Protein AF-0000000075761091 (afdb_homodimer)

Radius of gyration: 29.64 Å; Cα contacts (8 Å, |Δi|>4): 2130; chains: 2; bounding box: 64×91×68 Å

Solvent-accessible surface area (backbone atoms only — not comparable to full-atom values): 47571 Å² total; per-residue (Å²): 131,81,77,79,66,76,71,52,57,68,60,50,48,52,47,51,54,52,41,48,52,48,24,54,51,47,44,68,74,65,45,72,60,50,73,65,56,24,43,50,52,44,50,51,51,44,48,53,48,65,76,36,48,67,61,51,33,50,22,44,17,61,34,20,75,32,42,19,52,70,56,37,44,47,55,40,41,42,47,23,42,53,44,32,50,52,36,58,73,44,40,74,66,70,58,50,64,45,80,41,72,34,57,94,57,36,36,83,59,57,21,44,28,33,38,39,63,37,48,60,45,40,36,35,39,39,29,41,62,73,48,50,52,20,60,46,41,40,58,45,36,21,29,30,61,25,43,29,22,37,40,35,39,31,28,56,70,23,54,52,41,40,52,50,50,37,50,56,42,57,72,75,36,54,58,53,48,36,39,60,46,70,35,50,70,68,36,50,52,55,58,32,49,46,82,41,54,28,36,37,40,40,45,49,47,72,55,47,27,53,40,41,34,34,15,15,79,51,48,35,48,68,32,31,38,21,32,39,60,6,42,29,39,37,40,83,85,32,65,44,59,58,49,31,48,36,49,45,50,40,23,47,44,59,28,8,42,41,57,54,20,65,34,32,34,40,25,26,58,91,45,41,67,60,37,52,53,33,36,66,58,42,49,40,69,40,41,54,46,59,84,84,31,68,72,49,25,26,40,56,39,73,66,57,39,51,51,52,51,49,35,53,49,49,35,51,75,70,67,39,52,67,50,70,56,49,72,64,69,69,84,41,86,88,48,57,46,72,64,41,26,40,31,46,57,58,58,77,83,36,54,66,72,68,42,71,64,63,32,39,55,35,42,41,31,68,33,94,42,74,66,54,49,41,50,57,53,68,74,43,74,31,9,23,22,37,26,38,31,59,83,53,61,68,56,52,50,51,51,59,65,62,50,68,37,9,27,32,24,42,69,41,52,63,60,51,78,72,23,54,70,38,51,46,32,19,31,50,52,0,19,33,50,50,25,45,39,69,44,16,26,50,64,40,24,42,74,24,23,37,26,30,62,31,87,64,68,78,62,57,64,79,32,62,60,80,49,72,65,39,52,52,51,50,52,51,63,67,70,98,130,81,76,79,68,75,73,53,58,68,60,50,50,53,48,50,54,52,40,49,53,49,25,53,52,47,44,66,74,66,45,72,61,51,73,66,54,26,43,50,54,45,49,51,51,44,48,54,48,65,76,36,48,67,58,51,32,51,22,46,17,61,35,21,76,33,42,18,52,69,57,37,45,49,55,39,40,42,46,21,42,53,44,32,51,51,37,59,73,44,39,74,66,69,58,49,64,42,79,42,70,34,57,94,56,36,36,84,60,57,21,44,30,34,37,39,65,37,46,59,45,39,37,34,39,38,30,42,62,72,47,51,52,20,60,47,42,40,58,46,35,20,31,30,61,26,42,29,24,37,39,34,40,29,27,57,70,24,54,52,41,40,54,49,50,38,50,54,43,57,73,74,35,55,59,54,48,38,39,60,46,69,37,52,72,68,35,49,52,55,58,32,49,48,84,42,55,28,37,38,39,40,45,49,47,72,56,47,26,51,42,40,35,35,16,14,78,52,47,34,47,68,32,33,38,19,34,38,59,6,43,28,40,37,40,82,84,31,65,42,61,59,48,29,46,36,50,46,50,38,24,46,44,60,29,9,42,41,57,54,20,66,34,33,34,41,26,25,57,90,46,42,69,60,37,51,52,32,37,66,59,42,49,39,69,41,40,54,48,59,84,84,30,68,71,48,25,27,40,57,40,73,66,57,38,51,51,52,51,49,35,52,49,51,37,50,75,70,67,37,52,69,50,70,56,48,72,66,68,70,84,40,88,89,48,59,45,70,64,41,26,39,30,47,56,56,59,77,84,35,54,68,71,68,41,68,64,62,33,39,54,34,42,40,30,68,33,93,42,74,66,54,47,40,51,58,54,67,74,43,73,32,9,24,22,36,26,38,31,57,82,52,63,70,57,53,50,51,49,58,63,61,50,68,38,9,26,32,23,42,69,41,52,61,60,53,77,71,24,53,68,36,50,48,33,19,33,50,52,0,19,33,49,51,25,43,41,69,43,15,26,51,64,40,23,43,74,24,24,38,26,30,63,31,88,64,69,76,63,57,64,78,33,61,59,80,49,71,66,38,52,51,52,50,52,49,65,68,71,103

Structure (mmCIF, N/CA/C/O backbone):
data_AF-0000000075761091-model_v1
#
loop_
_entity.id
_entity.type
_entity.pdbx_description
1 polymer 'Aldehyde dehydrogenase'
#
loop_
_atom_site.group_PDB
_atom_site.id
_atom_site.type_symbol
_atom_site.label_atom_id
_atom_site.label_alt_id
_atom_site.label_comp_id
_atom_site.label_asym_id
_atom_site.label_entity_id
_atom_site.label_seq_id
_atom_site.pdbx_PDB_ins_code
_atom_site.Cartn_x
_atom_site.Cartn_y
_atom_site.Cartn_z
_atom_site.occupancy
_atom_site.B_iso_or_equiv
_atom_site.auth_seq_id
_atom_site.auth_comp_id
_atom_site.auth_asym_id
_atom_site.auth_atom_id
_atom_site.pdbx_PDB_model_num
ATOM 1 N N . MET A 1 1 ? 36.094 -31.969 -6.926 1 25.47 1 MET A N 1
ATOM 2 C CA . MET A 1 1 ? 34.844 -31.25 -7.148 1 25.47 1 MET A CA 1
ATOM 3 C C . MET A 1 1 ? 34.438 -30.484 -5.898 1 25.47 1 MET A C 1
ATOM 5 O O . MET A 1 1 ? 34 -31.078 -4.91 1 25.47 1 MET A O 1
ATOM 9 N N . SER A 1 2 ? 35.156 -29.469 -5.469 1 31.12 2 SER A N 1
ATOM 10 C CA . SER A 1 2 ? 35.125 -28.781 -4.18 1 31.12 2 SER A CA 1
ATOM 11 C C . SER A 1 2 ? 33.688 -28.375 -3.805 1 31.12 2 SER A C 1
ATOM 13 O O . SER A 1 2 ? 32.969 -27.781 -4.613 1 31.12 2 SER A O 1
ATOM 15 N N . SER A 1 3 ? 32.938 -29.156 -3.08 1 36.22 3 SER A N 1
ATOM 16 C CA . SER A 1 3 ? 31.578 -29 -2.525 1 36.22 3 SER A CA 1
ATOM 17 C C . SER A 1 3 ? 31.297 -27.547 -2.182 1 36.22 3 SER A C 1
ATOM 19 O O . SER A 1 3 ? 31.906 -26.984 -1.268 1 36.22 3 SER A O 1
ATOM 21 N N . SER A 1 4 ? 31.297 -26.625 -3.072 1 43.44 4 SER A N 1
ATOM 22 C CA . SER A 1 4 ? 31.047 -25.219 -2.854 1 43.44 4 SER A CA 1
ATOM 23 C C . SER A 1 4 ? 30.016 -25 -1.747 1 43.44 4 SER A C 1
ATOM 25 O O . SER A 1 4 ? 28.844 -25.359 -1.901 1 43.44 4 SER A O 1
ATOM 27 N N . GLN A 1 5 ? 30.375 -25.234 -0.5 1 52.41 5 GLN A N 1
ATOM 28 C CA . GLN A 1 5 ? 29.656 -25.156 0.768 1 52.41 5 GLN A CA 1
ATOM 29 C C . GLN A 1 5 ? 28.781 -23.906 0.819 1 52.41 5 GLN A C 1
ATOM 31 O O . GLN A 1 5 ? 29.234 -22.812 0.517 1 52.41 5 GLN A O 1
ATOM 36 N N . GLN A 1 6 ? 27.438 -24.172 0.697 1 68.69 6 GLN A N 1
ATOM 37 C CA . GLN A 1 6 ? 26.516 -23.078 0.982 1 68.69 6 GLN A CA 1
ATOM 38 C C . GLN A 1 6 ? 27.016 -22.203 2.131 1 68.69 6 GLN A C 1
ATOM 40 O O . GLN A 1 6 ? 27.5 -22.734 3.146 1 68.69 6 GLN A O 1
ATOM 45 N N . PRO A 1 7 ? 27.281 -20.938 1.809 1 75 7 PRO A N 1
ATOM 46 C CA . PRO A 1 7 ? 27.688 -20.062 2.914 1 75 7 PRO A CA 1
ATOM 47 C C . PRO A 1 7 ? 26.812 -20.234 4.156 1 75 7 PRO A C 1
ATOM 49 O O . PRO A 1 7 ? 25.641 -20.609 4.043 1 75 7 PRO A O 1
ATOM 52 N N . ASP A 1 8 ? 27.453 -20.203 5.246 1 89.06 8 ASP A N 1
ATOM 53 C CA . ASP A 1 8 ? 26.688 -20.297 6.484 1 89.06 8 ASP A CA 1
ATOM 54 C C . ASP A 1 8 ? 25.719 -19.125 6.625 1 89.06 8 ASP A C 1
ATOM 56 O O . ASP A 1 8 ? 25.969 -18.047 6.07 1 89.06 8 ASP A O 1
ATOM 60 N N . ALA A 1 9 ? 24.734 -19.328 7.285 1 93.75 9 ALA A N 1
ATOM 61 C CA . ALA A 1 9 ? 23.641 -18.375 7.434 1 93.75 9 ALA A CA 1
ATOM 62 C C . ALA A 1 9 ? 24.156 -17.047 7.996 1 93.75 9 ALA A C 1
ATOM 64 O O . ALA A 1 9 ? 23.766 -15.977 7.52 1 93.75 9 ALA A O 1
ATOM 65 N N . GLU A 1 10 ? 25.016 -17.094 8.945 1 94.75 10 GLU A N 1
ATOM 66 C CA . GLU A 1 10 ? 25.531 -15.891 9.594 1 94.75 10 GLU A CA 1
ATOM 67 C C . GLU A 1 10 ? 26.297 -15.023 8.602 1 94.75 10 GLU A C 1
ATOM 69 O O . GLU A 1 10 ? 26.141 -13.805 8.578 1 94.75 10 GLU A O 1
ATOM 74 N N . SER A 1 11 ? 27.109 -15.633 7.832 1 96.19 11 SER A N 1
ATOM 75 C CA . SER A 1 11 ? 27.891 -14.914 6.832 1 96.19 11 SER A CA 1
ATOM 76 C C . SER A 1 11 ? 27 -14.32 5.75 1 96.19 11 SER A C 1
ATOM 78 O O . SER A 1 11 ? 27.219 -13.195 5.293 1 96.19 11 SER A O 1
ATOM 80 N N . THR A 1 12 ? 26.031 -15.109 5.32 1 97.25 12 THR A N 1
ATOM 81 C CA . THR A 1 12 ? 25.078 -14.633 4.32 1 97.25 12 THR A CA 1
ATOM 82 C C . THR A 1 12 ? 24.328 -13.414 4.836 1 97.25 12 THR A C 1
ATOM 84 O O . THR A 1 12 ? 24.156 -12.43 4.117 1 97.25 12 THR A O 1
ATOM 87 N N . ILE A 1 13 ? 23.922 -13.438 6.113 1 98 13 ILE A N 1
ATOM 88 C CA . ILE A 1 13 ? 23.156 -12.367 6.738 1 98 13 ILE A CA 1
ATOM 89 C C . ILE A 1 13 ? 24.016 -11.102 6.816 1 98 13 ILE A C 1
ATOM 91 O O . ILE A 1 13 ? 23.547 -10.008 6.508 1 98 13 ILE A O 1
ATOM 95 N N . ALA A 1 14 ? 25.25 -11.266 7.195 1 98.06 14 ALA A N 1
ATOM 96 C CA . ALA A 1 14 ? 26.172 -10.133 7.254 1 98.06 14 ALA A CA 1
ATOM 97 C C . ALA A 1 14 ? 26.359 -9.508 5.875 1 98.06 14 ALA A C 1
ATOM 99 O O . ALA A 1 14 ? 26.359 -8.281 5.738 1 98.06 14 ALA A O 1
ATOM 100 N N . ARG A 1 15 ? 26.5 -10.344 4.922 1 98.06 15 ARG A N 1
ATOM 101 C CA . ARG A 1 15 ? 26.672 -9.859 3.555 1 98.06 15 ARG A CA 1
ATOM 102 C C . ARG A 1 15 ? 25.438 -9.125 3.064 1 98.06 15 ARG A C 1
ATOM 104 O O . ARG A 1 15 ? 25.547 -8.102 2.383 1 98.06 15 ARG A O 1
ATOM 111 N N . MET A 1 16 ? 24.281 -9.672 3.328 1 98.69 16 MET A N 1
ATOM 112 C CA . MET A 1 16 ? 23.031 -9.016 2.951 1 98.69 16 MET A CA 1
ATOM 113 C C . MET A 1 16 ? 22.969 -7.609 3.529 1 98.69 16 MET A C 1
ATOM 115 O O . MET A 1 16 ? 22.594 -6.664 2.832 1 98.69 16 MET A O 1
ATOM 119 N N . ARG A 1 17 ? 23.344 -7.418 4.785 1 98.56 17 ARG A N 1
ATOM 120 C CA . ARG A 1 17 ? 23.328 -6.117 5.445 1 98.56 17 ARG A CA 1
ATOM 121 C C . ARG A 1 17 ? 24.297 -5.148 4.758 1 98.56 17 ARG A C 1
ATOM 123 O O . ARG A 1 17 ? 23.953 -3.988 4.523 1 98.56 17 ARG A O 1
ATOM 130 N N . ASP A 1 18 ? 25.453 -5.684 4.391 1 98.69 18 ASP A N 1
ATOM 131 C CA . ASP A 1 18 ? 26.469 -4.859 3.744 1 98.69 18 ASP A CA 1
ATOM 132 C C . ASP A 1 18 ? 26.016 -4.41 2.359 1 98.69 18 ASP A C 1
ATOM 134 O O . ASP A 1 18 ? 26.188 -3.244 1.992 1 98.69 18 ASP A O 1
ATOM 138 N N . VAL A 1 19 ? 25.469 -5.328 1.655 1 98.81 19 VAL A N 1
ATOM 139 C CA . VAL A 1 19 ? 25.016 -5.031 0.302 1 98.81 19 VAL A CA 1
ATOM 140 C C . VAL A 1 19 ? 23.891 -3.998 0.353 1 98.81 19 VAL A C 1
ATOM 142 O O . VAL A 1 19 ? 23.875 -3.047 -0.432 1 98.81 19 VAL A O 1
ATOM 145 N N . LEU A 1 20 ? 22.953 -4.18 1.278 1 98.81 20 LEU A N 1
ATOM 146 C CA . LEU A 1 20 ? 21.844 -3.229 1.383 1 98.81 20 LEU A CA 1
ATOM 147 C C . LEU A 1 20 ? 22.359 -1.825 1.676 1 98.81 20 LEU A C 1
ATOM 149 O O . LEU A 1 20 ? 21.906 -0.852 1.072 1 98.81 20 LEU A O 1
ATOM 153 N N . LYS A 1 21 ? 23.297 -1.713 2.604 1 98.38 21 LYS A N 1
ATOM 154 C CA . LYS A 1 21 ? 23.891 -0.416 2.924 1 98.38 21 LYS A CA 1
ATOM 155 C C . LYS A 1 21 ? 24.5 0.233 1.684 1 98.38 21 LYS A C 1
ATOM 157 O O . LYS A 1 21 ? 24.328 1.435 1.46 1 98.38 21 LYS A O 1
ATOM 162 N N . ARG A 1 22 ? 25.188 -0.531 0.883 1 98.5 22 ARG A N 1
ATOM 163 C CA . ARG A 1 22 ? 25.797 -0.009 -0.332 1 98.5 22 ARG A CA 1
ATOM 164 C C . ARG A 1 22 ? 24.75 0.387 -1.357 1 98.5 22 ARG A C 1
ATOM 166 O O . ARG A 1 22 ? 24.891 1.391 -2.057 1 98.5 22 ARG A O 1
ATOM 173 N N . GLN A 1 23 ? 23.688 -0.448 -1.501 1 98.69 23 GLN A N 1
ATOM 174 C CA . GLN A 1 23 ? 22.594 -0.109 -2.412 1 98.69 23 GLN A CA 1
ATOM 175 C C . GLN A 1 23 ? 21.938 1.201 -2.004 1 98.69 23 GLN A C 1
ATOM 177 O O . GLN A 1 23 ? 21.656 2.055 -2.852 1 98.69 23 GLN A O 1
ATOM 182 N N . GLN A 1 24 ? 21.656 1.362 -0.73 1 97.38 24 GLN A N 1
ATOM 183 C CA . GLN A 1 24 ? 21 2.564 -0.22 1 97.38 24 GLN A CA 1
ATOM 184 C C . GLN A 1 24 ? 21.875 3.799 -0.447 1 97.38 24 GLN A C 1
ATOM 186 O O . GLN A 1 24 ? 21.375 4.848 -0.855 1 97.38 24 GLN A O 1
ATOM 191 N N . ALA A 1 25 ? 23.141 3.674 -0.198 1 96.75 25 ALA A N 1
ATOM 192 C CA . ALA A 1 25 ? 24.078 4.773 -0.439 1 96.75 25 ALA A CA 1
ATOM 193 C C . ALA A 1 25 ? 24.125 5.141 -1.92 1 96.75 25 ALA A C 1
ATOM 195 O O . ALA A 1 25 ? 24.109 6.32 -2.275 1 96.75 25 ALA A O 1
ATOM 196 N N . ALA A 1 26 ? 24.172 4.145 -2.762 1 97.56 26 ALA A N 1
ATOM 197 C CA . ALA A 1 26 ? 24.219 4.371 -4.203 1 97.56 26 ALA A CA 1
ATOM 198 C C . ALA A 1 26 ? 22.938 5.016 -4.703 1 97.56 26 ALA A C 1
ATOM 200 O O . ALA A 1 26 ? 22.969 5.859 -5.598 1 97.56 26 ALA A O 1
ATOM 201 N N . PHE A 1 27 ? 21.844 4.598 -4.188 1 96.5 27 PHE A N 1
ATOM 202 C CA . PHE A 1 27 ? 20.531 5.137 -4.559 1 96.5 27 PHE A CA 1
ATOM 203 C C . PHE A 1 27 ? 20.484 6.641 -4.312 1 96.5 27 PHE A C 1
ATOM 205 O O . PHE A 1 27 ? 20.016 7.398 -5.164 1 96.5 27 PHE A O 1
ATOM 212 N N . ILE A 1 28 ? 20.906 7.059 -3.166 1 93.19 28 ILE A N 1
ATOM 213 C CA . ILE A 1 28 ? 20.922 8.469 -2.797 1 93.19 28 ILE A CA 1
ATOM 214 C C . ILE A 1 28 ? 21.922 9.227 -3.674 1 93.19 28 ILE A C 1
ATOM 216 O O . ILE A 1 28 ? 21.594 10.281 -4.215 1 93.19 28 ILE A O 1
ATOM 220 N N . ALA A 1 29 ? 23.078 8.641 -3.875 1 93.56 29 ALA A N 1
ATOM 221 C CA . ALA A 1 29 ? 24.172 9.312 -4.582 1 93.56 29 ALA A CA 1
ATOM 222 C C . ALA A 1 29 ? 23.844 9.477 -6.062 1 93.56 29 ALA A C 1
ATOM 224 O O . ALA A 1 29 ? 24.156 10.516 -6.66 1 93.56 29 ALA A O 1
ATOM 225 N N . GLU A 1 30 ? 23.188 8.477 -6.621 1 95.19 30 GLU A N 1
ATOM 226 C CA . GLU A 1 30 ? 23 8.453 -8.07 1 95.19 30 GLU A CA 1
ATOM 227 C C . GLU A 1 30 ? 21.688 9.102 -8.469 1 95.19 30 GLU A C 1
ATOM 229 O O . GLU A 1 30 ? 21.516 9.531 -9.609 1 95.19 30 GLU A O 1
ATOM 234 N N . GLY A 1 31 ? 20.703 9.219 -7.555 1 92.69 31 GLY A N 1
ATOM 235 C CA . GLY A 1 31 ? 19.391 9.711 -7.902 1 92.69 31 GLY A CA 1
ATOM 236 C C . GLY A 1 31 ? 18.594 8.75 -8.766 1 92.69 31 GLY A C 1
ATOM 237 O O . GLY A 1 31 ? 19.062 7.637 -9.047 1 92.69 31 GLY A O 1
ATOM 238 N N . PRO A 1 32 ? 17.406 9.141 -9.18 1 94.38 32 PRO A N 1
ATOM 239 C CA . PRO A 1 32 ? 16.594 8.242 -10 1 94.38 32 PRO A CA 1
ATOM 240 C C . PRO A 1 32 ? 17.203 7.965 -11.367 1 94.38 32 PRO A C 1
ATOM 242 O O . PRO A 1 32 ? 17.625 8.898 -12.062 1 94.38 32 PRO A O 1
ATOM 245 N N . PRO A 1 33 ? 17.234 6.73 -11.75 1 97.38 33 PRO A N 1
ATOM 246 C CA . PRO A 1 33 ? 17.812 6.414 -13.062 1 97.38 33 PRO A CA 1
ATOM 247 C C . PRO A 1 33 ? 16.953 6.906 -14.219 1 97.38 33 PRO A C 1
ATOM 249 O O . PRO A 1 33 ? 15.727 6.984 -14.094 1 97.38 33 PRO A O 1
ATOM 252 N N . SER A 1 34 ? 17.578 7.211 -15.297 1 97.44 34 SER A N 1
ATOM 253 C CA . SER A 1 34 ? 16.875 7.586 -16.531 1 97.44 34 SER A CA 1
ATOM 254 C C . SER A 1 34 ? 16.156 6.391 -17.141 1 97.44 34 SER A C 1
ATOM 256 O O . SER A 1 34 ? 16.406 5.246 -16.75 1 97.44 34 SER A O 1
ATOM 258 N N . VAL A 1 35 ? 15.25 6.734 -18.078 1 98.06 35 VAL A N 1
ATOM 259 C CA . VAL A 1 35 ? 14.539 5.676 -18.797 1 98.06 35 VAL A CA 1
ATOM 260 C C . VAL A 1 35 ? 15.539 4.812 -19.562 1 98.06 35 VAL A C 1
ATOM 262 O O . VAL A 1 35 ? 15.375 3.592 -19.641 1 98.06 35 VAL A O 1
ATOM 265 N N . GLU A 1 36 ? 16.656 5.367 -20.062 1 98.38 36 GLU A N 1
ATOM 266 C CA . GLU A 1 36 ? 17.672 4.641 -20.812 1 98.38 36 GLU A CA 1
ATOM 267 C C . GLU A 1 36 ? 18.422 3.648 -19.922 1 98.38 36 GLU A C 1
ATOM 269 O O . GLU A 1 36 ? 18.656 2.508 -20.328 1 98.38 36 GLU A O 1
ATOM 274 N N . LEU A 1 37 ? 18.734 4.098 -18.766 1 98.19 37 LEU A N 1
ATOM 275 C CA . LEU A 1 37 ? 19.438 3.209 -17.844 1 98.19 37 LEU A CA 1
ATOM 276 C C . LEU A 1 37 ? 18.531 2.066 -17.391 1 98.19 37 LEU A C 1
ATOM 278 O O . LEU A 1 37 ? 18.984 0.925 -17.266 1 98.19 37 LEU A O 1
ATOM 282 N N . ARG A 1 38 ? 17.312 2.396 -17.125 1 98.69 38 ARG A N 1
ATOM 283 C CA . ARG A 1 38 ? 16.359 1.362 -16.75 1 98.69 38 ARG A CA 1
ATOM 284 C C . ARG A 1 38 ? 16.234 0.31 -17.844 1 98.69 38 ARG A C 1
ATOM 286 O O . ARG A 1 38 ? 16.281 -0.891 -17.562 1 98.69 38 ARG A O 1
ATOM 293 N N . ILE A 1 39 ? 16.078 0.756 -19.094 1 98.62 39 ILE A N 1
ATOM 294 C CA . ILE A 1 39 ? 15.953 -0.137 -20.234 1 98.62 39 ILE A CA 1
ATOM 295 C C . ILE A 1 39 ? 17.234 -0.942 -20.406 1 98.62 39 ILE A C 1
ATOM 297 O O . ILE A 1 39 ? 17.203 -2.141 -20.703 1 98.62 39 ILE A O 1
ATOM 301 N N . ALA A 1 40 ? 18.391 -0.342 -20.172 1 98.56 40 ALA A N 1
ATOM 302 C CA . ALA A 1 40 ? 19.672 -1.034 -20.281 1 98.56 40 ALA A CA 1
ATOM 303 C C . ALA A 1 40 ? 19.766 -2.176 -19.281 1 98.56 40 ALA A C 1
ATOM 305 O O . ALA A 1 40 ? 20.266 -3.256 -19.594 1 98.56 40 ALA A O 1
ATOM 306 N N . ARG A 1 41 ? 19.328 -1.955 -18.109 1 98.5 41 ARG A N 1
ATOM 307 C CA . ARG A 1 41 ? 19.328 -2.99 -17.078 1 98.5 41 ARG A CA 1
ATOM 308 C C . ARG A 1 41 ? 18.406 -4.141 -17.453 1 98.5 41 ARG A C 1
ATOM 310 O O . ARG A 1 41 ? 18.75 -5.309 -17.281 1 98.5 41 ARG A O 1
ATOM 317 N N . ILE A 1 42 ? 17.25 -3.793 -17.953 1 98.56 42 ILE A N 1
ATOM 318 C CA . ILE A 1 42 ? 16.297 -4.793 -18.406 1 98.56 42 ILE A CA 1
ATOM 319 C C . ILE A 1 42 ? 16.891 -5.621 -19.531 1 98.56 42 ILE A C 1
ATOM 321 O O . ILE A 1 42 ? 16.812 -6.852 -19.531 1 98.56 42 ILE A O 1
ATOM 325 N N . ASP A 1 43 ? 17.531 -4.961 -20.453 1 98.44 43 ASP A N 1
ATOM 326 C CA . ASP A 1 43 ? 18.156 -5.637 -21.594 1 98.44 43 ASP A CA 1
ATOM 327 C C . ASP A 1 43 ? 19.266 -6.574 -21.125 1 98.44 43 ASP A C 1
ATOM 329 O O . ASP A 1 43 ? 19.453 -7.656 -21.688 1 98.44 43 ASP A O 1
ATOM 333 N N . LYS A 1 44 ? 20 -6.188 -20.141 1 98.31 44 LYS A N 1
ATOM 334 C CA . LYS A 1 44 ? 21.047 -7.035 -19.578 1 98.31 44 LYS A CA 1
ATOM 335 C C . LYS A 1 44 ? 20.469 -8.32 -19 1 98.31 44 LYS A C 1
ATOM 337 O O . LYS A 1 44 ? 21.062 -9.398 -19.141 1 98.31 44 LYS A O 1
ATOM 342 N N . VAL A 1 45 ? 19.344 -8.195 -18.359 1 98.44 45 VAL A N 1
ATOM 343 C CA . VAL A 1 45 ? 18.719 -9.375 -17.781 1 98.44 45 VAL A CA 1
ATOM 344 C C . VAL A 1 45 ? 18.203 -10.281 -18.906 1 98.44 45 VAL A C 1
ATOM 346 O O . VAL A 1 45 ? 18.344 -11.508 -18.828 1 98.44 45 VAL A O 1
ATOM 349 N N . ILE A 1 46 ? 17.578 -9.656 -19.938 1 98.12 46 ILE A N 1
ATOM 350 C CA . ILE A 1 46 ? 17.094 -10.43 -21.078 1 98.12 46 ILE A CA 1
ATOM 351 C C . ILE A 1 46 ? 18.25 -11.211 -21.703 1 98.12 46 ILE A C 1
ATOM 353 O O . ILE A 1 46 ? 18.141 -12.422 -21.922 1 98.12 46 ILE A O 1
ATOM 357 N N . ALA A 1 47 ? 19.375 -10.594 -21.859 1 98.06 47 ALA A N 1
ATOM 358 C CA . ALA A 1 47 ? 20.562 -11.234 -22.438 1 98.06 47 ALA A CA 1
ATOM 359 C C . ALA A 1 47 ? 21.078 -12.352 -21.531 1 98.06 47 ALA A C 1
ATOM 361 O O . ALA A 1 47 ? 21.453 -13.422 -22.016 1 98.06 47 ALA A O 1
ATOM 362 N N . LEU A 1 48 ? 21.062 -12.078 -20.297 1 98.06 48 LEU A N 1
ATOM 363 C CA . LEU A 1 48 ? 21.5 -13.062 -19.328 1 98.06 48 LEU A CA 1
ATOM 364 C C . LEU A 1 48 ? 20.703 -14.352 -19.438 1 98.06 48 LEU A C 1
ATOM 366 O O . LEU A 1 48 ? 21.266 -15.445 -19.484 1 98.06 48 LEU A O 1
ATOM 370 N N . LEU A 1 49 ? 19.438 -14.242 -19.531 1 98 49 LEU A N 1
ATOM 371 C CA . LEU A 1 49 ? 18.547 -15.398 -19.625 1 98 49 LEU A CA 1
ATOM 372 C C . LEU A 1 49 ? 18.672 -16.078 -20.984 1 98 49 LEU A C 1
ATOM 374 O O . LEU A 1 49 ? 18.734 -17.312 -21.078 1 98 49 LEU A O 1
ATOM 378 N N . GLN A 1 50 ? 18.719 -15.297 -22.031 1 97.12 50 GLN A N 1
ATOM 379 C CA . GLN A 1 50 ? 18.797 -15.828 -23.391 1 97.12 50 GLN A CA 1
ATOM 380 C C . GLN A 1 50 ? 20.109 -16.562 -23.609 1 97.12 50 GLN A C 1
ATOM 382 O O . GLN A 1 50 ? 20.141 -17.641 -24.203 1 97.12 50 GLN A O 1
ATOM 387 N N . ASP A 1 51 ? 21.156 -16.031 -23.094 1 97.38 51 ASP A N 1
ATOM 388 C CA . ASP A 1 51 ? 22.484 -16.562 -23.359 1 97.38 51 ASP A CA 1
ATOM 389 C C . ASP A 1 51 ? 22.766 -17.812 -22.531 1 97.38 51 ASP A C 1
ATOM 391 O O . ASP A 1 51 ? 23.688 -18.562 -22.828 1 97.38 51 ASP A O 1
ATOM 395 N N . ASN A 1 52 ? 21.969 -18.047 -21.547 1 97.88 52 ASN A N 1
ATOM 396 C CA . ASN A 1 52 ? 22.297 -19.141 -20.625 1 97.88 52 ASN A CA 1
ATOM 397 C C . ASN A 1 52 ? 21.141 -20.109 -20.5 1 97.88 52 ASN A C 1
ATOM 399 O O . ASN A 1 52 ? 21 -20.797 -19.469 1 97.88 52 ASN A O 1
ATOM 403 N N . GLN A 1 53 ? 20.25 -20.172 -21.422 1 96.25 53 GLN A N 1
ATOM 404 C CA . GLN A 1 53 ? 19.031 -20.969 -21.359 1 96.25 53 GLN A CA 1
ATOM 405 C C . GLN A 1 53 ? 19.359 -22.438 -21.062 1 96.25 53 GLN A C 1
ATOM 407 O O . GLN A 1 53 ? 18.734 -23.047 -20.203 1 96.25 53 GLN A O 1
ATOM 412 N N . GLN A 1 54 ? 20.375 -23.031 -21.719 1 96.62 54 GLN A N 1
ATOM 413 C CA . GLN A 1 54 ? 20.703 -24.438 -21.547 1 96.62 54 GLN A CA 1
ATOM 414 C C . GLN A 1 54 ? 21.25 -24.703 -20.156 1 96.62 54 GLN A C 1
ATOM 416 O O . GLN A 1 54 ? 20.859 -25.672 -19.5 1 96.62 54 GLN A O 1
ATOM 421 N N . LEU A 1 55 ? 22.141 -23.828 -19.719 1 98 55 LEU A N 1
ATOM 422 C CA . LEU A 1 55 ? 22.703 -23.969 -18.375 1 98 55 LEU A CA 1
ATOM 423 C C . LEU A 1 55 ? 21.625 -23.875 -17.312 1 98 55 LEU A C 1
ATOM 425 O O . LEU A 1 55 ? 21.656 -24.609 -16.328 1 98 55 LEU A O 1
ATOM 429 N N . LEU A 1 56 ? 20.719 -22.969 -17.531 1 98.12 56 LEU A N 1
ATOM 430 C CA . LEU A 1 56 ? 19.625 -22.797 -16.578 1 98.12 56 LEU A CA 1
ATOM 431 C C . LEU A 1 56 ? 18.75 -24.047 -16.516 1 98.12 56 LEU A C 1
ATOM 433 O O . LEU A 1 56 ? 18.422 -24.531 -15.438 1 98.12 56 LEU A O 1
ATOM 437 N N . CYS A 1 57 ? 18.406 -24.594 -17.656 1 96.81 57 CYS A N 1
ATOM 438 C CA . CYS A 1 57 ? 17.562 -25.797 -17.703 1 96.81 57 CYS A CA 1
ATOM 439 C C . CYS A 1 57 ? 18.281 -26.984 -17.062 1 96.81 57 CYS A C 1
ATOM 441 O O . CYS A 1 57 ? 17.656 -27.781 -16.375 1 96.81 57 CYS A O 1
ATOM 443 N N . GLU A 1 58 ? 19.578 -27.078 -17.281 1 96.88 58 GLU A N 1
ATOM 444 C CA . GLU A 1 58 ? 20.359 -28.172 -16.703 1 96.88 58 GLU A CA 1
ATOM 445 C C . GLU A 1 58 ? 20.438 -28.031 -15.18 1 96.88 58 GLU A C 1
ATOM 447 O O . GLU A 1 58 ? 20.328 -29.031 -14.461 1 96.88 58 GLU A O 1
ATOM 452 N N . ALA A 1 59 ? 20.625 -26.812 -14.727 1 97.38 59 ALA A N 1
ATOM 453 C CA . ALA A 1 59 ? 20.656 -26.578 -13.281 1 97.38 59 ALA A CA 1
ATOM 454 C C . ALA A 1 59 ? 19.312 -26.938 -12.641 1 97.38 59 ALA A C 1
ATOM 456 O O . ALA A 1 59 ? 19.281 -27.578 -11.586 1 97.38 59 ALA A O 1
ATOM 457 N N . LEU A 1 60 ? 18.266 -26.562 -13.281 1 96.62 60 LEU A N 1
ATOM 458 C CA . LEU A 1 60 ? 16.922 -26.891 -12.789 1 96.62 60 LEU A CA 1
ATOM 459 C C . LEU A 1 60 ? 16.719 -28.406 -12.742 1 96.62 60 LEU A C 1
ATOM 461 O O . LEU A 1 60 ? 16.188 -28.922 -11.766 1 96.62 60 LEU A O 1
ATOM 465 N N . ALA A 1 61 ? 17.109 -29.078 -13.812 1 94.75 61 ALA A N 1
ATOM 466 C CA . ALA A 1 61 ? 16.969 -30.531 -13.859 1 94.75 61 ALA A CA 1
ATOM 467 C C . ALA A 1 61 ? 17.75 -31.203 -12.734 1 94.75 61 ALA A C 1
ATOM 469 O O . ALA A 1 61 ? 17.266 -32.156 -12.133 1 94.75 61 ALA A O 1
ATOM 470 N N . SER A 1 62 ? 18.891 -30.641 -12.484 1 93.94 62 SER A N 1
ATOM 471 C CA . SER A 1 62 ? 19.719 -31.203 -11.422 1 93.94 62 SER A CA 1
ATOM 472 C C . SER A 1 62 ? 19.062 -31.016 -10.062 1 93.94 62 SER A C 1
ATOM 474 O O . SER A 1 62 ? 19.125 -31.906 -9.211 1 93.94 62 SER A O 1
ATOM 476 N N . ASP A 1 63 ? 18.422 -29.906 -9.789 1 94.88 63 ASP A N 1
ATOM 477 C CA . ASP A 1 63 ? 17.797 -29.609 -8.508 1 94.88 63 ASP A CA 1
ATOM 478 C C . ASP A 1 63 ? 16.562 -30.484 -8.273 1 94.88 63 ASP A C 1
ATOM 480 O O . ASP A 1 63 ? 16.297 -30.906 -7.145 1 94.88 63 ASP A O 1
ATOM 484 N N . PHE A 1 64 ? 15.773 -30.859 -9.297 1 93.06 64 PHE A N 1
ATOM 485 C CA . PHE A 1 64 ? 14.547 -31.641 -9.203 1 93.06 64 PHE A CA 1
ATOM 486 C C . PHE A 1 64 ? 14.836 -33.125 -9.352 1 93.06 64 PHE A C 1
ATOM 488 O O . PHE A 1 64 ? 13.93 -33.938 -9.25 1 93.06 64 PHE A O 1
ATOM 495 N N . SER A 1 65 ? 15.961 -33.594 -9.484 1 86.31 65 SER A N 1
ATOM 496 C CA . SER A 1 65 ? 16.359 -34.906 -9.984 1 86.31 65 SER A CA 1
ATOM 497 C C . SER A 1 65 ? 15.977 -35.062 -11.453 1 86.31 65 SER A C 1
ATOM 499 O O . SER A 1 65 ? 16.734 -35.656 -12.227 1 86.31 65 SER A O 1
ATOM 501 N N . TRP A 1 66 ? 14.789 -34.594 -11.781 1 92.12 66 TRP A N 1
ATOM 502 C CA . TRP A 1 66 ? 14.484 -34.406 -13.203 1 92.12 66 TRP A CA 1
ATOM 503 C C . TRP A 1 66 ? 13.375 -33.375 -13.391 1 92.12 66 TRP A C 1
ATOM 505 O O . TRP A 1 66 ? 12.352 -33.438 -12.703 1 92.12 66 TRP A O 1
ATOM 515 N N . ARG A 1 67 ? 13.641 -32.531 -14.328 1 94.69 67 ARG A N 1
ATOM 516 C CA . ARG A 1 67 ? 12.641 -31.594 -14.805 1 94.69 67 ARG A CA 1
ATOM 517 C C . ARG A 1 67 ? 12.68 -31.453 -16.328 1 94.69 67 ARG A C 1
ATOM 519 O O . ARG A 1 67 ? 13.758 -31.422 -16.922 1 94.69 67 ARG A O 1
ATOM 526 N N . SER A 1 68 ? 11.516 -31.422 -16.906 1 94.31 68 SER A N 1
ATOM 527 C CA . SER A 1 68 ? 11.414 -31.281 -18.359 1 94.31 68 SER A CA 1
ATOM 528 C C . SER A 1 68 ? 12.18 -30.062 -18.844 1 94.31 68 SER A C 1
ATOM 530 O O . SER A 1 68 ? 11.945 -28.953 -18.375 1 94.31 68 SER A O 1
ATOM 532 N N . HIS A 1 69 ? 13.07 -30.312 -19.766 1 94.25 69 HIS A N 1
ATOM 533 C CA . HIS A 1 69 ? 13.82 -29.219 -20.359 1 94.25 69 HIS A CA 1
ATOM 534 C C . HIS A 1 69 ? 12.891 -28.219 -21.047 1 94.25 69 HIS A C 1
ATOM 536 O O . HIS A 1 69 ? 13.016 -27 -20.828 1 94.25 69 HIS A O 1
ATOM 542 N N . ASP A 1 70 ? 11.961 -28.703 -21.812 1 93.81 70 ASP A N 1
ATOM 543 C CA . ASP A 1 70 ? 11.055 -27.844 -22.578 1 93.81 70 ASP A CA 1
ATOM 544 C C . ASP A 1 70 ? 10.148 -27.047 -21.656 1 93.81 70 ASP A C 1
ATOM 546 O O . ASP A 1 70 ? 9.875 -25.859 -21.906 1 93.81 70 ASP A O 1
ATOM 550 N N . GLN A 1 71 ? 9.688 -27.625 -20.609 1 93.88 71 GLN A N 1
ATOM 551 C CA . GLN A 1 71 ? 8.859 -26.891 -19.656 1 93.88 71 GLN A CA 1
ATOM 552 C C . GLN A 1 71 ? 9.672 -25.812 -18.953 1 93.88 71 GLN A C 1
ATOM 554 O O . GLN A 1 71 ? 9.18 -24.703 -18.734 1 93.88 71 GLN A O 1
ATOM 559 N N . SER A 1 72 ? 10.898 -26.172 -18.594 1 95.75 72 SER A N 1
ATOM 560 C CA . SER A 1 72 ? 11.781 -25.188 -17.969 1 95.75 72 SER A CA 1
ATOM 561 C C . SER A 1 72 ? 12.023 -24 -18.875 1 95.75 72 SER A C 1
ATOM 563 O O . SER A 1 72 ? 12 -22.844 -18.438 1 95.75 72 SER A O 1
ATOM 565 N N . LEU A 1 73 ? 12.242 -24.297 -20.141 1 95.25 73 LEU A N 1
ATOM 566 C CA . LEU A 1 73 ? 12.453 -23.234 -21.109 1 95.25 73 LEU A CA 1
ATOM 567 C C . LEU A 1 73 ? 11.242 -22.312 -21.172 1 95.25 73 LEU A C 1
ATOM 569 O O . LEU A 1 73 ? 11.383 -21.094 -21.234 1 95.25 73 LEU A O 1
ATOM 573 N N . MET A 1 74 ? 10.102 -22.844 -21.156 1 93.81 74 MET A N 1
ATOM 574 C CA . MET A 1 74 ? 8.859 -22.078 -21.25 1 93.81 74 MET A CA 1
ATOM 575 C C . MET A 1 74 ? 8.594 -21.297 -19.984 1 93.81 74 MET A C 1
ATOM 577 O O . MET A 1 74 ? 8.352 -20.094 -20.016 1 93.81 74 MET A O 1
ATOM 581 N N . THR A 1 75 ? 8.68 -21.938 -18.844 1 95.06 75 THR A N 1
ATOM 582 C CA . THR A 1 75 ? 8.195 -21.375 -17.594 1 95.06 75 THR A CA 1
ATOM 583 C C . THR A 1 75 ? 9.289 -20.531 -16.922 1 95.06 75 THR A C 1
ATOM 585 O O . THR A 1 75 ? 9 -19.484 -16.344 1 95.06 75 THR A O 1
ATOM 588 N N . ASP A 1 76 ? 10.57 -20.906 -17.047 1 97 76 ASP A N 1
ATOM 589 C CA . ASP A 1 76 ? 11.617 -20.266 -16.266 1 97 76 ASP A CA 1
ATOM 590 C C . ASP A 1 76 ? 12.516 -19.406 -17.156 1 97 76 ASP A C 1
ATOM 592 O O . ASP A 1 76 ? 13.344 -18.641 -16.672 1 97 76 ASP A O 1
ATOM 596 N N . VAL A 1 77 ? 12.344 -19.516 -18.422 1 96.75 77 VAL A N 1
ATOM 597 C CA . VAL A 1 77 ? 13.164 -18.672 -19.281 1 96.75 77 VAL A CA 1
ATOM 598 C C . VAL A 1 77 ? 12.281 -17.734 -20.094 1 96.75 77 VAL A C 1
ATOM 600 O O . VAL A 1 77 ? 12.344 -16.516 -19.922 1 96.75 77 VAL A O 1
ATOM 603 N N . LEU A 1 78 ? 11.336 -18.297 -20.828 1 95.12 78 LEU A N 1
ATOM 604 C CA . LEU A 1 78 ? 10.508 -17.5 -21.719 1 95.12 78 LEU A CA 1
ATOM 605 C C . LEU A 1 78 ? 9.578 -16.578 -20.922 1 95.12 78 LEU A C 1
ATOM 607 O O . LEU A 1 78 ? 9.414 -15.406 -21.266 1 95.12 78 LEU A O 1
ATOM 611 N N . LEU A 1 79 ? 8.945 -17.125 -19.891 1 94.19 79 LEU A N 1
ATOM 612 C CA . LEU A 1 79 ? 7.965 -16.375 -19.125 1 94.19 79 LEU A CA 1
ATOM 613 C C . LEU A 1 79 ? 8.586 -15.102 -18.547 1 94.19 79 LEU A C 1
ATOM 615 O O . LEU A 1 79 ? 8.07 -14 -18.75 1 94.19 79 LEU A O 1
ATOM 619 N N . PRO A 1 80 ? 9.734 -15.133 -17.859 1 96.44 80 PRO A N 1
ATOM 620 C CA . PRO A 1 80 ? 10.32 -13.891 -17.344 1 96.44 80 PRO A CA 1
ATOM 621 C C . PRO A 1 80 ? 10.82 -12.977 -18.469 1 96.44 80 PRO A C 1
ATOM 623 O O . PRO A 1 80 ? 10.75 -11.75 -18.344 1 96.44 80 PRO A O 1
ATOM 626 N N . ILE A 1 81 ? 11.336 -13.539 -19.594 1 97.12 81 ILE A N 1
ATOM 627 C CA . ILE A 1 81 ? 11.773 -12.711 -20.719 1 97.12 81 ILE A CA 1
ATOM 628 C C . ILE A 1 81 ? 10.586 -11.938 -21.281 1 97.12 81 ILE A C 1
ATOM 630 O O . ILE A 1 81 ? 10.719 -10.758 -21.609 1 97.12 81 ILE A O 1
ATOM 634 N N . ALA A 1 82 ? 9.422 -12.609 -21.391 1 95.31 82 ALA A N 1
ATOM 635 C CA . ALA A 1 82 ? 8.219 -11.945 -21.875 1 95.31 82 ALA A CA 1
ATOM 636 C C . ALA A 1 82 ? 7.84 -10.758 -20.984 1 95.31 82 ALA A C 1
ATOM 638 O O . ALA A 1 82 ? 7.465 -9.695 -21.484 1 95.31 82 ALA A O 1
ATOM 639 N N . GLY A 1 83 ? 7.906 -10.953 -19.688 1 95.81 83 GLY A N 1
ATOM 640 C CA . GLY A 1 83 ? 7.645 -9.859 -18.766 1 95.81 83 GLY A CA 1
ATOM 641 C C . GLY A 1 83 ? 8.633 -8.719 -18.906 1 95.81 83 GLY A C 1
ATOM 642 O O . GLY A 1 83 ? 8.25 -7.547 -18.859 1 95.81 83 GLY A O 1
ATOM 643 N N . LEU A 1 84 ? 9.914 -9.047 -19.062 1 97.88 84 LEU A N 1
ATOM 644 C CA . LEU A 1 84 ? 10.961 -8.055 -19.234 1 97.88 84 LEU A CA 1
ATOM 645 C C . LEU A 1 84 ? 10.75 -7.254 -20.516 1 97.88 84 LEU A C 1
ATOM 647 O O . LEU A 1 84 ? 10.852 -6.027 -20.516 1 97.88 84 LEU A O 1
ATOM 651 N N . LYS A 1 85 ? 10.453 -7.926 -21.547 1 97.5 85 LYS A N 1
ATOM 652 C CA . LYS A 1 85 ? 10.219 -7.262 -22.828 1 97.5 85 LYS A CA 1
ATOM 653 C C . LYS A 1 85 ? 8.984 -6.363 -22.766 1 97.5 85 LYS A C 1
ATOM 655 O O . LYS A 1 85 ? 8.969 -5.277 -23.344 1 97.5 85 LYS A O 1
ATOM 660 N N . TYR A 1 86 ? 7.961 -6.855 -22.109 1 96.94 86 TYR A N 1
ATOM 661 C CA . TYR A 1 86 ? 6.762 -6.051 -21.906 1 96.94 86 TYR A CA 1
ATOM 662 C C . TYR A 1 86 ? 7.09 -4.754 -21.172 1 96.94 86 TYR A C 1
ATOM 664 O O . TYR A 1 86 ? 6.641 -3.68 -21.578 1 96.94 86 TYR A O 1
ATOM 672 N N . ALA A 1 87 ? 7.84 -4.82 -20.125 1 97.69 87 ALA A N 1
ATOM 673 C CA . ALA A 1 87 ? 8.266 -3.641 -19.375 1 97.69 87 ALA A CA 1
ATOM 674 C C . ALA A 1 87 ? 9.07 -2.689 -20.25 1 97.69 87 ALA A C 1
ATOM 676 O O . ALA A 1 87 ? 8.844 -1.479 -20.25 1 97.69 87 ALA A O 1
ATOM 677 N N . ARG A 1 88 ? 10.016 -3.26 -20.938 1 97.75 88 ARG A N 1
ATOM 678 C CA . ARG A 1 88 ? 10.852 -2.465 -21.844 1 97.75 88 ARG A CA 1
ATOM 679 C C . ARG A 1 88 ? 10.008 -1.646 -22.797 1 97.75 88 ARG A C 1
ATOM 681 O O . ARG A 1 88 ? 10.266 -0.461 -23.016 1 97.75 88 ARG A O 1
ATOM 688 N N . LYS A 1 89 ? 9.008 -2.264 -23.312 1 97.31 89 LYS A N 1
ATOM 689 C CA . LYS A 1 89 ? 8.156 -1.659 -24.344 1 97.31 89 LYS A CA 1
ATOM 690 C C . LYS A 1 89 ? 7.316 -0.528 -23.75 1 97.31 89 LYS A C 1
ATOM 692 O O . LYS A 1 89 ? 7.07 0.48 -24.422 1 97.31 89 LYS A O 1
ATOM 697 N N . HIS A 1 90 ? 6.887 -0.637 -22.516 1 97.88 90 HIS A N 1
ATOM 698 C CA . HIS A 1 90 ? 5.859 0.256 -21.984 1 97.88 90 HIS A CA 1
ATOM 699 C C . HIS A 1 90 ? 6.449 1.242 -20.984 1 97.88 90 HIS A C 1
ATOM 701 O O . HIS A 1 90 ? 5.762 2.162 -20.547 1 97.88 90 HIS A O 1
ATOM 707 N N . LEU A 1 91 ? 7.676 1.144 -20.641 1 98.38 91 LEU A N 1
ATOM 708 C CA . LEU A 1 91 ? 8.297 1.841 -19.531 1 98.38 91 LEU A CA 1
ATOM 709 C C . LEU A 1 91 ? 8.188 3.352 -19.703 1 98.38 91 LEU A C 1
ATOM 711 O O . LEU A 1 91 ? 7.867 4.066 -18.75 1 98.38 91 LEU A O 1
ATOM 715 N N . ARG A 1 92 ? 8.43 3.887 -20.875 1 98.12 92 ARG A N 1
ATOM 716 C CA . ARG A 1 92 ? 8.383 5.324 -21.109 1 98.12 92 ARG A CA 1
ATOM 717 C C . ARG A 1 92 ? 7.008 5.891 -20.766 1 98.12 92 ARG A C 1
ATOM 719 O O . ARG A 1 92 ? 6.902 6.965 -20.172 1 98.12 92 ARG A O 1
ATOM 726 N N . GLN A 1 93 ? 6.055 5.145 -21.141 1 97.94 93 GLN A N 1
ATOM 727 C CA . GLN A 1 93 ? 4.691 5.566 -20.828 1 97.94 93 GLN A CA 1
ATOM 728 C C . GLN A 1 93 ? 4.41 5.492 -19.328 1 97.94 93 GLN A C 1
ATOM 730 O O . GLN A 1 93 ? 3.787 6.395 -18.766 1 97.94 93 GLN A O 1
ATOM 735 N N . TRP A 1 94 ? 4.84 4.422 -18.672 1 97.81 94 TRP A N 1
ATOM 736 C CA . TRP A 1 94 ? 4.59 4.219 -17.25 1 97.81 94 TRP A CA 1
ATOM 737 C C . TRP A 1 94 ? 5.238 5.32 -16.422 1 97.81 94 TRP A C 1
ATOM 739 O O . TRP A 1 94 ? 4.738 5.672 -15.352 1 97.81 94 TRP A O 1
ATOM 749 N N . MET A 1 95 ? 6.289 5.91 -16.891 1 97.75 95 MET A N 1
ATOM 750 C CA . MET A 1 95 ? 7.086 6.863 -16.125 1 97.75 95 MET A CA 1
ATOM 751 C C . MET A 1 95 ? 6.473 8.258 -16.188 1 97.75 95 MET A C 1
ATOM 753 O O . MET A 1 95 ? 6.844 9.141 -15.406 1 97.75 95 MET A O 1
ATOM 757 N N . LYS A 1 96 ? 5.562 8.477 -17.141 1 97.5 96 LYS A N 1
ATOM 758 C CA . LYS A 1 96 ? 4.961 9.797 -17.281 1 97.5 96 LYS A CA 1
ATOM 759 C C . LYS A 1 96 ? 4.055 10.117 -16.094 1 97.5 96 LYS A C 1
ATOM 761 O O . LYS A 1 96 ? 3.279 9.266 -15.656 1 97.5 96 LYS A O 1
ATOM 766 N N . PRO A 1 97 ? 4.168 11.367 -15.531 1 97.06 97 PRO A N 1
ATOM 767 C CA . PRO A 1 97 ? 3.199 11.766 -14.508 1 97.06 97 PRO A CA 1
ATOM 768 C C . PRO A 1 97 ? 1.755 11.664 -14.992 1 97.06 97 PRO A C 1
ATOM 770 O O . PRO A 1 97 ? 1.471 11.961 -16.156 1 97.06 97 PRO A O 1
ATOM 773 N N . GLU A 1 98 ? 0.915 11.203 -14.148 1 97.38 98 GLU A N 1
ATOM 774 C CA . GLU A 1 98 ? -0.511 11.164 -14.461 1 97.38 98 GLU A CA 1
ATOM 775 C C . GLU A 1 98 ? -1.197 12.469 -14.07 1 97.38 98 GLU A C 1
ATOM 777 O O . GLU A 1 98 ? -1.195 12.844 -12.898 1 97.38 98 GLU A O 1
ATOM 782 N N . ARG A 1 99 ? -1.792 13.148 -15.023 1 96.5 99 ARG A N 1
ATOM 783 C CA . ARG A 1 99 ? -2.533 14.375 -14.727 1 96.5 99 ARG A CA 1
ATOM 784 C C . ARG A 1 99 ? -3.92 14.055 -14.18 1 96.5 99 ARG A C 1
ATOM 786 O O . ARG A 1 99 ? -4.582 13.125 -14.648 1 96.5 99 ARG A O 1
ATOM 793 N N . ARG A 1 100 ? -4.262 14.781 -13.148 1 96.19 100 ARG A N 1
ATOM 794 C CA . ARG A 1 100 ? -5.586 14.672 -12.547 1 96.19 100 ARG A CA 1
ATOM 795 C C . ARG A 1 100 ? -6.297 16.016 -12.547 1 96.19 100 ARG A C 1
ATOM 797 O O . ARG A 1 100 ? -5.66 17.062 -12.68 1 96.19 100 ARG A O 1
ATOM 804 N N . ARG A 1 101 ? -7.617 15.961 -12.461 1 92.19 101 ARG A N 1
ATOM 805 C CA . ARG A 1 101 ? -8.398 17.188 -12.406 1 92.19 101 ARG A CA 1
ATOM 806 C C . ARG A 1 101 ? -8.305 17.844 -11.031 1 92.19 101 ARG A C 1
ATOM 808 O O . ARG A 1 101 ? -8.547 17.188 -10.008 1 92.19 101 ARG A O 1
ATOM 815 N N . ALA A 1 102 ? -7.949 19.125 -11.016 1 91 102 ALA A N 1
ATOM 816 C CA . ALA A 1 102 ? -7.969 19.875 -9.766 1 91 102 ALA A CA 1
ATOM 817 C C . ALA A 1 102 ? -9.398 20.219 -9.352 1 91 102 ALA A C 1
ATOM 819 O O . ALA A 1 102 ? -10.258 20.438 -10.211 1 91 102 ALA A O 1
ATOM 820 N N . GLU A 1 103 ? -9.68 20.375 -8.125 1 86.06 103 GLU A N 1
ATOM 821 C CA . GLU A 1 103 ? -11.016 20.609 -7.59 1 86.06 103 GLU A CA 1
ATOM 822 C C . GLU A 1 103 ? -11.531 22 -7.984 1 86.06 103 GLU A C 1
ATOM 824 O O . GLU A 1 103 ? -10.75 22.906 -8.25 1 86.06 103 GLU A O 1
ATOM 829 N N . LEU A 1 104 ? -12.859 22.078 -8.039 1 77.56 104 LEU A N 1
ATOM 830 C CA . LEU A 1 104 ? -13.625 23.312 -8.195 1 77.56 104 LEU A CA 1
ATOM 831 C C . LEU A 1 104 ? -13.164 24.094 -9.43 1 77.56 104 LEU A C 1
ATOM 833 O O . LEU A 1 104 ? -13.125 25.312 -9.422 1 77.56 104 LEU A O 1
ATOM 837 N N . GLY A 1 105 ? -12.703 23.375 -10.398 1 74.75 105 GLY A N 1
ATOM 838 C CA . GLY A 1 105 ? -12.352 24 -11.656 1 74.75 105 GLY A CA 1
ATOM 839 C C . GLY A 1 105 ? -11.039 24.766 -11.586 1 74.75 105 GLY A C 1
ATOM 840 O O . GLY A 1 105 ? -10.664 25.453 -12.547 1 74.75 105 GLY A O 1
ATOM 841 N N . ALA A 1 106 ? -10.328 24.578 -10.508 1 82.88 106 ALA A N 1
ATOM 842 C CA . ALA A 1 106 ? -9.086 25.312 -10.32 1 82.88 106 ALA A CA 1
ATOM 843 C C . ALA A 1 106 ? -8.094 25 -11.43 1 82.88 106 ALA A C 1
ATOM 845 O O . ALA A 1 106 ? -7.176 25.797 -11.688 1 82.88 106 ALA A O 1
ATOM 846 N N . GLY A 1 107 ? -8.289 23.891 -12.008 1 83.44 107 GLY A N 1
ATOM 847 C CA . GLY A 1 107 ? -7.438 23.562 -13.133 1 83.44 107 GLY A CA 1
ATOM 848 C C . GLY A 1 107 ? -7.547 24.531 -14.281 1 83.44 107 GLY A C 1
ATOM 849 O O . GLY A 1 107 ? -6.559 24.828 -14.961 1 83.44 107 GLY A O 1
ATOM 850 N N . LEU A 1 108 ? -8.742 25.078 -14.461 1 80.56 108 LEU A N 1
ATOM 851 C CA . LEU A 1 108 ? -8.977 26.062 -15.516 1 80.56 108 LEU A CA 1
ATOM 852 C C . LEU A 1 108 ? -8.25 27.375 -15.211 1 80.56 108 LEU A C 1
ATOM 854 O O . LEU A 1 108 ? -7.98 28.156 -16.109 1 80.56 108 LEU A O 1
ATOM 858 N N . LEU A 1 109 ? -7.867 27.484 -13.992 1 86.5 109 LEU A N 1
ATOM 859 C CA . LEU A 1 109 ? -7.18 28.703 -13.562 1 86.5 109 LEU A CA 1
ATOM 860 C C . LEU A 1 109 ? -5.676 28.453 -13.453 1 86.5 109 LEU A C 1
ATOM 862 O O . LEU A 1 109 ? -4.938 29.328 -12.992 1 86.5 109 LEU A O 1
ATOM 866 N N . GLY A 1 110 ? -5.27 27.188 -13.75 1 90.19 110 GLY A N 1
ATOM 867 C CA . GLY A 1 110 ? -3.836 26.938 -13.82 1 90.19 110 GLY A CA 1
ATOM 868 C C . GLY A 1 110 ? -3.332 26.031 -12.719 1 90.19 110 GLY A C 1
ATOM 869 O O . GLY A 1 110 ? -2.137 25.75 -12.648 1 90.19 110 GLY A O 1
ATOM 870 N N . ALA A 1 111 ? -4.18 25.578 -11.797 1 93.44 111 ALA A N 1
ATOM 871 C CA . ALA A 1 111 ? -3.762 24.609 -10.789 1 93.44 111 ALA A CA 1
ATOM 872 C C . ALA A 1 111 ? -3.396 23.266 -11.438 1 93.44 111 ALA A C 1
ATOM 874 O O . ALA A 1 111 ? -3.992 22.875 -12.438 1 93.44 111 ALA A O 1
ATOM 875 N N . LYS A 1 112 ? -2.395 22.641 -10.914 1 95.38 112 LYS A N 1
ATOM 876 C CA . LYS A 1 112 ? -1.946 21.344 -11.43 1 95.38 112 LYS A CA 1
ATOM 877 C C . LYS A 1 112 ? -2.006 20.266 -10.352 1 95.38 112 LYS A C 1
ATOM 879 O O . LYS A 1 112 ? -1.512 20.469 -9.242 1 95.38 112 LYS A O 1
ATOM 884 N N . ALA A 1 113 ? -2.709 19.219 -10.633 1 97.06 113 ALA A N 1
ATOM 885 C CA . ALA A 1 113 ? -2.748 18 -9.836 1 97.06 113 ALA A CA 1
ATOM 886 C C . ALA A 1 113 ? -2.176 16.812 -10.609 1 97.06 113 ALA A C 1
ATOM 888 O O . ALA A 1 113 ? -2.66 16.484 -11.688 1 97.06 113 ALA A O 1
ATOM 889 N N . GLU A 1 114 ? -1.117 16.219 -10.047 1 98 114 GLU A N 1
ATOM 890 C CA . GLU A 1 114 ? -0.426 15.156 -10.75 1 98 114 GLU A CA 1
ATOM 891 C C . GLU A 1 114 ? -0.027 14.031 -9.805 1 98 114 GLU A C 1
ATOM 893 O O . GLU A 1 114 ? 0.145 14.258 -8.602 1 98 114 GLU A O 1
ATOM 898 N N . ILE A 1 115 ? 0.083 12.883 -10.344 1 98.31 115 ILE A N 1
ATOM 899 C CA . ILE A 1 115 ? 0.68 11.742 -9.656 1 98.31 115 ILE A CA 1
ATOM 900 C C . ILE A 1 115 ? 2.047 11.43 -10.266 1 98.31 115 ILE A C 1
ATOM 902 O O . ILE A 1 115 ? 2.16 11.188 -11.469 1 98.31 115 ILE A O 1
ATOM 906 N N . HIS A 1 116 ? 3.062 11.508 -9.492 1 98.12 116 HIS A N 1
ATOM 907 C CA . HIS A 1 116 ? 4.41 11.125 -9.883 1 98.12 116 HIS A CA 1
ATOM 908 C C . HIS A 1 116 ? 4.746 9.711 -9.406 1 98.12 116 HIS A C 1
ATOM 910 O O . HIS A 1 116 ? 4.367 9.328 -8.297 1 98.12 116 HIS A O 1
ATOM 916 N N . TYR A 1 117 ? 5.441 8.992 -10.234 1 98 117 TYR A N 1
ATOM 917 C CA . TYR A 1 117 ? 5.957 7.684 -9.859 1 98 117 TYR A CA 1
ATOM 918 C C . TYR A 1 117 ? 7.469 7.723 -9.68 1 98 117 TYR A C 1
ATOM 920 O O . TYR A 1 117 ? 8.203 8.008 -10.625 1 98 117 TYR A O 1
ATOM 928 N N . GLN A 1 118 ? 7.914 7.406 -8.484 1 97.81 118 GLN A N 1
ATOM 929 C CA . GLN A 1 118 ? 9.336 7.453 -8.164 1 97.81 118 GLN A CA 1
ATOM 930 C C . GLN A 1 118 ? 9.828 6.105 -7.641 1 97.81 118 GLN A C 1
ATOM 932 O O . GLN A 1 118 ? 9.094 5.398 -6.945 1 97.81 118 GLN A O 1
ATOM 937 N N . PRO A 1 119 ? 11.133 5.785 -8.016 1 98.19 119 PRO A N 1
ATOM 938 C CA . PRO A 1 119 ? 11.664 4.559 -7.418 1 98.19 119 PRO A CA 1
ATOM 939 C C . PRO A 1 119 ? 11.641 4.586 -5.891 1 98.19 119 PRO A C 1
ATOM 941 O O . PRO A 1 119 ? 11.82 5.645 -5.285 1 98.19 119 PRO A O 1
ATOM 944 N N . LEU A 1 120 ? 11.484 3.461 -5.309 1 98.12 120 LEU A N 1
ATOM 945 C CA . LEU A 1 120 ? 11.43 3.357 -3.854 1 98.12 120 LEU A CA 1
ATOM 946 C C . LEU A 1 120 ? 12.828 3.26 -3.258 1 98.12 120 LEU A C 1
ATOM 948 O O . LEU A 1 120 ? 13.086 3.775 -2.168 1 98.12 120 LEU A O 1
ATOM 952 N N . GLY A 1 121 ? 13.727 2.531 -3.846 1 98 121 GLY A N 1
ATOM 953 C CA . GLY A 1 121 ? 15.062 2.287 -3.334 1 98 121 GLY A CA 1
ATOM 954 C C . GLY A 1 121 ? 15.562 0.886 -3.623 1 98 121 GLY A C 1
ATOM 955 O O . GLY A 1 121 ? 15.977 0.587 -4.746 1 98 121 GLY A O 1
ATOM 956 N N . SER A 1 122 ? 15.477 -0.037 -2.613 1 98.69 122 SER A N 1
ATOM 957 C CA . SER A 1 122 ? 15.906 -1.424 -2.744 1 98.69 122 SER A CA 1
ATOM 958 C C . SER A 1 122 ? 14.75 -2.389 -2.527 1 98.69 122 SER A C 1
ATOM 960 O O . SER A 1 122 ? 14.156 -2.43 -1.445 1 98.69 122 SER A O 1
ATOM 962 N N . ILE A 1 123 ? 14.484 -3.193 -3.547 1 98.88 123 ILE A N 1
ATOM 963 C CA . ILE A 1 123 ? 13.383 -4.152 -3.504 1 98.88 123 ILE A CA 1
ATOM 964 C C . ILE A 1 123 ? 13.914 -5.527 -3.1 1 98.88 123 ILE A C 1
ATOM 966 O O . ILE A 1 123 ? 14.922 -5.992 -3.637 1 98.88 123 ILE A O 1
ATOM 970 N N . GLY A 1 124 ? 13.281 -6.117 -2.133 1 98.88 124 GLY A N 1
ATOM 971 C CA . GLY A 1 124 ? 13.602 -7.484 -1.757 1 98.88 124 GLY A CA 1
ATOM 972 C C . GLY A 1 124 ? 12.711 -8.516 -2.426 1 98.88 124 GLY A C 1
ATOM 973 O O . GLY A 1 124 ? 11.484 -8.406 -2.375 1 98.88 124 GLY A O 1
ATOM 974 N N . VAL A 1 125 ? 13.32 -9.516 -3.029 1 98.88 125 VAL A N 1
ATOM 975 C CA . VAL A 1 125 ? 12.602 -10.602 -3.68 1 98.88 125 VAL A CA 1
ATOM 976 C C . VAL A 1 125 ? 12.922 -11.922 -2.986 1 98.88 125 VAL A C 1
ATOM 978 O O . VAL A 1 125 ? 14.086 -12.32 -2.895 1 98.88 125 VAL A O 1
ATOM 981 N N . MET A 1 126 ? 11.922 -12.547 -2.447 1 98.75 126 MET A N 1
ATOM 982 C CA . MET A 1 126 ? 12.062 -13.867 -1.833 1 98.75 126 MET A CA 1
ATOM 983 C C . MET A 1 126 ? 11.352 -14.93 -2.654 1 98.75 126 MET A C 1
ATOM 985 O O . MET A 1 126 ? 10.133 -14.867 -2.84 1 98.75 126 MET A O 1
ATOM 989 N N . THR A 1 127 ? 12.109 -15.898 -3.086 1 97.81 127 THR A N 1
ATOM 990 C CA . THR A 1 127 ? 11.594 -16.797 -4.109 1 97.81 127 THR A CA 1
ATOM 991 C C . THR A 1 127 ? 11.469 -18.219 -3.572 1 97.81 127 THR A C 1
ATOM 993 O O . THR A 1 127 ? 12.305 -18.656 -2.781 1 97.81 127 THR A O 1
ATOM 996 N N . PRO A 1 128 ? 10.477 -18.984 -3.994 1 97.06 128 PRO A N 1
ATOM 997 C CA . PRO A 1 128 ? 10.344 -20.422 -3.68 1 97.06 128 PRO A CA 1
ATOM 998 C C . PRO A 1 128 ? 11.141 -21.297 -4.637 1 97.06 128 PRO A C 1
ATOM 1000 O O . PRO A 1 128 ? 11.852 -20.797 -5.508 1 97.06 128 PRO A O 1
ATOM 1003 N N . TRP A 1 129 ? 11 -22.578 -4.508 1 96.44 129 TRP A N 1
ATOM 1004 C CA . TRP A 1 129 ? 11.859 -23.531 -5.207 1 96.44 129 TRP A CA 1
ATOM 1005 C C . TRP A 1 129 ? 11.227 -23.969 -6.523 1 96.44 129 TRP A C 1
ATOM 1007 O O . TRP A 1 129 ? 11.914 -24.516 -7.395 1 96.44 129 TRP A O 1
ATOM 1017 N N . ASN A 1 130 ? 9.953 -23.75 -6.707 1 96.56 130 ASN A N 1
ATOM 1018 C CA . ASN A 1 130 ? 9.273 -24.469 -7.777 1 96.56 130 ASN A CA 1
ATOM 1019 C C . ASN A 1 130 ? 9.555 -23.844 -9.141 1 96.56 130 ASN A C 1
ATOM 1021 O O . ASN A 1 130 ? 9.656 -24.562 -10.141 1 96.56 130 ASN A O 1
ATOM 1025 N N . PHE A 1 131 ? 9.633 -22.547 -9.266 1 97.38 131 PHE A N 1
ATOM 1026 C CA . PHE A 1 131 ? 10.062 -21.828 -10.461 1 97.38 131 PHE A CA 1
ATOM 1027 C C . PHE A 1 131 ? 11.078 -20.75 -10.109 1 97.38 131 PHE A C 1
ATOM 1029 O O . PHE A 1 131 ? 10.82 -19.562 -10.305 1 97.38 131 PHE A O 1
ATOM 1036 N N . PRO A 1 132 ? 12.227 -21.188 -9.719 1 96.88 132 PRO A N 1
ATOM 1037 C CA . PRO A 1 132 ? 13.156 -20.281 -9.039 1 96.88 132 PRO A CA 1
ATOM 1038 C C . PRO A 1 132 ? 13.656 -19.172 -9.953 1 96.88 132 PRO A C 1
ATOM 1040 O O . PRO A 1 132 ? 14 -18.078 -9.477 1 96.88 132 PRO A O 1
ATOM 1043 N N . VAL A 1 133 ? 13.719 -19.375 -11.281 1 98.25 133 VAL A N 1
ATOM 1044 C CA . VAL A 1 133 ? 14.188 -18.344 -12.188 1 98.25 133 VAL A CA 1
ATOM 1045 C C . VAL A 1 133 ? 13.055 -17.359 -12.477 1 98.25 133 VAL A C 1
ATOM 1047 O O . VAL A 1 133 ? 13.219 -16.141 -12.305 1 98.25 133 VAL A O 1
ATOM 1050 N N . ALA A 1 134 ? 11.898 -17.891 -12.82 1 97.81 134 ALA A N 1
ATOM 1051 C CA . ALA A 1 134 ? 10.758 -17.062 -13.211 1 97.81 134 ALA A CA 1
ATOM 1052 C C . ALA A 1 134 ? 10.312 -16.172 -12.055 1 97.81 134 ALA A C 1
ATOM 1054 O O . ALA A 1 134 ? 10.016 -14.992 -12.25 1 97.81 134 ALA A O 1
ATOM 1055 N N . ILE A 1 135 ? 10.289 -16.734 -10.859 1 98.06 135 ILE A N 1
ATOM 1056 C CA . ILE A 1 135 ? 9.742 -16.016 -9.711 1 98.06 135 ILE A CA 1
ATOM 1057 C C . ILE A 1 135 ? 10.766 -15.016 -9.188 1 98.06 135 ILE A C 1
ATOM 1059 O O . ILE A 1 135 ? 10.406 -14.031 -8.531 1 98.06 135 ILE A O 1
ATOM 1063 N N . ALA A 1 136 ? 11.984 -15.188 -9.516 1 98.19 136 ALA A N 1
ATOM 1064 C CA . ALA A 1 136 ? 13.016 -14.203 -9.172 1 98.19 136 ALA A CA 1
ATOM 1065 C C . ALA A 1 136 ? 13.039 -13.055 -10.172 1 98.19 136 ALA A C 1
ATOM 1067 O O . ALA A 1 136 ? 13.109 -11.891 -9.789 1 98.19 136 ALA A O 1
ATOM 1068 N N . PHE A 1 137 ? 12.898 -13.359 -11.43 1 97.88 137 PHE A N 1
ATOM 1069 C CA . PHE A 1 137 ? 13.219 -12.375 -12.453 1 97.88 137 PHE A CA 1
ATOM 1070 C C . PHE A 1 137 ? 11.969 -11.641 -12.914 1 97.88 137 PHE A C 1
ATOM 1072 O O . PHE A 1 137 ? 12.055 -10.586 -13.539 1 97.88 137 PHE A O 1
ATOM 1079 N N . GLY A 1 138 ? 10.75 -12.242 -12.602 1 95.94 138 GLY A N 1
ATOM 1080 C CA . GLY A 1 138 ? 9.539 -11.469 -12.812 1 95.94 138 GLY A CA 1
ATOM 1081 C C . GLY A 1 138 ? 9.523 -10.156 -12.047 1 95.94 138 GLY A C 1
ATOM 1082 O O . GLY A 1 138 ? 9.516 -9.078 -12.648 1 95.94 138 GLY A O 1
ATOM 1083 N N . PRO A 1 139 ? 9.633 -10.273 -10.727 1 97.44 139 PRO A N 1
ATOM 1084 C CA . PRO A 1 139 ? 9.695 -9.062 -9.906 1 97.44 139 PRO A CA 1
ATOM 1085 C C . PRO A 1 139 ? 10.922 -8.211 -10.203 1 97.44 139 PRO A C 1
ATOM 1087 O O . PRO A 1 139 ? 10.867 -6.98 -10.102 1 97.44 139 PRO A O 1
ATOM 1090 N N . LEU A 1 140 ? 12.016 -8.844 -10.617 1 97.88 140 LEU A N 1
ATOM 1091 C CA . LEU A 1 140 ? 13.203 -8.062 -10.953 1 97.88 140 LEU A CA 1
ATOM 1092 C C . LEU A 1 140 ? 12.93 -7.141 -12.141 1 97.88 140 LEU A C 1
ATOM 1094 O O . LEU A 1 140 ? 13.383 -5.992 -12.156 1 97.88 140 LEU A O 1
ATOM 1098 N N . ALA A 1 141 ? 12.164 -7.641 -13.148 1 95.69 141 ALA A N 1
ATOM 1099 C CA . ALA A 1 141 ? 11.758 -6.824 -14.289 1 95.69 141 ALA A CA 1
ATOM 1100 C C . ALA A 1 141 ? 11.039 -5.559 -13.828 1 95.69 141 ALA A C 1
ATOM 1102 O O . ALA A 1 141 ? 11.352 -4.461 -14.289 1 95.69 141 ALA A O 1
ATOM 1103 N N . GLU A 1 142 ? 10.156 -5.758 -12.914 1 97.38 142 GLU A N 1
ATOM 1104 C CA . GLU A 1 142 ? 9.344 -4.645 -12.43 1 97.38 142 GLU A CA 1
ATOM 1105 C C . GLU A 1 142 ? 10.164 -3.703 -11.555 1 97.38 142 GLU A C 1
ATOM 1107 O O . GLU A 1 142 ? 9.969 -2.486 -11.586 1 97.38 142 GLU A O 1
ATOM 1112 N N . ALA A 1 143 ? 11.086 -4.246 -10.742 1 98.5 143 ALA A N 1
ATOM 1113 C CA . ALA A 1 143 ? 11.961 -3.434 -9.906 1 98.5 143 ALA A CA 1
ATOM 1114 C C . ALA A 1 143 ? 12.836 -2.52 -10.758 1 98.5 143 ALA A C 1
ATOM 1116 O O . ALA A 1 143 ? 12.914 -1.314 -10.508 1 98.5 143 ALA A O 1
ATOM 1117 N N . PHE A 1 144 ? 13.445 -3.088 -11.812 1 98.56 144 PHE A N 1
ATOM 1118 C CA . PHE A 1 144 ? 14.297 -2.307 -12.703 1 98.56 144 PHE A CA 1
ATOM 1119 C C . PHE A 1 144 ? 13.477 -1.289 -13.484 1 98.56 144 PHE A C 1
ATOM 1121 O O . PHE A 1 144 ? 13.906 -0.151 -13.68 1 98.56 144 PHE A O 1
ATOM 1128 N N . ALA A 1 145 ? 12.297 -1.724 -13.922 1 98.69 145 ALA A N 1
ATOM 1129 C CA . ALA A 1 145 ? 11.422 -0.799 -14.641 1 98.69 145 ALA A CA 1
ATOM 1130 C C . ALA A 1 145 ? 11.086 0.417 -13.789 1 98.69 145 ALA A C 1
ATOM 1132 O O . ALA A 1 145 ? 11.133 1.553 -14.266 1 98.69 145 ALA A O 1
ATOM 1133 N N . ALA A 1 146 ? 10.789 0.223 -12.523 1 98.69 146 ALA A N 1
ATOM 1134 C CA . ALA A 1 146 ? 10.422 1.303 -11.609 1 98.69 146 ALA A CA 1
ATOM 1135 C C . ALA A 1 146 ? 11.641 2.129 -11.219 1 98.69 146 ALA A C 1
ATOM 1137 O O . ALA A 1 146 ? 11.5 3.211 -10.641 1 98.69 146 ALA A O 1
ATOM 1138 N N . GLY A 1 147 ? 12.844 1.616 -11.484 1 98.56 147 GLY A N 1
ATOM 1139 C CA . GLY A 1 147 ? 14.07 2.363 -11.234 1 98.56 147 GLY A CA 1
ATOM 1140 C C . GLY A 1 147 ? 14.734 1.996 -9.922 1 98.56 147 GLY A C 1
ATOM 1141 O O . GLY A 1 147 ? 15.508 2.781 -9.375 1 98.56 147 GLY A O 1
ATOM 1142 N N . ASN A 1 148 ? 14.453 0.814 -9.414 1 98.81 148 ASN A N 1
ATOM 1143 C CA . ASN A 1 148 ? 14.961 0.398 -8.109 1 98.81 148 ASN A CA 1
ATOM 1144 C C . ASN A 1 148 ? 16.203 -0.483 -8.25 1 98.81 148 ASN A C 1
ATOM 1146 O O . ASN A 1 148 ? 16.531 -0.923 -9.352 1 98.81 148 ASN A O 1
ATOM 1150 N N . ARG A 1 149 ? 16.859 -0.679 -7.195 1 98.69 149 ARG A N 1
ATOM 1151 C CA . ARG A 1 149 ? 17.812 -1.755 -6.953 1 98.69 149 ARG A CA 1
ATOM 1152 C C . ARG A 1 149 ? 17.125 -2.967 -6.332 1 98.69 149 ARG A C 1
ATOM 1154 O O . ARG A 1 149 ? 15.969 -2.887 -5.914 1 98.69 149 ARG A O 1
ATOM 1161 N N . ALA A 1 150 ? 17.891 -4.133 -6.305 1 98.88 150 ALA A N 1
ATOM 1162 C CA . ALA A 1 150 ? 17.188 -5.312 -5.82 1 98.88 150 ALA A CA 1
ATOM 1163 C C . ALA A 1 150 ? 18.125 -6.262 -5.086 1 98.88 150 ALA A C 1
ATOM 1165 O O . ALA A 1 150 ? 19.328 -6.316 -5.391 1 98.88 150 ALA A O 1
ATOM 1166 N N . MET A 1 151 ? 17.609 -6.914 -4.145 1 98.88 151 MET A N 1
ATOM 1167 C CA . MET A 1 151 ? 18.219 -8.078 -3.498 1 98.88 151 MET A CA 1
ATOM 1168 C C . MET A 1 151 ? 17.281 -9.289 -3.584 1 98.88 151 MET A C 1
ATOM 1170 O O . MET A 1 151 ? 16.078 -9.164 -3.352 1 98.88 151 MET A O 1
ATOM 1174 N N . ILE A 1 152 ? 17.859 -10.414 -3.914 1 98.88 152 ILE A N 1
ATOM 1175 C CA . ILE A 1 152 ? 17.062 -11.625 -4.133 1 98.88 152 ILE A CA 1
ATOM 1176 C C . ILE A 1 152 ? 17.547 -12.727 -3.197 1 98.88 152 ILE A C 1
ATOM 1178 O O . ILE A 1 152 ? 18.75 -13 -3.113 1 98.88 152 ILE A O 1
ATOM 1182 N N . VAL A 1 153 ? 16.656 -13.305 -2.484 1 98.75 153 VAL A N 1
ATOM 1183 C CA . VAL A 1 153 ? 16.969 -14.516 -1.729 1 98.75 153 VAL A CA 1
ATOM 1184 C C . VAL A 1 153 ? 16.359 -15.727 -2.424 1 98.75 153 VAL A C 1
ATOM 1186 O O . VAL A 1 153 ? 15.133 -15.844 -2.516 1 98.75 153 VAL A O 1
ATOM 1189 N N . LEU A 1 154 ? 17.219 -16.625 -2.875 1 98.38 154 LEU A N 1
ATOM 1190 C CA . LEU A 1 154 ? 16.844 -17.844 -3.57 1 98.38 154 LEU A CA 1
ATOM 1191 C C . LEU A 1 154 ? 16.703 -19 -2.59 1 98.38 154 LEU A C 1
ATOM 1193 O O . LEU A 1 154 ? 17.344 -19.016 -1.54 1 98.38 154 LEU A O 1
ATOM 1197 N N . SER A 1 155 ? 15.883 -19.969 -2.947 1 96.94 155 SER A N 1
ATOM 1198 C CA . SER A 1 155 ? 15.578 -21.094 -2.074 1 96.94 155 SER A CA 1
ATOM 1199 C C . SER A 1 155 ? 16.781 -22.016 -1.926 1 96.94 155 SER A C 1
ATOM 1201 O O . SER A 1 155 ? 17.469 -22.312 -2.906 1 96.94 155 SER A O 1
ATOM 1203 N N . GLU A 1 156 ? 16.922 -22.531 -0.723 1 95.38 156 GLU A N 1
ATOM 1204 C CA . GLU A 1 156 ? 18 -23.484 -0.45 1 95.38 156 GLU A CA 1
ATOM 1205 C C . GLU A 1 156 ? 17.719 -24.828 -1.103 1 95.38 156 GLU A C 1
ATOM 1207 O O . GLU A 1 156 ? 18.625 -25.672 -1.222 1 95.38 156 GLU A O 1
ATOM 1212 N N . PHE A 1 157 ? 16.562 -25.031 -1.612 1 94.75 157 PHE A N 1
ATOM 1213 C CA . PHE A 1 157 ? 16.172 -26.312 -2.191 1 94.75 157 PHE A CA 1
ATOM 1214 C C . PHE A 1 157 ? 16.578 -26.391 -3.656 1 94.75 157 PHE A C 1
ATOM 1216 O O . PHE A 1 157 ? 16.438 -27.438 -4.293 1 94.75 157 PHE A O 1
ATOM 1223 N N . ASN A 1 158 ? 17.062 -25.266 -4.223 1 95.06 158 ASN A N 1
ATOM 1224 C CA . ASN A 1 158 ? 17.609 -25.25 -5.574 1 95.06 158 ASN A CA 1
ATOM 1225 C C . ASN A 1 158 ? 19.078 -24.797 -5.582 1 95.06 158 ASN A C 1
ATOM 1227 O O . ASN A 1 158 ? 19.422 -23.781 -6.188 1 95.06 158 ASN A O 1
ATOM 1231 N N . PRO A 1 159 ? 19.906 -25.609 -5.008 1 96.25 159 PRO A N 1
ATOM 1232 C CA . PRO A 1 159 ? 21.281 -25.141 -4.852 1 96.25 159 PRO A CA 1
ATOM 1233 C C . PRO A 1 159 ? 22 -24.938 -6.188 1 96.25 159 PRO A C 1
ATOM 1235 O O . PRO A 1 159 ? 22.766 -23.984 -6.344 1 96.25 159 PRO A O 1
ATOM 1238 N N . ALA A 1 160 ? 21.781 -25.781 -7.16 1 97.38 160 ALA A N 1
ATOM 1239 C CA . ALA A 1 160 ? 22.453 -25.641 -8.445 1 97.38 160 ALA A CA 1
ATOM 1240 C C . ALA A 1 160 ? 21.969 -24.391 -9.188 1 97.38 160 ALA A C 1
ATOM 1242 O O . ALA A 1 160 ? 22.781 -23.625 -9.711 1 97.38 160 ALA A O 1
ATOM 1243 N N . THR A 1 161 ? 20.688 -24.172 -9.242 1 97.81 161 THR A N 1
ATOM 1244 C CA . THR A 1 161 ? 20.109 -23.016 -9.898 1 97.81 161 THR A CA 1
ATOM 1245 C C . THR A 1 161 ? 20.531 -21.719 -9.195 1 97.81 161 THR A C 1
ATOM 1247 O O . THR A 1 161 ? 20.891 -20.734 -9.852 1 97.81 161 THR A O 1
ATOM 1250 N N . ALA A 1 162 ? 20.484 -21.766 -7.887 1 98.12 162 ALA A N 1
ATOM 1251 C CA . ALA A 1 162 ? 20.859 -20.594 -7.102 1 98.12 162 ALA A CA 1
ATOM 1252 C C . ALA A 1 162 ? 22.312 -20.188 -7.352 1 98.12 162 ALA A C 1
ATOM 1254 O O . ALA A 1 162 ? 22.609 -19.016 -7.594 1 98.12 162 ALA A O 1
ATOM 1255 N N . ALA A 1 163 ? 23.172 -21.172 -7.281 1 98 163 ALA A N 1
ATOM 1256 C CA . ALA A 1 163 ? 24.578 -20.906 -7.512 1 98 163 ALA A CA 1
ATOM 1257 C C . ALA A 1 163 ? 24.812 -20.297 -8.891 1 98 163 ALA A C 1
ATOM 1259 O O . ALA A 1 163 ? 25.562 -19.328 -9.031 1 98 163 ALA A O 1
ATOM 1260 N N . LEU A 1 164 ? 24.172 -20.844 -9.859 1 98.5 164 LEU A N 1
ATOM 1261 C CA . LEU A 1 164 ? 24.312 -20.359 -11.227 1 98.5 164 LEU A CA 1
ATOM 1262 C C . LEU A 1 164 ? 23.797 -18.922 -11.344 1 98.5 164 LEU A C 1
ATOM 1264 O O . LEU A 1 164 ? 24.453 -18.062 -11.93 1 98.5 164 LEU A O 1
ATOM 1268 N N . LEU A 1 165 ? 22.625 -18.594 -10.773 1 98.56 165 LEU A N 1
ATOM 1269 C CA . LEU A 1 165 ? 22.031 -17.266 -10.867 1 98.56 165 LEU A CA 1
ATOM 1270 C C . LEU A 1 165 ? 22.891 -16.234 -10.148 1 98.56 165 LEU A C 1
ATOM 1272 O O . LEU A 1 165 ? 23.047 -15.117 -10.625 1 98.56 165 LEU A O 1
ATOM 1276 N N . ILE A 1 166 ? 23.375 -16.609 -8.984 1 98.44 166 ILE A N 1
ATOM 1277 C CA . ILE A 1 166 ? 24.25 -15.719 -8.227 1 98.44 166 ILE A CA 1
ATOM 1278 C C . ILE A 1 166 ? 25.484 -15.367 -9.055 1 98.44 166 ILE A C 1
ATOM 1280 O O . ILE A 1 166 ? 25.859 -14.195 -9.148 1 98.44 166 ILE A O 1
ATOM 1284 N N . GLU A 1 167 ? 26.016 -16.375 -9.672 1 98.5 167 GLU A N 1
ATOM 1285 C CA . GLU A 1 167 ? 27.203 -16.172 -10.508 1 98.5 167 GLU A CA 1
ATOM 1286 C C . GLU A 1 167 ? 26.891 -15.297 -11.711 1 98.5 167 GLU A C 1
ATOM 1288 O O . GLU A 1 167 ? 27.609 -14.328 -11.984 1 98.5 167 GLU A O 1
ATOM 1293 N N . LEU A 1 168 ? 25.859 -15.625 -12.461 1 98.44 168 LEU A N 1
ATOM 1294 C CA . LEU A 1 168 ? 25.484 -14.914 -13.68 1 98.44 168 LEU A CA 1
ATOM 1295 C C . LEU A 1 168 ? 25.172 -13.453 -13.375 1 98.44 168 LEU A C 1
ATOM 1297 O O . LEU A 1 168 ? 25.562 -12.555 -14.125 1 98.44 168 LEU A O 1
ATOM 1301 N N . LEU A 1 169 ? 24.438 -13.188 -12.266 1 98.5 169 LEU A N 1
ATOM 1302 C CA . LEU A 1 169 ? 24.109 -11.82 -11.883 1 98.5 169 LEU A CA 1
ATOM 1303 C C . LEU A 1 169 ? 25.359 -11.039 -11.516 1 98.5 169 LEU A C 1
ATOM 1305 O O . LEU A 1 169 ? 25.516 -9.883 -11.914 1 98.5 169 LEU A O 1
ATOM 1309 N N . ALA A 1 170 ? 26.234 -11.695 -10.805 1 98.06 170 ALA A N 1
ATOM 1310 C CA . ALA A 1 170 ? 27.469 -11.039 -10.367 1 98.06 170 ALA A CA 1
ATOM 1311 C C . ALA A 1 170 ? 28.359 -10.695 -11.562 1 98.06 170 ALA A C 1
ATOM 1313 O O . ALA A 1 170 ? 29.125 -9.734 -11.516 1 98.06 170 ALA A O 1
ATOM 1314 N N . GLU A 1 171 ? 28.234 -11.414 -12.594 1 97.88 171 GLU A N 1
ATOM 1315 C CA . GLU A 1 171 ? 29.016 -11.172 -13.805 1 97.88 171 GLU A CA 1
ATOM 1316 C C . GLU A 1 171 ? 28.5 -9.945 -14.562 1 97.88 171 GLU A C 1
ATOM 1318 O O . GLU A 1 171 ? 29.266 -9.234 -15.203 1 97.88 171 GLU A O 1
ATOM 1323 N N . LYS A 1 172 ? 27.234 -9.727 -14.438 1 97.44 172 LYS A N 1
ATOM 1324 C CA . LYS A 1 172 ? 26.609 -8.727 -15.297 1 97.44 172 LYS A CA 1
ATOM 1325 C C . LYS A 1 172 ? 26.297 -7.453 -14.531 1 97.44 172 LYS A C 1
ATOM 1327 O O . LYS A 1 172 ? 26.141 -6.383 -15.125 1 97.44 172 LYS A O 1
ATOM 1332 N N . PHE A 1 173 ? 26.156 -7.551 -13.242 1 98.44 173 PHE A N 1
ATOM 1333 C CA . PHE A 1 173 ? 25.688 -6.422 -12.445 1 98.44 173 PHE A CA 1
ATOM 1334 C C . PHE A 1 173 ? 26.594 -6.207 -11.234 1 98.44 173 PHE A C 1
ATOM 1336 O O . PHE A 1 173 ? 27.109 -7.172 -10.664 1 98.44 173 PHE A O 1
ATOM 1343 N N . ALA A 1 174 ? 26.75 -4.941 -10.852 1 98.31 174 ALA A N 1
ATOM 1344 C CA . ALA A 1 174 ? 27.281 -4.648 -9.523 1 98.31 174 ALA A CA 1
ATOM 1345 C C . ALA A 1 174 ? 26.281 -5.031 -8.438 1 98.31 174 ALA A C 1
ATOM 1347 O O . ALA A 1 174 ? 25.062 -5.008 -8.672 1 98.31 174 ALA A O 1
ATOM 1348 N N . ASP A 1 175 ? 26.812 -5.41 -7.281 1 98.19 175 ASP A N 1
ATOM 1349 C CA . ASP A 1 175 ? 25.922 -5.785 -6.195 1 98.19 175 ASP A CA 1
ATOM 1350 C C . ASP A 1 175 ? 25.125 -4.578 -5.703 1 98.19 175 ASP A C 1
ATOM 1352 O O . ASP A 1 175 ? 24.125 -4.734 -4.996 1 98.19 175 ASP A O 1
ATOM 1356 N N . THR A 1 176 ? 25.453 -3.32 -6.133 1 98.44 176 THR A N 1
ATOM 1357 C CA . THR A 1 176 ? 24.672 -2.129 -5.809 1 98.44 176 THR A CA 1
ATOM 1358 C C . THR A 1 176 ? 23.453 -2.012 -6.719 1 98.44 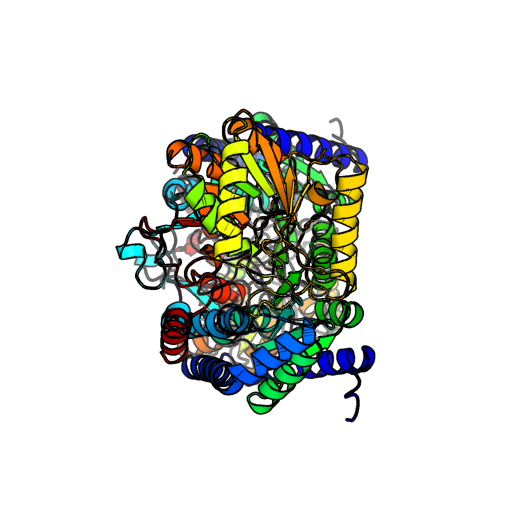176 THR A C 1
ATOM 1360 O O . THR A 1 176 ? 22.547 -1.223 -6.449 1 98.44 176 THR A O 1
ATOM 1363 N N . GLU A 1 177 ? 23.453 -2.711 -7.828 1 98.38 177 GLU A N 1
ATOM 1364 C CA . GLU A 1 177 ? 22.297 -2.77 -8.711 1 98.38 177 GLU A CA 1
ATOM 1365 C C . GLU A 1 177 ? 21.375 -3.936 -8.344 1 98.38 177 GLU A C 1
ATOM 1367 O O . GLU A 1 177 ? 20.172 -3.752 -8.156 1 98.38 177 GLU A O 1
ATOM 1372 N N . VAL A 1 178 ? 21.922 -5.109 -8.297 1 98.81 178 VAL A N 1
ATOM 1373 C CA . VAL A 1 178 ? 21.203 -6.312 -7.906 1 98.81 178 VAL A CA 1
ATOM 1374 C C . VAL A 1 178 ? 22.156 -7.34 -7.324 1 98.81 178 VAL A C 1
ATOM 1376 O O . VAL A 1 178 ? 23.281 -7.496 -7.812 1 98.81 178 VAL A O 1
ATOM 1379 N N . ALA A 1 179 ? 21.75 -7.984 -6.258 1 98.75 179 ALA A N 1
ATOM 1380 C CA . ALA A 1 179 ? 22.516 -9.07 -5.637 1 98.75 179 ALA A CA 1
ATOM 1381 C C . ALA A 1 179 ? 21.594 -10.211 -5.223 1 98.75 179 ALA A C 1
ATOM 1383 O O . ALA A 1 179 ? 20.453 -9.977 -4.777 1 98.75 179 ALA A O 1
ATOM 1384 N N . ALA A 1 180 ? 22.094 -11.383 -5.348 1 98.69 180 ALA A N 1
ATOM 1385 C CA . ALA A 1 180 ? 21.312 -12.562 -4.969 1 98.69 180 ALA A CA 1
ATOM 1386 C C . ALA A 1 180 ? 22.031 -13.367 -3.895 1 98.69 180 ALA A C 1
ATOM 1388 O O . ALA A 1 180 ? 23.266 -13.375 -3.828 1 98.69 180 ALA A O 1
ATOM 1389 N N . PHE A 1 181 ? 21.281 -14 -3.107 1 98.5 181 PHE A N 1
ATOM 1390 C CA . PHE A 1 181 ? 21.719 -14.852 -2.004 1 98.5 181 PHE A CA 1
ATOM 1391 C C . PHE A 1 181 ? 20.922 -16.141 -1.973 1 98.5 181 PHE A C 1
ATOM 1393 O O . PHE A 1 181 ? 19.859 -16.25 -2.588 1 98.5 181 PHE A O 1
ATOM 1400 N N . ILE A 1 182 ? 21.484 -17.141 -1.326 1 97.5 182 ILE A N 1
ATOM 1401 C CA . ILE A 1 182 ? 20.781 -18.406 -1.118 1 97.5 182 ILE A CA 1
ATOM 1402 C C . ILE A 1 182 ? 20.656 -18.688 0.378 1 97.5 182 ILE A C 1
ATOM 1404 O O . ILE A 1 182 ? 21.578 -18.406 1.151 1 97.5 182 ILE A O 1
ATOM 1408 N N . GLY A 1 183 ? 19.469 -19.109 0.788 1 93 183 GLY A N 1
ATOM 1409 C CA . GLY A 1 183 ? 19.344 -19.469 2.191 1 93 183 GLY A CA 1
ATOM 1410 C C . GLY A 1 183 ? 17.984 -20.031 2.549 1 93 183 GLY A C 1
ATOM 1411 O O . GLY A 1 183 ? 17.062 -19.969 1.745 1 93 183 GLY A O 1
ATOM 1412 N N . GLY A 1 184 ? 17.938 -20.625 3.746 1 94.25 184 GLY A N 1
ATOM 1413 C CA . GLY A 1 184 ? 16.703 -21.188 4.277 1 94.25 184 GLY A CA 1
ATOM 1414 C C . GLY A 1 184 ? 15.984 -20.234 5.219 1 94.25 184 GLY A C 1
ATOM 1415 O O . GLY A 1 184 ? 15.961 -19.031 4.992 1 94.25 184 GLY A O 1
ATOM 1416 N N . ALA A 1 185 ? 15.344 -20.812 6.211 1 94.88 185 ALA A N 1
ATOM 1417 C CA . ALA A 1 185 ? 14.445 -20.109 7.117 1 94.88 185 ALA A CA 1
ATOM 1418 C C . ALA A 1 185 ? 15.18 -18.984 7.848 1 94.88 185 ALA A C 1
ATOM 1420 O O . ALA A 1 185 ? 14.656 -17.875 7.984 1 94.88 185 ALA A O 1
ATOM 1421 N N . GLU A 1 186 ? 16.359 -19.219 8.266 1 97 186 GLU A N 1
ATOM 1422 C CA . GLU A 1 186 ? 17.109 -18.234 9.031 1 97 186 GLU A CA 1
ATOM 1423 C C . GLU A 1 186 ? 17.469 -17.016 8.18 1 97 186 GLU A C 1
ATOM 1425 O O . GLU A 1 186 ? 17.297 -15.883 8.602 1 97 186 GLU A O 1
ATOM 1430 N N . VAL A 1 187 ? 17.984 -17.25 6.996 1 97.88 187 VAL A N 1
ATOM 1431 C CA . VAL A 1 187 ? 18.344 -16.172 6.062 1 97.88 187 VAL A CA 1
ATOM 1432 C C . VAL A 1 187 ? 17.094 -15.406 5.66 1 97.88 187 VAL A C 1
ATOM 1434 O O . VAL A 1 187 ? 17.094 -14.18 5.621 1 97.88 187 VAL A O 1
ATOM 1437 N N . GLY A 1 188 ? 16.016 -16.188 5.391 1 98 188 GLY A N 1
ATOM 1438 C CA . GLY A 1 188 ? 14.75 -15.555 5.039 1 98 188 GLY A CA 1
ATOM 1439 C C . GLY A 1 188 ? 14.227 -14.633 6.125 1 98 188 GLY A C 1
ATOM 1440 O O . GLY A 1 188 ? 13.75 -13.539 5.84 1 98 188 GLY A O 1
ATOM 1441 N N . ALA A 1 189 ? 14.305 -15.078 7.363 1 97.94 189 ALA A N 1
ATOM 1442 C CA . ALA A 1 189 ? 13.836 -14.289 8.5 1 97.94 189 ALA A CA 1
ATOM 1443 C C . ALA A 1 189 ? 14.648 -13 8.633 1 97.94 189 ALA A C 1
ATOM 1445 O O . ALA A 1 189 ? 14.086 -11.922 8.82 1 97.94 189 ALA A O 1
ATOM 1446 N N . ALA A 1 190 ? 15.953 -13.133 8.539 1 98.38 190 ALA A N 1
ATOM 1447 C CA . ALA A 1 190 ? 16.828 -11.961 8.617 1 98.38 190 ALA A CA 1
ATOM 1448 C C . ALA A 1 190 ? 16.547 -10.992 7.469 1 98.38 190 ALA A C 1
ATOM 1450 O O . ALA A 1 190 ? 16.5 -9.781 7.672 1 98.38 190 ALA A O 1
ATOM 1451 N N . PHE A 1 191 ? 16.406 -11.531 6.297 1 98.69 191 PHE A N 1
ATOM 1452 C CA . PHE A 1 191 ? 16.141 -10.742 5.102 1 98.69 191 PHE A CA 1
ATOM 1453 C C . PHE A 1 191 ? 14.867 -9.922 5.266 1 98.69 191 PHE A C 1
ATOM 1455 O O . PHE A 1 191 ? 14.836 -8.734 4.926 1 98.69 191 PHE A O 1
ATOM 1462 N N . SER A 1 192 ? 13.828 -10.547 5.801 1 98.44 192 SER A N 1
ATOM 1463 C CA . SER A 1 192 ? 12.516 -9.922 5.949 1 98.44 192 SER A CA 1
ATOM 1464 C C . SER A 1 192 ? 12.562 -8.797 6.977 1 98.44 192 SER A C 1
ATOM 1466 O O . SER A 1 192 ? 11.672 -7.941 7 1 98.44 192 SER A O 1
ATOM 1468 N N . SER A 1 193 ? 13.523 -8.758 7.789 1 98.19 193 SER A N 1
ATOM 1469 C CA . SER A 1 193 ? 13.641 -7.75 8.844 1 98.19 193 SER A CA 1
ATOM 1470 C C . SER A 1 193 ? 14.531 -6.594 8.406 1 98.19 193 SER A C 1
ATOM 1472 O O . SER A 1 193 ? 14.695 -5.617 9.141 1 98.19 193 SER A O 1
ATOM 1474 N N . LEU A 1 194 ? 15.203 -6.707 7.227 1 98.62 194 LEU A N 1
ATOM 1475 C CA . LEU A 1 194 ? 16.016 -5.617 6.715 1 98.62 194 LEU A CA 1
ATOM 1476 C C . LEU A 1 194 ? 15.164 -4.422 6.324 1 98.62 194 LEU A C 1
ATOM 1478 O O . LEU A 1 194 ? 14.008 -4.586 5.934 1 98.62 194 LEU A O 1
ATOM 1482 N N . PRO A 1 195 ? 15.711 -3.238 6.469 1 98.12 195 PRO A N 1
ATOM 1483 C CA . PRO A 1 195 ? 14.961 -2.047 6.062 1 98.12 195 PRO A CA 1
ATOM 1484 C C . PRO A 1 195 ? 14.922 -1.861 4.547 1 98.12 195 PRO A C 1
ATOM 1486 O O . PRO A 1 195 ? 15.375 -0.837 4.035 1 98.12 195 PRO A O 1
ATOM 1489 N N . LEU A 1 196 ? 14.359 -2.824 3.834 1 98.69 196 LEU A N 1
ATOM 1490 C CA . LEU A 1 196 ? 14.078 -2.742 2.404 1 98.69 196 LEU A CA 1
ATOM 1491 C C . LEU A 1 196 ? 12.891 -1.824 2.137 1 98.69 196 LEU A C 1
ATOM 1493 O O . LEU A 1 196 ? 12.109 -1.531 3.043 1 98.69 196 LEU A O 1
ATOM 1497 N N . ASP A 1 197 ? 12.82 -1.387 0.949 1 98.56 197 ASP A N 1
ATOM 1498 C CA . ASP A 1 197 ? 11.773 -0.418 0.628 1 98.56 197 ASP A CA 1
ATOM 1499 C C . ASP A 1 197 ? 10.5 -1.119 0.17 1 98.56 197 ASP A C 1
ATOM 1501 O O . ASP A 1 197 ? 9.43 -0.504 0.12 1 98.56 197 ASP A O 1
ATOM 1505 N N . HIS A 1 198 ? 10.555 -2.32 -0.174 1 98.81 198 HIS A N 1
ATOM 1506 C CA . HIS A 1 198 ? 9.453 -3.221 -0.493 1 98.81 198 HIS A CA 1
ATOM 1507 C C . HIS A 1 198 ? 9.922 -4.672 -0.519 1 98.81 198 HIS A C 1
ATOM 1509 O O . HIS A 1 198 ? 11.039 -4.961 -0.943 1 98.81 198 HIS A O 1
ATOM 1515 N N . ILE A 1 199 ? 9.109 -5.605 -0.064 1 98.88 199 ILE A N 1
ATOM 1516 C CA . ILE A 1 199 ? 9.422 -7.027 -0.153 1 98.88 199 ILE A CA 1
ATOM 1517 C C . ILE A 1 199 ? 8.32 -7.758 -0.911 1 98.88 199 ILE A C 1
ATOM 1519 O O . ILE A 1 199 ? 7.133 -7.566 -0.627 1 98.88 199 ILE A O 1
ATOM 1523 N N . ILE A 1 200 ? 8.68 -8.445 -1.9 1 98.81 200 ILE A N 1
ATOM 1524 C CA . ILE A 1 200 ? 7.77 -9.406 -2.51 1 98.81 200 ILE A CA 1
ATOM 1525 C C . ILE A 1 200 ? 8.172 -10.828 -2.111 1 98.81 200 ILE A C 1
ATOM 1527 O O . ILE A 1 200 ? 9.336 -11.211 -2.264 1 98.81 200 ILE A O 1
ATOM 1531 N N . PHE A 1 201 ? 7.227 -11.539 -1.571 1 98.81 201 PHE A N 1
ATOM 1532 C CA . PHE A 1 201 ? 7.445 -12.906 -1.104 1 98.81 201 PHE A CA 1
ATOM 1533 C C . PHE A 1 201 ? 6.488 -13.867 -1.791 1 98.81 201 PHE A C 1
ATOM 1535 O O . PHE A 1 201 ? 5.273 -13.648 -1.802 1 98.81 201 PHE A O 1
ATOM 1542 N N . THR A 1 202 ? 7.016 -14.867 -2.359 1 98.5 202 THR A N 1
ATOM 1543 C CA . THR A 1 202 ? 6.234 -15.969 -2.896 1 98.5 202 THR A CA 1
ATOM 1544 C C . THR A 1 202 ? 6.492 -17.25 -2.102 1 98.5 202 THR A C 1
ATOM 1546 O O . THR A 1 202 ? 7.629 -17.703 -2.008 1 98.5 202 THR A O 1
ATOM 1549 N N . GLY A 1 203 ? 5.48 -17.766 -1.485 1 97.5 203 GLY A N 1
ATOM 1550 C CA . GLY A 1 203 ? 5.633 -18.969 -0.669 1 97.5 203 GLY A CA 1
ATOM 1551 C C . GLY A 1 203 ? 4.355 -19.359 0.047 1 97.5 203 GLY A C 1
ATOM 1552 O O . GLY A 1 203 ? 3.258 -19.188 -0.48 1 97.5 203 GLY A O 1
ATOM 1553 N N . SER A 1 204 ? 4.484 -20.016 1.193 1 97 204 SER A N 1
ATOM 1554 C CA . SER A 1 204 ? 3.324 -20.516 1.927 1 97 204 SER A CA 1
ATOM 1555 C C . SER A 1 204 ? 2.707 -19.422 2.795 1 97 204 SER A C 1
ATOM 1557 O O . SER A 1 204 ? 3.393 -18.484 3.197 1 97 204 SER A O 1
ATOM 1559 N N . PRO A 1 205 ? 1.403 -19.562 3.109 1 97.56 205 PRO A N 1
ATOM 1560 C CA . PRO A 1 205 ? 0.767 -18.609 4.027 1 97.56 205 PRO A CA 1
ATOM 1561 C C . PRO A 1 205 ? 1.45 -18.562 5.395 1 97.56 205 PRO A C 1
ATOM 1563 O O . PRO A 1 205 ? 1.579 -17.484 5.988 1 97.56 205 PRO A O 1
ATOM 1566 N N . ARG A 1 206 ? 1.875 -19.672 5.848 1 97.12 206 ARG A N 1
ATOM 1567 C CA . ARG A 1 206 ? 2.543 -19.719 7.145 1 97.12 206 ARG A CA 1
ATOM 1568 C C . ARG A 1 206 ? 3.773 -18.812 7.164 1 97.12 206 ARG A C 1
ATOM 1570 O O . ARG A 1 206 ? 3.941 -18 8.07 1 97.12 206 ARG A O 1
ATOM 1577 N N . VAL A 1 207 ? 4.602 -18.984 6.148 1 98 207 VAL A N 1
ATOM 1578 C CA . VAL A 1 207 ? 5.82 -18.172 6.09 1 98 207 VAL A CA 1
ATOM 1579 C C . VAL A 1 207 ? 5.469 -16.719 5.777 1 98 207 VAL A C 1
ATOM 1581 O O . VAL A 1 207 ? 6.121 -15.797 6.273 1 98 207 VAL A O 1
ATOM 1584 N N . GLY A 1 208 ? 4.395 -16.531 4.961 1 98.5 208 GLY A N 1
ATOM 1585 C CA . GLY A 1 208 ? 3.922 -15.18 4.695 1 98.5 208 GLY A CA 1
ATOM 1586 C C . GLY A 1 208 ? 3.629 -14.391 5.961 1 98.5 208 GLY A C 1
ATOM 1587 O O . GLY A 1 208 ? 3.959 -13.211 6.047 1 98.5 208 GLY A O 1
ATOM 1588 N N . ARG A 1 209 ? 3.01 -15.047 6.957 1 98.62 209 ARG A N 1
ATOM 1589 C CA . ARG A 1 209 ? 2.719 -14.398 8.234 1 98.62 209 ARG A CA 1
ATOM 1590 C C . ARG A 1 209 ? 4.004 -14 8.945 1 98.62 209 ARG A C 1
ATOM 1592 O O . ARG A 1 209 ? 4.082 -12.914 9.531 1 98.62 209 ARG A O 1
ATOM 1599 N N . LEU A 1 210 ? 5.008 -14.828 8.844 1 98.69 210 LEU A N 1
ATOM 1600 C CA . LEU A 1 210 ? 6.289 -14.539 9.477 1 98.69 210 LEU A CA 1
ATOM 1601 C C . LEU A 1 210 ? 6.977 -13.359 8.797 1 98.69 210 LEU A C 1
ATOM 1603 O O . LEU A 1 210 ? 7.535 -12.484 9.469 1 98.69 210 LEU A O 1
ATOM 1607 N N . VAL A 1 211 ? 6.941 -13.383 7.453 1 98.81 211 VAL A N 1
ATOM 1608 C CA . VAL A 1 211 ? 7.547 -12.305 6.68 1 98.81 211 VAL A CA 1
ATOM 1609 C C . VAL A 1 211 ? 6.867 -10.977 7.02 1 98.81 211 VAL A C 1
ATOM 1611 O O . VAL A 1 211 ? 7.539 -9.969 7.246 1 98.81 211 VAL A O 1
ATOM 1614 N N . MET A 1 212 ? 5.562 -10.992 7.07 1 98.75 212 MET A N 1
ATOM 1615 C CA . MET A 1 212 ? 4.801 -9.789 7.371 1 98.75 212 MET A CA 1
ATOM 1616 C C . MET A 1 212 ? 5.113 -9.281 8.773 1 98.75 212 MET A C 1
ATOM 1618 O O . MET A 1 212 ? 5.297 -8.078 8.977 1 98.75 212 MET A O 1
ATOM 1622 N N . ARG A 1 213 ? 5.184 -10.141 9.727 1 98.62 213 ARG A N 1
ATOM 1623 C CA . ARG A 1 213 ? 5.52 -9.766 11.102 1 98.62 213 ARG A CA 1
ATOM 1624 C C . ARG A 1 213 ? 6.902 -9.125 11.172 1 98.62 213 ARG A C 1
ATOM 1626 O O . ARG A 1 213 ? 7.086 -8.109 11.836 1 98.62 213 ARG A O 1
ATOM 1633 N N . ALA A 1 214 ? 7.871 -9.734 10.477 1 98.62 214 ALA A N 1
ATOM 1634 C CA . ALA A 1 214 ? 9.242 -9.227 10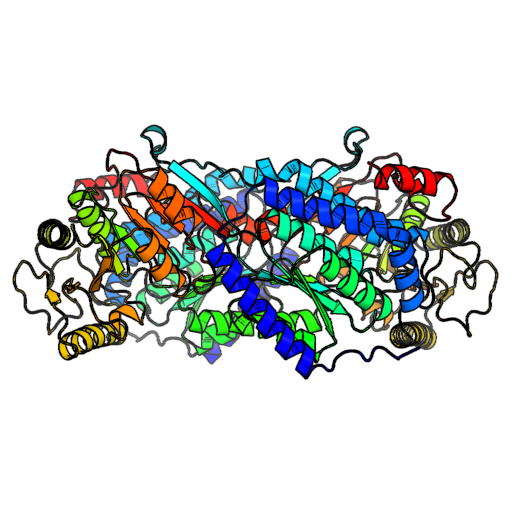.484 1 98.62 214 ALA A CA 1
ATOM 1635 C C . ALA A 1 214 ? 9.328 -7.867 9.797 1 98.62 214 ALA A C 1
ATOM 1637 O O . ALA A 1 214 ? 10.055 -6.977 10.25 1 98.62 214 ALA A O 1
ATOM 1638 N N . ALA A 1 215 ? 8.594 -7.711 8.719 1 98.69 215 ALA A N 1
ATOM 1639 C CA . ALA A 1 215 ? 8.617 -6.488 7.926 1 98.69 215 ALA A CA 1
ATOM 1640 C C . ALA A 1 215 ? 8.07 -5.305 8.719 1 98.69 215 ALA A C 1
ATOM 1642 O O . ALA A 1 215 ? 8.367 -4.148 8.406 1 98.69 215 ALA A O 1
ATOM 1643 N N . ALA A 1 216 ? 7.242 -5.574 9.758 1 98.5 216 ALA A N 1
ATOM 1644 C CA . ALA A 1 216 ? 6.613 -4.535 10.57 1 98.5 216 ALA A CA 1
ATOM 1645 C C . ALA A 1 216 ? 7.664 -3.68 11.273 1 98.5 216 ALA A C 1
ATOM 1647 O O . ALA A 1 216 ? 7.438 -2.494 11.531 1 98.5 216 ALA A O 1
ATOM 1648 N N . GLU A 1 217 ? 8.828 -4.289 11.5 1 97 217 GLU A N 1
ATOM 1649 C CA . GLU A 1 217 ? 9.891 -3.576 12.195 1 97 217 GLU A CA 1
ATOM 1650 C C . GLU A 1 217 ? 10.266 -2.289 11.469 1 97 217 GLU A C 1
ATOM 1652 O O . GLU A 1 217 ? 10.578 -1.279 12.109 1 97 217 GLU A O 1
ATOM 1657 N N . ASN A 1 218 ? 10.227 -2.316 10.219 1 97.94 218 ASN A N 1
ATOM 1658 C CA . ASN A 1 218 ? 10.672 -1.189 9.406 1 97.94 218 ASN A CA 1
ATOM 1659 C C . ASN A 1 218 ? 9.523 -0.596 8.594 1 97.94 218 ASN A C 1
ATOM 1661 O O . ASN A 1 218 ? 9.742 0.219 7.695 1 97.94 218 ASN A O 1
ATOM 1665 N N . LEU A 1 219 ? 8.297 -1.011 8.883 1 98.38 219 LEU A N 1
ATOM 1666 C CA . LEU A 1 219 ? 7.129 -0.575 8.125 1 98.38 219 LEU A CA 1
ATOM 1667 C C . LEU A 1 219 ? 7.332 -0.825 6.629 1 98.38 219 LEU A C 1
ATOM 1669 O O . LEU A 1 219 ? 6.965 0.013 5.801 1 98.38 219 LEU A O 1
ATOM 1673 N N . THR A 1 220 ? 7.961 -1.974 6.273 1 98.62 220 THR A N 1
ATOM 1674 C CA . THR A 1 220 ? 8.211 -2.326 4.879 1 98.62 220 THR A CA 1
ATOM 1675 C C . THR A 1 220 ? 6.938 -2.834 4.211 1 98.62 220 THR A C 1
ATOM 1677 O O . THR A 1 220 ? 6.332 -3.801 4.676 1 98.62 220 THR A O 1
ATOM 1680 N N . PRO A 1 221 ? 6.52 -2.107 3.119 1 98.56 221 PRO A N 1
ATOM 1681 C CA . PRO A 1 221 ? 5.375 -2.646 2.385 1 98.56 221 PRO A CA 1
ATOM 1682 C C . PRO A 1 221 ? 5.664 -4.004 1.751 1 98.56 221 PRO A C 1
ATOM 1684 O O . PRO A 1 221 ? 6.824 -4.34 1.503 1 98.56 221 PRO A O 1
ATOM 1687 N N . LEU A 1 222 ? 4.52 -4.793 1.503 1 98.62 222 LEU A N 1
ATOM 1688 C CA . LEU A 1 222 ? 4.699 -6.168 1.054 1 98.62 222 LEU A CA 1
ATOM 1689 C C . LEU A 1 222 ? 3.795 -6.473 -0.136 1 98.62 222 LEU A C 1
ATOM 1691 O O . LEU A 1 222 ? 2.699 -5.918 -0.246 1 98.62 222 LEU A O 1
ATOM 1695 N N . THR A 1 223 ? 4.289 -7.25 -1.049 1 98.69 223 THR A N 1
ATOM 1696 C CA . THR A 1 223 ? 3.502 -8.094 -1.945 1 98.69 223 THR A CA 1
ATOM 1697 C C . THR A 1 223 ? 3.656 -9.562 -1.579 1 98.69 223 THR A C 1
ATOM 1699 O O . THR A 1 223 ? 4.754 -10.117 -1.665 1 98.69 223 THR A O 1
ATOM 1702 N N . LEU A 1 224 ? 2.555 -10.156 -1.099 1 98.69 224 LEU A N 1
ATOM 1703 C CA . LEU A 1 224 ? 2.564 -11.555 -0.679 1 98.69 224 LEU A CA 1
ATOM 1704 C C . LEU A 1 224 ? 1.813 -12.422 -1.678 1 98.69 224 LEU A C 1
ATOM 1706 O O . LEU A 1 224 ? 0.598 -12.289 -1.836 1 98.69 224 LEU A O 1
ATOM 1710 N N . GLU A 1 225 ? 2.559 -13.148 -2.42 1 98.19 225 GLU A N 1
ATOM 1711 C CA . GLU A 1 225 ? 2.012 -14.172 -3.305 1 98.19 225 GLU A CA 1
ATOM 1712 C C . GLU A 1 225 ? 2.092 -15.555 -2.662 1 98.19 225 GLU A C 1
ATOM 1714 O O . GLU A 1 225 ? 3.164 -16.156 -2.615 1 98.19 225 GLU A O 1
ATOM 1719 N N . LEU A 1 226 ? 0.907 -15.961 -2.225 1 97.94 226 LEU A N 1
ATOM 1720 C CA . LEU A 1 226 ? 0.92 -17.172 -1.407 1 97.94 226 LEU A CA 1
ATOM 1721 C C . LEU A 1 226 ? 0.071 -18.266 -2.041 1 97.94 226 LEU A C 1
ATOM 1723 O O . LEU A 1 226 ? -0.721 -18 -2.947 1 97.94 226 LEU A O 1
ATOM 1727 N N . GLY A 1 227 ? 0.312 -19.438 -1.685 1 91.81 227 GLY A N 1
ATOM 1728 C CA . GLY A 1 227 ? -0.399 -20.562 -2.248 1 91.81 227 GLY A CA 1
ATOM 1729 C C . GLY A 1 227 ? -1.814 -20.703 -1.722 1 91.81 227 GLY A C 1
ATOM 1730 O O . GLY A 1 227 ? -2.316 -19.812 -1.031 1 91.81 227 GLY A O 1
ATOM 1731 N N . GLY A 1 228 ? -2.467 -21.672 -2.102 1 92.31 228 GLY A N 1
ATOM 1732 C CA . GLY A 1 228 ? -3.816 -22.062 -1.729 1 92.31 228 GLY A CA 1
ATOM 1733 C C . GLY A 1 228 ? -4.359 -23.203 -2.572 1 92.31 228 GLY A C 1
ATOM 1734 O O . GLY A 1 228 ? -3.672 -23.703 -3.461 1 92.31 228 GLY A O 1
ATOM 1735 N N . LYS A 1 229 ? -5.512 -23.688 -2.168 1 97.56 229 LYS A N 1
ATOM 1736 C CA . LYS A 1 229 ? -6.152 -24.781 -2.893 1 97.56 229 LYS A CA 1
ATOM 1737 C C . LYS A 1 229 ? -7.047 -24.25 -4.012 1 97.56 229 LYS A C 1
ATOM 1739 O O . LYS A 1 229 ? -8.219 -23.953 -3.785 1 97.56 229 LYS A O 1
ATOM 1744 N N . SER A 1 230 ? -6.477 -24.109 -5.199 1 98.56 230 SER A N 1
ATOM 1745 C CA . SER A 1 230 ? -7.152 -23.531 -6.348 1 98.56 230 SER A CA 1
ATOM 1746 C C . SER A 1 230 ? -8.25 -24.453 -6.875 1 98.56 230 SER A C 1
ATOM 1748 O O . SER A 1 230 ? -7.961 -25.531 -7.395 1 98.56 230 SER A O 1
ATOM 1750 N N . PRO A 1 231 ? -9.492 -24.078 -6.863 1 98.81 231 PRO A N 1
ATOM 1751 C CA . PRO A 1 231 ? -10.586 -24.938 -7.328 1 98.81 231 PRO A CA 1
ATOM 1752 C C . PRO A 1 231 ? -10.82 -24.828 -8.836 1 98.81 231 PRO A C 1
ATOM 1754 O O . PRO A 1 231 ? -10.562 -23.766 -9.422 1 98.81 231 PRO A O 1
ATOM 1757 N N . THR A 1 232 ? -11.305 -25.875 -9.391 1 98.94 232 THR A N 1
ATOM 1758 C CA . THR A 1 232 ? -11.836 -25.906 -10.75 1 98.94 232 THR A CA 1
ATOM 1759 C C . THR A 1 232 ? -13.289 -26.391 -10.75 1 98.94 232 THR A C 1
ATOM 1761 O O . THR A 1 232 ? -13.578 -27.516 -10.336 1 98.94 232 THR A O 1
ATOM 1764 N N . ILE A 1 233 ? -14.141 -25.562 -11.195 1 98.94 233 ILE A N 1
ATOM 1765 C CA . ILE A 1 233 ? -15.555 -25.922 -11.281 1 98.94 233 ILE A CA 1
ATOM 1766 C C . ILE A 1 233 ? -15.883 -26.375 -12.695 1 98.94 233 ILE A C 1
ATOM 1768 O O . ILE A 1 233 ? -15.609 -25.672 -13.672 1 98.94 233 ILE A O 1
ATOM 1772 N N . ILE A 1 234 ? -16.453 -27.547 -12.781 1 98.88 234 ILE A N 1
ATOM 1773 C CA . ILE A 1 234 ? -16.969 -28.062 -14.039 1 98.88 234 ILE A CA 1
ATOM 1774 C C . ILE A 1 234 ? -18.5 -27.984 -14.023 1 98.88 234 ILE A C 1
ATOM 1776 O O . ILE A 1 234 ? -19.156 -28.797 -13.367 1 98.88 234 ILE A O 1
ATOM 1780 N N . ALA A 1 235 ? -19 -27.109 -14.789 1 98.56 235 ALA A N 1
ATOM 1781 C CA . ALA A 1 235 ? -20.438 -26.906 -14.812 1 98.56 235 ALA A CA 1
ATOM 1782 C C . ALA A 1 235 ? -21.156 -28.078 -15.469 1 98.56 235 ALA A C 1
ATOM 1784 O O . ALA A 1 235 ? -20.562 -28.812 -16.266 1 98.56 235 ALA A O 1
ATOM 1785 N N . ARG A 1 236 ? -22.469 -28.219 -15.141 1 97.75 236 ARG A N 1
ATOM 1786 C CA . ARG A 1 236 ? -23.281 -29.266 -15.758 1 97.75 236 ARG A CA 1
ATOM 1787 C C . ARG A 1 236 ? -23.297 -29.125 -17.281 1 97.75 236 ARG A C 1
ATOM 1789 O O . ARG A 1 236 ? -23.609 -28.047 -17.797 1 97.75 236 ARG A O 1
ATOM 1796 N N . GLY A 1 237 ? -22.875 -30.109 -17.891 1 97.06 237 GLY A N 1
ATOM 1797 C CA . GLY A 1 237 ? -22.953 -30.125 -19.344 1 97.06 237 GLY A CA 1
ATOM 1798 C C . GLY A 1 237 ? -21.766 -29.453 -20.016 1 97.06 237 GLY A C 1
ATOM 1799 O O . GLY A 1 237 ? -21.766 -29.25 -21.219 1 97.06 237 GLY A O 1
ATOM 1800 N N . ALA A 1 238 ? -20.766 -29.141 -19.281 1 97.69 238 ALA A N 1
ATOM 1801 C CA . ALA A 1 238 ? -19.562 -28.516 -19.844 1 97.69 238 ALA A CA 1
ATOM 1802 C C . ALA A 1 238 ? -18.875 -29.453 -20.828 1 97.69 238 ALA A C 1
ATOM 1804 O O . ALA A 1 238 ? -19.188 -30.656 -20.875 1 97.69 238 ALA A O 1
ATOM 1805 N N . ASP A 1 239 ? -18.047 -28.875 -21.672 1 97 239 ASP A N 1
ATOM 1806 C CA . ASP A 1 239 ? -17.188 -29.672 -22.547 1 97 239 ASP A CA 1
ATOM 1807 C C . ASP A 1 239 ? -16.125 -30.406 -21.734 1 97 239 ASP A C 1
ATOM 1809 O O . ASP A 1 239 ? -15.062 -29.859 -21.453 1 97 239 ASP A O 1
ATOM 1813 N N . LEU A 1 240 ? -16.375 -31.609 -21.453 1 98.12 240 LEU A N 1
ATOM 1814 C CA . LEU A 1 240 ? -15.562 -32.375 -20.531 1 98.12 240 LEU A CA 1
ATOM 1815 C C . LEU A 1 240 ? -14.211 -32.719 -21.141 1 98.12 240 LEU A C 1
ATOM 1817 O O . LEU A 1 240 ? -13.203 -32.812 -20.438 1 98.12 240 LEU A O 1
ATOM 1821 N N . ASP A 1 241 ? -14.172 -32.938 -22.422 1 96.44 241 ASP A N 1
ATOM 1822 C CA . ASP A 1 241 ? -12.906 -33.219 -23.094 1 96.44 241 ASP A CA 1
ATOM 1823 C C . ASP A 1 241 ? -11.977 -32 -23.031 1 96.44 241 ASP A C 1
ATOM 1825 O O . ASP A 1 241 ? -10.781 -32.156 -22.766 1 96.44 241 ASP A O 1
ATOM 1829 N N . ASN A 1 242 ? -12.555 -30.891 -23.281 1 95.25 242 ASN A N 1
ATOM 1830 C CA . ASN A 1 242 ? -11.789 -29.656 -23.156 1 95.25 242 ASN A CA 1
ATOM 1831 C C . ASN A 1 242 ? -11.289 -29.453 -21.734 1 95.25 242 ASN A C 1
ATOM 1833 O O . ASN A 1 242 ? -10.125 -29.109 -21.516 1 95.25 242 ASN A O 1
ATOM 1837 N N . ALA A 1 243 ? -12.164 -29.625 -20.797 1 97.38 243 ALA A N 1
ATOM 1838 C CA . ALA A 1 243 ? -11.797 -29.484 -19.391 1 97.38 243 ALA A CA 1
ATOM 1839 C C . ALA A 1 243 ? -10.633 -30.406 -19.031 1 97.38 243 ALA A C 1
ATOM 1841 O O . ALA A 1 243 ? -9.648 -29.969 -18.422 1 97.38 243 ALA A O 1
ATOM 1842 N N . ALA A 1 244 ? -10.75 -31.641 -19.438 1 97.69 244 ALA A N 1
ATOM 1843 C CA . ALA A 1 244 ? -9.711 -32.625 -19.156 1 97.69 244 ALA A CA 1
ATOM 1844 C C . ALA A 1 244 ? -8.375 -32.188 -19.75 1 97.69 244 ALA A C 1
ATOM 1846 O O . ALA A 1 244 ? -7.344 -32.219 -19.062 1 97.69 244 ALA A O 1
ATOM 1847 N N . ARG A 1 245 ? -8.438 -31.828 -20.984 1 95.38 245 ARG A N 1
ATOM 1848 C CA . ARG A 1 245 ? -7.23 -31.406 -21.688 1 95.38 245 ARG A CA 1
ATOM 1849 C C . ARG A 1 245 ? -6.574 -30.219 -21 1 95.38 245 ARG A C 1
ATOM 1851 O O . ARG A 1 245 ? -5.359 -30.219 -20.766 1 95.38 245 ARG A O 1
ATOM 1858 N N . ARG A 1 246 ? -7.359 -29.234 -20.641 1 95.81 246 ARG A N 1
ATOM 1859 C CA . ARG A 1 246 ? -6.84 -28.016 -20.031 1 95.81 246 ARG A CA 1
ATOM 1860 C C . ARG A 1 246 ? -6.352 -28.281 -18.609 1 95.81 246 ARG A C 1
ATOM 1862 O O . ARG A 1 246 ? -5.305 -27.766 -18.203 1 95.81 246 ARG A O 1
ATOM 1869 N N . ILE A 1 247 ? -7.074 -29.016 -17.844 1 97.75 247 ILE A N 1
ATOM 1870 C CA . ILE A 1 247 ? -6.699 -29.328 -16.469 1 97.75 247 ILE A CA 1
ATOM 1871 C C . ILE A 1 247 ? -5.363 -30.062 -16.453 1 97.75 247 ILE A C 1
ATOM 1873 O O . ILE A 1 247 ? -4.445 -29.688 -15.727 1 97.75 247 ILE A O 1
ATOM 1877 N N . TRP A 1 248 ? -5.227 -31.094 -17.344 1 96.69 248 TRP A N 1
ATOM 1878 C CA . TRP A 1 248 ? -3.965 -31.828 -17.391 1 96.69 248 TRP A CA 1
ATOM 1879 C C . TRP A 1 248 ? -2.846 -30.938 -17.938 1 96.69 248 TRP A C 1
ATOM 1881 O O . TRP A 1 248 ? -1.695 -31.062 -17.516 1 96.69 248 TRP A O 1
ATOM 1891 N N . GLY A 1 249 ? -3.213 -30.141 -18.922 1 93.88 249 GLY A N 1
ATOM 1892 C CA . GLY A 1 249 ? -2.225 -29.203 -19.438 1 93.88 249 GLY A CA 1
ATOM 1893 C C . GLY A 1 249 ? -1.611 -28.344 -18.359 1 93.88 249 GLY A C 1
ATOM 1894 O O . GLY A 1 249 ? -0.4 -28.109 -18.344 1 93.88 249 GLY A O 1
ATOM 1895 N N . GLY A 1 250 ? -2.438 -27.828 -17.453 1 94.69 250 GLY A N 1
ATOM 1896 C CA . GLY A 1 250 ? -1.975 -27.031 -16.328 1 94.69 250 GLY A CA 1
ATOM 1897 C C . GLY A 1 250 ? -1.311 -27.844 -15.234 1 94.69 250 GLY A C 1
ATOM 1898 O O . GLY A 1 250 ? -0.177 -27.562 -14.844 1 94.69 250 GLY A O 1
ATOM 1899 N N . LYS A 1 251 ? -1.977 -28.875 -14.781 1 95.94 251 LYS A N 1
ATOM 1900 C CA . LYS A 1 251 ? -1.474 -29.703 -13.703 1 95.94 251 LYS A CA 1
ATOM 1901 C C . LYS A 1 251 ? -0.234 -30.484 -14.133 1 95.94 251 LYS A C 1
ATOM 1903 O O . LYS A 1 251 ? 0.556 -30.922 -13.297 1 95.94 251 LYS A O 1
ATOM 1908 N N . GLY A 1 252 ? -0.07 -30.656 -15.445 1 94.5 252 GLY A N 1
ATOM 1909 C CA . GLY A 1 252 ? 1.092 -31.344 -15.984 1 94.5 252 GLY A CA 1
ATOM 1910 C C . GLY A 1 252 ? 2.35 -30.5 -15.969 1 94.5 252 GLY A C 1
ATOM 1911 O O . GLY A 1 252 ? 3.457 -31.016 -16.109 1 94.5 252 GLY A O 1
ATOM 1912 N N . ILE A 1 253 ? 2.162 -29.219 -15.797 1 94.62 253 ILE A N 1
ATOM 1913 C CA . ILE A 1 253 ? 3.328 -28.359 -15.672 1 94.62 253 ILE A CA 1
ATOM 1914 C C . ILE A 1 253 ? 4.051 -28.656 -14.359 1 94.62 253 ILE A C 1
ATOM 1916 O O . ILE A 1 253 ? 3.463 -28.531 -13.273 1 94.62 253 ILE A O 1
ATOM 1920 N N . SER A 1 254 ? 5.258 -29.047 -14.477 1 96.12 254 SER A N 1
ATOM 1921 C CA . SER A 1 254 ? 6.094 -29.406 -13.336 1 96.12 254 SER A CA 1
ATOM 1922 C C . SER A 1 254 ? 5.395 -30.422 -12.43 1 96.12 254 SER A C 1
ATOM 1924 O O . SER A 1 254 ? 5.488 -30.344 -11.203 1 96.12 254 SER A O 1
ATOM 1926 N N . SER A 1 255 ? 4.59 -31.297 -13.062 1 96.81 255 SER A N 1
ATOM 1927 C CA . SER A 1 255 ? 3.844 -32.344 -12.352 1 96.81 255 SER A CA 1
ATOM 1928 C C . SER A 1 255 ? 2.986 -31.75 -11.242 1 96.81 255 SER A C 1
ATOM 1930 O O . SER A 1 255 ? 2.945 -32.281 -10.133 1 96.81 255 SER A O 1
ATOM 1932 N N . GLY A 1 256 ? 2.447 -30.609 -11.477 1 96.94 256 GLY A N 1
ATOM 1933 C CA . GLY A 1 256 ? 1.497 -29.984 -10.562 1 96.94 256 GLY A CA 1
ATOM 1934 C C . GLY A 1 256 ? 2.162 -29.172 -9.469 1 96.94 256 GLY A C 1
ATOM 1935 O O . GLY A 1 256 ? 1.481 -28.594 -8.617 1 96.94 256 GLY A O 1
ATOM 1936 N N . GLN A 1 257 ? 3.479 -29.047 -9.461 1 97.25 257 GLN A N 1
ATOM 1937 C CA . GLN A 1 257 ? 4.199 -28.281 -8.453 1 97.25 257 GLN A CA 1
ATOM 1938 C C . GLN A 1 257 ? 4.188 -26.797 -8.781 1 97.25 257 GLN A C 1
ATOM 1940 O O . GLN A 1 257 ? 5.242 -26.156 -8.859 1 97.25 257 GLN A O 1
ATOM 1945 N N . ALA A 1 258 ? 3.014 -26.266 -8.922 1 96.94 258 ALA A N 1
ATOM 1946 C CA . ALA A 1 258 ? 2.732 -24.875 -9.242 1 96.94 258 ALA A CA 1
ATOM 1947 C C . ALA A 1 258 ? 1.591 -24.328 -8.391 1 96.94 258 ALA A C 1
ATOM 1949 O O . ALA A 1 258 ? 0.576 -25 -8.203 1 96.94 258 ALA A O 1
ATOM 1950 N N . CYS A 1 259 ? 1.683 -23.141 -7.934 1 96.12 259 CYS A N 1
ATOM 1951 C CA . CYS A 1 259 ? 0.766 -22.578 -6.945 1 96.12 259 CYS A CA 1
ATOM 1952 C C . CYS A 1 259 ? -0.617 -22.359 -7.543 1 96.12 259 CYS A C 1
ATOM 1954 O O . CYS A 1 259 ? -1.616 -22.344 -6.824 1 96.12 259 CYS A O 1
ATOM 1956 N N . ILE A 1 260 ? -0.658 -22.188 -8.867 1 97.69 260 ILE A N 1
ATOM 1957 C CA . ILE A 1 260 ? -1.963 -21.922 -9.461 1 97.69 260 ILE A CA 1
ATOM 1958 C C . ILE A 1 260 ? -2.443 -23.141 -10.234 1 97.69 260 ILE A C 1
ATOM 1960 O O . ILE A 1 260 ? -3.391 -23.062 -11.016 1 97.69 260 ILE A O 1
ATOM 1964 N N . ALA A 1 261 ? -1.796 -24.281 -10.086 1 97.94 261 ALA A N 1
ATOM 1965 C CA . ALA A 1 261 ? -2.299 -25.516 -10.672 1 97.94 261 ALA A CA 1
ATOM 1966 C C . ALA A 1 261 ? -3.639 -25.906 -10.055 1 97.94 261 ALA A C 1
ATOM 1968 O O . ALA A 1 261 ? -3.869 -25.688 -8.867 1 97.94 261 ALA A O 1
ATOM 1969 N N . PRO A 1 262 ? -4.523 -26.484 -10.883 1 98.44 262 PRO A N 1
ATOM 1970 C CA . PRO A 1 262 ? -5.742 -27.016 -10.266 1 98.44 262 PRO A CA 1
ATOM 1971 C C . PRO A 1 262 ? -5.461 -27.922 -9.07 1 98.44 262 PRO A C 1
ATOM 1973 O O . PRO A 1 262 ? -4.73 -28.906 -9.203 1 98.44 262 PRO A O 1
ATOM 1976 N N . ASP A 1 263 ? -6.051 -27.562 -7.969 1 98.62 263 ASP A N 1
ATOM 1977 C CA . ASP A 1 263 ? -5.785 -28.328 -6.754 1 98.62 263 ASP A CA 1
ATOM 1978 C C . ASP A 1 263 ? -6.895 -29.344 -6.488 1 98.62 263 ASP A C 1
ATOM 1980 O O . ASP A 1 263 ? -6.637 -30.438 -5.969 1 98.62 263 ASP A O 1
ATOM 1984 N N . TYR A 1 264 ? -8.117 -29.016 -6.789 1 98.81 264 TYR A N 1
ATOM 1985 C CA . TYR A 1 264 ? -9.25 -29.938 -6.77 1 98.81 264 TYR A CA 1
ATOM 1986 C C . TYR A 1 264 ? -10.312 -29.516 -7.777 1 98.81 264 TYR A C 1
ATOM 1988 O O . TYR A 1 264 ? -10.336 -28.359 -8.219 1 98.81 264 TYR A O 1
ATOM 1996 N N . VAL A 1 265 ? -11.133 -30.453 -8.125 1 98.88 265 VAL A N 1
ATOM 1997 C CA . VAL A 1 265 ? -12.188 -30.234 -9.109 1 98.88 265 VAL A CA 1
ATOM 1998 C C . VAL A 1 265 ? -13.555 -30.438 -8.453 1 98.88 265 VAL A C 1
ATOM 2000 O O . VAL A 1 265 ? -13.742 -31.375 -7.676 1 98.88 265 VAL A O 1
ATOM 2003 N N . LEU A 1 266 ? -14.398 -29.531 -8.688 1 98.88 266 LEU A N 1
ATOM 2004 C CA . LEU A 1 266 ? -15.82 -29.672 -8.391 1 98.88 266 LEU A CA 1
ATOM 2005 C C . LEU A 1 266 ? -16.625 -29.922 -9.664 1 98.88 266 LEU A C 1
ATOM 2007 O O . LEU A 1 266 ? -16.719 -29.047 -10.523 1 98.88 266 LEU A O 1
ATOM 2011 N N . VAL A 1 267 ? -17.156 -31.094 -9.797 1 98.81 267 VAL A N 1
ATOM 2012 C CA . VAL A 1 267 ? -17.891 -31.453 -11.008 1 98.81 267 VAL A CA 1
ATOM 2013 C C . VAL A 1 267 ? -19.328 -31.812 -10.664 1 98.81 267 VAL A C 1
ATOM 2015 O O . VAL A 1 267 ? -19.594 -32.406 -9.625 1 98.81 267 VAL A O 1
ATOM 2018 N N . HIS A 1 268 ? -20.234 -31.391 -11.508 1 98.19 268 HIS A N 1
ATOM 2019 C CA . HIS A 1 268 ? -21.609 -31.812 -11.281 1 98.19 268 HIS A CA 1
ATOM 2020 C C . HIS A 1 268 ? -21.719 -33.344 -11.211 1 98.19 268 HIS A C 1
ATOM 2022 O O . HIS A 1 268 ? -21.094 -34.031 -12.008 1 98.19 268 HIS A O 1
ATOM 2028 N N . GLU A 1 269 ? -22.516 -33.781 -10.406 1 97.94 269 GLU A N 1
ATOM 2029 C CA . GLU A 1 269 ? -22.594 -35.219 -10.125 1 97.94 269 GLU A CA 1
ATOM 2030 C C . GLU A 1 269 ? -22.969 -36 -11.383 1 97.94 269 GLU A C 1
ATOM 2032 O O . GLU A 1 269 ? -22.5 -37.125 -11.578 1 97.94 269 GLU A O 1
ATOM 2037 N N . ASP A 1 270 ? -23.703 -35.375 -12.234 1 97.38 270 ASP A N 1
ATOM 2038 C CA . ASP A 1 270 ? -24.172 -36.062 -13.445 1 97.38 270 ASP A CA 1
ATOM 2039 C C . ASP A 1 270 ? -23.016 -36.281 -14.414 1 97.38 270 ASP A C 1
ATOM 2041 O O . ASP A 1 270 ? -23.125 -37.125 -15.32 1 97.38 270 ASP A O 1
ATOM 2045 N N . ASP A 1 271 ? -21.969 -35.562 -14.234 1 98.12 271 ASP A N 1
ATOM 2046 C CA . ASP A 1 271 ? -20.922 -35.562 -15.25 1 98.12 271 ASP A CA 1
ATOM 2047 C C . ASP A 1 271 ? -19.641 -36.188 -14.727 1 98.12 271 ASP A C 1
ATOM 2049 O O . ASP A 1 271 ? -18.672 -36.375 -15.469 1 98.12 271 ASP A O 1
ATOM 2053 N N . ARG A 1 272 ? -19.578 -36.594 -13.508 1 98.25 272 ARG A N 1
ATOM 2054 C CA . ARG A 1 272 ? -18.344 -37.031 -12.859 1 98.25 272 ARG A CA 1
ATOM 2055 C C . ARG A 1 272 ? -17.703 -38.188 -13.602 1 98.25 272 ARG A C 1
ATOM 2057 O O . ARG A 1 272 ? -16.531 -38.125 -13.977 1 98.25 272 ARG A O 1
ATOM 2064 N N . GLU A 1 273 ? -18.516 -39.281 -13.859 1 98.25 273 GLU A N 1
ATOM 2065 C CA . GLU A 1 273 ? -17.938 -40.469 -14.477 1 98.25 273 GLU A CA 1
ATOM 2066 C C . GLU A 1 273 ? -17.469 -40.188 -15.898 1 98.25 273 GLU A C 1
ATOM 2068 O O . GLU A 1 273 ? -16.422 -40.688 -16.328 1 98.25 273 GLU A O 1
ATOM 2073 N N . ARG A 1 274 ? -18.219 -39.375 -16.594 1 98.5 274 ARG A N 1
ATOM 2074 C CA . ARG A 1 274 ? -17.797 -39 -17.938 1 98.5 274 ARG A CA 1
ATOM 2075 C C . ARG A 1 274 ? -16.516 -38.156 -17.891 1 98.5 274 ARG A C 1
ATOM 2077 O O . ARG A 1 274 ? -15.656 -38.312 -18.781 1 98.5 274 ARG A O 1
ATOM 2084 N N . LEU A 1 275 ? -16.422 -37.312 -16.922 1 98.69 275 LEU A N 1
ATOM 2085 C CA . LEU A 1 275 ? -15.18 -36.562 -16.766 1 98.69 275 LEU A CA 1
ATOM 2086 C C . LEU A 1 275 ? -14 -37.5 -16.5 1 98.69 275 LEU A C 1
ATOM 2088 O O . LEU A 1 275 ? -12.93 -37.312 -17.078 1 98.69 275 LEU A O 1
ATOM 2092 N N . LEU A 1 276 ? -14.195 -38.469 -15.617 1 98.62 276 LEU A N 1
ATOM 2093 C CA . LEU A 1 276 ? -13.141 -39.406 -15.289 1 98.62 276 LEU A CA 1
ATOM 2094 C C . LEU A 1 276 ? -12.672 -40.156 -16.547 1 98.62 276 LEU A C 1
ATOM 2096 O O . LEU A 1 276 ? -11.469 -40.344 -16.75 1 98.62 276 LEU A O 1
ATOM 2100 N N . VAL A 1 277 ? -13.617 -40.531 -17.375 1 98.56 277 VAL A N 1
ATOM 2101 C CA . VAL A 1 277 ? -13.305 -41.219 -18.625 1 98.56 277 VAL A CA 1
ATOM 2102 C C . VAL A 1 277 ? -12.453 -40.281 -19.516 1 98.56 277 VAL A C 1
ATOM 2104 O O . VAL A 1 277 ? -11.414 -40.719 -20.031 1 98.56 277 VAL A O 1
ATOM 2107 N N . SER A 1 278 ? -12.891 -39.094 -19.609 1 98.5 278 SER A N 1
ATOM 2108 C CA . SER A 1 278 ? -12.172 -38.125 -20.438 1 98.5 278 SER A CA 1
ATOM 2109 C C . SER A 1 278 ? -10.766 -37.906 -19.906 1 98.5 278 SER A C 1
ATOM 2111 O O . SER A 1 278 ? -9.805 -37.812 -20.688 1 98.5 278 SER A O 1
ATOM 2113 N N . MET A 1 279 ? -10.648 -37.781 -18.625 1 98.38 279 MET A N 1
ATOM 2114 C CA . MET A 1 279 ? -9.344 -37.5 -18.016 1 98.38 279 MET A CA 1
ATOM 2115 C C . MET A 1 279 ? -8.398 -38.688 -18.219 1 98.38 279 MET A C 1
ATOM 2117 O O . MET A 1 279 ? -7.211 -38.469 -18.5 1 98.38 279 MET A O 1
ATOM 2121 N N . GLN A 1 280 ? -8.922 -39.875 -18.047 1 97.94 280 GLN A N 1
ATOM 2122 C CA . GLN A 1 280 ? -8.109 -41.094 -18.234 1 97.94 280 GLN A CA 1
ATOM 2123 C C . GLN A 1 280 ? -7.664 -41.219 -19.688 1 97.94 280 GLN A C 1
ATOM 2125 O O . GLN A 1 280 ? -6.617 -41.812 -19.953 1 97.94 280 GLN A O 1
ATOM 2130 N N . ALA A 1 281 ? -8.461 -40.688 -20.578 1 97.69 281 ALA A N 1
ATOM 2131 C CA . ALA A 1 281 ? -8.141 -40.75 -22 1 97.69 281 ALA A CA 1
ATOM 2132 C C . ALA A 1 281 ? -7.129 -39.688 -22.406 1 97.69 281 ALA A C 1
ATOM 2134 O O . ALA A 1 281 ? -6.289 -39.906 -23.281 1 97.69 281 ALA A O 1
ATOM 2135 N N . GLU A 1 282 ? -7.191 -38.562 -21.797 1 96.56 282 GLU A N 1
ATOM 2136 C CA . GLU A 1 282 ? -6.434 -37.406 -22.25 1 96.56 282 GLU A CA 1
ATOM 2137 C C . GLU A 1 282 ? -4.996 -37.438 -21.734 1 96.56 282 GLU A C 1
ATOM 2139 O O . GLU A 1 282 ? -4.062 -37.094 -22.453 1 96.56 282 GLU A O 1
ATOM 2144 N N . LEU A 1 283 ? -4.754 -37.875 -20.5 1 96.94 283 LEU A N 1
ATOM 2145 C CA . LEU A 1 283 ? -3.434 -37.781 -19.875 1 96.94 283 LEU A CA 1
ATOM 2146 C C . LEU A 1 283 ? -2.412 -38.594 -20.672 1 96.94 283 LEU A C 1
ATOM 2148 O O . LEU A 1 283 ? -1.301 -38.125 -20.922 1 96.94 283 LEU A O 1
ATOM 2152 N N . PRO A 1 284 ? -2.738 -39.875 -21.156 1 96.62 284 PRO A N 1
ATOM 2153 C CA . PRO A 1 284 ? -1.77 -40.656 -21.906 1 96.62 284 PRO A CA 1
ATOM 2154 C C . PRO A 1 284 ? -1.336 -40 -23.203 1 96.62 284 PRO A C 1
ATOM 2156 O O . PRO A 1 284 ? -0.236 -40.25 -23.703 1 96.62 284 PRO A O 1
ATOM 2159 N N . ARG A 1 285 ? -2.195 -39.156 -23.703 1 94.31 285 ARG A N 1
ATOM 2160 C CA . ARG A 1 285 ? -1.839 -38.438 -24.922 1 94.31 285 ARG A CA 1
ATOM 2161 C C . ARG A 1 285 ? -0.702 -37.438 -24.672 1 94.31 285 ARG A C 1
ATOM 2163 O O . ARG A 1 285 ? 0.13 -37.219 -25.547 1 94.31 285 ARG A O 1
ATOM 2170 N N . MET A 1 286 ? -0.634 -36.938 -23.5 1 94 286 MET A N 1
ATOM 2171 C CA . MET A 1 286 ? 0.397 -35.969 -23.125 1 94 286 MET A CA 1
ATOM 2172 C C . MET A 1 286 ? 1.627 -36.688 -22.562 1 94 286 MET A C 1
ATOM 2174 O O . MET A 1 286 ? 2.76 -36.312 -22.859 1 94 286 MET A O 1
ATOM 2178 N N . PHE A 1 287 ? 1.327 -37.719 -21.797 1 96.44 287 PHE A N 1
ATOM 2179 C CA . PHE A 1 287 ? 2.371 -38.469 -21.125 1 96.44 287 PHE A CA 1
ATOM 2180 C C . PHE A 1 287 ? 2.133 -39.969 -21.297 1 96.44 287 PHE A C 1
ATOM 2182 O O . PHE A 1 287 ? 1.592 -40.625 -20.406 1 96.44 287 PHE A O 1
ATOM 2189 N N . PRO A 1 288 ? 2.584 -40.531 -22.391 1 96.44 288 PRO A N 1
ATOM 2190 C CA . PRO A 1 288 ? 2.361 -41.969 -22.625 1 96.44 288 PRO A CA 1
ATOM 2191 C C . PRO A 1 288 ? 3.148 -42.844 -21.656 1 96.44 288 PRO A C 1
ATOM 2193 O O . PRO A 1 288 ? 2.82 -44.031 -21.484 1 96.44 288 PRO A O 1
ATOM 2196 N N . THR A 1 289 ? 4.25 -42.281 -21.141 1 97 289 THR A N 1
ATOM 2197 C CA . THR A 1 289 ? 5.047 -42.875 -20.078 1 97 289 THR A CA 1
ATOM 2198 C C . THR A 1 289 ? 5.328 -41.875 -18.969 1 97 289 THR A C 1
ATOM 2200 O O . THR A 1 289 ? 5.102 -40.688 -19.125 1 97 289 THR A O 1
ATOM 2203 N N . ILE A 1 290 ? 5.75 -42.406 -17.797 1 96.88 290 ILE A N 1
ATOM 2204 C CA . ILE A 1 290 ? 5.988 -41.531 -16.656 1 96.88 290 ILE A CA 1
ATOM 2205 C C . ILE A 1 290 ? 7.445 -41.656 -16.203 1 96.88 290 ILE A C 1
ATOM 2207 O O . ILE A 1 290 ? 8.172 -40.656 -16.172 1 96.88 290 ILE A O 1
ATOM 2211 N N . ARG A 1 291 ? 7.922 -42.844 -16.047 1 96.25 291 ARG A N 1
ATOM 2212 C CA . ARG A 1 291 ? 9.188 -43.125 -15.375 1 96.25 291 ARG A CA 1
ATOM 2213 C C . ARG A 1 291 ? 10.352 -42.438 -16.078 1 96.25 291 ARG A C 1
ATOM 2215 O O . ARG A 1 291 ? 11.117 -41.719 -15.445 1 96.25 291 ARG A O 1
ATOM 2222 N N . ASN A 1 292 ? 10.5 -42.656 -17.375 1 94.56 292 ASN A N 1
ATOM 2223 C CA . ASN A 1 292 ? 11.625 -42.094 -18.125 1 94.56 292 ASN A CA 1
ATOM 2224 C C . ASN A 1 292 ? 11.156 -41.062 -19.125 1 94.56 292 ASN A C 1
ATOM 2226 O O . ASN A 1 292 ? 11.883 -40.75 -20.078 1 94.56 292 ASN A O 1
ATOM 2230 N N . ASN A 1 293 ? 9.93 -40.625 -18.922 1 94.62 293 ASN A N 1
ATOM 2231 C CA . ASN A 1 293 ? 9.398 -39.594 -19.812 1 94.62 293 ASN A CA 1
ATOM 2232 C C . ASN A 1 293 ? 10.141 -38.281 -19.672 1 94.62 293 ASN A C 1
ATOM 2234 O O . ASN A 1 293 ? 10.18 -37.688 -18.578 1 94.62 293 ASN A O 1
ATOM 2238 N N . PRO A 1 294 ? 10.75 -37.75 -20.703 1 92.81 294 PRO A N 1
ATOM 2239 C CA . PRO A 1 294 ? 11.531 -36.531 -20.594 1 92.81 294 PRO A CA 1
ATOM 2240 C C . PRO A 1 294 ? 10.672 -35.281 -20.297 1 92.81 294 PRO A C 1
ATOM 2242 O O . PRO A 1 294 ? 11.18 -34.281 -19.828 1 92.81 294 PRO A O 1
ATOM 2245 N N . ASP A 1 295 ? 9.383 -35.406 -20.5 1 94.31 295 ASP A N 1
ATOM 2246 C CA . ASP A 1 295 ? 8.5 -34.25 -20.344 1 94.31 295 ASP A CA 1
ATOM 2247 C C . ASP A 1 295 ? 7.812 -34.281 -18.984 1 94.31 295 ASP A C 1
ATOM 2249 O O . ASP A 1 295 ? 7.117 -33.344 -18.609 1 94.31 295 ASP A O 1
ATOM 2253 N N . TYR A 1 296 ? 7.965 -35.344 -18.266 1 95.94 296 TYR A N 1
ATOM 2254 C CA . TYR A 1 296 ? 7.293 -35.469 -16.984 1 95.94 296 TYR A CA 1
ATOM 2255 C C . TYR A 1 296 ? 8.258 -35.219 -15.836 1 95.94 296 TYR A C 1
ATOM 2257 O O . TYR A 1 296 ? 9.273 -35.906 -15.703 1 95.94 296 TYR A O 1
ATOM 2265 N N . THR A 1 297 ? 7.945 -34.281 -15.039 1 96.44 297 THR A N 1
ATOM 2266 C CA . THR A 1 297 ? 8.852 -33.75 -14.016 1 96.44 297 THR A CA 1
ATOM 2267 C C . THR A 1 297 ? 8.734 -34.594 -12.734 1 96.44 297 THR A C 1
ATOM 2269 O O . THR A 1 297 ? 7.641 -35 -12.359 1 96.44 297 THR A O 1
ATOM 2272 N N . ALA A 1 298 ? 9.852 -34.812 -12.062 1 96.5 298 ALA A N 1
ATOM 2273 C CA . ALA A 1 298 ? 9.898 -35.469 -10.766 1 96.5 298 ALA A CA 1
ATOM 2274 C C . ALA A 1 298 ? 9.531 -34.531 -9.641 1 96.5 298 ALA A C 1
ATOM 2276 O O . ALA A 1 298 ? 9.555 -33.312 -9.82 1 96.5 298 ALA A O 1
ATOM 2277 N N . MET A 1 299 ? 9.102 -35.094 -8.461 1 95.94 299 MET A N 1
ATOM 2278 C CA . MET A 1 299 ? 8.961 -34.25 -7.27 1 95.94 299 MET A CA 1
ATOM 2279 C C . MET A 1 299 ? 10.281 -33.594 -6.902 1 95.94 299 MET A C 1
ATOM 2281 O O . MET A 1 299 ? 11.344 -34.219 -6.996 1 95.94 299 MET A O 1
ATOM 2285 N N . ALA A 1 300 ? 10.203 -32.406 -6.512 1 93.62 300 ALA A N 1
ATOM 2286 C CA . ALA A 1 300 ? 11.383 -31.547 -6.375 1 93.62 300 ALA A CA 1
ATOM 2287 C C . ALA A 1 300 ? 12.328 -32.062 -5.305 1 93.62 300 ALA A C 1
ATOM 2289 O O . ALA A 1 300 ? 13.547 -32 -5.449 1 93.62 300 ALA A O 1
ATOM 2290 N N . THR A 1 301 ? 11.805 -32.531 -4.172 1 93.5 301 THR A N 1
ATOM 2291 C CA . THR A 1 301 ? 12.625 -33 -3.061 1 93.5 301 THR A CA 1
ATOM 2292 C C . THR A 1 301 ? 12.07 -34.312 -2.5 1 93.5 301 THR A C 1
ATOM 2294 O O . THR A 1 301 ? 10.906 -34.625 -2.713 1 93.5 301 THR A O 1
ATOM 2297 N N . PRO A 1 302 ? 12.992 -35.031 -1.797 1 94.94 302 PRO A N 1
ATOM 2298 C CA . PRO A 1 302 ? 12.484 -36.219 -1.121 1 94.94 302 PRO A CA 1
ATOM 2299 C C . PRO A 1 302 ? 11.336 -35.906 -0.162 1 94.94 302 PRO A C 1
ATOM 2301 O O . PRO A 1 302 ? 10.406 -36.719 -0.032 1 94.94 302 PRO A O 1
ATOM 2304 N N . GLY A 1 303 ? 11.438 -34.781 0.424 1 95.5 303 GLY A N 1
ATOM 2305 C CA . GLY A 1 303 ? 10.375 -34.375 1.331 1 95.5 303 GLY A CA 1
ATOM 2306 C C . GLY A 1 303 ? 9.031 -34.219 0.644 1 95.5 303 GLY A C 1
ATOM 2307 O O . GLY A 1 303 ? 8.008 -34.688 1.14 1 95.5 303 GLY A O 1
ATOM 2308 N N . GLN A 1 304 ? 9.031 -33.562 -0.469 1 95.12 304 GLN A N 1
ATOM 2309 C CA . GLN A 1 304 ? 7.801 -33.375 -1.235 1 95.12 304 GLN A CA 1
ATOM 2310 C C . GLN A 1 304 ? 7.242 -34.719 -1.714 1 95.12 304 GLN A C 1
ATOM 2312 O O . GLN A 1 304 ? 6.027 -34.906 -1.71 1 95.12 304 GLN A O 1
ATOM 2317 N N . TYR A 1 305 ? 8.188 -35.562 -2.145 1 97.12 305 TYR A N 1
ATOM 2318 C CA . TYR A 1 305 ? 7.797 -36.906 -2.592 1 97.12 305 TYR A CA 1
ATOM 2319 C C . TYR A 1 305 ? 7.102 -37.688 -1.475 1 97.12 305 TYR A C 1
ATOM 2321 O O . TYR A 1 305 ? 6.016 -38.219 -1.672 1 97.12 305 TYR A O 1
ATOM 2329 N N . GLN A 1 306 ? 7.68 -37.656 -0.313 1 97.5 306 GLN A N 1
ATOM 2330 C CA . GLN A 1 306 ? 7.141 -38.375 0.826 1 97.5 306 GLN A CA 1
ATOM 2331 C C . GLN A 1 306 ? 5.809 -37.812 1.282 1 97.5 306 GLN A C 1
ATOM 2333 O O . GLN A 1 306 ? 4.906 -38.531 1.688 1 97.5 306 GLN A O 1
ATOM 2338 N N . ARG A 1 307 ? 5.727 -36.531 1.213 1 97.56 307 ARG A N 1
ATOM 2339 C CA . ARG A 1 307 ? 4.48 -35.875 1.566 1 97.56 307 ARG A CA 1
ATOM 2340 C C . ARG A 1 307 ? 3.332 -36.344 0.679 1 97.56 307 ARG A C 1
ATOM 2342 O O . ARG A 1 307 ? 2.26 -36.688 1.175 1 97.56 307 ARG A O 1
ATOM 2349 N N . LEU A 1 308 ? 3.539 -36.438 -0.592 1 98.06 308 LEU A N 1
ATOM 2350 C CA . LEU A 1 308 ? 2.5 -36.875 -1.525 1 98.06 308 LEU A CA 1
ATOM 2351 C C . LEU A 1 308 ? 2.18 -38.344 -1.357 1 98.06 308 LEU A C 1
ATOM 2353 O O . LEU A 1 308 ? 1.024 -38.75 -1.499 1 98.06 308 LEU A O 1
ATOM 2357 N N . GLN A 1 309 ? 3.256 -39.094 -1.057 1 97.56 309 GLN A N 1
ATOM 2358 C CA . GLN A 1 309 ? 3.016 -40.5 -0.748 1 97.56 309 GLN A CA 1
ATOM 2359 C C . GLN A 1 309 ? 2.123 -40.656 0.481 1 97.56 309 GLN A C 1
ATOM 2361 O O . GLN A 1 309 ? 1.256 -41.531 0.523 1 97.56 309 GLN A O 1
ATOM 2366 N N . SER A 1 310 ? 2.338 -39.812 1.421 1 98.38 310 SER A N 1
ATOM 2367 C CA . SER A 1 310 ? 1.51 -39.844 2.621 1 98.38 310 SER A CA 1
ATOM 2368 C C . SER A 1 310 ? 0.062 -39.469 2.303 1 98.38 310 SER A C 1
ATOM 2370 O O . SER A 1 310 ? -0.864 -40 2.918 1 98.38 310 SER A O 1
ATOM 2372 N N . TYR A 1 311 ? -0.194 -38.562 1.385 1 98.56 311 TYR A N 1
ATOM 2373 C CA . TYR A 1 311 ? -1.547 -38.219 0.964 1 98.56 311 TYR A CA 1
ATOM 2374 C C . TYR A 1 311 ? -2.242 -39.438 0.324 1 98.56 311 TYR A C 1
ATOM 2376 O O . TYR A 1 311 ? -3.41 -39.688 0.609 1 98.56 311 TYR A O 1
ATOM 2384 N N . LEU A 1 312 ? -1.496 -40.125 -0.532 1 98 312 LEU A N 1
ATOM 2385 C CA . LEU A 1 312 ? -2.025 -41.312 -1.177 1 98 312 LEU A CA 1
ATOM 2386 C C . LEU A 1 312 ? -2.346 -42.406 -0.146 1 98 312 LEU A C 1
ATOM 2388 O O . LEU A 1 312 ? -3.402 -43.031 -0.207 1 98 312 LEU A O 1
ATOM 2392 N N . GLY A 1 313 ? -1.401 -42.562 0.775 1 98.12 313 GLY A N 1
ATOM 2393 C CA . GLY A 1 313 ? -1.633 -43.5 1.85 1 98.12 313 GLY A CA 1
ATOM 2394 C C . GLY A 1 313 ? -2.859 -43.188 2.682 1 98.12 313 GLY A C 1
ATOM 2395 O O . GLY A 1 313 ? -3.643 -44.062 3.018 1 98.12 313 GLY A O 1
ATOM 2396 N N . ASP A 1 314 ? -3.008 -41.969 3.002 1 98.62 314 ASP A N 1
ATOM 2397 C CA . ASP A 1 314 ? -4.172 -41.5 3.752 1 98.62 314 ASP A CA 1
ATOM 2398 C C . ASP A 1 314 ? -5.465 -41.781 2.99 1 98.62 314 ASP A C 1
ATOM 2400 O O . ASP A 1 314 ? -6.43 -42.281 3.564 1 98.62 314 ASP A O 1
ATOM 2404 N N . ALA A 1 315 ? -5.5 -41.469 1.72 1 98.31 315 ALA A N 1
ATOM 2405 C CA . ALA A 1 315 ? -6.672 -41.719 0.882 1 98.31 315 ALA A CA 1
ATOM 2406 C C . ALA A 1 315 ? -7.02 -43.188 0.84 1 98.31 315 ALA A C 1
ATOM 2408 O O . ALA A 1 315 ? -8.188 -43.562 0.946 1 98.31 315 ALA A O 1
ATOM 2409 N N . GLU A 1 316 ? -6 -44 0.715 1 97.5 316 GLU A N 1
ATOM 2410 C CA . GLU A 1 316 ? -6.203 -45.438 0.696 1 97.5 316 GLU A CA 1
ATOM 2411 C C . GLU A 1 316 ? -6.777 -45.938 2.02 1 97.5 316 GLU A C 1
ATOM 2413 O O . GLU A 1 316 ? -7.715 -46.719 2.035 1 97.5 316 GLU A O 1
ATOM 2418 N N . ALA A 1 317 ? -6.195 -45.469 3.039 1 98.12 317 ALA A N 1
ATOM 2419 C CA . ALA A 1 317 ? -6.648 -45.844 4.371 1 98.12 317 ALA A CA 1
ATOM 2420 C C . ALA A 1 317 ? -8.102 -45.438 4.594 1 98.12 317 ALA A C 1
ATOM 2422 O O . ALA A 1 317 ? -8.844 -46.125 5.305 1 98.12 317 ALA A O 1
ATOM 2423 N N . LEU A 1 318 ? -8.492 -44.406 3.961 1 98.25 318 LEU A N 1
ATOM 2424 C CA . LEU A 1 318 ? -9.852 -43.906 4.121 1 98.25 318 LEU A CA 1
ATOM 2425 C C . LEU A 1 318 ? -10.805 -44.562 3.131 1 98.25 318 LEU A C 1
ATOM 2427 O O . LEU A 1 318 ? -12 -44.25 3.125 1 98.25 318 LEU A O 1
ATOM 2431 N N . GLY A 1 319 ? -10.312 -45.438 2.264 1 98.06 319 GLY A N 1
ATOM 2432 C CA . GLY A 1 319 ? -11.133 -46.156 1.318 1 98.06 319 GLY A CA 1
ATOM 2433 C C . GLY A 1 319 ? -11.523 -45.344 0.098 1 98.06 319 GLY A C 1
ATOM 2434 O O . GLY A 1 319 ? -12.531 -45.656 -0.55 1 98.06 319 GLY A O 1
ATOM 2435 N N . VAL A 1 320 ? -10.742 -44.344 -0.166 1 98.5 320 VAL A N 1
ATOM 2436 C CA . VAL A 1 320 ? -11.016 -43.469 -1.319 1 98.5 320 VAL A CA 1
ATOM 2437 C C . VAL A 1 320 ? -10.734 -44.25 -2.607 1 98.5 320 VAL A C 1
ATOM 2439 O O . VAL A 1 320 ? -9.742 -44.969 -2.705 1 98.5 320 VAL A O 1
ATOM 2442 N N . ARG A 1 321 ? -11.672 -44.125 -3.59 1 98.31 321 ARG A N 1
ATOM 2443 C CA . ARG A 1 321 ? -11.398 -44.625 -4.926 1 98.31 321 ARG A CA 1
ATOM 2444 C C . ARG A 1 321 ? -10.289 -43.844 -5.609 1 98.31 321 ARG A C 1
ATOM 2446 O O . ARG A 1 321 ? -10.461 -42.656 -5.883 1 98.31 321 ARG A O 1
ATOM 2453 N N . CYS A 1 322 ? -9.18 -44.531 -5.832 1 98.25 322 CYS A N 1
ATOM 2454 C CA . CYS A 1 322 ? -8.039 -43.906 -6.48 1 98.25 322 CYS A CA 1
ATOM 2455 C C . CYS A 1 322 ? -7.816 -44.469 -7.875 1 98.25 322 CYS A C 1
ATOM 2457 O O . CYS A 1 322 ? -7.77 -45.688 -8.047 1 98.25 322 CYS A O 1
ATOM 2459 N N . ILE A 1 323 ? -7.777 -43.562 -8.867 1 98.44 323 ILE A N 1
ATOM 2460 C CA . ILE A 1 323 ? -7.484 -43.969 -10.234 1 98.44 323 ILE A CA 1
ATOM 2461 C C . ILE A 1 323 ? -6.102 -43.469 -10.641 1 98.44 323 ILE A C 1
ATOM 2463 O O . ILE A 1 323 ? -5.941 -42.312 -11 1 98.44 323 ILE A O 1
ATOM 2467 N N . GLU A 1 324 ? -5.133 -44.281 -10.492 1 98.12 324 GLU A N 1
ATOM 2468 C CA . GLU A 1 324 ? -3.783 -43.969 -10.953 1 98.12 324 GLU A CA 1
ATOM 2469 C C . GLU A 1 324 ? -3.684 -44.062 -12.469 1 98.12 324 GLU A C 1
ATOM 2471 O O . GLU A 1 324 ? -4.098 -45.062 -13.062 1 98.12 324 GLU A O 1
ATOM 2476 N N . ILE A 1 325 ? -3.236 -43.062 -13.102 1 98.06 325 ILE A N 1
ATOM 2477 C CA . ILE A 1 325 ? -3.047 -43.094 -14.547 1 98.06 325 ILE A CA 1
ATOM 2478 C C . ILE A 1 325 ? -1.567 -43.281 -14.867 1 98.06 325 ILE A C 1
ATOM 2480 O O . ILE A 1 325 ? -0.802 -42.312 -14.914 1 98.06 325 ILE A O 1
ATOM 2484 N N . ASN A 1 326 ? -1.176 -44.469 -15.031 1 97.94 326 ASN A N 1
ATOM 2485 C CA . ASN A 1 326 ? 0.146 -44.938 -15.414 1 97.94 326 ASN A CA 1
ATOM 2486 C C . ASN A 1 326 ? 0.092 -45.781 -16.703 1 97.94 326 ASN A C 1
ATOM 2488 O O . ASN A 1 326 ? 0.103 -47 -16.656 1 97.94 326 ASN A O 1
ATOM 2492 N N . PRO A 1 327 ? 0.048 -45.031 -17.797 1 96.19 327 PRO A N 1
ATOM 2493 C CA . PRO A 1 327 ? -0.352 -45.656 -19.062 1 96.19 327 PRO A CA 1
ATOM 2494 C C . PRO A 1 327 ? 0.5 -46.844 -19.406 1 96.19 327 PRO A C 1
ATOM 2496 O O . PRO A 1 327 ? -0.003 -47.812 -20 1 96.19 327 PRO A O 1
ATOM 2499 N N . ALA A 1 328 ? 1.727 -46.906 -19.094 1 96.81 328 ALA A N 1
ATOM 2500 C CA . ALA A 1 328 ? 2.627 -47.969 -19.469 1 96.81 328 ALA A CA 1
ATOM 2501 C C . ALA A 1 328 ? 2.814 -48.969 -18.328 1 96.81 328 ALA A C 1
ATOM 2503 O O . ALA A 1 328 ? 3.625 -49.875 -18.422 1 96.81 328 ALA A O 1
ATOM 2504 N N . GLY A 1 329 ? 2.109 -48.781 -17.25 1 96.75 329 GLY A N 1
ATOM 2505 C CA . GLY A 1 329 ? 2.172 -49.688 -16.109 1 96.75 329 GLY A CA 1
ATOM 2506 C C . GLY A 1 329 ? 3.559 -49.781 -15.5 1 96.75 329 GLY A C 1
ATOM 2507 O O . GLY A 1 329 ? 4.023 -50.875 -15.188 1 96.75 329 GLY A O 1
ATOM 2508 N N . GLU A 1 330 ? 4.203 -48.688 -15.391 1 97.62 330 GLU A N 1
ATOM 2509 C CA . GLU A 1 330 ? 5.602 -48.656 -14.977 1 97.62 330 GLU A CA 1
ATOM 2510 C C . GLU A 1 330 ? 5.727 -48.719 -13.453 1 97.62 330 GLU A C 1
ATOM 2512 O O . GLU A 1 330 ? 4.828 -48.25 -12.734 1 97.62 330 GLU A O 1
ATOM 2517 N N . ASP A 1 331 ? 6.824 -49.344 -13 1 97.25 331 ASP A N 1
ATOM 2518 C CA . ASP A 1 331 ? 7.188 -49.25 -11.594 1 97.25 331 ASP A CA 1
ATOM 2519 C C . ASP A 1 331 ? 7.906 -47.938 -11.281 1 97.25 331 ASP A C 1
ATOM 2521 O O . ASP A 1 331 ? 9.008 -47.688 -11.789 1 97.25 331 ASP A O 1
ATOM 2525 N N . LEU A 1 332 ? 7.328 -47.156 -10.469 1 96.06 332 LEU A N 1
ATOM 2526 C CA . LEU A 1 332 ? 7.863 -45.812 -10.18 1 96.06 332 LEU A CA 1
ATOM 2527 C C . LEU A 1 332 ? 8.5 -45.781 -8.789 1 96.06 332 LEU A C 1
ATOM 2529 O O . LEU A 1 332 ? 8.875 -44.719 -8.305 1 96.06 332 LEU A O 1
ATOM 2533 N N . SER A 1 333 ? 8.703 -46.844 -8.102 1 92.5 333 SER A N 1
ATOM 2534 C CA . SER A 1 333 ? 9.117 -46.938 -6.703 1 92.5 333 SER A CA 1
ATOM 2535 C C . SER A 1 333 ? 10.547 -46.438 -6.52 1 92.5 333 SER A C 1
ATOM 2537 O O . SER A 1 333 ? 10.945 -46.062 -5.414 1 92.5 333 SER A O 1
ATOM 2539 N N . SER A 1 334 ? 11.367 -46.469 -7.582 1 92.56 334 SER A N 1
ATOM 2540 C CA . SER A 1 334 ? 12.781 -46.125 -7.449 1 92.56 334 SER A CA 1
ATOM 2541 C C . SER A 1 334 ? 13.055 -44.719 -7.965 1 92.56 334 SER A C 1
ATOM 2543 O O . SER A 1 334 ? 14.203 -44.281 -8.016 1 92.56 334 SER A O 1
ATOM 2545 N N . VAL A 1 335 ? 12.055 -44.062 -8.398 1 93.88 335 VAL A N 1
ATOM 2546 C CA . VAL A 1 335 ? 12.203 -42.688 -8.898 1 93.88 335 VAL A CA 1
ATOM 2547 C C . VAL A 1 335 ? 11.273 -41.75 -8.125 1 93.88 335 VAL A C 1
ATOM 2549 O O . VAL A 1 335 ? 10.289 -42.219 -7.539 1 93.88 335 VAL A O 1
ATOM 2552 N N . ARG A 1 336 ? 11.547 -40.531 -8.094 1 95.81 336 ARG A N 1
ATOM 2553 C CA . ARG A 1 336 ? 10.727 -39.562 -7.355 1 95.81 336 ARG A CA 1
ATOM 2554 C C . ARG A 1 336 ? 9.609 -39 -8.234 1 95.81 336 ARG A C 1
ATOM 2556 O O . ARG A 1 336 ? 9.297 -37.812 -8.172 1 95.81 336 ARG A O 1
ATOM 2563 N N . LYS A 1 337 ? 9.203 -39.781 -9.195 1 97.38 337 LYS A N 1
ATOM 2564 C CA . LYS A 1 337 ? 8.039 -39.438 -10.008 1 97.38 337 LYS A CA 1
ATOM 2565 C C . LYS A 1 337 ? 6.781 -40.125 -9.492 1 97.38 337 LYS A C 1
ATOM 2567 O O . LYS A 1 337 ? 6.844 -41.281 -9.031 1 97.38 337 LYS A O 1
ATOM 2572 N N . ILE A 1 338 ? 5.727 -39.469 -9.469 1 97.69 338 ILE A N 1
ATOM 2573 C CA . ILE A 1 338 ? 4.43 -39.969 -9.031 1 97.69 338 ILE A CA 1
ATOM 2574 C C . ILE A 1 338 ? 3.439 -39.906 -10.195 1 97.69 338 ILE A C 1
ATOM 2576 O O . ILE A 1 338 ? 3.328 -38.906 -10.883 1 97.69 338 ILE A O 1
ATOM 2580 N N . ALA A 1 339 ? 2.814 -41.062 -10.445 1 97.94 339 ALA A N 1
ATOM 2581 C CA . ALA A 1 339 ? 1.81 -41.062 -11.508 1 97.94 339 ALA A CA 1
ATOM 2582 C C . ALA A 1 339 ? 0.608 -40.188 -11.141 1 97.94 339 ALA A C 1
ATOM 2584 O O . ALA A 1 339 ? 0.154 -40.219 -9.992 1 97.94 339 ALA A O 1
ATOM 2585 N N . PRO A 1 340 ? 0.113 -39.375 -12.125 1 98.44 340 PRO A N 1
ATOM 2586 C CA . PRO A 1 340 ? -1.116 -38.625 -11.844 1 98.44 340 PRO A CA 1
ATOM 2587 C C . PRO A 1 340 ? -2.244 -39.531 -11.328 1 98.44 340 PRO A C 1
ATOM 2589 O O . PRO A 1 340 ? -2.469 -40.625 -11.867 1 98.44 340 PRO A O 1
ATOM 2592 N N . THR A 1 341 ? -2.863 -39.156 -10.289 1 98.69 341 THR A N 1
ATOM 2593 C CA . THR A 1 341 ? -3.875 -39.969 -9.633 1 98.69 341 THR A CA 1
ATOM 2594 C C . THR A 1 341 ? -5.121 -39.156 -9.32 1 98.69 341 THR A C 1
ATOM 2596 O O . THR A 1 341 ? -5.027 -38.094 -8.727 1 98.69 341 THR A O 1
ATOM 2599 N N . LEU A 1 342 ? -6.23 -39.625 -9.797 1 98.81 342 LEU A N 1
ATOM 2600 C CA . LEU A 1 342 ? -7.527 -39.031 -9.461 1 98.81 342 LEU A CA 1
ATOM 2601 C C . LEU A 1 342 ? -8.07 -39.625 -8.172 1 98.81 342 LEU A C 1
ATOM 2603 O O . LEU A 1 342 ? -8.031 -40.844 -7.988 1 98.81 342 LEU A O 1
ATOM 2607 N N . LEU A 1 343 ? -8.453 -38.844 -7.254 1 98.88 343 LEU A N 1
ATOM 2608 C CA . LEU A 1 343 ? -9.078 -39.281 -6.016 1 98.88 343 LEU A CA 1
ATOM 2609 C C . LEU A 1 343 ? -10.555 -38.875 -5.98 1 98.88 343 LEU A C 1
ATOM 2611 O O . LEU A 1 343 ? -10.875 -37.688 -5.898 1 98.88 343 LEU A O 1
ATOM 2615 N N . ILE A 1 344 ? -11.406 -39.875 -5.992 1 98.62 344 ILE A N 1
ATOM 2616 C CA . ILE A 1 344 ? -12.812 -39.625 -6.27 1 98.62 344 ILE A CA 1
ATOM 2617 C C . ILE A 1 344 ? -13.578 -39.469 -4.957 1 98.62 344 ILE A C 1
ATOM 2619 O O . ILE A 1 344 ? -13.586 -40.406 -4.133 1 98.62 344 ILE A O 1
ATOM 2623 N N . ASP A 1 345 ? -14.148 -38.25 -4.727 1 98.38 345 ASP A N 1
ATOM 2624 C CA . ASP A 1 345 ? -15.016 -37.875 -3.611 1 98.38 345 ASP A CA 1
ATOM 2625 C C . ASP A 1 345 ? -14.391 -38.281 -2.273 1 98.38 345 ASP A C 1
ATOM 2627 O O . ASP A 1 345 ? -15.031 -38.969 -1.459 1 98.38 345 ASP A O 1
ATOM 2631 N N . PRO A 1 346 ? -13.203 -37.875 -2.078 1 98.62 346 PRO A N 1
ATOM 2632 C CA . PRO A 1 346 ? -12.633 -38.125 -0.754 1 98.62 346 PRO A CA 1
ATOM 2633 C C . PRO A 1 346 ? -13.422 -37.469 0.369 1 98.62 346 PRO A C 1
ATOM 2635 O O . PRO A 1 346 ? -14.055 -36.438 0.154 1 98.62 346 PRO A O 1
ATOM 2638 N N . PRO A 1 347 ? -13.359 -38.125 1.542 1 98.12 347 PRO A N 1
ATOM 2639 C CA . PRO A 1 347 ? -13.977 -37.438 2.678 1 98.12 347 PRO A CA 1
ATOM 2640 C C . PRO A 1 347 ? -13.289 -36.125 3.023 1 98.12 347 PRO A C 1
ATOM 2642 O O . PRO A 1 347 ? -12.102 -35.938 2.74 1 98.12 347 PRO A O 1
ATOM 2645 N N . GLN A 1 348 ? -14 -35.281 3.654 1 96.81 348 GLN A N 1
ATOM 2646 C CA . GLN A 1 348 ? -13.57 -33.906 3.846 1 96.81 348 GLN A CA 1
ATOM 2647 C C . GLN A 1 348 ? -12.328 -33.812 4.73 1 96.81 348 GLN A C 1
ATOM 2649 O O . GLN A 1 348 ? -11.578 -32.844 4.691 1 96.81 348 GLN A O 1
ATOM 2654 N N . ASP A 1 349 ? -12.109 -34.75 5.535 1 96.62 349 ASP A N 1
ATOM 2655 C CA . ASP A 1 349 ? -10.977 -34.719 6.453 1 96.62 349 ASP A CA 1
ATOM 2656 C C . ASP A 1 349 ? -9.742 -35.344 5.82 1 96.62 349 ASP A C 1
ATOM 2658 O O . ASP A 1 349 ? -8.68 -35.406 6.445 1 96.62 349 ASP A O 1
ATOM 2662 N N . ALA A 1 350 ? -9.922 -35.906 4.539 1 98.5 350 ALA A N 1
ATOM 2663 C CA . ALA A 1 350 ? -8.766 -36.469 3.83 1 98.5 350 ALA A CA 1
ATOM 2664 C C . ALA A 1 350 ? -7.688 -35.375 3.648 1 98.5 350 ALA A C 1
ATOM 2666 O O . ALA A 1 350 ? -7.992 -34.219 3.363 1 98.5 350 ALA A O 1
ATOM 2667 N N . LEU A 1 351 ? -6.391 -35.719 3.773 1 98.31 351 LEU A N 1
ATOM 2668 C CA . LEU A 1 351 ? -5.27 -34.812 3.656 1 98.31 351 LEU A CA 1
ATOM 2669 C C . LEU A 1 351 ? -5.281 -34.094 2.303 1 98.31 351 LEU A C 1
ATOM 2671 O O . LEU A 1 351 ? -4.953 -32.906 2.211 1 98.31 351 LEU A O 1
ATOM 2675 N N . VAL A 1 352 ? -5.73 -34.781 1.242 1 98.38 352 VAL A N 1
ATOM 2676 C CA . VAL A 1 352 ? -5.73 -34.25 -0.116 1 98.38 352 VAL A CA 1
ATOM 2677 C C . VAL A 1 352 ? -6.707 -33.062 -0.215 1 98.38 352 VAL A C 1
ATOM 2679 O O . VAL A 1 352 ? -6.617 -32.25 -1.131 1 98.38 352 VAL A O 1
ATOM 2682 N N . LEU A 1 353 ? -7.688 -33 0.701 1 98.19 353 LEU A N 1
ATOM 2683 C CA . LEU A 1 353 ? -8.641 -31.891 0.68 1 98.19 353 LEU A CA 1
ATOM 2684 C C . LEU A 1 353 ? -8.281 -30.844 1.73 1 98.19 353 LEU A C 1
ATOM 2686 O O . LEU A 1 353 ? -8.781 -29.719 1.687 1 98.19 353 LEU A O 1
ATOM 2690 N N . GLN A 1 354 ? -7.398 -31.234 2.688 1 96.75 354 GLN A N 1
ATOM 2691 C CA . GLN A 1 354 ? -7.059 -30.344 3.787 1 96.75 354 GLN A CA 1
ATOM 2692 C C . GLN A 1 354 ? -5.812 -29.516 3.463 1 96.75 354 GLN A C 1
ATOM 2694 O O . GLN A 1 354 ? -5.699 -28.359 3.875 1 96.75 354 GLN A O 1
ATOM 2699 N N . GLU A 1 355 ? -4.922 -30.062 2.713 1 96.12 355 GLU A N 1
ATOM 2700 C CA . GLU A 1 355 ? -3.621 -29.453 2.463 1 96.12 355 GLU A CA 1
ATOM 2701 C C . GLU A 1 355 ? -3.426 -29.156 0.979 1 96.12 355 GLU A C 1
ATOM 2703 O O . GLU A 1 355 ? -3.916 -29.891 0.122 1 96.12 355 GLU A O 1
ATOM 2708 N N . GLU A 1 356 ? -2.766 -28.062 0.708 1 96.44 356 GLU A N 1
ATOM 2709 C CA . GLU A 1 356 ? -2.363 -27.828 -0.674 1 96.44 356 GLU A CA 1
ATOM 2710 C C . GLU A 1 356 ? -1.554 -29 -1.224 1 96.44 356 GLU A C 1
ATOM 2712 O O . GLU A 1 356 ? -0.604 -29.453 -0.585 1 96.44 356 GLU A O 1
ATOM 2717 N N . ILE A 1 357 ? -1.887 -29.469 -2.348 1 97.69 357 ILE A N 1
ATOM 2718 C CA . ILE A 1 357 ? -1.333 -30.703 -2.883 1 97.69 357 ILE A CA 1
ATOM 2719 C C . ILE A 1 357 ? 0.044 -30.438 -3.486 1 97.69 357 ILE A C 1
ATOM 2721 O O . ILE A 1 357 ? 1.035 -31.047 -3.082 1 97.69 357 ILE A O 1
ATOM 2725 N N . PHE A 1 358 ? 0.07 -29.484 -4.457 1 97.44 358 PHE A N 1
ATOM 2726 C CA . PHE A 1 358 ? 1.351 -29.125 -5.059 1 97.44 358 PHE A CA 1
ATOM 2727 C C . PHE A 1 358 ? 2.037 -30.359 -5.633 1 97.44 358 PHE A C 1
ATOM 2729 O O . PHE A 1 358 ? 3.203 -30.625 -5.336 1 97.44 358 PHE A O 1
ATOM 2736 N N . GLY A 1 359 ? 1.356 -31.125 -6.457 1 97.94 359 GLY A N 1
ATOM 2737 C CA . GLY A 1 359 ? 1.767 -32.375 -7.07 1 97.94 359 GLY A CA 1
ATOM 2738 C C . GLY A 1 359 ? 0.707 -32.969 -7.977 1 97.94 359 GLY A C 1
ATOM 2739 O O . GLY A 1 359 ? -0.305 -32.344 -8.266 1 97.94 359 GLY A O 1
ATOM 2740 N N . PRO A 1 360 ? 0.936 -34.156 -8.43 1 98.19 360 PRO A N 1
ATOM 2741 C CA . PRO A 1 360 ? 0.097 -34.688 -9.516 1 98.19 360 PRO A CA 1
ATOM 2742 C C . PRO A 1 360 ? -1.114 -35.469 -9 1 98.19 360 PRO A C 1
ATOM 2744 O O . PRO A 1 360 ? -1.615 -36.344 -9.688 1 98.19 360 PRO A O 1
ATOM 2747 N N . LEU A 1 361 ? -1.573 -35.219 -7.793 1 98.75 361 LEU A N 1
ATOM 2748 C CA . LEU A 1 361 ? -2.822 -35.75 -7.266 1 98.75 361 LEU A CA 1
ATOM 2749 C C . LEU A 1 361 ? -3.975 -34.781 -7.504 1 98.75 361 LEU A C 1
ATOM 2751 O O . LEU A 1 361 ? -3.805 -33.562 -7.391 1 98.75 361 LEU A O 1
ATOM 2755 N N . LEU A 1 362 ? -5.137 -35.281 -7.836 1 98.88 362 LEU A N 1
ATOM 2756 C CA . LEU A 1 362 ? -6.254 -34.406 -8.156 1 98.88 362 LEU A CA 1
ATOM 2757 C C . LEU A 1 362 ? -7.559 -34.969 -7.59 1 98.88 362 LEU A C 1
ATOM 2759 O O . LEU A 1 362 ? -8.164 -35.875 -8.172 1 98.88 362 LEU A O 1
ATOM 2763 N N . PRO A 1 363 ? -7.996 -34.438 -6.484 1 98.88 363 PRO A N 1
ATOM 2764 C CA . PRO A 1 363 ? -9.328 -34.781 -6 1 98.88 363 PRO A CA 1
ATOM 2765 C C . PRO A 1 363 ? -10.438 -34.344 -6.949 1 98.88 363 PRO A C 1
ATOM 2767 O O . PRO A 1 363 ? -10.398 -33.219 -7.477 1 98.88 363 PRO A O 1
ATOM 2770 N N . ILE A 1 364 ? -11.32 -35.219 -7.211 1 98.81 364 ILE A N 1
ATOM 2771 C CA . ILE A 1 364 ? -12.539 -34.969 -7.965 1 98.81 364 ILE A CA 1
ATOM 2772 C C . ILE A 1 364 ? -13.75 -35.062 -7.039 1 98.81 364 ILE A C 1
ATOM 2774 O O . ILE A 1 364 ? -14.109 -36.156 -6.582 1 98.81 364 ILE A O 1
ATOM 2778 N N . CYS A 1 365 ? -14.32 -33.938 -6.805 1 98.69 365 CYS A N 1
ATOM 2779 C CA . CYS A 1 365 ? -15.461 -33.844 -5.898 1 98.69 365 CYS A CA 1
ATOM 2780 C C . CYS A 1 365 ? -16.734 -33.5 -6.656 1 98.69 365 CYS A C 1
ATOM 2782 O O . CYS A 1 365 ? -16.719 -32.688 -7.57 1 98.69 365 CYS A O 1
ATOM 2784 N N . SER A 1 366 ? -17.797 -34.125 -6.262 1 98.31 366 SER A N 1
ATOM 2785 C CA . SER A 1 366 ? -19.062 -33.875 -6.93 1 98.31 366 SER A CA 1
ATOM 2786 C C . SER A 1 366 ? -19.875 -32.812 -6.199 1 98.31 366 SER A C 1
ATOM 2788 O O . SER A 1 366 ? -19.75 -32.656 -4.984 1 98.31 366 SER A O 1
ATOM 2790 N N . TYR A 1 367 ? -20.562 -32.031 -6.91 1 98.5 367 TYR A N 1
ATOM 2791 C CA . TYR A 1 367 ? -21.547 -31.109 -6.355 1 98.5 367 TYR A CA 1
ATOM 2792 C C . TYR A 1 367 ? -22.891 -31.266 -7.078 1 98.5 367 TYR A C 1
ATOM 2794 O O . TYR A 1 367 ? -22.969 -31.875 -8.141 1 98.5 367 TYR A O 1
ATOM 2802 N N . ARG A 1 368 ? -24.172 -30.812 -6.512 1 97.94 368 ARG A N 1
ATOM 2803 C CA . ARG A 1 368 ? -25.516 -30.984 -7.07 1 97.94 368 ARG A CA 1
ATOM 2804 C C . ARG A 1 368 ? -26.047 -29.672 -7.641 1 97.94 368 ARG A C 1
ATOM 2806 O O . ARG A 1 368 ? -26.875 -29.672 -8.555 1 97.94 368 ARG A O 1
ATOM 2813 N N . SER A 1 369 ? -25.484 -28.516 -7.117 1 98.44 369 SER A N 1
ATOM 2814 C CA . SER A 1 369 ? -25.859 -27.188 -7.609 1 98.44 369 SER A CA 1
ATOM 2815 C C . SER A 1 369 ? -24.672 -26.234 -7.594 1 98.44 369 SER A C 1
ATOM 2817 O O . SER A 1 369 ? -23.781 -26.359 -6.754 1 98.44 369 SER A O 1
ATOM 2819 N N . ILE A 1 370 ? -24.75 -25.297 -8.523 1 98.31 370 ILE A N 1
ATOM 2820 C CA . ILE A 1 370 ? -23.656 -24.344 -8.625 1 98.31 370 ILE A CA 1
ATOM 2821 C C . ILE A 1 370 ? -23.484 -23.594 -7.309 1 98.31 370 ILE A C 1
ATOM 2823 O O . ILE A 1 370 ? -22.375 -23.266 -6.902 1 98.31 370 ILE A O 1
ATOM 2827 N N . ASP A 1 371 ? -24.578 -23.359 -6.574 1 97.81 371 ASP A N 1
ATOM 2828 C CA . ASP A 1 371 ? -24.516 -22.672 -5.289 1 97.81 371 ASP A CA 1
ATOM 2829 C C . ASP A 1 371 ? -23.812 -23.516 -4.234 1 97.81 371 ASP A C 1
ATOM 2831 O O . ASP A 1 371 ? -23.141 -23 -3.352 1 97.81 371 ASP A O 1
ATOM 2835 N N . GLU A 1 372 ? -24.031 -24.812 -4.348 1 98.25 372 GLU A N 1
ATOM 2836 C CA . GLU A 1 372 ? -23.312 -25.719 -3.465 1 98.25 372 GLU A CA 1
ATOM 2837 C C . GLU A 1 372 ? -21.812 -25.625 -3.699 1 98.25 372 GLU A C 1
ATOM 2839 O O . GLU A 1 372 ? -21.016 -25.641 -2.748 1 98.25 372 GLU A O 1
ATOM 2844 N N . ALA A 1 373 ? -21.406 -25.578 -4.934 1 98.62 373 ALA A N 1
ATOM 2845 C CA . ALA A 1 373 ? -20 -25.422 -5.277 1 98.62 373 ALA A CA 1
ATOM 2846 C C . ALA A 1 373 ? -19.438 -24.109 -4.742 1 98.62 373 ALA A C 1
ATOM 2848 O O . ALA A 1 373 ? -18.344 -24.094 -4.152 1 98.62 373 ALA A O 1
ATOM 2849 N N . ILE A 1 374 ? -20.141 -23.047 -4.91 1 98.12 374 ILE A N 1
ATOM 2850 C CA . ILE A 1 374 ? -19.734 -21.734 -4.43 1 98.12 374 ILE A CA 1
ATOM 2851 C C . ILE A 1 374 ? -19.594 -21.766 -2.908 1 98.12 374 ILE A C 1
ATOM 2853 O O . ILE A 1 374 ? -18.609 -21.281 -2.363 1 98.12 374 ILE A O 1
ATOM 2857 N N . ALA A 1 375 ? -20.578 -22.328 -2.211 1 97.56 375 ALA A N 1
ATOM 2858 C CA . ALA A 1 375 ? -20.562 -22.422 -0.753 1 97.56 375 ALA A CA 1
ATOM 2859 C C . ALA A 1 375 ? -19.344 -23.219 -0.274 1 97.56 375 ALA A C 1
ATOM 2861 O O . ALA A 1 375 ? -18.719 -22.859 0.723 1 97.56 375 ALA A O 1
ATOM 2862 N N . TYR A 1 376 ? -19.094 -24.281 -0.996 1 98.06 376 TYR A N 1
ATOM 2863 C CA . TYR A 1 376 ? -17.953 -25.125 -0.666 1 98.06 376 TYR A CA 1
ATOM 2864 C C . TYR A 1 376 ? -16.656 -24.328 -0.72 1 98.06 376 TYR A C 1
ATOM 2866 O O . TYR A 1 376 ? -15.844 -24.391 0.205 1 98.06 376 TYR A O 1
ATOM 2874 N N . ILE A 1 377 ? -16.469 -23.594 -1.759 1 97.94 377 ILE A N 1
ATOM 2875 C CA . ILE A 1 377 ? -15.258 -22.797 -1.967 1 97.94 377 ILE A CA 1
ATOM 2876 C C . ILE A 1 377 ? -15.164 -21.719 -0.894 1 97.94 377 ILE A C 1
ATOM 2878 O O . ILE A 1 377 ? -14.102 -21.531 -0.294 1 97.94 377 ILE A O 1
ATOM 2882 N N . ASN A 1 378 ? -16.266 -21.078 -0.552 1 96.06 378 ASN A N 1
ATOM 2883 C CA . ASN A 1 378 ? -16.266 -19.938 0.363 1 96.06 378 ASN A CA 1
ATOM 2884 C C . ASN A 1 378 ? -16.078 -20.375 1.811 1 96.06 378 ASN A C 1
ATOM 2886 O O . ASN A 1 378 ? -15.789 -19.562 2.682 1 96.06 378 ASN A O 1
ATOM 2890 N N . ALA A 1 379 ? -16.281 -21.641 2.086 1 95.69 379 ALA A N 1
ATOM 2891 C CA . ALA A 1 379 ? -16.094 -22.172 3.43 1 95.69 379 ALA A CA 1
ATOM 2892 C C . ALA A 1 379 ? -14.617 -22.453 3.709 1 95.69 379 ALA A C 1
ATOM 2894 O O . ALA A 1 379 ? -14.258 -22.859 4.812 1 95.69 379 ALA A O 1
ATOM 2895 N N . ARG A 1 380 ? -13.797 -22.172 2.773 1 96.31 380 ARG A N 1
ATOM 2896 C CA . ARG A 1 380 ? -12.367 -22.453 2.861 1 96.31 380 ARG A CA 1
ATOM 2897 C C . ARG A 1 380 ? -11.547 -21.188 2.574 1 96.31 380 ARG A C 1
ATOM 2899 O O . ARG A 1 380 ? -12.086 -20.188 2.105 1 96.31 380 ARG A O 1
ATOM 2906 N N . PRO A 1 381 ? -10.211 -21.25 2.939 1 96.88 381 PRO A N 1
ATOM 2907 C CA . PRO A 1 381 ? -9.391 -20.062 2.672 1 96.88 381 PRO A CA 1
ATOM 2908 C C . PRO A 1 381 ? -9.414 -19.641 1.203 1 96.88 381 PRO A C 1
ATOM 2910 O O . PRO A 1 381 ? -9.422 -20.5 0.315 1 96.88 381 PRO A O 1
ATOM 2913 N N . ARG A 1 382 ? -9.422 -18.328 0.924 1 97.69 382 ARG A N 1
ATOM 2914 C CA . ARG A 1 382 ? -9.461 -17.812 -0.437 1 97.69 382 ARG A CA 1
ATOM 2915 C C . ARG A 1 382 ? -8.234 -18.25 -1.229 1 97.69 382 ARG A C 1
ATOM 2917 O O . ARG A 1 382 ? -7.098 -18.031 -0.803 1 97.69 382 ARG A O 1
ATOM 2924 N N . PRO A 1 383 ? -8.445 -18.875 -2.359 1 98.12 383 PRO A N 1
ATOM 2925 C CA . PRO A 1 383 ? -7.336 -19.438 -3.135 1 98.12 383 PRO A CA 1
ATOM 2926 C C . PRO A 1 383 ? -6.652 -18.406 -4.023 1 98.12 383 PRO A C 1
ATOM 2928 O O . PRO A 1 383 ? -7.156 -17.281 -4.18 1 98.12 383 PRO A O 1
ATOM 2931 N N . LEU A 1 384 ? -5.527 -18.781 -4.594 1 98.38 384 LEU A N 1
ATOM 2932 C CA . LEU A 1 384 ? -4.766 -17.922 -5.492 1 98.38 384 LEU A CA 1
ATOM 2933 C C . LEU A 1 384 ? -5.414 -17.859 -6.871 1 98.38 384 LEU A C 1
ATOM 2935 O O . LEU A 1 384 ? -5.34 -16.844 -7.555 1 98.38 384 LEU A O 1
ATOM 2939 N N . ALA A 1 385 ? -6.047 -18.969 -7.266 1 98.62 385 ALA A N 1
ATOM 2940 C CA . ALA A 1 385 ? -6.699 -19.031 -8.57 1 98.62 385 ALA A CA 1
ATOM 2941 C C . ALA A 1 385 ? -8 -19.828 -8.508 1 98.62 385 ALA A C 1
ATOM 2943 O O . ALA A 1 385 ? -8.188 -20.641 -7.605 1 98.62 385 ALA A O 1
ATOM 2944 N N . LEU A 1 386 ? -8.883 -19.547 -9.367 1 98.81 386 LEU A N 1
ATOM 2945 C CA . LEU A 1 386 ? -10.133 -20.281 -9.555 1 98.81 386 LEU A CA 1
ATOM 2946 C C . LEU A 1 386 ? -10.422 -20.469 -11.039 1 98.81 386 LEU A C 1
ATOM 2948 O O . LEU A 1 386 ? -10.242 -19.547 -11.836 1 98.81 386 LEU A O 1
ATOM 2952 N N . TYR A 1 387 ? -10.93 -21.625 -11.414 1 98.81 387 TYR A N 1
ATOM 2953 C CA . TYR A 1 387 ? -11.227 -21.938 -12.805 1 98.81 387 TYR A CA 1
ATOM 2954 C C . TYR A 1 387 ? -12.664 -22.422 -12.969 1 98.81 387 TYR A C 1
ATOM 2956 O O . TYR A 1 387 ? -13.18 -23.156 -12.125 1 98.81 387 TYR A O 1
ATOM 2964 N N . TYR A 1 388 ? -13.273 -21.969 -14.016 1 98.81 388 TYR A N 1
ATOM 2965 C CA . TYR A 1 388 ? -14.641 -22.359 -14.336 1 98.81 388 TYR A CA 1
ATOM 2966 C C . TYR A 1 388 ? -14.742 -22.859 -15.773 1 98.81 388 TYR A C 1
ATOM 2968 O O . TYR A 1 388 ? -14.234 -22.219 -16.703 1 98.81 388 TYR A O 1
ATOM 2976 N N . PHE A 1 389 ? -15.336 -24 -15.945 1 98.62 389 PHE A N 1
ATOM 2977 C CA . PHE A 1 389 ? -15.625 -24.562 -17.266 1 98.62 389 PHE A CA 1
ATOM 2978 C C . PHE A 1 389 ? -17.125 -24.656 -17.5 1 98.62 389 PHE A C 1
ATOM 2980 O O . PHE A 1 389 ? -17.844 -25.312 -16.734 1 98.62 389 PHE A O 1
ATOM 2987 N N . GLY A 1 390 ? -17.594 -24.047 -18.469 1 97.31 390 GLY A N 1
ATOM 2988 C CA . GLY A 1 390 ? -18.984 -24.047 -18.875 1 97.31 390 GLY A CA 1
ATOM 2989 C C . GLY A 1 390 ? -19.312 -23.031 -19.953 1 97.31 390 GLY A C 1
ATOM 2990 O O . GLY A 1 390 ? -18.5 -22.141 -20.234 1 97.31 390 GLY A O 1
ATOM 2991 N N . ASP A 1 391 ? -20.5 -23.141 -20.516 1 94.69 391 ASP A N 1
ATOM 2992 C CA . ASP A 1 391 ? -20.875 -22.266 -21.625 1 94.69 391 ASP A CA 1
ATOM 2993 C C . ASP A 1 391 ? -21.953 -21.281 -21.203 1 94.69 391 ASP A C 1
ATOM 2995 O O . ASP A 1 391 ? -22.297 -20.375 -21.953 1 94.69 391 ASP A O 1
ATOM 2999 N N . ASP A 1 392 ? -22.438 -21.438 -20.031 1 96.88 392 ASP A N 1
ATOM 3000 C CA . ASP A 1 392 ? -23.438 -20.5 -19.516 1 96.88 392 ASP A CA 1
ATOM 3001 C C . ASP A 1 392 ? -22.766 -19.25 -18.938 1 96.88 392 ASP A C 1
ATOM 3003 O O . ASP A 1 392 ? -22.297 -19.266 -17.797 1 96.88 392 ASP A O 1
ATOM 3007 N N . GLN A 1 393 ? -22.859 -18.234 -19.656 1 95.88 393 GLN A N 1
ATOM 3008 C CA . GLN A 1 393 ? -22.188 -17 -19.281 1 95.88 393 GLN A CA 1
ATOM 3009 C C . GLN A 1 393 ? -22.781 -16.438 -17.984 1 95.88 393 GLN A C 1
ATOM 3011 O O . GLN A 1 393 ? -22.062 -15.82 -17.188 1 95.88 393 GLN A O 1
ATOM 3016 N N . ALA A 1 394 ? -24.062 -16.547 -17.828 1 97.75 394 ALA A N 1
ATOM 3017 C CA . ALA A 1 394 ? -24.703 -16.047 -16.609 1 97.75 394 ALA A CA 1
ATOM 3018 C C . ALA A 1 394 ? -24.188 -16.812 -15.391 1 97.75 394 ALA A C 1
ATOM 3020 O O . ALA A 1 394 ? -23.953 -16.203 -14.336 1 97.75 394 ALA A O 1
ATOM 3021 N N . GLU A 1 395 ? -24.047 -18.094 -15.562 1 98.12 395 GLU A N 1
ATOM 3022 C CA . GLU A 1 395 ? -23.516 -18.891 -14.461 1 98.12 395 GLU A CA 1
ATOM 3023 C C . GLU A 1 395 ? -22.062 -18.547 -14.156 1 98.12 395 GLU A C 1
ATOM 3025 O O . GLU A 1 395 ? -21.672 -18.453 -12.992 1 98.12 395 GLU A O 1
ATOM 3030 N N . ALA A 1 396 ? -21.281 -18.359 -15.203 1 98.19 396 ALA A N 1
ATOM 3031 C CA . ALA A 1 396 ? -19.891 -17.953 -15.016 1 98.19 396 ALA A CA 1
ATOM 3032 C C . ALA A 1 396 ? -19.797 -16.641 -14.234 1 98.19 396 ALA A C 1
ATOM 3034 O O . ALA A 1 396 ? -19.016 -16.516 -13.297 1 98.19 396 ALA A O 1
ATOM 3035 N N . ARG A 1 397 ? -20.625 -15.695 -14.625 1 97.31 397 ARG A N 1
ATOM 3036 C CA . ARG A 1 397 ? -20.656 -14.406 -13.938 1 97.31 397 ARG A CA 1
ATOM 3037 C C . ARG A 1 397 ? -21.078 -14.57 -12.484 1 97.31 397 ARG A C 1
ATOM 3039 O O . ARG A 1 397 ? -20.531 -13.906 -11.594 1 97.31 397 ARG A O 1
ATOM 3046 N N . HIS A 1 398 ? -22.047 -15.43 -12.289 1 97.56 398 HIS A N 1
ATOM 3047 C CA . HIS A 1 398 ? -22.531 -15.703 -10.945 1 97.56 398 HIS A CA 1
ATOM 3048 C C . HIS A 1 398 ? -21.422 -16.297 -10.07 1 97.56 398 HIS A C 1
ATOM 3050 O O . HIS A 1 398 ? -21.219 -15.859 -8.93 1 97.56 398 HIS A O 1
ATOM 3056 N N . VAL A 1 399 ? -20.656 -17.188 -10.602 1 98.44 399 VAL A N 1
ATOM 3057 C CA . VAL A 1 399 ? -19.547 -17.812 -9.891 1 98.44 399 VAL A CA 1
ATOM 3058 C C . VAL A 1 399 ? -18.5 -16.766 -9.562 1 98.44 399 VAL A C 1
ATOM 3060 O O . VAL A 1 399 ? -18.047 -16.672 -8.414 1 98.44 399 VAL A O 1
ATOM 3063 N N . LEU A 1 400 ? -18.141 -15.984 -10.523 1 97.94 400 LEU A N 1
ATOM 3064 C CA . LEU A 1 400 ? -17.109 -14.969 -10.328 1 97.94 400 LEU A CA 1
ATOM 3065 C C . LEU A 1 400 ? -17.547 -13.938 -9.297 1 97.94 400 LEU A C 1
ATOM 3067 O O . LEU A 1 400 ? -16.75 -13.516 -8.461 1 97.94 400 LEU A O 1
ATOM 3071 N N . ALA A 1 401 ? -18.797 -13.594 -9.273 1 96.19 401 ALA A N 1
ATOM 3072 C CA . ALA A 1 401 ? -19.297 -12.547 -8.383 1 96.19 401 ALA A CA 1
ATOM 3073 C C . ALA A 1 401 ? -19.391 -13.047 -6.941 1 96.19 401 ALA A C 1
ATOM 3075 O O . ALA A 1 401 ? -19.359 -12.258 -6 1 96.19 401 ALA A O 1
ATOM 3076 N N . HIS A 1 402 ? -19.453 -14.383 -6.781 1 97 402 HIS A N 1
ATOM 3077 C CA . HIS A 1 402 ? -19.766 -14.891 -5.449 1 97 402 HIS A CA 1
ATOM 3078 C C . HIS A 1 402 ? -18.641 -15.766 -4.918 1 97 402 HIS A C 1
ATOM 3080 O O . HIS A 1 402 ? -18.828 -16.5 -3.941 1 97 402 HIS A O 1
ATOM 3086 N N . THR A 1 403 ? -17.531 -15.727 -5.574 1 97.62 403 THR A N 1
ATOM 3087 C CA . THR A 1 403 ? -16.312 -16.359 -5.07 1 97.62 403 THR A CA 1
ATOM 3088 C C . THR A 1 403 ? -15.141 -15.383 -5.098 1 97.62 403 THR A C 1
ATOM 3090 O O . THR A 1 403 ? -15.227 -14.32 -5.707 1 97.62 403 THR A O 1
ATOM 3093 N N . TYR A 1 404 ? -14.109 -15.805 -4.375 1 97.44 404 TYR A N 1
ATOM 3094 C CA . TYR A 1 404 ? -12.914 -14.969 -4.285 1 97.44 404 TYR A CA 1
ATOM 3095 C C . TYR A 1 404 ? -11.664 -15.781 -4.59 1 97.44 404 TYR A C 1
ATOM 3097 O O . TYR A 1 404 ? -11.523 -16.922 -4.137 1 97.44 404 TYR A O 1
ATOM 3105 N N . SER A 1 405 ? -10.82 -15.242 -5.383 1 98.38 405 SER A N 1
ATOM 3106 C CA . SER A 1 405 ? -9.5 -15.758 -5.719 1 98.38 405 SER A CA 1
ATOM 3107 C C . SER A 1 405 ? -8.586 -14.648 -6.219 1 98.38 405 SER A C 1
ATOM 3109 O O . SER A 1 405 ? -9.047 -13.562 -6.57 1 98.38 405 SER A O 1
ATOM 3111 N N . GLY A 1 406 ? -7.277 -14.922 -6.207 1 97.75 406 GLY A N 1
ATOM 3112 C CA . GLY A 1 406 ? -6.352 -13.953 -6.777 1 97.75 406 GLY A CA 1
ATOM 3113 C C . GLY A 1 406 ? -6.609 -13.68 -8.25 1 97.75 406 GLY A C 1
ATOM 3114 O O . GLY A 1 406 ? -6.602 -12.531 -8.688 1 97.75 406 GLY A O 1
ATOM 3115 N N . GLY A 1 407 ? -6.793 -14.711 -9.047 1 98.19 407 GLY A N 1
ATOM 3116 C CA . GLY A 1 407 ? -7.164 -14.68 -10.453 1 98.19 407 GLY A CA 1
ATOM 3117 C C . GLY A 1 407 ? -8.133 -15.773 -10.836 1 98.19 407 GLY A C 1
ATOM 3118 O O . GLY A 1 407 ? -8.406 -16.688 -10.047 1 98.19 407 GLY A O 1
ATOM 3119 N N . ALA A 1 408 ? -8.68 -15.625 -12.031 1 98.69 408 ALA A N 1
ATOM 3120 C CA . ALA A 1 408 ? -9.625 -16.641 -12.5 1 98.69 408 ALA A CA 1
ATOM 3121 C C . ALA A 1 408 ? -9.539 -16.797 -14.016 1 98.69 408 ALA A C 1
ATOM 3123 O O . ALA A 1 408 ? -9.109 -15.883 -14.727 1 98.69 408 ALA A O 1
ATOM 3124 N N . CYS A 1 409 ? -9.891 -17.969 -14.438 1 98.19 409 CYS A N 1
ATOM 3125 C CA . CYS A 1 409 ? -10.031 -18.234 -15.859 1 98.19 409 CYS A CA 1
ATOM 3126 C C . CYS A 1 409 ? -11.367 -18.906 -16.156 1 98.19 409 CYS A C 1
ATOM 3128 O O . CYS A 1 409 ? -11.891 -19.641 -15.328 1 98.19 409 CYS A O 1
ATOM 3130 N N . ILE A 1 410 ? -11.867 -18.641 -17.297 1 98.06 410 ILE A N 1
ATOM 3131 C CA . ILE A 1 410 ? -13.047 -19.312 -17.828 1 98.06 410 ILE A CA 1
ATOM 3132 C C . ILE A 1 410 ? -12.648 -20.203 -19.016 1 98.06 410 ILE A C 1
ATOM 3134 O O . ILE A 1 410 ? -12.078 -19.719 -19.984 1 98.06 410 ILE A O 1
ATOM 3138 N N . ASN A 1 411 ? -12.875 -21.516 -18.859 1 97.06 411 ASN A N 1
ATOM 3139 C CA . ASN A 1 411 ? -12.617 -22.547 -19.859 1 97.06 411 ASN A CA 1
ATOM 3140 C C . ASN A 1 411 ? -11.133 -22.672 -20.172 1 97.06 411 ASN A C 1
ATOM 3142 O O . ASN A 1 411 ? -10.75 -22.953 -21.312 1 97.06 411 ASN A O 1
ATOM 3146 N N . GLU A 1 412 ? -10.414 -22.391 -19.172 1 95.06 412 GLU A N 1
ATOM 3147 C CA . GLU A 1 412 ? -8.961 -22.438 -19.203 1 95.06 412 GLU A CA 1
ATOM 3148 C C . GLU A 1 412 ? -8.375 -22.531 -17.797 1 95.06 412 GLU A C 1
ATOM 3150 O O . GLU A 1 412 ? -9.078 -22.281 -16.812 1 95.06 412 GLU A O 1
ATOM 3155 N N . VAL A 1 413 ? -7.145 -22.938 -17.75 1 96.06 413 VAL A N 1
ATOM 3156 C CA . VAL A 1 413 ? -6.461 -22.906 -16.453 1 96.06 413 VAL A CA 1
ATOM 3157 C C . VAL A 1 413 ? -5.113 -22.203 -16.594 1 96.06 413 VAL A C 1
ATOM 3159 O O . VAL A 1 413 ? -4.469 -22.297 -17.656 1 96.06 413 VAL A O 1
ATOM 3162 N N . MET A 1 414 ? -4.738 -21.406 -15.641 1 95 414 MET A N 1
ATOM 3163 C CA . MET A 1 414 ? -3.416 -20.859 -15.344 1 95 414 MET A CA 1
ATOM 3164 C C . MET A 1 414 ? -3.039 -19.766 -16.344 1 95 414 MET A C 1
ATOM 3166 O O . MET A 1 414 ? -2.111 -19 -16.094 1 95 414 MET A O 1
ATOM 3170 N N . GLN A 1 415 ? -3.766 -19.562 -17.453 1 93.12 415 GLN A N 1
ATOM 3171 C CA . GLN A 1 415 ? -3.283 -18.734 -18.547 1 93.12 415 GLN A CA 1
ATOM 3172 C C . GLN A 1 415 ? -3.303 -17.25 -18.172 1 93.12 415 GLN A C 1
ATOM 3174 O O . GLN A 1 415 ? -2.701 -16.422 -18.844 1 93.12 415 GLN A O 1
ATOM 3179 N N . HIS A 1 416 ? -3.982 -16.906 -17.141 1 94.5 416 HIS A N 1
ATOM 3180 C CA . HIS A 1 416 ? -3.947 -15.516 -16.688 1 94.5 416 HIS A CA 1
ATOM 3181 C C . HIS A 1 416 ? -2.535 -15.102 -16.281 1 94.5 416 HIS A C 1
ATOM 3183 O O . HIS A 1 416 ? -2.178 -13.93 -16.375 1 94.5 416 HIS A O 1
ATOM 3189 N N . ILE A 1 417 ? -1.68 -16.047 -15.938 1 93.06 417 ILE A N 1
ATOM 3190 C CA . ILE A 1 417 ? -0.32 -15.75 -15.5 1 93.06 417 ILE A CA 1
ATOM 3191 C C . ILE A 1 417 ? 0.528 -15.336 -16.703 1 93.06 417 ILE A C 1
ATOM 3193 O O . ILE A 1 417 ? 1.559 -14.672 -16.547 1 93.06 417 ILE A O 1
ATOM 3197 N N . PHE A 1 418 ? 0.109 -15.695 -17.891 1 90.94 418 PHE A N 1
ATOM 3198 C CA . PHE A 1 418 ? 0.885 -15.422 -19.094 1 90.94 418 PHE A CA 1
ATOM 3199 C C . PHE A 1 418 ? 0.469 -14.094 -19.719 1 90.94 418 PHE A C 1
ATOM 3201 O O . PHE A 1 418 ? 0.988 -13.711 -20.766 1 90.94 418 PHE A O 1
ATOM 3208 N N . GLN A 1 419 ? -0.511 -13.477 -19.094 1 94.19 419 GLN A N 1
ATOM 3209 C CA . GLN A 1 419 ? -0.944 -12.164 -19.562 1 94.19 419 GLN A CA 1
ATOM 3210 C C . GLN A 1 419 ? -0.204 -11.047 -18.844 1 94.19 419 GLN A C 1
ATOM 3212 O O . GLN A 1 419 ? -0.538 -10.711 -17.703 1 94.19 419 GLN A O 1
ATOM 3217 N N . ASN A 1 420 ? 0.719 -10.359 -19.5 1 94.69 420 ASN A N 1
ATOM 3218 C CA . ASN A 1 420 ? 1.522 -9.336 -18.844 1 94.69 420 ASN A CA 1
ATOM 3219 C C . ASN A 1 420 ? 0.693 -8.094 -18.516 1 94.69 420 ASN A C 1
ATOM 3221 O O . ASN A 1 420 ? 1.093 -7.27 -17.688 1 94.69 420 ASN A O 1
ATOM 3225 N N . SER A 1 421 ? -0.454 -7.996 -19.156 1 96.06 421 SER A N 1
ATOM 3226 C CA . SER A 1 421 ? -1.312 -6.832 -18.938 1 96.06 421 SER A CA 1
ATOM 3227 C C . SER A 1 421 ? -2.193 -7.016 -17.703 1 96.06 421 SER A C 1
ATOM 3229 O O . SER A 1 421 ? -2.838 -6.066 -17.25 1 96.06 421 SER A O 1
ATOM 3231 N N . LEU A 1 422 ? -2.23 -8.227 -17.141 1 97.62 422 LEU A N 1
ATOM 3232 C CA . LEU A 1 422 ? -3.057 -8.508 -15.977 1 97.62 422 LEU A CA 1
ATOM 3233 C C . LEU A 1 422 ? -2.209 -8.555 -14.711 1 97.62 422 LEU A C 1
ATOM 3235 O O . LEU A 1 422 ? -1.121 -9.141 -14.711 1 97.62 422 LEU A O 1
ATOM 3239 N N . PRO A 1 423 ? -2.734 -7.918 -13.672 1 97.25 423 PRO A N 1
ATOM 3240 C CA . PRO A 1 423 ? -2.039 -8.055 -12.391 1 97.25 423 PRO A CA 1
ATOM 3241 C C . PRO A 1 423 ? -2.113 -9.469 -11.828 1 97.25 423 PRO A C 1
ATOM 3243 O O . PRO A 1 423 ? -3.064 -10.203 -12.109 1 97.25 423 PRO A O 1
ATOM 3246 N N . PHE A 1 424 ? -1.102 -9.859 -11.102 1 97.62 424 PHE A N 1
ATOM 3247 C CA . PHE A 1 424 ? -1.036 -11.156 -10.43 1 97.62 424 PHE A CA 1
ATOM 3248 C C . PHE A 1 424 ? -0.864 -10.977 -8.922 1 97.62 424 PHE A C 1
ATOM 3250 O O . PHE A 1 424 ? -0.133 -10.086 -8.477 1 97.62 424 PHE A O 1
ATOM 3257 N N . GLY A 1 425 ? -1.562 -11.742 -8.148 1 96.81 425 GLY A N 1
ATOM 3258 C CA . GLY A 1 425 ? -1.48 -11.695 -6.699 1 96.81 425 GLY A CA 1
ATOM 3259 C C . GLY A 1 425 ? -2.609 -12.445 -6.016 1 96.81 425 GLY A C 1
ATOM 3260 O O . GLY A 1 425 ? -3.479 -13.008 -6.68 1 96.81 425 GLY A O 1
ATOM 3261 N N . GLY A 1 426 ? -2.561 -12.508 -4.672 1 96.88 426 GLY A N 1
ATOM 3262 C CA . GLY A 1 426 ? -3.523 -13.297 -3.912 1 96.88 426 GLY A CA 1
ATOM 3263 C C . GLY A 1 426 ? -4.59 -12.445 -3.244 1 96.88 426 GLY A C 1
ATOM 3264 O O . GLY A 1 426 ? -4.766 -11.273 -3.592 1 96.88 426 GLY A O 1
ATOM 3265 N N . CYS A 1 427 ? -5.344 -13.07 -2.428 1 96.94 427 CYS A N 1
ATOM 3266 C CA . CYS A 1 427 ? -6.379 -12.461 -1.597 1 96.94 427 CYS A CA 1
ATOM 3267 C C . CYS A 1 427 ? -6.633 -13.297 -0.347 1 96.94 427 CYS A C 1
ATOM 3269 O O . CYS A 1 427 ? -6.82 -14.516 -0.434 1 96.94 427 CYS A O 1
ATOM 3271 N N . GLY A 1 428 ? -6.66 -12.633 0.75 1 96.75 428 GLY A N 1
ATOM 3272 C CA . GLY A 1 428 ? -6.84 -13.391 1.979 1 96.75 428 GLY A CA 1
ATOM 3273 C C . GLY A 1 428 ? -5.68 -14.312 2.291 1 96.75 428 GLY A C 1
ATOM 3274 O O . GLY A 1 428 ? -4.523 -13.883 2.316 1 96.75 428 GLY A O 1
ATOM 3275 N N . ASN A 1 429 ? -6.031 -15.531 2.389 1 97.25 429 ASN A N 1
ATOM 3276 C CA . ASN A 1 429 ? -5.023 -16.531 2.746 1 97.25 429 ASN A CA 1
ATOM 3277 C C . ASN A 1 429 ? -3.98 -16.688 1.646 1 97.25 429 ASN A C 1
ATOM 3279 O O . ASN A 1 429 ? -2.844 -17.078 1.917 1 97.25 429 ASN A O 1
ATOM 3283 N N . SER A 1 430 ? -4.367 -16.438 0.438 1 98.19 430 SER A N 1
ATOM 3284 C CA . SER A 1 430 ? -3.422 -16.547 -0.667 1 98.19 430 SER A CA 1
ATOM 3285 C C . SER A 1 430 ? -2.602 -15.273 -0.831 1 98.19 430 SER A C 1
ATOM 3287 O O . SER A 1 430 ? -1.862 -15.133 -1.806 1 98.19 430 SER A O 1
ATOM 3289 N N . GLY A 1 431 ? -2.736 -14.344 0.102 1 98 431 GLY A N 1
ATOM 3290 C CA . GLY A 1 431 ? -1.853 -13.188 0.151 1 98 431 GLY A CA 1
ATOM 3291 C C . GLY A 1 431 ? -2.529 -11.898 -0.274 1 98 431 GLY A C 1
ATOM 3292 O O . GLY A 1 431 ? -3.754 -11.781 -0.196 1 98 431 GLY A O 1
ATOM 3293 N N . TYR A 1 432 ? -1.716 -10.867 -0.573 1 98 432 TYR A N 1
ATOM 3294 C CA . TYR A 1 432 ? -2.213 -9.578 -1.041 1 98 432 TYR A CA 1
ATOM 3295 C C . TYR A 1 432 ? -1.135 -8.82 -1.808 1 98 432 TYR A C 1
ATOM 3297 O O . TYR A 1 432 ? 0.033 -9.219 -1.803 1 98 432 TYR A O 1
ATOM 3305 N N . GLY A 1 433 ? -1.578 -7.703 -2.461 1 97.44 433 GLY A N 1
ATOM 3306 C CA . GLY A 1 433 ? -0.711 -6.973 -3.371 1 97.44 433 GLY A CA 1
ATOM 3307 C C . GLY A 1 433 ? -0.755 -7.504 -4.793 1 97.44 433 GLY A C 1
ATOM 3308 O O . GLY A 1 433 ? -1.117 -8.664 -5.016 1 97.44 433 GLY A O 1
ATOM 3309 N N . ARG A 1 434 ? -0.468 -6.68 -5.695 1 97.31 434 ARG A N 1
ATOM 3310 C CA . ARG A 1 434 ? -0.427 -7.047 -7.105 1 97.31 434 ARG A CA 1
ATOM 3311 C C . ARG A 1 434 ? 0.903 -6.648 -7.738 1 97.31 434 ARG A C 1
ATOM 3313 O O . ARG A 1 434 ? 1.484 -5.621 -7.379 1 97.31 434 ARG A O 1
ATOM 3320 N N . TYR A 1 435 ? 1.257 -7.469 -8.586 1 96.06 435 TYR A N 1
ATOM 3321 C CA . TYR A 1 435 ? 2.414 -7.121 -9.398 1 96.06 435 TYR A CA 1
ATOM 3322 C C . TYR A 1 435 ? 2.248 -7.625 -10.828 1 96.06 435 TYR A C 1
ATOM 3324 O O . TYR A 1 435 ? 1.143 -7.984 -11.242 1 96.06 435 TYR A O 1
ATOM 3332 N N . ARG A 1 436 ? 3.258 -7.551 -11.656 1 95.12 436 ARG A N 1
ATOM 3333 C CA . ARG A 1 436 ? 3.371 -7.902 -13.062 1 95.12 436 ARG A CA 1
ATOM 3334 C C . ARG A 1 436 ? 3.068 -6.699 -13.953 1 95.12 436 ARG A C 1
ATOM 3336 O O . ARG A 1 436 ? 2.088 -5.984 -13.727 1 95.12 436 ARG A O 1
ATOM 3343 N N . GLY A 1 437 ? 3.873 -6.5 -14.93 1 95.31 437 GLY A N 1
ATOM 3344 C CA . GLY A 1 437 ? 3.697 -5.406 -15.867 1 95.31 437 GLY A CA 1
ATOM 3345 C C . GLY A 1 437 ? 3.568 -4.055 -15.195 1 95.31 437 GLY A C 1
ATOM 3346 O O . GLY A 1 437 ? 4.395 -3.693 -14.352 1 95.31 437 GLY A O 1
ATOM 3347 N N . GLY A 1 438 ? 2.562 -3.357 -15.656 1 96.38 438 GLY A N 1
ATOM 3348 C CA . GLY A 1 438 ? 2.34 -2.018 -15.141 1 96.38 438 GLY A CA 1
ATOM 3349 C C . GLY A 1 438 ? 1.972 -2.002 -13.664 1 96.38 438 GLY A C 1
ATOM 3350 O O . GLY A 1 438 ? 2.314 -1.062 -12.945 1 96.38 438 GLY A O 1
ATOM 3351 N N . ASP A 1 439 ? 1.316 -3.014 -13.195 1 96.75 439 ASP A N 1
ATOM 3352 C CA . ASP A 1 439 ? 0.93 -3.092 -11.789 1 96.75 439 ASP A CA 1
ATOM 3353 C C . ASP A 1 439 ? 2.143 -3.348 -10.89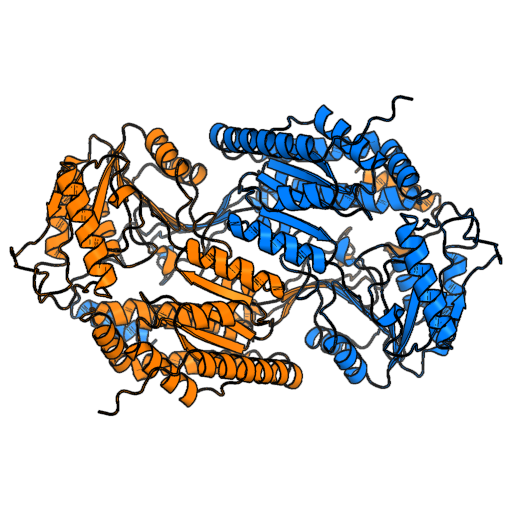8 1 96.75 439 ASP A C 1
ATOM 3355 O O . ASP A 1 439 ? 2.203 -2.863 -9.766 1 96.75 439 ASP A O 1
ATOM 3359 N N . GLY A 1 440 ? 3.082 -4.137 -11.445 1 97.75 440 GLY A N 1
ATOM 3360 C CA . GLY A 1 440 ? 4.344 -4.289 -10.734 1 97.75 440 GLY A CA 1
ATOM 3361 C C . GLY A 1 440 ? 5.16 -3.012 -10.688 1 97.75 440 GLY A C 1
ATOM 3362 O O . GLY A 1 440 ? 5.758 -2.693 -9.656 1 97.75 440 GLY A O 1
ATOM 3363 N N . PHE A 1 441 ? 5.188 -2.23 -11.844 1 98.44 441 PHE A N 1
ATOM 3364 C CA . PHE A 1 441 ? 5.809 -0.912 -11.875 1 98.44 441 PHE A CA 1
ATOM 3365 C C . PHE A 1 441 ? 5.242 -0.02 -10.773 1 98.44 441 PHE A C 1
ATOM 3367 O O . PHE A 1 441 ? 5.996 0.607 -10.031 1 98.44 441 PHE A O 1
ATOM 3374 N N . LYS A 1 442 ? 3.992 -0.008 -10.641 1 97.88 442 LYS A N 1
ATOM 3375 C CA . LYS A 1 442 ? 3.34 0.839 -9.648 1 97.88 442 LYS A CA 1
ATOM 3376 C C . LYS A 1 442 ? 3.627 0.346 -8.227 1 97.88 442 LYS A C 1
ATOM 3378 O O . LYS A 1 442 ? 3.893 1.146 -7.332 1 97.88 442 LYS A O 1
ATOM 3383 N N . ALA A 1 443 ? 3.58 -0.997 -8.008 1 97.81 443 ALA A N 1
ATOM 3384 C CA . ALA A 1 443 ? 3.818 -1.575 -6.691 1 97.81 443 ALA A CA 1
ATOM 3385 C C . ALA A 1 443 ? 5.207 -1.204 -6.172 1 97.81 443 ALA A C 1
ATOM 3387 O O . ALA A 1 443 ? 5.395 -1.024 -4.965 1 97.81 443 ALA A O 1
ATOM 3388 N N . PHE A 1 444 ? 6.137 -1.07 -7.133 1 98.62 444 PHE A N 1
ATOM 3389 C CA . PHE A 1 444 ? 7.512 -0.809 -6.727 1 98.62 444 PHE A CA 1
ATOM 3390 C C . PHE A 1 444 ? 7.875 0.653 -6.953 1 98.62 444 PHE A C 1
ATOM 3392 O O . PHE A 1 444 ? 9.055 0.99 -7.105 1 98.62 444 PHE A O 1
ATOM 3399 N N . SER A 1 445 ? 6.844 1.517 -7 1 98.44 445 SER A N 1
ATOM 3400 C CA . SER A 1 445 ? 7.031 2.961 -7.098 1 98.44 445 SER A CA 1
ATOM 3401 C C . SER A 1 445 ? 6.312 3.689 -5.969 1 98.44 445 SER A C 1
ATOM 3403 O O . SER A 1 445 ? 5.289 3.219 -5.473 1 98.44 445 SER A O 1
ATOM 3405 N N . LEU A 1 446 ? 6.891 4.742 -5.57 1 98.06 446 LEU A N 1
ATOM 3406 C CA . LEU A 1 446 ? 6.121 5.715 -4.805 1 98.06 446 LEU A CA 1
ATOM 3407 C C . LEU A 1 446 ? 5.113 6.438 -5.695 1 98.06 446 LEU A C 1
ATOM 3409 O O . LEU A 1 446 ? 5.496 7.109 -6.656 1 98.06 446 LEU A O 1
ATOM 3413 N N . GLN A 1 447 ? 3.906 6.25 -5.441 1 97.88 447 GLN A N 1
ATOM 3414 C CA . GLN A 1 447 ? 2.834 7.031 -6.051 1 97.88 447 GLN A CA 1
ATOM 3415 C C . GLN A 1 447 ? 2.607 8.336 -5.297 1 97.88 447 GLN A C 1
ATOM 3417 O O . GLN A 1 447 ? 1.854 8.375 -4.324 1 97.88 447 GLN A O 1
ATOM 3422 N N . ARG A 1 448 ? 3.238 9.422 -5.797 1 98.25 448 ARG A N 1
ATOM 3423 C CA . ARG A 1 448 ? 3.277 10.672 -5.043 1 98.25 448 ARG A CA 1
ATOM 3424 C C . ARG A 1 448 ? 2.322 11.703 -5.633 1 98.25 448 ARG A C 1
ATOM 3426 O O . ARG A 1 448 ? 2.43 12.047 -6.812 1 98.25 448 ARG A O 1
ATOM 3433 N N . SER A 1 449 ? 1.402 12.203 -4.84 1 98.38 449 SER A N 1
ATOM 3434 C CA . SER A 1 449 ? 0.533 13.305 -5.234 1 98.38 449 SER A CA 1
ATOM 3435 C C . SER A 1 449 ? 1.273 14.641 -5.188 1 98.38 449 SER A C 1
ATOM 3437 O O . SER A 1 449 ? 1.888 14.977 -4.172 1 98.38 449 SER A O 1
ATOM 3439 N N . VAL A 1 450 ? 1.221 15.375 -6.254 1 98.38 450 VAL A N 1
ATOM 3440 C CA . VAL A 1 450 ? 1.834 16.688 -6.336 1 98.38 450 VAL A CA 1
ATOM 3441 C C . VAL A 1 450 ? 0.79 17.719 -6.77 1 98.38 450 VAL A C 1
ATOM 3443 O O . VAL A 1 450 ? 0.142 17.562 -7.805 1 98.38 450 VAL A O 1
ATOM 3446 N N . PHE A 1 451 ? 0.643 18.766 -5.988 1 97.56 451 PHE A N 1
ATOM 3447 C CA . PHE A 1 451 ? -0.346 19.797 -6.277 1 97.56 451 PHE A CA 1
ATOM 3448 C C . PHE A 1 451 ? 0.315 21.172 -6.367 1 97.56 451 PHE A C 1
ATOM 3450 O O . PHE A 1 451 ? 1.167 21.516 -5.547 1 97.56 451 PHE A O 1
ATOM 3457 N N . SER A 1 452 ? -0.001 21.922 -7.344 1 95.56 452 SER A N 1
ATOM 3458 C CA . SER A 1 452 ? 0.372 23.328 -7.516 1 95.56 452 SER A CA 1
ATOM 3459 C C . SER A 1 452 ? -0.856 24.203 -7.742 1 95.56 452 SER A C 1
ATOM 3461 O O . SER A 1 452 ? -1.615 23.969 -8.688 1 95.56 452 SER A O 1
ATOM 3463 N N . PRO A 1 453 ? -0.996 25.188 -6.91 1 91.94 453 PRO A N 1
ATOM 3464 C CA . PRO A 1 453 ? -2.172 26.047 -7.059 1 91.94 453 PRO A CA 1
ATOM 3465 C C . PRO A 1 453 ? -2.082 26.969 -8.273 1 91.94 453 PRO A C 1
ATOM 3467 O O . PRO A 1 453 ? -1.018 27.078 -8.891 1 91.94 453 PRO A O 1
ATOM 3470 N N . ALA A 1 454 ? -3.25 27.531 -8.469 1 87.62 454 ALA A N 1
ATOM 3471 C CA . ALA A 1 454 ? -3.25 28.594 -9.469 1 87.62 454 ALA A CA 1
ATOM 3472 C C . ALA A 1 454 ? -2.541 29.828 -8.938 1 87.62 454 ALA A C 1
ATOM 3474 O O . ALA A 1 454 ? -2.297 29.953 -7.738 1 87.62 454 ALA A O 1
ATOM 3475 N N . ARG A 1 455 ? -2.199 30.719 -9.875 1 79.81 455 ARG A N 1
ATOM 3476 C CA . ARG A 1 455 ? -1.521 31.953 -9.508 1 79.81 455 ARG A CA 1
ATOM 3477 C C . ARG A 1 455 ? -2.396 32.812 -8.594 1 79.81 455 ARG A C 1
ATOM 3479 O O . ARG A 1 455 ? -1.903 33.406 -7.633 1 79.81 455 ARG A O 1
ATOM 3486 N N . PHE A 1 456 ? -3.678 32.719 -8.852 1 79.31 456 PHE A N 1
ATOM 3487 C CA . PHE A 1 456 ? -4.605 33.438 -7.977 1 79.31 456 PHE A CA 1
ATOM 3488 C C . PHE A 1 456 ? -5.004 32.562 -6.789 1 79.31 456 PHE A C 1
ATOM 3490 O O . PHE A 1 456 ? -5.355 31.391 -6.957 1 79.31 456 PHE A O 1
ATOM 3497 N N . ASP A 1 457 ? -4.824 33.062 -5.609 1 79.5 457 ASP A N 1
ATOM 3498 C CA . ASP A 1 457 ? -5.07 32.344 -4.371 1 79.5 457 ASP A CA 1
ATOM 3499 C C . ASP A 1 457 ? -6.566 32.156 -4.121 1 79.5 457 ASP A C 1
ATOM 3501 O O . ASP A 1 457 ? -7.121 32.781 -3.207 1 79.5 457 ASP A O 1
ATOM 3505 N N . VAL A 1 458 ? -7.164 31.281 -4.742 1 67.75 458 VAL A N 1
ATOM 3506 C CA . VAL A 1 458 ? -8.602 31.031 -4.641 1 67.75 458 VAL A CA 1
ATOM 3507 C C . VAL A 1 458 ? -8.93 30.438 -3.271 1 67.75 458 VAL A C 1
ATOM 3509 O O . VAL A 1 458 ? -10.039 30.609 -2.766 1 67.75 458 VAL A O 1
ATOM 3512 N N . MET A 1 459 ? -7.902 29.984 -2.598 1 70.94 459 MET A N 1
ATOM 3513 C CA . MET A 1 459 ? -8.141 29.266 -1.342 1 70.94 459 MET A CA 1
ATOM 3514 C C . MET A 1 459 ? -7.93 30.203 -0.148 1 70.94 459 MET A C 1
ATOM 3516 O O . MET A 1 459 ? -8.086 29.781 1.001 1 70.94 459 MET A O 1
ATOM 3520 N N . ALA A 1 460 ? -7.656 31.469 -0.453 1 76 460 ALA A N 1
ATOM 3521 C CA . ALA A 1 460 ? -7.461 32.469 0.599 1 76 460 ALA A CA 1
ATOM 3522 C C . ALA A 1 460 ? -8.711 32.594 1.465 1 76 460 ALA A C 1
ATOM 3524 O O . ALA A 1 460 ? -8.617 32.844 2.666 1 76 460 ALA A O 1
ATOM 3525 N N . MET A 1 461 ? -9.82 32.344 0.805 1 73.44 461 MET A N 1
ATOM 3526 C CA . MET A 1 461 ? -11.094 32.469 1.509 1 73.44 461 MET A CA 1
ATOM 3527 C C . MET A 1 461 ? -11.273 31.375 2.539 1 73.44 461 MET A C 1
ATOM 3529 O O . MET A 1 461 ? -12.125 31.484 3.426 1 73.44 461 MET A O 1
ATOM 3533 N N . LEU A 1 462 ? -10.422 30.375 2.438 1 77.62 462 LEU A N 1
ATOM 3534 C CA . LEU A 1 462 ? -10.539 29.25 3.352 1 77.62 462 LEU A CA 1
ATOM 3535 C C . LEU A 1 462 ? -9.617 29.422 4.551 1 77.62 462 LEU A C 1
ATOM 3537 O O . LEU A 1 462 ? -9.562 28.547 5.43 1 77.62 462 LEU A O 1
ATOM 3541 N N . ARG A 1 463 ? -9.031 30.594 4.672 1 83.44 463 ARG A N 1
ATOM 3542 C CA . ARG A 1 463 ? -8.117 30.875 5.781 1 83.44 463 ARG A CA 1
ATOM 3543 C C . ARG A 1 463 ? -8.727 31.875 6.75 1 83.44 463 ARG A C 1
ATOM 3545 O O . ARG A 1 463 ? -9.57 32.688 6.359 1 83.44 463 ARG A O 1
ATOM 3552 N N . PRO A 1 464 ? -8.289 31.859 8.039 1 84.75 464 PRO A N 1
ATOM 3553 C CA . PRO A 1 464 ? -8.773 32.844 9.008 1 84.75 464 PRO A CA 1
ATOM 3554 C C . PRO A 1 464 ? -8.289 34.25 8.703 1 84.75 464 PRO A C 1
ATOM 3556 O O . PRO A 1 464 ? -7.297 34.438 7.992 1 84.75 464 PRO A O 1
ATOM 3559 N N . PRO A 1 465 ? -9.062 35.156 9.281 1 88.44 465 PRO A N 1
ATOM 3560 C CA . PRO A 1 465 ? -10.266 35.062 10.109 1 88.44 465 PRO A CA 1
ATOM 3561 C C . PRO A 1 465 ? -11.508 34.688 9.305 1 88.44 465 PRO A C 1
ATOM 3563 O O . PRO A 1 465 ? -11.68 35.156 8.18 1 88.44 465 PRO A O 1
ATOM 3566 N N . TYR A 1 466 ? -12.242 33.875 9.938 1 88.56 466 TYR A N 1
ATOM 3567 C CA . TYR A 1 466 ? -13.438 33.438 9.25 1 88.56 466 TYR A CA 1
ATOM 3568 C C . TYR A 1 466 ? -14.586 34.438 9.414 1 88.56 466 TYR A C 1
ATOM 3570 O O . TYR A 1 466 ? -14.883 34.844 10.531 1 88.56 466 TYR A O 1
ATOM 3578 N N . GLY A 1 467 ? -15.07 34.938 8.289 1 86.25 467 GLY A N 1
ATOM 3579 C CA . GLY A 1 467 ? -16.141 35.938 8.305 1 86.25 467 GLY A CA 1
ATOM 3580 C C . GLY A 1 467 ? -17.344 35.5 7.496 1 86.25 467 GLY A C 1
ATOM 3581 O O . GLY A 1 467 ? -17.594 34.312 7.297 1 86.25 467 GLY A O 1
ATOM 3582 N N . LYS A 1 468 ? -18.141 36.469 7.129 1 87.62 468 LYS A N 1
ATOM 3583 C CA . LYS A 1 468 ? -19.422 36.25 6.457 1 87.62 468 LYS A CA 1
ATOM 3584 C C . LYS A 1 468 ? -19.219 35.531 5.113 1 87.62 468 LYS A C 1
ATOM 3586 O O . LYS A 1 468 ? -19.969 34.625 4.758 1 87.62 468 LYS A O 1
ATOM 3591 N N . LEU A 1 469 ? -18.203 35.906 4.422 1 84.56 469 LEU A N 1
ATOM 3592 C CA . LEU A 1 469 ? -17.953 35.312 3.111 1 84.56 469 LEU A CA 1
ATOM 3593 C C . LEU A 1 469 ? -17.609 33.844 3.238 1 84.56 469 LEU A C 1
ATOM 3595 O O . LEU A 1 469 ? -18.141 33 2.496 1 84.56 469 LEU A O 1
ATOM 3599 N N . PHE A 1 470 ? -16.75 33.531 4.156 1 88 470 PHE A N 1
ATOM 3600 C CA . PHE A 1 470 ? -16.406 32.125 4.422 1 88 470 PHE A CA 1
ATOM 3601 C C . PHE A 1 470 ? -17.656 31.328 4.746 1 88 470 PHE A C 1
ATOM 3603 O O . PHE A 1 470 ? -17.875 30.266 4.168 1 88 470 PHE A O 1
ATOM 3610 N N . ARG A 1 471 ? -18.469 31.812 5.531 1 89.88 471 ARG A N 1
ATOM 3611 C CA . ARG A 1 471 ? -19.656 31.094 5.977 1 89.88 471 ARG A CA 1
ATOM 3612 C C . ARG A 1 471 ? -20.656 30.922 4.836 1 89.88 471 ARG A C 1
ATOM 3614 O O . ARG A 1 471 ? -21.328 29.906 4.75 1 89.88 471 ARG A O 1
ATOM 3621 N N . ARG A 1 472 ? -20.703 31.906 3.953 1 87.88 472 ARG A N 1
ATOM 3622 C CA . ARG A 1 472 ? -21.562 31.797 2.779 1 87.88 472 ARG A CA 1
ATOM 3623 C C . ARG A 1 472 ? -21.078 30.703 1.837 1 87.88 472 ARG A C 1
ATOM 3625 O O . ARG A 1 472 ? -21.859 29.891 1.352 1 87.88 472 ARG A O 1
ATOM 3632 N N . VAL A 1 473 ? -19.797 30.688 1.639 1 84.94 473 VAL A N 1
ATOM 3633 C CA . VAL A 1 473 ? -19.188 29.688 0.765 1 84.94 473 VAL A CA 1
ATOM 3634 C C . VAL A 1 473 ? -19.375 28.297 1.37 1 84.94 473 VAL A C 1
ATOM 3636 O O . VAL A 1 473 ? -19.75 27.359 0.674 1 84.94 473 VAL A O 1
ATOM 3639 N N . MET A 1 474 ? -19.109 28.203 2.674 1 87.81 474 MET A N 1
ATOM 3640 C CA . MET A 1 474 ? -19.281 26.938 3.385 1 87.81 474 MET A CA 1
ATOM 3641 C C . MET A 1 474 ? -20.734 26.453 3.271 1 87.81 474 MET A C 1
ATOM 3643 O O . MET A 1 474 ? -20.969 25.281 3.004 1 87.81 474 MET A O 1
ATOM 3647 N N . GLY A 1 475 ? -21.625 27.422 3.455 1 88.75 475 GLY A N 1
ATOM 3648 C CA . GLY A 1 475 ? -23.031 27.078 3.324 1 88.75 475 GLY A CA 1
ATOM 3649 C C . GLY A 1 475 ? -23.391 26.547 1.95 1 88.75 475 GLY A C 1
ATOM 3650 O O . GLY A 1 475 ? -24.156 25.578 1.832 1 88.75 475 GLY A O 1
ATOM 3651 N N . LEU A 1 476 ? -22.797 27.047 0.908 1 85.31 476 LEU A N 1
ATOM 3652 C CA . LEU A 1 476 ? -23.047 26.625 -0.464 1 85.31 476 LEU A CA 1
ATOM 3653 C C . LEU A 1 476 ? -22.438 25.234 -0.723 1 85.31 476 LEU A C 1
ATOM 3655 O O . LEU A 1 476 ? -23.094 24.375 -1.318 1 85.31 476 LEU A O 1
ATOM 3659 N N . LEU A 1 477 ? -21.234 25.047 -0.151 1 84.69 477 LEU A N 1
ATOM 3660 C CA . LEU A 1 477 ? -20.531 23.797 -0.397 1 84.69 477 LEU A CA 1
ATOM 3661 C C . LEU A 1 477 ? -21.172 22.641 0.356 1 84.69 477 LEU A C 1
ATOM 3663 O O . LEU A 1 477 ? -21.172 21.5 -0.115 1 84.69 477 LEU A O 1
ATOM 3667 N N . LEU A 1 478 ? -21.734 22.984 1.465 1 88.19 478 LEU A N 1
ATOM 3668 C CA . LEU A 1 478 ? -22.359 21.953 2.281 1 88.19 478 LEU A CA 1
ATOM 3669 C C . LEU A 1 478 ? -23.734 21.594 1.738 1 88.19 478 LEU A C 1
ATOM 3671 O O . LEU A 1 478 ? -24.234 20.5 2.002 1 88.19 478 LEU A O 1
ATOM 3675 N N . ARG A 1 479 ? -24.516 22.562 0.904 1 80.88 479 ARG A N 1
ATOM 3676 C CA . ARG A 1 479 ? -25.844 22.312 0.343 1 80.88 479 ARG A CA 1
ATOM 3677 C C . ARG A 1 479 ? -25.75 21.672 -1.033 1 80.88 479 ARG A C 1
ATOM 3679 O O . ARG A 1 479 ? -26.688 21 -1.479 1 80.88 479 ARG A O 1
ATOM 3686 N N . ALA A 1 480 ? -24.781 21.859 -1.584 1 74.88 480 ALA A N 1
ATOM 3687 C CA . ALA A 1 480 ? -24.641 21.297 -2.926 1 74.88 480 ALA A CA 1
ATOM 3688 C C . ALA A 1 480 ? -24.438 19.797 -2.875 1 74.88 480 ALA A C 1
ATOM 3690 O O . ALA A 1 480 ? -23.953 19.25 -1.878 1 74.88 480 ALA A O 1
ATOM 3691 N N . MET B 1 1 ? -26.359 13.797 35.438 1 25.75 1 MET B N 1
ATOM 3692 C CA . MET B 1 1 ? -25.672 13.688 34.156 1 25.75 1 MET B CA 1
ATOM 3693 C C . MET B 1 1 ? -24.891 12.391 34.062 1 25.75 1 MET B C 1
ATOM 3695 O O . MET B 1 1 ? -23.891 12.211 34.75 1 25.75 1 MET B O 1
ATOM 3699 N N . SER B 1 2 ? -25.484 11.234 33.969 1 30.89 2 SER B N 1
ATOM 3700 C CA . SER B 1 2 ? -24.969 9.883 34.125 1 30.89 2 SER B CA 1
ATOM 3701 C C . SER B 1 2 ? -23.719 9.656 33.281 1 30.89 2 SER B C 1
ATOM 3703 O O . SER B 1 2 ? -23.719 9.922 32.094 1 30.89 2 SER B O 1
ATOM 3705 N N . SER B 1 3 ? -22.5 9.906 33.781 1 36.19 3 SER B N 1
ATOM 3706 C CA . SER B 1 3 ? -21.156 9.711 33.25 1 36.19 3 SER B CA 1
ATOM 3707 C C . SER B 1 3 ? -21.109 8.516 32.281 1 36.19 3 SER B C 1
ATOM 3709 O O . SER B 1 3 ? -21.25 7.367 32.719 1 36.19 3 SER B O 1
ATOM 3711 N N . SER B 1 4 ? -21.766 8.477 31.219 1 43.56 4 SER B N 1
ATOM 3712 C CA . SER B 1 4 ? -21.812 7.379 30.25 1 43.56 4 SER B CA 1
ATOM 3713 C C . SER B 1 4 ? -20.453 6.699 30.125 1 43.56 4 SER B C 1
ATOM 3715 O O . SER B 1 4 ? -19.5 7.309 29.641 1 43.56 4 SER B O 1
ATOM 3717 N N . GLN B 1 5 ? -20.031 5.914 31.125 1 52.62 5 GLN B N 1
ATOM 3718 C CA . GLN B 1 5 ? -18.812 5.148 31.344 1 52.62 5 GLN B CA 1
ATOM 3719 C C . GLN B 1 5 ? -18.359 4.445 30.062 1 52.62 5 GLN B C 1
ATOM 3721 O O . GLN B 1 5 ? -19.156 3.789 29.391 1 52.62 5 GLN B O 1
ATOM 3726 N N . GLN B 1 6 ? -17.281 5.043 29.5 1 69 6 GLN B N 1
ATOM 3727 C CA . GLN B 1 6 ? -16.641 4.297 28.422 1 69 6 GLN B CA 1
ATOM 3728 C C . GLN B 1 6 ? -16.641 2.799 28.703 1 69 6 GLN B C 1
ATOM 3730 O O . GLN B 1 6 ? -16.359 2.373 29.828 1 69 6 GLN B O 1
ATOM 3735 N N . PRO B 1 7 ? -17.328 2.039 27.812 1 75.12 7 PRO B N 1
ATOM 3736 C CA . PRO B 1 7 ? -17.281 0.59 28.016 1 75.12 7 PRO B CA 1
ATOM 3737 C C . PRO B 1 7 ? -15.875 0.083 28.312 1 75.12 7 PRO B C 1
ATOM 3739 O O . PRO B 1 7 ? -14.891 0.696 27.875 1 75.12 7 PRO B O 1
ATOM 3742 N N . ASP B 1 8 ? -15.805 -0.812 29.188 1 89 8 ASP B N 1
ATOM 3743 C CA . ASP B 1 8 ? -14.5 -1.403 29.469 1 89 8 ASP B CA 1
ATOM 3744 C C . ASP B 1 8 ? -13.938 -2.098 28.234 1 89 8 ASP B C 1
ATOM 3746 O O . ASP B 1 8 ? -14.688 -2.533 27.359 1 89 8 ASP B O 1
ATOM 3750 N N . ALA B 1 9 ? -12.727 -2.156 28.172 1 93.88 9 ALA B N 1
ATOM 3751 C CA . ALA B 1 9 ? -12 -2.672 27.016 1 93.88 9 ALA B CA 1
ATOM 3752 C C . ALA B 1 9 ? -12.43 -4.098 26.688 1 93.88 9 ALA B C 1
ATOM 3754 O O . ALA B 1 9 ? -12.625 -4.441 25.516 1 93.88 9 ALA B O 1
ATOM 3755 N N . GLU B 1 10 ? -12.609 -4.914 27.672 1 94.75 10 GLU B N 1
ATOM 3756 C CA . GLU B 1 10 ? -12.977 -6.312 27.469 1 94.75 10 GLU B CA 1
ATOM 3757 C C . GLU B 1 10 ? -14.336 -6.438 26.797 1 94.75 10 GLU B C 1
ATOM 3759 O O . GLU B 1 10 ? -14.508 -7.23 25.875 1 94.75 10 GLU B O 1
ATOM 3764 N N . SER B 1 11 ? -15.25 -5.68 27.25 1 96.12 11 SER B N 1
ATOM 3765 C CA . SER B 1 11 ? -16.594 -5.699 26.672 1 96.12 11 SER B CA 1
ATOM 3766 C C . SER B 1 11 ? -16.578 -5.176 25.234 1 96.12 11 SER B C 1
ATOM 3768 O O . SER B 1 11 ? -17.266 -5.715 24.375 1 96.12 11 SER B O 1
ATOM 3770 N N . THR B 1 12 ? -15.852 -4.117 25.031 1 97.25 12 THR B N 1
ATOM 3771 C CA . THR B 1 12 ? -15.727 -3.555 23.688 1 97.25 12 THR B CA 1
ATOM 3772 C C . THR B 1 12 ? -15.125 -4.574 22.734 1 97.25 12 THR B C 1
ATOM 3774 O O . THR B 1 12 ? -15.617 -4.75 21.609 1 97.25 12 THR B O 1
ATOM 3777 N N . ILE B 1 13 ? -14.102 -5.316 23.172 1 98 13 ILE B N 1
ATOM 3778 C CA . ILE B 1 13 ? -13.406 -6.312 22.375 1 98 13 ILE B CA 1
ATOM 3779 C C . ILE B 1 13 ? -14.359 -7.453 22.016 1 98 13 ILE B C 1
ATOM 3781 O O . ILE B 1 13 ? -14.406 -7.902 20.875 1 98 13 ILE B O 1
ATOM 3785 N N . ALA B 1 14 ? -15.133 -7.887 22.984 1 98 14 ALA B N 1
ATOM 3786 C CA . ALA B 1 14 ? -16.109 -8.938 22.734 1 98 14 ALA B CA 1
ATOM 3787 C C . ALA B 1 14 ? -17.156 -8.492 21.719 1 98 14 ALA B C 1
ATOM 3789 O O . ALA B 1 14 ? -17.516 -9.258 20.812 1 98 14 ALA B O 1
ATOM 3790 N N . ARG B 1 15 ? -17.562 -7.297 21.859 1 98.06 15 ARG B N 1
ATOM 3791 C CA . ARG B 1 15 ? -18.562 -6.758 20.938 1 98.06 15 ARG B CA 1
ATOM 3792 C C . ARG B 1 15 ? -18 -6.648 19.531 1 98.06 15 ARG B C 1
ATOM 3794 O O . ARG B 1 15 ? -18.688 -6.93 18.547 1 98.06 15 ARG B O 1
ATOM 3801 N N . MET B 1 16 ? -16.781 -6.184 19.422 1 98.69 16 MET B N 1
ATOM 3802 C CA . MET B 1 16 ? -16.141 -6.094 18.125 1 98.69 16 MET B CA 1
ATOM 3803 C C . MET B 1 16 ? -16.109 -7.453 17.438 1 98.69 16 MET B C 1
ATOM 3805 O O . MET B 1 16 ? -16.406 -7.555 16.234 1 98.69 16 MET B O 1
ATOM 3809 N N . ARG B 1 17 ? -15.781 -8.508 18.156 1 98.62 17 ARG B N 1
ATOM 3810 C CA . ARG B 1 17 ? -15.734 -9.867 17.609 1 98.62 17 ARG B CA 1
ATOM 3811 C C . ARG B 1 17 ? -17.109 -10.305 17.125 1 98.62 17 ARG B C 1
ATOM 3813 O O . ARG B 1 17 ? -17.234 -10.875 16.031 1 98.62 17 ARG B O 1
ATOM 3820 N N . ASP B 1 18 ? -18.125 -9.969 17.906 1 98.69 18 ASP B N 1
ATOM 3821 C CA . ASP B 1 18 ? -19.484 -10.352 17.562 1 98.69 18 ASP B CA 1
ATOM 3822 C C . ASP B 1 18 ? -19.969 -9.625 16.297 1 98.69 18 ASP B C 1
ATOM 3824 O O . ASP B 1 18 ? -20.562 -10.227 15.414 1 98.69 18 ASP B O 1
ATOM 3828 N N . VAL B 1 19 ? -19.688 -8.367 16.266 1 98.81 19 VAL B N 1
ATOM 3829 C CA . VAL B 1 19 ? -20.109 -7.559 15.125 1 98.81 19 VAL B CA 1
ATOM 3830 C C . VAL B 1 19 ? -19.406 -8.055 13.859 1 98.81 19 VAL B C 1
ATOM 3832 O O . VAL B 1 19 ? -20.047 -8.188 12.812 1 98.81 19 VAL B O 1
ATOM 3835 N N . LEU B 1 20 ? -18.109 -8.336 13.953 1 98.81 20 LEU B N 1
ATOM 3836 C CA . LEU B 1 20 ? -17.375 -8.812 12.781 1 98.81 20 LEU B CA 1
ATOM 3837 C C . LEU B 1 20 ? -17.984 -10.117 12.258 1 98.81 20 LEU B C 1
ATOM 3839 O O . LEU B 1 20 ? -18.172 -10.281 11.055 1 98.81 20 LEU B O 1
ATOM 3843 N N . LYS B 1 21 ? -18.281 -11.023 13.156 1 98.38 21 LYS B N 1
ATOM 3844 C CA . LYS B 1 21 ? -18.891 -12.289 12.766 1 98.38 21 LYS B CA 1
ATOM 3845 C C . LYS B 1 21 ? -20.203 -12.047 12.016 1 98.38 21 LYS B C 1
ATOM 3847 O O . LYS B 1 21 ? -20.469 -12.695 11 1 98.38 21 LYS B O 1
ATOM 3852 N N . ARG B 1 22 ? -21 -11.141 12.492 1 98.5 22 ARG B N 1
ATOM 3853 C CA . ARG B 1 22 ? -22.281 -10.828 11.852 1 98.5 22 ARG B CA 1
ATOM 3854 C C . ARG B 1 22 ? -22.062 -10.164 10.5 1 98.5 22 ARG B C 1
ATOM 3856 O O . ARG B 1 22 ? -22.797 -10.438 9.547 1 98.5 22 ARG B O 1
ATOM 3863 N N . GLN B 1 23 ? -21.078 -9.25 10.414 1 98.69 23 GLN B N 1
ATOM 3864 C CA . GLN B 1 23 ? -20.766 -8.617 9.141 1 98.69 23 GLN B CA 1
ATOM 3865 C C . GLN B 1 23 ? -20.328 -9.648 8.109 1 98.69 23 GLN B C 1
ATOM 3867 O O . GLN B 1 23 ? -20.75 -9.609 6.957 1 98.69 23 GLN B O 1
ATOM 3872 N N . GLN B 1 24 ? -19.453 -10.555 8.508 1 97.38 24 GLN B N 1
ATOM 3873 C CA . GLN B 1 24 ? -18.938 -11.586 7.609 1 97.38 24 GLN B CA 1
ATOM 3874 C C . GLN B 1 24 ? -20.062 -12.5 7.125 1 97.38 24 GLN B C 1
ATOM 3876 O O . GLN B 1 24 ? -20.125 -12.836 5.941 1 97.38 24 GLN B O 1
ATOM 3881 N N . ALA B 1 25 ? -20.922 -12.891 8.016 1 96.75 25 ALA B N 1
ATOM 3882 C CA . ALA B 1 25 ? -22.062 -13.719 7.648 1 96.75 25 ALA B CA 1
ATOM 3883 C C . ALA B 1 25 ? -22.984 -12.984 6.672 1 96.75 25 ALA B C 1
ATOM 3885 O O . ALA B 1 25 ? -23.438 -13.57 5.688 1 96.75 25 ALA B O 1
ATOM 3886 N N . ALA B 1 26 ? -23.234 -11.727 6.941 1 97.56 26 ALA B N 1
ATOM 3887 C CA . ALA B 1 26 ? -24.109 -10.922 6.078 1 97.56 26 ALA B CA 1
ATOM 3888 C C . ALA B 1 26 ? -23.484 -10.734 4.703 1 97.56 26 ALA B C 1
ATOM 3890 O O . ALA B 1 26 ? -24.188 -10.734 3.688 1 97.56 26 ALA B O 1
ATOM 3891 N N . PHE B 1 27 ? -22.219 -10.547 4.66 1 96.44 27 PHE B N 1
ATOM 3892 C CA . PHE B 1 27 ? -21.484 -10.367 3.412 1 96.44 27 PHE B CA 1
ATOM 3893 C C . PHE B 1 27 ? -21.672 -11.57 2.5 1 96.44 27 PHE B C 1
ATOM 3895 O O . PHE B 1 27 ? -21.922 -11.422 1.304 1 96.44 27 PHE B O 1
ATOM 3902 N N . ILE B 1 28 ? -21.516 -12.719 3.033 1 93.06 28 ILE B N 1
ATOM 3903 C CA . ILE B 1 28 ? -21.656 -13.961 2.279 1 93.06 28 ILE B CA 1
ATOM 3904 C C . ILE B 1 28 ? -23.109 -14.133 1.854 1 93.06 28 ILE B C 1
ATOM 3906 O O . ILE B 1 28 ? -23.391 -14.438 0.692 1 93.06 28 ILE B O 1
ATOM 3910 N N . ALA B 1 29 ? -24.016 -13.875 2.762 1 93.44 29 ALA B N 1
ATOM 3911 C CA . ALA B 1 29 ? -25.438 -14.133 2.533 1 93.44 29 ALA B CA 1
ATOM 3912 C C . ALA B 1 29 ? -26 -13.172 1.49 1 93.44 29 ALA B C 1
ATOM 3914 O O . ALA B 1 29 ? -26.812 -13.562 0.654 1 93.44 29 ALA B O 1
ATOM 3915 N N . GLU B 1 30 ? -25.531 -11.938 1.522 1 95.12 30 GLU B N 1
ATOM 3916 C CA . GLU B 1 30 ? -26.141 -10.898 0.701 1 95.12 30 GLU B CA 1
ATOM 3917 C C . GLU B 1 30 ? -25.438 -10.766 -0.644 1 95.12 30 GLU B C 1
ATOM 3919 O O . GLU B 1 30 ? -26.016 -10.25 -1.606 1 95.12 30 GLU B O 1
ATOM 3924 N N . GLY B 1 31 ? -24.188 -11.234 -0.764 1 92.56 31 GLY B N 1
ATOM 3925 C CA . GLY B 1 31 ? -23.422 -11.031 -1.979 1 92.56 31 GLY B CA 1
ATOM 3926 C C . GLY B 1 31 ? -23.016 -9.586 -2.193 1 92.56 31 GLY B C 1
ATOM 3927 O O . GLY B 1 31 ? -23.266 -8.734 -1.342 1 92.56 31 GLY B O 1
ATOM 3928 N N . PRO B 1 32 ? -22.375 -9.281 -3.311 1 94.19 32 PRO B N 1
ATOM 3929 C CA . PRO B 1 32 ? -21.938 -7.902 -3.564 1 94.19 32 PRO B CA 1
ATOM 3930 C C . PRO B 1 32 ? -23.109 -6.938 -3.738 1 94.19 32 PRO B C 1
ATOM 3932 O O . PRO B 1 32 ? -24.047 -7.23 -4.484 1 94.19 32 PRO B O 1
ATOM 3935 N N . PRO B 1 33 ? -23.047 -5.836 -3.084 1 97.38 33 PRO B N 1
ATOM 3936 C CA . PRO B 1 33 ? -24.141 -4.871 -3.234 1 97.38 33 PRO B CA 1
ATOM 3937 C C . PRO B 1 33 ? -24.172 -4.234 -4.621 1 97.38 33 PRO B C 1
ATOM 3939 O O . PRO B 1 33 ? -23.141 -4.086 -5.266 1 97.38 33 PRO B O 1
ATOM 3942 N N . SER B 1 34 ? -25.328 -3.85 -5.035 1 97.38 34 SER B N 1
ATOM 3943 C CA . SER B 1 34 ? -25.516 -3.121 -6.289 1 97.38 34 SER B CA 1
ATOM 3944 C C . SER B 1 34 ? -24.984 -1.698 -6.188 1 97.38 34 SER B C 1
ATOM 3946 O O . SER B 1 34 ? -24.703 -1.214 -5.09 1 97.38 34 SER B O 1
ATOM 3948 N N . VAL B 1 35 ? -24.828 -1.1 -7.371 1 98 35 VAL B N 1
ATOM 3949 C CA . VAL B 1 35 ? -24.391 0.291 -7.402 1 98 35 VAL B CA 1
ATOM 3950 C C . VAL B 1 35 ? -25.406 1.172 -6.68 1 98 35 VAL B C 1
ATOM 3952 O O . VAL B 1 35 ? -25.031 2.121 -5.984 1 98 35 VAL B O 1
ATOM 3955 N N . GLU B 1 36 ? -26.719 0.867 -6.73 1 98.38 36 GLU B N 1
ATOM 3956 C CA . GLU B 1 36 ? -27.766 1.638 -6.082 1 98.38 36 GLU B CA 1
ATOM 3957 C C . GLU B 1 36 ? -27.656 1.558 -4.562 1 98.38 36 GLU B C 1
ATOM 3959 O O . GLU B 1 36 ? -27.797 2.57 -3.869 1 98.38 36 GLU B O 1
ATOM 3964 N N . LEU B 1 37 ? -27.406 0.382 -4.086 1 98.19 37 LEU B N 1
ATOM 3965 C CA . LEU B 1 37 ? -27.266 0.216 -2.641 1 98.19 37 LEU B CA 1
ATOM 3966 C C . LEU B 1 37 ? -26.031 0.929 -2.127 1 98.19 37 LEU B C 1
ATOM 3968 O O . LEU B 1 37 ? -26.047 1.537 -1.055 1 98.19 37 LEU B O 1
ATOM 3972 N N . ARG B 1 38 ? -24.969 0.827 -2.881 1 98.69 38 ARG B N 1
ATOM 3973 C CA . ARG B 1 38 ? -23.734 1.529 -2.506 1 98.69 38 ARG B CA 1
ATOM 3974 C C . ARG B 1 38 ? -23.969 3.033 -2.426 1 98.69 38 ARG B C 1
ATOM 3976 O O . ARG B 1 38 ? -23.594 3.678 -1.449 1 98.69 38 ARG B O 1
ATOM 3983 N N . ILE B 1 39 ? -24.625 3.574 -3.422 1 98.62 39 ILE B N 1
ATOM 3984 C CA . ILE B 1 39 ? -24.938 5.004 -3.475 1 98.62 39 ILE B CA 1
ATOM 3985 C C . ILE B 1 39 ? -25.875 5.375 -2.33 1 98.62 39 ILE B C 1
ATOM 3987 O O . ILE B 1 39 ? -25.703 6.422 -1.697 1 98.62 39 ILE B O 1
ATOM 3991 N N . ALA B 1 40 ? -26.828 4.535 -2.014 1 98.56 40 ALA B N 1
ATOM 3992 C CA . ALA B 1 40 ? -27.75 4.789 -0.915 1 98.56 40 ALA B CA 1
ATOM 3993 C C . ALA B 1 40 ? -27.016 4.891 0.416 1 98.56 40 ALA B C 1
ATOM 3995 O O . ALA B 1 40 ? -27.328 5.75 1.243 1 98.56 40 ALA B O 1
ATOM 3996 N N . ARG B 1 41 ? -26.094 4.059 0.636 1 98.5 41 ARG B N 1
ATOM 3997 C CA . ARG B 1 41 ? -25.297 4.086 1.86 1 98.5 41 ARG B CA 1
ATOM 3998 C C . ARG B 1 41 ? -24.469 5.359 1.944 1 98.5 41 ARG B C 1
ATOM 4000 O O . ARG B 1 41 ? -24.375 5.984 3.004 1 98.5 41 ARG B O 1
ATOM 4007 N N . ILE B 1 42 ? -23.875 5.742 0.824 1 98.56 42 ILE B N 1
ATOM 4008 C CA . ILE B 1 42 ? -23.094 6.973 0.756 1 98.56 42 ILE B CA 1
ATOM 4009 C C . ILE B 1 42 ? -24 8.172 1.053 1 98.56 42 ILE B C 1
ATOM 4011 O O . ILE B 1 42 ? -23.625 9.047 1.845 1 98.56 42 ILE B O 1
ATOM 4015 N N . ASP B 1 43 ? -25.172 8.164 0.495 1 98.44 43 ASP B N 1
ATOM 4016 C CA . ASP B 1 43 ? -26.125 9.258 0.706 1 98.44 43 ASP B CA 1
ATOM 4017 C C . ASP B 1 43 ? -26.547 9.336 2.17 1 98.44 43 ASP B C 1
ATOM 4019 O O . ASP B 1 43 ? -26.734 10.43 2.709 1 98.44 43 ASP B O 1
ATOM 4023 N N . LYS B 1 44 ? -26.703 8.234 2.805 1 98.31 44 LYS B N 1
ATOM 4024 C CA . LYS B 1 44 ? -27.047 8.211 4.223 1 98.31 44 LYS B CA 1
ATOM 4025 C C . LYS B 1 44 ? -25.953 8.859 5.07 1 98.31 44 LYS B C 1
ATOM 4027 O O . LYS B 1 44 ? -26.25 9.57 6.031 1 98.31 44 LYS B O 1
ATOM 4032 N N . VAL B 1 45 ? -24.75 8.602 4.711 1 98.44 45 VAL B N 1
ATOM 4033 C CA . VAL B 1 45 ? -23.641 9.188 5.457 1 98.44 45 VAL B CA 1
ATOM 4034 C C . VAL B 1 45 ? -23.594 10.695 5.227 1 98.44 45 VAL B C 1
ATOM 4036 O O . VAL B 1 45 ? -23.375 11.469 6.16 1 98.44 45 VAL B O 1
ATOM 4039 N N . ILE B 1 46 ? -23.797 11.117 3.938 1 98.12 46 ILE B N 1
ATOM 4040 C CA . ILE B 1 46 ? -23.828 12.539 3.621 1 98.12 46 ILE B CA 1
ATOM 4041 C C . ILE B 1 46 ? -24.906 13.227 4.453 1 98.12 46 ILE B C 1
ATOM 4043 O O . ILE B 1 46 ? -24.656 14.258 5.09 1 98.12 46 ILE B O 1
ATOM 4047 N N . ALA B 1 47 ? -26.062 12.625 4.551 1 98 47 ALA B N 1
ATOM 4048 C CA . ALA B 1 47 ? -27.172 13.188 5.32 1 98 47 ALA B CA 1
ATOM 4049 C C . ALA B 1 47 ? -26.844 13.234 6.809 1 98 47 ALA B C 1
ATOM 4051 O O . ALA B 1 47 ? -27.141 14.219 7.484 1 98 47 ALA B O 1
ATOM 4052 N N . LEU B 1 48 ? -26.234 12.227 7.25 1 98.06 48 LEU B N 1
ATOM 4053 C CA . LEU B 1 48 ? -25.828 12.148 8.648 1 98.06 48 LEU B CA 1
ATOM 4054 C C . LEU B 1 48 ? -24.938 13.32 9.023 1 98.06 48 LEU B C 1
ATOM 4056 O O . LEU B 1 48 ? -25.156 13.984 10.047 1 98.06 48 LEU B O 1
ATOM 4060 N N . LEU B 1 49 ? -23.969 13.617 8.211 1 98 49 LEU B N 1
ATOM 4061 C CA . LEU B 1 49 ? -23.031 14.688 8.477 1 98 49 LEU B CA 1
ATOM 4062 C C . LEU B 1 49 ? -23.688 16.047 8.305 1 98 49 LEU B C 1
ATOM 4064 O O . LEU B 1 49 ? -23.484 1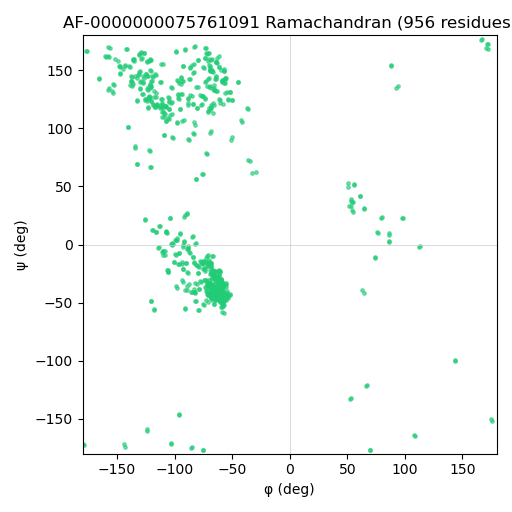6.953 9.125 1 98 49 LEU B O 1
ATOM 4068 N N . GLN B 1 50 ? -24.469 16.203 7.277 1 97.12 50 GLN B N 1
ATOM 4069 C CA . GLN B 1 50 ? -25.125 17.469 6.988 1 97.12 50 GLN B CA 1
ATOM 4070 C C . GLN B 1 50 ? -26.141 17.828 8.078 1 97.12 50 GLN B C 1
ATOM 4072 O O . GLN B 1 50 ? -26.203 18.984 8.516 1 97.12 50 GLN B O 1
ATOM 4077 N N . ASP B 1 51 ? -26.859 16.844 8.547 1 97.44 51 ASP B N 1
ATOM 4078 C CA . ASP B 1 51 ? -27.953 17.078 9.477 1 97.44 51 ASP B CA 1
ATOM 4079 C C . ASP B 1 51 ? -27.422 17.344 10.891 1 97.44 51 ASP B C 1
ATOM 4081 O O . ASP B 1 51 ? -28.156 17.859 11.742 1 97.44 51 ASP B O 1
ATOM 4085 N N . ASN B 1 52 ? -26.203 17.031 11.117 1 97.88 52 ASN B N 1
ATOM 4086 C CA . ASN B 1 52 ? -25.703 17.094 12.492 1 97.88 52 ASN B CA 1
ATOM 4087 C C . ASN B 1 52 ? -24.453 17.969 12.594 1 97.88 52 ASN B C 1
ATOM 4089 O O . ASN B 1 52 ? -23.641 17.781 13.5 1 97.88 52 ASN B O 1
ATOM 4093 N N . GLN B 1 53 ? -24.203 18.844 11.688 1 96.31 53 GLN B N 1
ATOM 4094 C CA . GLN B 1 53 ? -22.984 19.641 11.602 1 96.31 53 GLN B CA 1
ATOM 4095 C C . GLN B 1 53 ? -22.734 20.406 12.898 1 96.31 53 GLN B C 1
ATOM 4097 O O . GLN B 1 53 ? -21.625 20.406 13.422 1 96.31 53 GLN B O 1
ATOM 4102 N N . GLN B 1 54 ? -23.781 21.016 13.523 1 96.62 54 GLN B N 1
ATOM 4103 C CA . GLN B 1 54 ? -23.625 21.797 14.734 1 96.62 54 GLN B CA 1
ATOM 4104 C C . GLN B 1 54 ? -23.266 20.922 15.922 1 96.62 54 GLN B C 1
ATOM 4106 O O . GLN B 1 54 ? -22.344 21.234 16.688 1 96.62 54 GLN B O 1
ATOM 4111 N N . LEU B 1 55 ? -23.953 19.812 16.031 1 98 55 LEU B N 1
ATOM 4112 C CA . LEU B 1 55 ? -23.672 18.875 17.109 1 98 55 LEU B CA 1
ATOM 4113 C C . LEU B 1 55 ? -22.25 18.344 17.016 1 98 55 LEU B C 1
ATOM 4115 O O . LEU B 1 55 ? -21.562 18.188 18.031 1 98 55 LEU B O 1
ATOM 4119 N N . LEU B 1 56 ? -21.844 18.078 15.82 1 98.12 56 LEU B N 1
ATOM 4120 C CA . LEU B 1 56 ? -20.5 17.562 15.594 1 98.12 56 LEU B CA 1
ATOM 4121 C C . LEU B 1 56 ? -19.453 18.609 16 1 98.12 56 LEU B C 1
ATOM 4123 O O . LEU B 1 56 ? -18.484 18.281 16.703 1 98.12 56 LEU B O 1
ATOM 4127 N N . CYS B 1 57 ? -19.641 19.844 15.609 1 96.88 57 CYS B N 1
ATOM 4128 C CA . CYS B 1 57 ? -18.703 20.906 15.938 1 96.88 57 CYS B CA 1
ATOM 4129 C C . CYS B 1 57 ? -18.641 21.141 17.438 1 96.88 57 CYS B C 1
ATOM 4131 O O . CYS B 1 57 ? -17.578 21.375 18 1 96.88 57 CYS B O 1
ATOM 4133 N N . GLU B 1 58 ? -19.781 21.062 18.094 1 96.94 58 GLU B N 1
ATOM 4134 C CA . GLU B 1 58 ? -19.844 21.234 19.531 1 96.94 58 GLU B CA 1
ATOM 4135 C C . GLU B 1 58 ? -19.125 20.109 20.266 1 96.94 58 GLU B C 1
ATOM 4137 O O . GLU B 1 58 ? -18.422 20.344 21.25 1 96.94 58 GLU B O 1
ATOM 4142 N N . ALA B 1 59 ? -19.344 18.875 19.797 1 97.44 59 ALA B N 1
ATOM 4143 C CA . ALA B 1 59 ? -18.656 17.734 20.391 1 97.44 59 ALA B CA 1
ATOM 4144 C C . ALA B 1 59 ? -17.141 17.875 20.234 1 97.44 59 ALA B C 1
ATOM 4146 O O . ALA B 1 59 ? -16.391 17.625 21.188 1 97.44 59 ALA B O 1
ATOM 4147 N N . LEU B 1 60 ? -16.703 18.312 19.078 1 96.75 60 LEU B N 1
ATOM 4148 C CA . LEU B 1 60 ? -15.281 18.516 18.828 1 96.75 60 LEU B CA 1
ATOM 4149 C C . LEU B 1 60 ? -14.719 19.594 19.766 1 96.75 60 LEU B C 1
ATOM 4151 O O . LEU B 1 60 ? -13.641 19.422 20.328 1 96.75 60 LEU B O 1
ATOM 4155 N N . ALA B 1 61 ? -15.445 20.688 19.891 1 95 61 ALA B N 1
ATOM 4156 C CA . ALA B 1 61 ? -15.008 21.766 20.766 1 95 61 ALA B CA 1
ATOM 4157 C C . ALA B 1 61 ? -14.875 21.297 22.203 1 95 61 ALA B C 1
ATOM 4159 O O . ALA B 1 61 ? -13.938 21.672 22.906 1 95 61 ALA B O 1
ATOM 4160 N N . SER B 1 62 ? -15.805 20.469 22.562 1 94.12 62 SER B N 1
ATOM 4161 C CA . SER B 1 62 ? -15.781 19.938 23.922 1 94.12 62 SER B CA 1
ATOM 4162 C C . SER B 1 62 ? -14.562 19.047 24.141 1 94.12 62 SER B C 1
ATOM 4164 O O . SER B 1 62 ? -13.945 19.094 25.219 1 94.12 62 SER B O 1
ATOM 4166 N N . ASP B 1 63 ? -14.164 18.25 23.203 1 95.06 63 ASP B N 1
ATOM 4167 C CA . ASP B 1 63 ? -13.039 17.312 23.328 1 95.06 63 ASP B CA 1
ATOM 4168 C C . ASP B 1 63 ? -11.711 18.062 23.375 1 95.06 63 ASP B C 1
ATOM 4170 O O . ASP B 1 63 ? -10.789 17.656 24.094 1 95.06 63 ASP B O 1
ATOM 4174 N N . PHE B 1 64 ? -11.523 19.219 22.672 1 93.25 64 PHE B N 1
ATOM 4175 C CA . PHE B 1 64 ? -10.289 20 22.594 1 93.25 64 PHE B CA 1
ATOM 4176 C C . PHE B 1 64 ? -10.242 21.062 23.656 1 93.25 64 PHE B C 1
ATOM 4178 O O . PHE B 1 64 ? -9.25 21.781 23.797 1 93.25 64 PHE B O 1
ATOM 4185 N N . SER B 1 65 ? -11.117 21.203 24.516 1 86.75 65 SER B N 1
ATOM 4186 C CA . SER B 1 65 ? -11.398 22.359 25.344 1 86.75 65 SER B CA 1
ATOM 4187 C C . SER B 1 65 ? -11.82 23.562 24.5 1 86.75 65 SER B C 1
ATOM 4189 O O . SER B 1 65 ? -12.688 24.344 24.922 1 86.75 65 SER B O 1
ATOM 4191 N N . TRP B 1 66 ? -11.18 23.734 23.375 1 92.44 66 TRP B N 1
ATOM 4192 C CA . TRP B 1 66 ? -11.727 24.641 22.375 1 92.44 66 TRP B CA 1
ATOM 4193 C C . TRP B 1 66 ? -11.172 24.312 20.984 1 92.44 66 TRP B C 1
ATOM 4195 O O . TRP B 1 66 ? -9.961 24.125 20.828 1 92.44 66 TRP B O 1
ATOM 4205 N N . ARG B 1 67 ? -12.078 24.266 20.078 1 94.75 67 ARG B N 1
ATOM 4206 C CA . ARG B 1 67 ? -11.75 24.156 18.656 1 94.75 67 ARG B CA 1
ATOM 4207 C C . ARG B 1 67 ? -12.625 25.078 17.812 1 94.75 67 ARG B C 1
ATOM 4209 O O . ARG B 1 67 ? -13.828 25.188 18.062 1 94.75 67 ARG B O 1
ATOM 4216 N N . SER B 1 68 ? -12 25.75 16.875 1 94.25 68 SER B N 1
ATOM 4217 C CA . SER B 1 68 ? -12.727 26.656 15.984 1 94.25 68 SER B CA 1
ATOM 4218 C C . SER B 1 68 ? -13.906 25.938 15.312 1 94.25 68 SER B C 1
ATOM 4220 O O . SER B 1 68 ? -13.727 24.906 14.68 1 94.25 68 SER B O 1
ATOM 4222 N N . HIS B 1 69 ? -15.07 26.516 15.5 1 94.19 69 HIS B N 1
ATOM 4223 C CA . HIS B 1 69 ? -16.266 25.984 14.859 1 94.19 69 HIS B CA 1
ATOM 4224 C C . HIS B 1 69 ? -16.109 25.953 13.344 1 94.19 69 HIS B C 1
ATOM 4226 O O . HIS B 1 69 ? -16.391 24.938 12.703 1 94.19 69 HIS B O 1
ATOM 4232 N N . ASP B 1 70 ? -15.641 27.047 12.766 1 93.75 70 ASP B N 1
ATOM 4233 C CA . ASP B 1 70 ? -15.523 27.172 11.32 1 93.75 70 ASP B CA 1
ATOM 4234 C C . ASP B 1 70 ? -14.484 26.203 10.758 1 93.75 70 ASP B C 1
ATOM 4236 O O . ASP B 1 70 ? -14.688 25.625 9.695 1 93.75 70 ASP B O 1
ATOM 4240 N N . GLN B 1 71 ? -13.414 26.016 11.453 1 93.81 71 GLN B N 1
ATOM 4241 C CA . GLN B 1 71 ? -12.414 25.047 11 1 93.81 71 GLN B CA 1
ATOM 4242 C C . GLN B 1 71 ? -12.953 23.625 11.07 1 93.81 71 GLN B C 1
ATOM 4244 O O . GLN B 1 71 ? -12.703 22.812 10.172 1 93.81 71 GLN B O 1
ATOM 4249 N N . SER B 1 72 ? -13.672 23.344 12.156 1 95.75 72 SER B N 1
ATOM 4250 C CA . SER B 1 72 ? -14.281 22.031 12.289 1 95.75 72 SER B CA 1
ATOM 4251 C C . SER B 1 72 ? -15.258 21.75 11.156 1 95.75 72 SER B C 1
ATOM 4253 O O . SER B 1 72 ? -15.281 20.656 10.602 1 95.75 72 SER B O 1
ATOM 4255 N N . LEU B 1 73 ? -16.047 22.766 10.836 1 95.19 73 LEU B N 1
ATOM 4256 C CA . LEU B 1 73 ? -17 22.625 9.734 1 95.19 73 LEU B CA 1
ATOM 4257 C C . LEU B 1 73 ? -16.266 22.312 8.43 1 95.19 73 LEU B C 1
ATOM 4259 O O . LEU B 1 73 ? -16.719 21.453 7.656 1 95.19 73 LEU B O 1
ATOM 4263 N N . MET B 1 74 ? -15.195 22.938 8.172 1 93.75 74 MET B N 1
ATOM 4264 C CA . MET B 1 74 ? -14.43 22.766 6.941 1 93.75 74 MET B CA 1
ATOM 4265 C C . MET B 1 74 ? -13.711 21.422 6.926 1 93.75 74 MET B C 1
ATOM 4267 O O . MET B 1 74 ? -13.828 20.656 5.961 1 93.75 74 MET B O 1
ATOM 4271 N N . THR B 1 75 ? -13.031 21.062 7.996 1 95 75 THR B N 1
ATOM 4272 C CA . THR B 1 75 ? -12.109 19.938 7.996 1 95 75 THR B CA 1
ATOM 4273 C C . THR B 1 75 ? -12.836 18.641 8.352 1 95 75 THR B C 1
ATOM 4275 O O . THR B 1 75 ? -12.555 17.594 7.781 1 95 75 THR B O 1
ATOM 4278 N N . ASP B 1 76 ? -13.836 18.703 9.25 1 97 76 ASP B N 1
ATOM 4279 C CA . ASP B 1 76 ? -14.438 17.469 9.773 1 97 76 ASP B CA 1
ATOM 4280 C C . ASP B 1 76 ? -15.844 17.266 9.227 1 97 76 ASP B C 1
ATOM 4282 O O . ASP B 1 76 ? -16.438 16.203 9.398 1 97 76 ASP B O 1
ATOM 4286 N N . VAL B 1 77 ? -16.375 18.219 8.562 1 96.69 77 VAL B N 1
ATOM 4287 C CA . VAL B 1 77 ? -17.703 18.031 7.996 1 96.69 77 VAL B CA 1
ATOM 4288 C C . VAL B 1 77 ? -17.641 18.125 6.473 1 96.69 77 VAL B C 1
ATOM 4290 O O . VAL B 1 77 ? -17.906 17.141 5.773 1 96.69 77 VAL B O 1
ATOM 4293 N N . LEU B 1 78 ? -17.125 19.234 5.957 1 95.06 78 LEU B N 1
ATOM 4294 C CA . LEU B 1 78 ? -17.109 19.469 4.52 1 95.06 78 LEU B CA 1
ATOM 4295 C C . LEU B 1 78 ? -16.156 18.516 3.814 1 95.06 78 LEU B C 1
ATOM 4297 O O . LEU B 1 78 ? -16.484 17.969 2.76 1 95.06 78 LEU B O 1
ATOM 4301 N N . LEU B 1 79 ? -14.961 18.328 4.387 1 94.06 79 LEU B N 1
ATOM 4302 C CA . LEU B 1 79 ? -13.945 17.5 3.738 1 94.06 79 LEU B CA 1
ATOM 4303 C C . LEU B 1 79 ? -14.453 16.078 3.512 1 94.06 79 LEU B C 1
ATOM 4305 O O . LEU B 1 79 ? -14.414 15.578 2.387 1 94.06 79 LEU B O 1
ATOM 4309 N N . PRO B 1 80 ? -14.992 15.383 4.492 1 96.38 80 PRO B N 1
ATOM 4310 C CA . PRO B 1 80 ? -15.5 14.039 4.227 1 96.38 80 PRO B CA 1
ATOM 4311 C C . PRO B 1 80 ? -16.719 14.039 3.309 1 96.38 80 PRO B C 1
ATOM 4313 O O . PRO B 1 80 ? -16.906 13.109 2.514 1 96.38 80 PRO B O 1
ATOM 4316 N N . ILE B 1 81 ? -17.625 15.055 3.395 1 97.06 81 ILE B N 1
ATOM 4317 C CA . ILE B 1 81 ? -18.781 15.133 2.504 1 97.06 81 ILE B CA 1
ATOM 4318 C C . ILE B 1 81 ? -18.312 15.25 1.057 1 97.06 81 ILE B C 1
ATOM 4320 O O . ILE B 1 81 ? -18.875 14.617 0.159 1 97.06 81 ILE B O 1
ATOM 4324 N N . ALA B 1 82 ? -17.234 16.078 0.824 1 95.25 82 ALA B N 1
ATOM 4325 C CA . ALA B 1 82 ? -16.688 16.234 -0.52 1 95.25 82 ALA B CA 1
ATOM 4326 C C . ALA B 1 82 ? -16.188 14.891 -1.063 1 95.25 82 ALA B C 1
ATOM 4328 O O . ALA B 1 82 ? -16.406 14.57 -2.234 1 95.25 82 ALA B O 1
ATOM 4329 N N . GLY B 1 83 ? -15.508 14.125 -0.22 1 95.75 83 GLY B N 1
ATOM 4330 C CA . GLY B 1 83 ? -15.062 12.805 -0.622 1 95.75 83 GLY B CA 1
ATOM 4331 C C . GLY B 1 83 ? -16.219 11.859 -0.931 1 95.75 83 GLY B C 1
ATOM 4332 O O . GLY B 1 83 ? -16.156 11.102 -1.902 1 95.75 83 GLY B O 1
ATOM 4333 N N . LEU B 1 84 ? -17.266 11.891 -0.113 1 97.81 84 LEU B N 1
ATOM 4334 C CA . LEU B 1 84 ? -18.438 11.062 -0.311 1 97.81 84 LEU B CA 1
ATOM 4335 C C . LEU B 1 84 ? -19.141 11.422 -1.615 1 97.81 84 LEU B C 1
ATOM 4337 O O . LEU B 1 84 ? -19.516 10.539 -2.393 1 97.81 84 LEU B O 1
ATOM 4341 N N . LYS B 1 85 ? -19.297 12.672 -1.852 1 97.44 85 LYS B N 1
ATOM 4342 C CA . LYS B 1 85 ? -19.953 13.125 -3.078 1 97.44 85 LYS B CA 1
ATOM 4343 C C . LYS B 1 85 ? -19.125 12.742 -4.309 1 97.44 85 LYS B C 1
ATOM 4345 O O . LYS B 1 85 ? -19.688 12.383 -5.348 1 97.44 85 LYS B O 1
ATOM 4350 N N . TYR B 1 86 ? -17.828 12.875 -4.195 1 96.94 86 TYR B N 1
ATOM 4351 C CA . TYR B 1 86 ? -16.938 12.461 -5.277 1 96.94 86 TYR B CA 1
ATOM 4352 C C . TYR B 1 86 ? -17.125 10.984 -5.602 1 96.94 86 TYR B C 1
ATOM 4354 O O . TYR B 1 86 ? -17.234 10.609 -6.77 1 96.94 86 TYR B O 1
ATOM 4362 N N . ALA B 1 87 ? -17.156 10.156 -4.609 1 97.62 87 ALA B N 1
ATOM 4363 C CA . ALA B 1 87 ? -17.375 8.727 -4.793 1 97.62 87 ALA B CA 1
ATOM 4364 C C . ALA B 1 87 ? -18.734 8.461 -5.445 1 97.62 87 ALA B C 1
ATOM 4366 O O . ALA B 1 87 ? -18.828 7.668 -6.383 1 97.62 87 ALA B O 1
ATOM 4367 N N . ARG B 1 88 ? -19.734 9.078 -4.91 1 97.69 88 ARG B N 1
ATOM 4368 C CA . ARG B 1 88 ? -21.078 8.93 -5.453 1 97.69 88 ARG B CA 1
ATOM 4369 C C . ARG B 1 88 ? -21.109 9.211 -6.949 1 97.69 88 ARG B C 1
ATOM 4371 O O . ARG B 1 88 ? -21.719 8.469 -7.719 1 97.69 88 ARG B O 1
ATOM 4378 N N . LYS B 1 89 ? -20.422 10.234 -7.336 1 97.25 89 LYS B N 1
ATOM 4379 C CA . LYS B 1 89 ? -20.406 10.703 -8.719 1 97.25 89 LYS B CA 1
ATOM 4380 C C . LYS B 1 89 ? -19.688 9.719 -9.633 1 97.25 89 LYS B C 1
ATOM 4382 O O . LYS B 1 89 ? -20.094 9.523 -10.781 1 97.25 89 LYS B O 1
ATOM 4387 N N . HIS B 1 90 ? -18.672 9.039 -9.148 1 97.88 90 HIS B N 1
ATOM 4388 C CA . HIS B 1 90 ? -17.766 8.305 -10.031 1 97.88 90 HIS B CA 1
ATOM 4389 C C . HIS B 1 90 ? -17.938 6.801 -9.867 1 97.88 90 HIS B C 1
ATOM 4391 O O . HIS B 1 90 ? -17.359 6.02 -10.625 1 97.88 90 HIS B O 1
ATOM 4397 N N . LEU B 1 91 ? -18.719 6.352 -8.961 1 98.31 91 LEU B N 1
ATOM 4398 C CA . LEU B 1 91 ? -18.812 4.961 -8.531 1 98.31 91 LEU B CA 1
ATOM 4399 C C . LEU B 1 91 ? -19.172 4.051 -9.695 1 98.31 91 LEU B C 1
ATOM 4401 O O . LEU B 1 91 ? -18.578 2.98 -9.859 1 98.31 91 LEU B O 1
ATOM 4405 N N . ARG B 1 92 ? -20.125 4.414 -10.539 1 98 92 ARG B N 1
ATOM 4406 C CA . ARG B 1 92 ? -20.562 3.576 -11.648 1 98 92 ARG B CA 1
ATOM 4407 C C . ARG B 1 92 ? -19.391 3.275 -12.594 1 98 92 ARG B C 1
ATOM 4409 O O . ARG B 1 92 ? -19.25 2.146 -13.07 1 98 92 ARG B O 1
ATOM 4416 N N . GLN B 1 93 ? -18.625 4.285 -12.781 1 97.88 93 GLN B N 1
ATOM 4417 C CA . GLN B 1 93 ? -17.453 4.105 -13.641 1 97.88 93 GLN B CA 1
ATOM 4418 C C . GLN B 1 93 ? -16.422 3.213 -12.984 1 97.88 93 GLN B C 1
ATOM 4420 O O . GLN B 1 93 ? -15.828 2.346 -13.633 1 97.88 93 GLN B O 1
ATOM 4425 N N . TRP B 1 94 ? -16.156 3.398 -11.688 1 97.75 94 TRP B N 1
ATOM 4426 C CA . TRP B 1 94 ? -15.148 2.641 -10.961 1 97.75 94 TRP B CA 1
ATOM 4427 C C . TRP B 1 94 ? -15.492 1.155 -10.938 1 97.75 94 TRP B C 1
ATOM 4429 O O . TRP B 1 94 ? -14.602 0.304 -10.891 1 97.75 94 TRP B O 1
ATOM 4439 N N . MET B 1 95 ? -16.75 0.81 -11.016 1 97.75 95 MET B N 1
ATOM 4440 C CA . MET B 1 95 ? -17.203 -0.563 -10.844 1 97.75 95 MET B CA 1
ATOM 4441 C C . MET B 1 95 ? -17.078 -1.353 -12.141 1 97.75 95 MET B C 1
ATOM 4443 O O . MET B 1 95 ? -17.172 -2.58 -12.141 1 97.75 95 MET B O 1
ATOM 4447 N N . LYS B 1 96 ? -16.891 -0.653 -13.25 1 97.44 96 LYS B N 1
ATOM 4448 C CA . LYS B 1 96 ? -16.797 -1.34 -14.531 1 97.44 96 LYS B CA 1
ATOM 4449 C C . LYS B 1 96 ? -15.5 -2.139 -14.625 1 97.44 96 LYS B C 1
ATOM 4451 O O . LYS B 1 96 ? -14.43 -1.649 -14.242 1 97.44 96 LYS B O 1
ATOM 4456 N N . PRO B 1 97 ? -15.57 -3.42 -15.141 1 97.06 97 PRO B N 1
ATOM 4457 C CA . PRO B 1 97 ? -14.328 -4.152 -15.406 1 97.06 97 PRO B CA 1
ATOM 4458 C C . PRO B 1 97 ? -13.398 -3.404 -16.359 1 97.06 97 PRO B C 1
ATOM 4460 O O . PRO B 1 97 ? -13.859 -2.758 -17.297 1 97.06 97 PRO B O 1
ATOM 4463 N N . GLU B 1 98 ? -12.18 -3.465 -16.031 1 97.38 98 GLU B N 1
ATOM 4464 C CA . GLU B 1 98 ? -11.18 -2.885 -16.922 1 97.38 98 GLU B CA 1
ATOM 4465 C C . GLU B 1 98 ? -10.711 -3.896 -17.969 1 97.38 98 GLU B C 1
ATOM 4467 O O . GLU B 1 98 ? -10.188 -4.953 -17.625 1 97.38 98 GLU B O 1
ATOM 4472 N N . ARG B 1 99 ? -10.875 -3.576 -19.25 1 96.56 99 ARG B N 1
ATOM 4473 C CA . ARG B 1 99 ? -10.406 -4.453 -20.312 1 96.56 99 ARG B CA 1
ATOM 4474 C C . ARG B 1 99 ? -8.914 -4.262 -20.562 1 96.56 99 ARG B C 1
ATOM 4476 O O . ARG B 1 99 ? -8.414 -3.137 -20.531 1 96.56 99 ARG B O 1
ATOM 4483 N N . ARG B 1 100 ? -8.25 -5.363 -20.703 1 96.25 100 ARG B N 1
ATOM 4484 C CA . ARG B 1 100 ? -6.824 -5.379 -21.031 1 96.25 100 ARG B CA 1
ATOM 4485 C C . ARG B 1 100 ? -6.57 -6.148 -22.328 1 96.25 100 ARG B C 1
ATOM 4487 O O . ARG B 1 100 ? -7.402 -6.945 -22.75 1 96.25 100 ARG B O 1
ATOM 4494 N N . ARG B 1 101 ? -5.457 -5.898 -22.922 1 92.38 101 ARG B N 1
ATOM 4495 C CA . ARG B 1 101 ? -5.09 -6.602 -24.156 1 92.38 101 ARG B CA 1
ATOM 4496 C C . ARG B 1 101 ? -4.586 -8.008 -23.844 1 92.38 101 ARG B C 1
ATOM 4498 O O . ARG B 1 101 ? -3.684 -8.188 -23.016 1 92.38 101 ARG B O 1
ATOM 4505 N N . ALA B 1 102 ? -5.137 -8.953 -24.5 1 91.25 102 ALA B N 1
ATOM 4506 C CA . ALA B 1 102 ? -4.637 -10.32 -24.391 1 91.25 102 ALA B CA 1
ATOM 4507 C C . ALA B 1 102 ? -3.338 -10.5 -25.172 1 91.25 102 ALA B C 1
ATOM 4509 O O . ALA B 1 102 ? -3.145 -9.875 -26.219 1 91.25 102 ALA B O 1
ATOM 4510 N N . GLU B 1 103 ? -2.52 -11.391 -24.797 1 86.25 103 GLU B N 1
ATOM 4511 C CA . GLU B 1 103 ? -1.203 -11.594 -25.391 1 86.25 103 GLU B CA 1
ATOM 4512 C C . GLU B 1 103 ? -1.32 -12.164 -26.797 1 86.25 103 GLU B C 1
ATOM 4514 O O . GLU B 1 103 ? -2.32 -12.805 -27.141 1 86.25 103 GLU B O 1
ATOM 4519 N N . LEU B 1 104 ? -0.281 -11.883 -27.594 1 77.81 104 LEU B N 1
ATOM 4520 C CA . LEU B 1 104 ? -0.045 -12.461 -28.906 1 77.81 104 LEU B CA 1
ATOM 4521 C C . LEU B 1 104 ? -1.257 -12.258 -29.812 1 77.81 104 LEU B C 1
ATOM 4523 O O . LEU B 1 104 ? -1.583 -13.133 -30.625 1 77.81 104 LEU B O 1
ATOM 4527 N N . GLY B 1 105 ? -1.984 -11.227 -29.562 1 75.19 105 GLY B N 1
ATOM 4528 C CA . GLY B 1 105 ? -3.096 -10.898 -30.453 1 75.19 105 GLY B CA 1
ATOM 4529 C C . GLY B 1 105 ? -4.309 -11.789 -30.234 1 75.19 105 GLY B C 1
ATOM 4530 O O . GLY B 1 105 ? -5.281 -11.711 -30.984 1 75.19 105 GLY B O 1
ATOM 4531 N N . ALA B 1 106 ? -4.242 -12.555 -29.172 1 83.25 106 ALA B N 1
ATOM 4532 C CA . ALA B 1 106 ? -5.332 -13.492 -28.922 1 83.25 106 ALA B CA 1
ATOM 4533 C C . ALA B 1 106 ? -6.66 -12.766 -28.75 1 83.25 106 ALA B C 1
ATOM 4535 O O . ALA B 1 106 ? -7.727 -13.352 -28.922 1 83.25 106 ALA B O 1
ATOM 4536 N N . GLY B 1 107 ? -6.535 -11.562 -28.406 1 84 107 GLY B N 1
ATOM 4537 C CA . GLY B 1 107 ? -7.746 -10.766 -28.297 1 84 107 GLY B CA 1
ATOM 4538 C C . GLY B 1 107 ? -8.508 -10.648 -29.594 1 84 107 GLY B C 1
ATOM 4539 O O . GLY B 1 107 ? -9.734 -10.625 -29.609 1 84 107 GLY B O 1
ATOM 4540 N N . LEU B 1 108 ? -7.785 -10.625 -30.672 1 80.88 108 LEU B N 1
ATOM 4541 C CA . LEU B 1 108 ? -8.391 -10.539 -32 1 80.88 108 LEU B CA 1
ATOM 4542 C C . LEU B 1 108 ? -9.133 -11.836 -32.344 1 80.88 108 LEU B C 1
ATOM 4544 O O . LEU B 1 108 ? -10.023 -11.844 -33.188 1 80.88 108 LEU B O 1
ATOM 4548 N N . LEU B 1 109 ? -8.805 -12.812 -31.609 1 86.88 109 LEU B N 1
ATOM 4549 C CA . LEU B 1 109 ? -9.43 -14.109 -31.844 1 86.88 109 LEU B CA 1
ATOM 4550 C C . LEU B 1 109 ? -10.523 -14.383 -30.828 1 86.88 109 LEU B C 1
ATOM 4552 O O . LEU B 1 109 ? -11.094 -15.477 -30.797 1 86.88 109 LEU B O 1
ATOM 4556 N N . GLY B 1 110 ? -10.719 -13.391 -29.906 1 90.38 110 GLY B N 1
ATOM 4557 C CA . GLY B 1 110 ? -11.859 -13.508 -29.016 1 90.38 110 GLY B CA 1
ATOM 4558 C C . GLY B 1 110 ? -11.461 -13.742 -27.562 1 90.38 110 GLY B C 1
ATOM 4559 O O . GLY B 1 110 ? -12.328 -13.867 -26.688 1 90.38 110 GLY B O 1
ATOM 4560 N N . ALA B 1 111 ? -10.172 -13.859 -27.25 1 93.56 111 ALA B N 1
ATOM 4561 C CA . ALA B 1 111 ? -9.742 -13.961 -25.859 1 93.56 111 ALA B CA 1
ATOM 4562 C C . ALA B 1 111 ? -10.062 -12.688 -25.094 1 93.56 111 ALA B C 1
ATOM 4564 O O . ALA B 1 111 ? -10.023 -11.586 -25.656 1 93.56 111 ALA B O 1
ATOM 4565 N N . LYS B 1 112 ? -10.453 -12.836 -23.859 1 95.44 112 LYS B N 1
ATOM 4566 C CA . LYS B 1 112 ? -10.789 -11.695 -23.016 1 95.44 112 LYS B CA 1
ATOM 4567 C C . LYS B 1 112 ? -9.898 -11.656 -21.766 1 95.44 112 LYS B C 1
ATOM 4569 O O . LYS B 1 112 ? -9.758 -12.664 -21.062 1 95.44 112 LYS B O 1
ATOM 4574 N N . ALA B 1 113 ? -9.234 -10.562 -21.594 1 97.12 113 ALA B N 1
ATOM 4575 C CA . ALA B 1 113 ? -8.477 -10.242 -20.375 1 97.12 113 ALA B CA 1
ATOM 4576 C C . ALA B 1 113 ? -9.07 -9.023 -19.672 1 97.12 113 ALA B C 1
ATOM 4578 O O . ALA B 1 113 ? -9.172 -7.945 -20.25 1 97.12 113 ALA B O 1
ATOM 4579 N N . GLU B 1 114 ? -9.5 -9.258 -18.422 1 98.06 114 GLU B N 1
ATOM 4580 C CA . GLU B 1 114 ? -10.188 -8.188 -17.688 1 98.06 114 GLU B CA 1
ATOM 4581 C C . GLU B 1 114 ? -9.742 -8.141 -16.234 1 98.06 114 GLU B C 1
ATOM 4583 O O . GLU B 1 114 ? -9.289 -9.148 -15.688 1 98.06 114 GLU B O 1
ATOM 4588 N N . ILE B 1 115 ? -9.844 -6.98 -15.68 1 98.31 115 ILE B N 1
ATOM 4589 C CA . ILE B 1 115 ? -9.688 -6.789 -14.242 1 98.31 115 ILE B CA 1
ATOM 4590 C C . ILE B 1 115 ? -11.047 -6.492 -13.617 1 98.31 115 ILE B C 1
ATOM 4592 O O . ILE B 1 115 ? -11.719 -5.531 -14 1 98.31 115 ILE B O 1
ATOM 4596 N N . HIS B 1 116 ? -11.492 -7.34 -12.727 1 98.19 116 HIS B N 1
ATOM 4597 C CA . HIS B 1 116 ? -12.711 -7.121 -11.953 1 98.19 116 HIS B CA 1
ATOM 4598 C C . HIS B 1 116 ? -12.391 -6.543 -10.578 1 98.19 116 HIS B C 1
ATOM 4600 O O . HIS B 1 116 ? -11.398 -6.934 -9.953 1 98.19 116 HIS B O 1
ATOM 4606 N N . TYR B 1 117 ? -13.211 -5.633 -10.156 1 98 117 TYR B N 1
ATOM 4607 C CA . TYR B 1 117 ? -13.109 -5.094 -8.805 1 98 117 TYR B CA 1
ATOM 4608 C C . TYR B 1 117 ? -14.25 -5.605 -7.93 1 98 117 TYR B C 1
ATOM 4610 O O . TYR B 1 117 ? -15.422 -5.34 -8.211 1 98 117 TYR B O 1
ATOM 4618 N N . GLN B 1 118 ? -13.906 -6.309 -6.867 1 97.75 118 GLN B N 1
ATOM 4619 C CA . GLN B 1 118 ? -14.898 -6.898 -5.973 1 97.75 118 GLN B CA 1
ATOM 4620 C C . GLN B 1 118 ? -14.703 -6.422 -4.535 1 97.75 118 GLN B C 1
ATOM 4622 O O . GLN B 1 118 ? -13.562 -6.227 -4.094 1 97.75 118 GLN B O 1
ATOM 4627 N N . PRO B 1 119 ? -15.875 -6.25 -3.822 1 98.19 119 PRO B N 1
ATOM 4628 C CA . PRO B 1 119 ? -15.695 -5.918 -2.408 1 98.19 119 PRO B CA 1
ATOM 4629 C C . PRO B 1 119 ? -14.867 -6.953 -1.654 1 98.19 119 PRO B C 1
ATOM 4631 O O . PRO B 1 119 ? -14.938 -8.148 -1.962 1 98.19 119 PRO B O 1
ATOM 4634 N N . LEU B 1 120 ? -14.172 -6.508 -0.68 1 98.12 120 LEU B N 1
ATOM 4635 C CA . LEU B 1 120 ? -13.32 -7.398 0.102 1 98.12 120 LEU B CA 1
ATOM 4636 C C . LEU B 1 120 ? -14.117 -8.062 1.221 1 98.12 120 LEU B C 1
ATOM 4638 O O . LEU B 1 120 ? -13.859 -9.219 1.566 1 98.12 120 LEU B O 1
ATOM 4642 N N . GLY B 1 121 ? -14.969 -7.383 1.881 1 98 121 GLY B N 1
ATOM 4643 C CA . GLY B 1 121 ? -15.727 -7.871 3.021 1 98 121 GLY B CA 1
ATOM 4644 C C . GLY B 1 121 ? -15.953 -6.816 4.086 1 98 121 GLY B C 1
ATOM 4645 O O . GLY B 1 121 ? -16.797 -5.938 3.932 1 98 121 GLY B O 1
ATOM 4646 N N . SER B 1 122 ? -15.133 -6.844 5.176 1 98.69 122 SER B N 1
ATOM 4647 C CA . SER B 1 122 ? -15.227 -5.895 6.277 1 98.69 122 SER B CA 1
ATOM 4648 C C . SER B 1 122 ? -13.938 -5.09 6.418 1 98.69 122 SER B C 1
ATOM 4650 O O . SER B 1 122 ? -12.875 -5.656 6.684 1 98.69 122 SER B O 1
ATOM 4652 N N . ILE B 1 123 ? -14.07 -3.766 6.293 1 98.88 123 ILE B N 1
ATOM 4653 C CA . ILE B 1 123 ? -12.93 -2.861 6.375 1 98.88 123 ILE B CA 1
ATOM 4654 C C . ILE B 1 123 ? -12.82 -2.297 7.789 1 98.88 123 ILE B C 1
ATOM 4656 O O . ILE B 1 123 ? -13.812 -1.852 8.367 1 98.88 123 ILE B O 1
ATOM 4660 N N . GLY B 1 124 ? -11.648 -2.4 8.359 1 98.88 124 GLY B N 1
ATOM 4661 C CA . GLY B 1 124 ? -11.383 -1.771 9.641 1 98.88 124 GLY B CA 1
ATOM 4662 C C . GLY B 1 124 ? -10.766 -0.39 9.508 1 98.88 124 GLY B C 1
ATOM 4663 O O . GLY B 1 124 ? -9.766 -0.21 8.805 1 98.88 124 GLY B O 1
ATOM 4664 N N . VAL B 1 125 ? -11.344 0.582 10.195 1 98.81 125 VAL B N 1
ATOM 4665 C CA . VAL B 1 125 ? -10.844 1.954 10.211 1 98.81 125 VAL B CA 1
ATOM 4666 C C . VAL B 1 125 ? -10.422 2.336 11.625 1 98.81 125 VAL B C 1
ATOM 4668 O O . VAL B 1 125 ? -11.219 2.277 12.562 1 98.81 125 VAL B O 1
ATOM 4671 N N . MET B 1 126 ? -9.172 2.639 11.789 1 98.75 126 MET B N 1
ATOM 4672 C CA . MET B 1 126 ? -8.648 3.113 13.062 1 98.75 126 MET B CA 1
ATOM 4673 C C . MET B 1 126 ? -8.25 4.582 12.977 1 98.75 126 MET B C 1
ATOM 4675 O O . MET B 1 126 ? -7.379 4.945 12.18 1 98.75 126 MET B O 1
ATOM 4679 N N . THR B 1 127 ? -8.836 5.379 13.805 1 97.81 127 THR B N 1
ATOM 4680 C CA . THR B 1 127 ? -8.742 6.82 13.609 1 97.81 127 THR B CA 1
ATOM 4681 C C . THR B 1 127 ? -8.023 7.48 14.773 1 97.81 127 THR B C 1
ATOM 4683 O O . THR B 1 127 ? -8.172 7.059 15.922 1 97.81 127 THR B O 1
ATOM 4686 N N . PRO B 1 128 ? -7.273 8.531 14.547 1 97.12 128 PRO B N 1
ATOM 4687 C CA . PRO B 1 128 ? -6.66 9.344 15.602 1 97.12 128 PRO B CA 1
ATOM 4688 C C . PRO B 1 128 ? -7.594 10.43 16.125 1 97.12 128 PRO B C 1
ATOM 4690 O O . PRO B 1 128 ? -8.758 10.492 15.727 1 97.12 128 PRO B O 1
ATOM 4693 N N . TRP B 1 129 ? -7.094 11.281 17 1 96.44 129 TRP B N 1
ATOM 4694 C CA . TRP B 1 129 ? -7.934 12.211 17.734 1 96.44 129 TRP B CA 1
ATOM 4695 C C . TRP B 1 129 ? -8.023 13.555 17.031 1 96.44 129 TRP B C 1
ATOM 4697 O O . TRP B 1 129 ? -8.914 14.359 17.312 1 96.44 129 TRP B O 1
ATOM 4707 N N . ASN B 1 130 ? -7.152 13.82 16.094 1 96.56 130 ASN B N 1
ATOM 4708 C CA . ASN B 1 130 ? -6.996 15.211 15.664 1 96.56 130 ASN B CA 1
ATOM 4709 C C . ASN B 1 130 ? -8.109 15.633 14.703 1 96.56 130 ASN B C 1
ATOM 4711 O O . ASN B 1 130 ? -8.555 16.781 14.727 1 96.56 130 ASN B O 1
ATOM 4715 N N . PHE B 1 131 ? -8.539 14.797 13.82 1 97.38 131 PHE B N 1
ATOM 4716 C CA . PHE B 1 131 ? -9.695 15.008 12.961 1 97.38 131 PHE B CA 1
ATOM 4717 C C . PHE B 1 131 ? -10.594 13.773 12.953 1 97.38 131 PHE B C 1
ATOM 4719 O O . PHE B 1 131 ? -10.766 13.125 11.914 1 97.38 131 PHE B O 1
ATOM 4726 N N . PRO B 1 132 ? -11.227 13.531 14.055 1 96.81 132 PRO B N 1
ATOM 4727 C CA . PRO B 1 132 ? -11.844 12.227 14.297 1 96.81 132 PRO B CA 1
ATOM 4728 C C . PRO B 1 132 ? -13 11.938 13.344 1 96.81 132 PRO B C 1
ATOM 4730 O O . PRO B 1 132 ? -13.289 10.781 13.047 1 96.81 132 PRO B O 1
ATOM 4733 N N . VAL B 1 133 ? -13.695 12.984 12.828 1 98.19 133 VAL B N 1
ATOM 4734 C CA . VAL B 1 133 ? -14.812 12.758 11.914 1 98.19 133 VAL B CA 1
ATOM 4735 C C . VAL B 1 133 ? -14.281 12.531 10.5 1 98.19 133 VAL B C 1
ATOM 4737 O O . VAL B 1 133 ? -14.602 11.531 9.859 1 98.19 133 VAL B O 1
ATOM 4740 N N . ALA B 1 134 ? -13.398 13.406 10.07 1 97.81 134 ALA B N 1
ATOM 4741 C CA . ALA B 1 134 ? -12.875 13.359 8.703 1 97.81 134 ALA B CA 1
ATOM 4742 C C . ALA B 1 134 ? -12.109 12.07 8.453 1 97.81 134 ALA B C 1
ATOM 4744 O O . ALA B 1 134 ? -12.258 11.445 7.398 1 97.81 134 ALA B O 1
ATOM 4745 N N . ILE B 1 135 ? -11.312 11.648 9.438 1 98.06 135 ILE B N 1
ATOM 4746 C CA . ILE B 1 135 ? -10.422 10.508 9.25 1 98.06 135 ILE B CA 1
ATOM 4747 C C . ILE B 1 135 ? -11.211 9.211 9.391 1 98.06 135 ILE B C 1
ATOM 4749 O O . ILE B 1 135 ? -10.805 8.164 8.875 1 98.06 135 ILE B O 1
ATOM 4753 N N . ALA B 1 136 ? -12.352 9.258 9.984 1 98.19 136 ALA B N 1
ATOM 4754 C CA . ALA B 1 136 ? -13.234 8.094 10.055 1 98.19 136 ALA B CA 1
ATOM 4755 C C . ALA B 1 136 ? -14.062 7.961 8.781 1 98.19 136 ALA B C 1
ATOM 4757 O O . ALA B 1 136 ? -14.203 6.867 8.234 1 98.19 136 ALA B O 1
ATOM 4758 N N . PHE B 1 137 ? -14.547 9.047 8.266 1 97.88 137 PHE B N 1
ATOM 4759 C CA . PHE B 1 137 ? -15.594 8.977 7.25 1 97.88 137 PHE B CA 1
ATOM 4760 C C . PHE B 1 137 ? -14.992 9.078 5.852 1 97.88 137 PHE B C 1
ATOM 4762 O O . PHE B 1 137 ? -15.656 8.742 4.867 1 97.88 137 PHE B O 1
ATOM 4769 N N . GLY B 1 138 ? -13.695 9.562 5.762 1 95.94 138 GLY B N 1
ATOM 4770 C CA . GLY B 1 138 ? -13.016 9.453 4.484 1 95.94 138 GLY B CA 1
ATOM 4771 C C . GLY B 1 138 ? -12.906 8.023 3.986 1 95.94 138 GLY B C 1
ATOM 4772 O O . GLY B 1 138 ? -13.484 7.676 2.953 1 95.94 138 GLY B O 1
ATOM 4773 N N . PRO B 1 139 ? -12.266 7.188 4.812 1 97.44 139 PRO B N 1
ATOM 4774 C CA . PRO B 1 139 ? -12.164 5.773 4.449 1 97.44 139 PRO B CA 1
ATOM 4775 C C . PRO B 1 139 ? -13.523 5.086 4.375 1 97.44 139 PRO B C 1
ATOM 4777 O O . PRO B 1 139 ? -13.719 4.172 3.57 1 97.44 139 PRO B O 1
ATOM 4780 N N . LEU B 1 140 ? -14.508 5.527 5.168 1 97.88 140 LEU B N 1
ATOM 4781 C CA . LEU B 1 140 ? -15.836 4.934 5.109 1 97.88 140 LEU B CA 1
ATOM 4782 C C . LEU B 1 140 ? -16.469 5.156 3.74 1 97.88 140 LEU B C 1
ATOM 4784 O O . LEU B 1 140 ? -17.125 4.262 3.203 1 97.88 140 LEU B O 1
ATOM 4788 N N . ALA B 1 141 ? -16.25 6.383 3.152 1 95.69 141 ALA B N 1
ATOM 4789 C CA . ALA B 1 141 ? -16.734 6.684 1.804 1 95.69 141 ALA B CA 1
ATOM 4790 C C . ALA B 1 141 ? -16.203 5.66 0.798 1 95.69 141 ALA B C 1
ATOM 4792 O O . ALA B 1 141 ? -16.969 5.125 -0.008 1 95.69 141 ALA B O 1
ATOM 4793 N N . GLU B 1 142 ? -14.953 5.379 0.931 1 97.38 142 GLU B N 1
ATOM 4794 C CA . GLU B 1 142 ? -14.312 4.469 -0.01 1 97.38 142 GLU B CA 1
ATOM 4795 C C . GLU B 1 142 ? -14.734 3.023 0.245 1 97.38 142 GLU B C 1
ATOM 4797 O O . GLU B 1 142 ? -14.883 2.24 -0.695 1 97.38 142 GLU B O 1
ATOM 4802 N N . ALA B 1 143 ? -14.906 2.652 1.52 1 98.5 143 ALA B N 1
ATOM 4803 C CA . ALA B 1 143 ? -15.375 1.313 1.872 1 98.5 143 ALA B CA 1
ATOM 4804 C C . ALA B 1 143 ? -16.766 1.042 1.292 1 98.5 143 ALA B C 1
ATOM 4806 O O . ALA B 1 143 ? -16.984 0.012 0.65 1 98.5 143 ALA B O 1
ATOM 4807 N N . PHE B 1 144 ? -17.688 1.983 1.452 1 98.56 144 PHE B N 1
ATOM 4808 C CA . PHE B 1 144 ? -19.031 1.837 0.929 1 98.56 144 PHE B CA 1
ATOM 4809 C C . PHE B 1 144 ? -19.031 1.853 -0.595 1 98.56 144 PHE B C 1
ATOM 4811 O O . PHE B 1 144 ? -19.75 1.082 -1.231 1 98.56 144 PHE B O 1
ATOM 4818 N N . ALA B 1 145 ? -18.188 2.74 -1.156 1 98.62 145 ALA B N 1
ATOM 4819 C CA . ALA B 1 145 ? -18.094 2.787 -2.613 1 98.62 145 ALA B CA 1
ATOM 4820 C C . ALA B 1 145 ? -17.656 1.441 -3.178 1 98.62 145 ALA B C 1
ATOM 4822 O O . ALA B 1 145 ? -18.219 0.957 -4.16 1 98.62 145 ALA B O 1
ATOM 4823 N N . ALA B 1 146 ? -16.703 0.791 -2.555 1 98.69 146 ALA B N 1
ATOM 4824 C CA . ALA B 1 146 ? -16.172 -0.49 -3.016 1 98.69 146 ALA B CA 1
ATOM 4825 C C . ALA B 1 146 ? -17.141 -1.626 -2.715 1 98.69 146 ALA B C 1
ATOM 4827 O O . ALA B 1 146 ? -16.984 -2.74 -3.221 1 98.69 146 ALA B O 1
ATOM 4828 N N . GLY B 1 147 ? -18.141 -1.381 -1.865 1 98.56 147 GLY B N 1
ATOM 4829 C CA . GLY B 1 147 ? -19.172 -2.363 -1.585 1 98.56 147 GLY B CA 1
ATOM 4830 C C . GLY B 1 147 ? -18.922 -3.148 -0.313 1 98.56 147 GLY B C 1
ATOM 4831 O O . GLY B 1 147 ? -19.438 -4.254 -0.146 1 98.56 147 GLY B O 1
ATOM 4832 N N . ASN B 1 148 ? -18.141 -2.586 0.589 1 98.81 148 ASN B N 1
ATOM 4833 C CA . ASN B 1 148 ? -17.75 -3.293 1.807 1 98.81 148 ASN B CA 1
ATOM 4834 C C . ASN B 1 148 ? -18.625 -2.877 2.992 1 98.81 148 ASN B C 1
ATOM 4836 O O . ASN B 1 148 ? -19.375 -1.904 2.904 1 98.81 148 ASN B O 1
ATOM 4840 N N . ARG B 1 149 ? -18.547 -3.625 4.008 1 98.69 149 ARG B N 1
ATOM 4841 C CA . ARG B 1 149 ? -18.938 -3.262 5.367 1 98.69 149 ARG B CA 1
ATOM 4842 C C . ARG B 1 149 ? -17.75 -2.674 6.137 1 98.69 149 ARG B C 1
ATOM 4844 O O . ARG B 1 149 ? -16.609 -2.736 5.676 1 98.69 149 ARG B O 1
ATOM 4851 N N . ALA B 1 150 ? -18.094 -2.043 7.34 1 98.88 150 ALA B N 1
ATOM 4852 C CA . ALA B 1 150 ? -16.969 -1.376 8 1 98.88 150 ALA B CA 1
ATOM 4853 C C . ALA B 1 150 ? -17.125 -1.428 9.516 1 98.88 150 ALA B C 1
ATOM 4855 O O . ALA B 1 150 ? -18.234 -1.456 10.039 1 98.88 150 ALA B O 1
ATOM 4856 N N . MET B 1 151 ? -16.047 -1.509 10.188 1 98.88 151 MET B N 1
ATOM 4857 C CA . MET B 1 151 ? -15.906 -1.272 11.617 1 98.88 151 MET B CA 1
ATOM 4858 C C . MET B 1 151 ? -14.906 -0.151 11.891 1 98.88 151 MET B C 1
ATOM 4860 O O . MET B 1 151 ? -13.828 -0.112 11.297 1 98.88 151 MET B O 1
ATOM 4864 N N . ILE B 1 152 ? -15.281 0.742 12.773 1 98.88 152 ILE B N 1
ATOM 4865 C CA . ILE B 1 152 ? -14.477 1.923 13.047 1 98.88 152 ILE B CA 1
ATOM 4866 C C . ILE B 1 152 ? -14.102 1.957 14.531 1 98.88 152 ILE B C 1
ATOM 4868 O O . ILE B 1 152 ? -14.969 1.809 15.398 1 98.88 152 ILE B O 1
ATOM 4872 N N . VAL B 1 153 ? -12.859 2.08 14.812 1 98.75 153 VAL B N 1
ATOM 4873 C CA . VAL B 1 153 ? -12.422 2.344 16.172 1 98.75 153 VAL B CA 1
ATOM 4874 C C . VAL B 1 153 ? -12 3.807 16.312 1 98.75 153 VAL B C 1
ATOM 4876 O O . VAL B 1 153 ? -11.031 4.238 15.68 1 98.75 153 VAL B O 1
ATOM 4879 N N . LEU B 1 154 ? -12.711 4.547 17.141 1 98.38 154 LEU B N 1
ATOM 4880 C CA . LEU B 1 154 ? -12.477 5.961 17.406 1 98.38 154 LEU B CA 1
ATOM 4881 C C . LEU B 1 154 ? -11.562 6.141 18.609 1 98.38 154 LEU B C 1
ATOM 4883 O O . LEU B 1 154 ? -11.523 5.285 19.5 1 98.38 154 LEU B O 1
ATOM 4887 N N . SER B 1 155 ? -10.859 7.246 18.641 1 97 155 SER B N 1
ATOM 4888 C CA . SER B 1 155 ? -9.875 7.516 19.688 1 97 155 SER B CA 1
ATOM 4889 C C . SER B 1 155 ? -10.547 7.789 21.016 1 97 155 SER B C 1
ATOM 4891 O O . SER B 1 155 ? -11.547 8.5 21.094 1 97 155 SER B O 1
ATOM 4893 N N . GLU B 1 156 ? -9.898 7.289 22.062 1 95.44 156 GLU B N 1
ATOM 4894 C CA . GLU B 1 156 ? -10.398 7.52 23.422 1 95.44 156 GLU B CA 1
ATOM 4895 C C . GLU B 1 156 ? -10.195 8.969 23.844 1 95.44 156 GLU B C 1
ATOM 4897 O O . GLU B 1 156 ? -10.781 9.422 24.828 1 95.44 156 GLU B O 1
ATOM 4902 N N . PHE B 1 157 ? -9.477 9.727 23.078 1 94.88 157 PHE B N 1
ATOM 4903 C CA . PHE B 1 157 ? -9.148 11.102 23.438 1 94.88 157 PHE B CA 1
ATOM 4904 C C . PHE B 1 157 ? -10.242 12.055 22.953 1 94.88 157 PHE B C 1
ATOM 4906 O O . PHE B 1 157 ? -10.203 13.25 23.25 1 94.88 157 PHE B O 1
ATOM 4913 N N . ASN B 1 158 ? -11.219 11.555 22.188 1 95 158 ASN B N 1
ATOM 4914 C CA . ASN B 1 158 ? -12.383 12.32 21.781 1 95 158 ASN B CA 1
ATOM 4915 C C . ASN B 1 158 ? -13.68 11.672 22.25 1 95 158 ASN B C 1
ATOM 4917 O O . ASN B 1 158 ? -14.531 11.297 21.453 1 95 158 ASN B O 1
ATOM 4921 N N . PRO B 1 159 ? -13.867 11.656 23.531 1 96.25 159 PRO B N 1
ATOM 4922 C CA . PRO B 1 159 ? -15.008 10.891 24.031 1 96.25 159 PRO B CA 1
ATOM 4923 C C . PRO B 1 159 ? -16.344 11.484 23.594 1 96.25 159 PRO B C 1
ATOM 4925 O O . PRO B 1 159 ? -17.281 10.742 23.297 1 96.25 159 PRO B O 1
ATOM 4928 N N . ALA B 1 160 ? -16.5 12.789 23.562 1 97.38 160 ALA B N 1
ATOM 4929 C CA . ALA B 1 160 ? -17.766 13.406 23.172 1 97.38 160 ALA B CA 1
ATOM 4930 C C . ALA B 1 160 ? -18.062 13.148 21.703 1 97.38 160 ALA B C 1
ATOM 4932 O O . ALA B 1 160 ? -19.188 12.766 21.359 1 97.38 160 ALA B O 1
ATOM 4933 N N . THR B 1 161 ? -17.109 13.32 20.844 1 97.88 161 THR B N 1
ATOM 4934 C CA . THR B 1 161 ? -17.266 13.086 19.406 1 97.88 161 THR B CA 1
ATOM 4935 C C . THR B 1 161 ? -17.547 11.617 19.125 1 97.88 161 THR B C 1
ATOM 4937 O O . THR B 1 161 ? -18.422 11.281 18.328 1 97.88 161 THR B O 1
ATOM 4940 N N . ALA B 1 162 ? -16.797 10.773 19.797 1 98.12 162 ALA B N 1
ATOM 4941 C CA . ALA B 1 162 ? -16.969 9.336 19.609 1 98.12 162 ALA B CA 1
ATOM 4942 C C . ALA B 1 162 ? -18.375 8.891 19.984 1 98.12 162 ALA B C 1
ATOM 4944 O O . ALA B 1 162 ? -19.016 8.156 19.234 1 98.12 162 ALA B O 1
ATOM 4945 N N . ALA B 1 163 ? -18.797 9.312 21.156 1 98 163 ALA B N 1
ATOM 4946 C CA . ALA B 1 163 ? -20.125 8.945 21.609 1 98 163 ALA B CA 1
ATOM 4947 C C . ALA B 1 163 ? -21.203 9.391 20.625 1 98 163 ALA B C 1
ATOM 4949 O O . ALA B 1 163 ? -22.109 8.633 20.297 1 98 163 ALA B O 1
ATOM 4950 N N . LEU B 1 164 ? -21.062 10.586 20.141 1 98.5 164 LEU B N 1
ATOM 4951 C CA . LEU B 1 164 ? -22.016 11.133 19.188 1 98.5 164 LEU B CA 1
ATOM 4952 C C . LEU B 1 164 ? -22.016 10.328 17.891 1 98.5 164 LEU B C 1
ATOM 4954 O O . LEU B 1 164 ? -23.062 9.969 17.375 1 98.5 164 LEU B O 1
ATOM 4958 N N . LEU B 1 165 ? -20.844 10 17.344 1 98.56 165 LEU B N 1
ATOM 4959 C CA . LEU B 1 165 ? -20.719 9.266 16.094 1 98.56 165 LEU B CA 1
ATOM 4960 C C . LEU B 1 165 ? -21.281 7.855 16.219 1 98.56 165 LEU B C 1
ATOM 4962 O O . LEU B 1 165 ? -21.938 7.355 15.305 1 98.56 165 LEU B O 1
ATOM 4966 N N . ILE B 1 166 ? -20.969 7.219 17.328 1 98.44 166 ILE B N 1
ATOM 4967 C CA . ILE B 1 166 ? -21.484 5.875 17.578 1 98.44 166 ILE B CA 1
ATOM 4968 C C . ILE B 1 166 ? -23.016 5.902 17.578 1 98.44 166 ILE B C 1
ATOM 4970 O O . ILE B 1 166 ? -23.656 5.055 16.938 1 98.44 166 ILE B O 1
ATOM 4974 N N . GLU B 1 167 ? -23.547 6.891 18.219 1 98.5 167 GLU B N 1
ATOM 4975 C CA . GLU B 1 167 ? -25 7.039 18.297 1 98.5 167 GLU B CA 1
ATOM 4976 C C . GLU B 1 167 ? -25.594 7.312 16.922 1 98.5 167 GLU B C 1
ATOM 4978 O O . GLU B 1 167 ? -26.547 6.645 16.516 1 98.5 167 GLU B O 1
ATOM 4983 N N . LEU B 1 168 ? -25.078 8.273 16.203 1 98.44 168 LEU B N 1
ATOM 4984 C CA . LEU B 1 168 ? -25.609 8.68 14.906 1 98.44 168 LEU B CA 1
ATOM 4985 C C . LEU B 1 168 ? -25.531 7.531 13.906 1 98.44 168 LEU B C 1
ATOM 4987 O O . LEU B 1 168 ? -26.469 7.32 13.133 1 98.44 168 LEU B O 1
ATOM 4991 N N . LEU B 1 169 ? -24.406 6.793 13.906 1 98.44 169 LEU B N 1
ATOM 4992 C CA . LEU B 1 169 ? -24.266 5.656 13 1 98.44 169 LEU B CA 1
ATOM 4993 C C . LEU B 1 169 ? -25.266 4.562 13.336 1 98.44 169 LEU B C 1
ATOM 4995 O O . LEU B 1 169 ? -25.891 3.982 12.445 1 98.44 169 LEU B O 1
ATOM 4999 N N . ALA B 1 170 ? -25.438 4.316 14.609 1 98.06 170 ALA B N 1
ATOM 5000 C CA . ALA B 1 170 ? -26.359 3.273 15.047 1 98.06 170 ALA B CA 1
ATOM 5001 C C . ALA B 1 170 ? -27.797 3.627 14.68 1 98.06 170 ALA B C 1
ATOM 5003 O O . ALA B 1 170 ? -28.625 2.738 14.477 1 98.06 170 ALA B O 1
ATOM 5004 N N . GLU B 1 171 ? -28.094 4.852 14.578 1 97.88 171 GLU B N 1
ATOM 5005 C CA . GLU B 1 171 ? -29.422 5.309 14.211 1 97.88 171 GLU B CA 1
ATOM 5006 C C . GLU B 1 171 ? -29.703 5.082 12.727 1 97.88 171 GLU B C 1
ATOM 5008 O O . GLU B 1 171 ? -30.844 4.832 12.336 1 97.88 171 GLU B O 1
ATOM 5013 N N . LYS B 1 172 ? -28.656 5.137 11.969 1 97.38 172 LYS B N 1
ATOM 5014 C CA . LYS B 1 172 ? -28.859 5.168 10.523 1 97.38 172 LYS B CA 1
ATOM 5015 C C . LYS B 1 172 ? -28.484 3.83 9.883 1 97.38 172 LYS B C 1
ATOM 5017 O O . LYS B 1 172 ? -28.922 3.521 8.773 1 97.38 172 LYS B O 1
ATOM 5022 N N . PHE B 1 173 ? -27.672 3.078 10.547 1 98.44 173 PHE B N 1
ATOM 5023 C CA . PHE B 1 173 ? -27.141 1.859 9.945 1 98.44 173 PHE B CA 1
ATOM 5024 C C . PHE B 1 173 ? -27.281 0.682 10.906 1 98.44 173 PHE B C 1
ATOM 5026 O O . PHE B 1 173 ? -27.156 0.848 12.117 1 98.44 173 PHE B O 1
ATOM 5033 N N . ALA B 1 174 ? -27.516 -0.506 10.32 1 98.31 174 ALA B N 1
ATOM 5034 C CA . ALA B 1 174 ? -27.297 -1.732 11.086 1 98.31 174 ALA B CA 1
ATOM 5035 C C . ALA B 1 174 ? -25.812 -1.952 11.352 1 98.31 174 ALA B C 1
ATOM 5037 O O . ALA B 1 174 ? -24.953 -1.53 10.562 1 98.31 174 ALA B O 1
ATOM 5038 N N . ASP B 1 175 ? -25.516 -2.602 12.477 1 98.19 175 ASP B N 1
ATOM 5039 C CA . ASP B 1 175 ? -24.125 -2.854 12.805 1 98.19 175 ASP B CA 1
ATOM 5040 C C . ASP B 1 175 ? -23.5 -3.84 11.812 1 98.19 175 ASP B C 1
ATOM 5042 O O . ASP B 1 175 ? -22.281 -3.969 11.742 1 98.19 175 ASP B O 1
ATOM 5046 N N . THR B 1 176 ? -24.297 -4.496 10.922 1 98.44 176 THR B N 1
ATOM 5047 C CA . THR B 1 176 ? -23.781 -5.363 9.875 1 98.44 176 THR B CA 1
ATOM 5048 C C . THR B 1 176 ? -23.312 -4.543 8.68 1 98.44 176 THR B C 1
ATOM 5050 O O . THR B 1 176 ? -22.625 -5.059 7.797 1 98.44 176 THR B O 1
ATOM 5053 N N . GLU B 1 177 ? -23.734 -3.33 8.594 1 98.38 177 GLU B N 1
ATOM 5054 C CA . GLU B 1 177 ? -23.25 -2.42 7.559 1 98.38 177 GLU B CA 1
ATOM 5055 C C . GLU B 1 177 ? -22.031 -1.63 8.039 1 98.38 177 GLU B C 1
ATOM 5057 O O . GLU B 1 177 ? -21 -1.604 7.367 1 98.38 177 GLU B O 1
ATOM 5062 N N . VAL B 1 178 ? -22.188 -0.958 9.141 1 98.81 178 VAL B N 1
ATOM 5063 C CA . VAL B 1 178 ? -21.094 -0.207 9.75 1 98.81 178 VAL B CA 1
ATOM 5064 C C . VAL B 1 178 ? -21.328 -0.109 11.258 1 98.81 178 VAL B C 1
ATOM 5066 O O . VAL B 1 178 ? -22.453 0.071 11.711 1 98.81 178 VAL B O 1
ATOM 5069 N N . ALA B 1 179 ? -20.266 -0.301 12.023 1 98.75 179 ALA B N 1
ATOM 5070 C CA . ALA B 1 179 ? -20.297 -0.138 13.477 1 98.75 179 ALA B CA 1
ATOM 5071 C C . ALA B 1 179 ? -19.047 0.602 13.969 1 98.75 179 ALA B C 1
ATOM 5073 O O . ALA B 1 179 ? -17.953 0.406 13.438 1 98.75 179 ALA B O 1
ATOM 5074 N N . ALA B 1 180 ? -19.25 1.403 14.961 1 98.69 180 ALA B N 1
ATOM 5075 C CA . ALA B 1 180 ? -18.141 2.162 15.531 1 98.69 180 ALA B CA 1
ATOM 5076 C C . ALA B 1 180 ? -17.953 1.834 17 1 98.69 180 ALA B C 1
ATOM 5078 O O . ALA B 1 180 ? -18.922 1.509 17.703 1 98.69 180 ALA B O 1
ATOM 5079 N N . PHE B 1 181 ? -16.766 1.907 17.438 1 98.5 181 PHE B N 1
ATOM 5080 C CA . PHE B 1 181 ? -16.328 1.655 18.797 1 98.5 181 PHE B CA 1
ATOM 5081 C C . PHE B 1 181 ? -15.352 2.732 19.266 1 98.5 181 PHE B C 1
ATOM 5083 O O . PHE B 1 181 ? -14.789 3.467 18.438 1 98.5 181 PHE B O 1
ATOM 5090 N N . ILE B 1 182 ? -15.219 2.848 20.562 1 97.62 182 ILE B N 1
ATOM 5091 C CA . ILE B 1 182 ? -14.242 3.758 21.141 1 97.62 182 ILE B CA 1
ATOM 5092 C C . ILE B 1 182 ? -13.266 2.975 22.016 1 97.62 182 ILE B C 1
ATOM 5094 O O . ILE B 1 182 ? -13.664 2.047 22.719 1 97.62 182 ILE B O 1
ATOM 5098 N N . GLY B 1 183 ? -11.984 3.291 21.891 1 93.19 183 GLY B N 1
ATOM 5099 C CA . GLY B 1 183 ? -11.055 2.623 22.781 1 93.19 183 GLY B CA 1
ATOM 5100 C C . GLY B 1 183 ? -9.625 3.109 22.609 1 93.19 183 GLY B C 1
ATOM 5101 O O . GLY B 1 183 ? -9.312 3.838 21.672 1 93.19 183 GLY B O 1
ATOM 5102 N N . GLY B 1 184 ? -8.805 2.723 23.609 1 94.38 184 GLY B N 1
ATOM 5103 C CA . GLY B 1 184 ? -7.383 3.051 23.594 1 94.38 184 GLY B CA 1
ATOM 5104 C C . GLY B 1 184 ? -6.52 1.929 23.047 1 94.38 184 GLY B C 1
ATOM 5105 O O . GLY B 1 184 ? -6.906 1.238 22.109 1 94.38 184 GLY B O 1
ATOM 5106 N N . ALA B 1 185 ? -5.32 1.828 23.594 1 95 185 ALA B N 1
ATOM 5107 C CA . ALA B 1 185 ? -4.277 0.933 23.109 1 95 185 ALA B CA 1
ATOM 5108 C C . ALA B 1 185 ? -4.75 -0.519 23.125 1 95 185 ALA B C 1
ATOM 5110 O O . ALA B 1 185 ? -4.52 -1.261 22.156 1 95 185 ALA B O 1
ATOM 5111 N N . GLU B 1 186 ? -5.441 -0.941 24.125 1 97 186 GLU B N 1
ATOM 5112 C CA . GLU B 1 186 ? -5.879 -2.328 24.25 1 97 186 GLU B CA 1
ATOM 5113 C C . GLU B 1 186 ? -6.914 -2.686 23.203 1 97 186 GLU B C 1
ATOM 5115 O O . GLU B 1 186 ? -6.816 -3.734 22.547 1 97 186 GLU B O 1
ATOM 5120 N N . VAL B 1 187 ? -7.906 -1.835 23.016 1 97.81 187 VAL B N 1
ATOM 5121 C CA . VAL B 1 187 ? -8.945 -2.037 22.016 1 97.81 187 VAL B CA 1
ATOM 5122 C C . VAL B 1 187 ? -8.328 -2.006 20.625 1 97.81 187 VAL B C 1
ATOM 5124 O O . VAL B 1 187 ? -8.648 -2.844 19.766 1 97.81 187 VAL B O 1
ATOM 5127 N N . GLY B 1 188 ? -7.426 -1.051 20.422 1 98 188 GLY B N 1
ATOM 5128 C CA . GLY B 1 188 ? -6.742 -0.958 19.156 1 98 188 GLY B CA 1
ATOM 5129 C C . GLY B 1 188 ? -5.957 -2.207 18.797 1 98 188 GLY B C 1
ATOM 5130 O O . GLY B 1 188 ? -5.988 -2.672 17.656 1 98 188 GLY B O 1
ATOM 5131 N N . ALA B 1 189 ? -5.238 -2.73 19.781 1 97.94 189 ALA B N 1
ATOM 5132 C CA . ALA B 1 189 ? -4.445 -3.939 19.562 1 97.94 189 ALA B CA 1
ATOM 5133 C C . ALA B 1 189 ? -5.336 -5.125 19.219 1 97.94 189 ALA B C 1
ATOM 5135 O O . ALA B 1 189 ? -5.043 -5.867 18.281 1 97.94 189 ALA B O 1
ATOM 5136 N N . ALA B 1 190 ? -6.426 -5.293 19.953 1 98.38 190 ALA B N 1
ATOM 5137 C CA . ALA B 1 190 ? -7.367 -6.375 19.672 1 98.38 190 ALA B CA 1
ATOM 5138 C C . ALA B 1 190 ? -7.992 -6.211 18.281 1 98.38 190 ALA B C 1
ATOM 5140 O O . ALA B 1 190 ? -8.133 -7.188 17.547 1 98.38 190 ALA B O 1
ATOM 5141 N N . PHE B 1 191 ? -8.359 -5.008 17.969 1 98.69 191 PHE B N 1
ATOM 5142 C CA . PHE B 1 191 ? -8.977 -4.695 16.688 1 98.69 191 PHE B CA 1
ATOM 5143 C C . PHE B 1 191 ? -8.055 -5.074 15.539 1 98.69 191 PHE B C 1
ATOM 5145 O O . PHE B 1 191 ? -8.492 -5.676 14.555 1 98.69 191 PHE B O 1
ATOM 5152 N N . SER B 1 192 ? -6.785 -4.766 15.664 1 98.44 192 SER B N 1
ATOM 5153 C CA . SER B 1 192 ? -5.797 -4.996 14.617 1 98.44 192 SER B CA 1
ATOM 5154 C C . SER B 1 192 ? -5.555 -6.484 14.406 1 98.44 192 SER B C 1
ATOM 5156 O O . SER B 1 192 ? -5.023 -6.895 13.375 1 98.44 192 SER B O 1
ATOM 5158 N N . SER B 1 193 ? -5.906 -7.281 15.32 1 98.25 193 SER B N 1
ATOM 5159 C CA . SER B 1 193 ? -5.676 -8.719 15.25 1 98.25 193 SER B CA 1
ATOM 5160 C C . SER B 1 193 ? -6.906 -9.445 14.727 1 98.25 193 SER B C 1
ATOM 5162 O O . SER B 1 193 ? -6.879 -10.664 14.523 1 98.25 193 SER B O 1
ATOM 5164 N N . LEU B 1 194 ? -8.055 -8.742 14.539 1 98.62 194 LEU B N 1
ATOM 5165 C CA . LEU B 1 194 ? -9.258 -9.359 13.992 1 98.62 194 LEU B CA 1
ATOM 5166 C C . LEU B 1 194 ? -9.047 -9.734 12.523 1 98.62 194 LEU B C 1
ATOM 5168 O O . LEU B 1 194 ? -8.281 -9.078 11.812 1 98.62 194 LEU B O 1
ATOM 5172 N N . PRO B 1 195 ? -9.695 -10.773 12.102 1 98.12 195 PRO B N 1
ATOM 5173 C CA . PRO B 1 195 ? -9.586 -11.156 10.688 1 98.12 195 PRO B CA 1
ATOM 5174 C C . PRO B 1 195 ? -10.414 -10.258 9.773 1 98.12 195 PRO B C 1
ATOM 5176 O O . PRO B 1 195 ? -11.305 -10.742 9.062 1 98.12 195 PRO B O 1
ATOM 5179 N N . LEU B 1 196 ? -10.109 -8.977 9.758 1 98.69 196 LEU B N 1
ATOM 5180 C CA . LEU B 1 196 ? -10.672 -8.008 8.82 1 98.69 196 LEU B CA 1
ATOM 5181 C C . LEU B 1 196 ? -10.07 -8.188 7.43 1 98.69 196 LEU B C 1
ATOM 5183 O O . LEU B 1 196 ? -9.023 -8.82 7.277 1 98.69 196 LEU B O 1
ATOM 5187 N N . ASP B 1 197 ? -10.75 -7.676 6.48 1 98.56 197 ASP B N 1
ATOM 5188 C CA . ASP B 1 197 ? -10.305 -7.891 5.105 1 98.56 197 ASP B CA 1
ATOM 5189 C C . ASP B 1 197 ? -9.344 -6.785 4.66 1 98.56 197 ASP B C 1
ATOM 5191 O O . ASP B 1 197 ? -8.656 -6.93 3.65 1 98.56 197 ASP B O 1
ATOM 5195 N N . HIS B 1 198 ? -9.297 -5.723 5.336 1 98.81 198 HIS B N 1
ATOM 5196 C CA . HIS B 1 198 ? -8.359 -4.613 5.191 1 98.81 198 HIS B CA 1
ATOM 5197 C C . HIS B 1 198 ? -8.398 -3.693 6.406 1 98.81 198 HIS B C 1
ATOM 5199 O O . HIS B 1 198 ? -9.469 -3.475 6.984 1 98.81 198 HIS B O 1
ATOM 5205 N N . ILE B 1 199 ? -7.281 -3.168 6.828 1 98.88 199 ILE B N 1
ATOM 5206 C CA . ILE B 1 199 ? -7.246 -2.188 7.906 1 98.88 199 ILE B CA 1
ATOM 5207 C C . ILE B 1 199 ? -6.582 -0.903 7.418 1 98.88 199 ILE B C 1
ATOM 5209 O O . ILE B 1 199 ? -5.516 -0.946 6.801 1 98.88 199 ILE B O 1
ATOM 5213 N N . ILE B 1 200 ? -7.219 0.156 7.574 1 98.81 200 ILE B N 1
ATOM 5214 C CA . ILE B 1 200 ? -6.57 1.456 7.422 1 98.81 200 ILE B CA 1
ATOM 5215 C C . ILE B 1 200 ? -6.348 2.084 8.797 1 98.81 200 ILE B C 1
ATOM 5217 O O . ILE B 1 200 ? -7.281 2.186 9.602 1 98.81 200 ILE B O 1
ATOM 5221 N N . PHE B 1 201 ? -5.145 2.453 9.047 1 98.81 201 PHE B N 1
ATOM 5222 C CA . PHE B 1 201 ? -4.742 3.041 10.32 1 98.81 201 PHE B CA 1
ATOM 5223 C C . PHE B 1 201 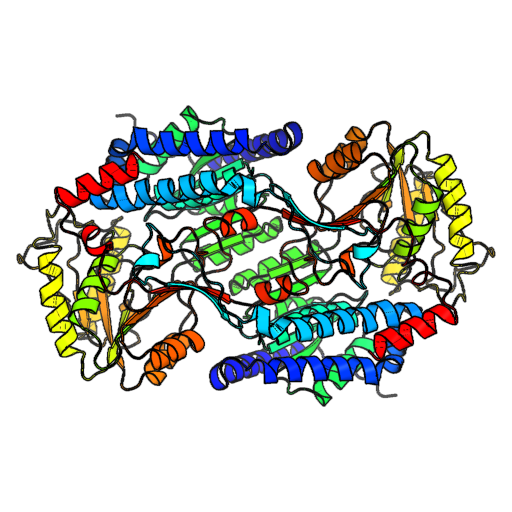? -4.102 4.406 10.109 1 98.81 201 PHE B C 1
ATOM 5225 O O . PHE B 1 201 ? -3.172 4.543 9.305 1 98.81 201 PHE B O 1
ATOM 5232 N N . THR B 1 202 ? -4.594 5.359 10.766 1 98.5 202 THR B N 1
ATOM 5233 C CA . THR B 1 202 ? -3.982 6.68 10.82 1 98.5 202 THR B CA 1
ATOM 5234 C C . THR B 1 202 ? -3.459 6.98 12.219 1 98.5 202 THR B C 1
ATOM 5236 O O . THR B 1 202 ? -4.223 6.965 13.188 1 98.5 202 THR B O 1
ATOM 5239 N N . GLY B 1 203 ? -2.18 7.195 12.352 1 97.5 203 GLY B N 1
ATOM 5240 C CA . GLY B 1 203 ? -1.581 7.441 13.656 1 97.5 203 GLY B CA 1
ATOM 5241 C C . GLY B 1 203 ? -0.069 7.547 13.602 1 97.5 203 GLY B C 1
ATOM 5242 O O . GLY B 1 203 ? 0.492 8.047 12.625 1 97.5 203 GLY B O 1
ATOM 5243 N N . SER B 1 204 ? 0.598 7.168 14.695 1 97 204 SER B N 1
ATOM 5244 C CA . SER B 1 204 ? 2.049 7.301 14.789 1 97 204 SER B CA 1
ATOM 5245 C C . SER B 1 204 ? 2.754 6.098 14.164 1 97 204 SER B C 1
ATOM 5247 O O . SER B 1 204 ? 2.189 5.004 14.102 1 97 204 SER B O 1
ATOM 5249 N N . PRO B 1 205 ? 4.012 6.309 13.711 1 97.62 205 PRO B N 1
ATOM 5250 C CA . PRO B 1 205 ? 4.789 5.18 13.203 1 97.62 205 PRO B CA 1
ATOM 5251 C C . PRO B 1 205 ? 4.953 4.062 14.234 1 97.62 205 PRO B C 1
ATOM 5253 O O . PRO B 1 205 ? 4.906 2.881 13.883 1 97.62 205 PRO B O 1
ATOM 5256 N N . ARG B 1 206 ? 5.133 4.422 15.43 1 97.19 206 ARG B N 1
ATOM 5257 C CA . ARG B 1 206 ? 5.297 3.426 16.484 1 97.19 206 ARG B CA 1
ATOM 5258 C C . ARG B 1 206 ? 4.094 2.492 16.547 1 97.19 206 ARG B C 1
ATOM 5260 O O . ARG B 1 206 ? 4.246 1.27 16.562 1 97.19 206 ARG B O 1
ATOM 5267 N N . VAL B 1 207 ? 2.896 3.078 16.594 1 98.06 207 VAL B N 1
ATOM 5268 C CA . VAL B 1 207 ? 1.685 2.27 16.672 1 98.06 207 VAL B CA 1
ATOM 5269 C C . VAL B 1 207 ? 1.454 1.547 15.352 1 98.06 207 VAL B C 1
ATOM 5271 O O . VAL B 1 207 ? 0.966 0.414 15.336 1 98.06 207 VAL B O 1
ATOM 5274 N N . GLY B 1 208 ? 1.863 2.238 14.219 1 98.56 208 GLY B N 1
ATOM 5275 C CA . GLY B 1 208 ? 1.783 1.586 12.922 1 98.56 208 GLY B CA 1
ATOM 5276 C C . GLY B 1 208 ? 2.506 0.253 12.875 1 98.56 208 GLY B C 1
ATOM 5277 O O . GLY B 1 208 ? 2.002 -0.714 12.305 1 98.56 208 GLY B O 1
ATOM 5278 N N . ARG B 1 209 ? 3.674 0.17 13.508 1 98.62 209 ARG B N 1
ATOM 5279 C CA . ARG B 1 209 ? 4.438 -1.072 13.57 1 98.62 209 ARG B CA 1
ATOM 5280 C C . ARG B 1 209 ? 3.678 -2.143 14.352 1 98.62 209 ARG B C 1
ATOM 5282 O O . ARG B 1 209 ? 3.666 -3.311 13.961 1 98.62 209 ARG B O 1
ATOM 5289 N N . LEU B 1 210 ? 3.02 -1.724 15.391 1 98.69 210 LEU B N 1
ATOM 5290 C CA . LEU B 1 210 ? 2.248 -2.656 16.203 1 98.69 210 LEU B CA 1
ATOM 5291 C C . LEU B 1 210 ? 1.046 -3.186 15.43 1 98.69 210 LEU B C 1
ATOM 5293 O O . LEU B 1 210 ? 0.744 -4.379 15.484 1 98.69 210 LEU B O 1
ATOM 5297 N N . VAL B 1 211 ? 0.357 -2.264 14.742 1 98.81 211 VAL B N 1
ATOM 5298 C CA . VAL B 1 211 ? -0.805 -2.639 13.945 1 98.81 211 VAL B CA 1
ATOM 5299 C C . VAL B 1 211 ? -0.389 -3.635 12.859 1 98.81 211 VAL B C 1
ATOM 5301 O O . VAL B 1 211 ? -1.057 -4.652 12.656 1 98.81 211 VAL B O 1
ATOM 5304 N N . MET B 1 212 ? 0.707 -3.352 12.195 1 98.75 212 MET B N 1
ATOM 5305 C CA . MET B 1 212 ? 1.201 -4.219 11.133 1 98.75 212 MET B CA 1
ATOM 5306 C C . MET B 1 212 ? 1.571 -5.594 11.68 1 98.75 212 MET B C 1
ATOM 5308 O O . MET B 1 212 ? 1.243 -6.613 11.07 1 98.75 212 MET B O 1
ATOM 5312 N N . ARG B 1 213 ? 2.234 -5.648 12.789 1 98.62 213 ARG B N 1
ATOM 5313 C CA . ARG B 1 213 ? 2.602 -6.914 13.414 1 98.62 213 ARG B CA 1
ATOM 5314 C C . ARG B 1 213 ? 1.362 -7.734 13.75 1 98.62 213 ARG B C 1
ATOM 5316 O O . ARG B 1 213 ? 1.325 -8.945 13.508 1 98.62 213 ARG B O 1
ATOM 5323 N N . ALA B 1 214 ? 0.341 -7.078 14.328 1 98.62 214 ALA B N 1
ATOM 5324 C CA . ALA B 1 214 ? -0.89 -7.762 14.719 1 98.62 214 ALA B CA 1
ATOM 5325 C C . ALA B 1 214 ? -1.646 -8.273 13.5 1 98.62 214 ALA B C 1
ATOM 5327 O O . ALA B 1 214 ? -2.205 -9.367 13.523 1 98.62 214 ALA B O 1
ATOM 5328 N N . ALA B 1 215 ? -1.647 -7.477 12.445 1 98.62 215 ALA B N 1
ATOM 5329 C CA . ALA B 1 215 ? -2.383 -7.805 11.227 1 98.62 215 ALA B CA 1
ATOM 5330 C C . ALA B 1 215 ? -1.798 -9.039 10.547 1 98.62 215 ALA B C 1
ATOM 5332 O O . ALA B 1 215 ? -2.479 -9.703 9.766 1 98.62 215 ALA B O 1
ATOM 5333 N N . ALA B 1 216 ? -0.513 -9.336 10.828 1 98.5 216 ALA B N 1
ATOM 5334 C CA . ALA B 1 216 ? 0.186 -10.461 10.203 1 98.5 216 ALA B CA 1
ATOM 5335 C C . ALA B 1 216 ? -0.488 -11.781 10.547 1 98.5 216 ALA B C 1
ATOM 5337 O O . ALA B 1 216 ? -0.446 -12.734 9.758 1 98.5 216 ALA B O 1
ATOM 5338 N N . GLU B 1 217 ? -1.171 -11.812 11.672 1 97.06 217 GLU B N 1
ATOM 5339 C CA . GLU B 1 217 ? -1.826 -13.039 12.117 1 97.06 217 GLU B CA 1
ATOM 5340 C C . GLU B 1 217 ? -2.826 -13.539 11.086 1 97.06 217 GLU B C 1
ATOM 5342 O O . GLU B 1 217 ? -2.98 -14.75 10.898 1 97.06 217 GLU B O 1
ATOM 5347 N N . ASN B 1 218 ? -3.451 -12.648 10.453 1 97.94 218 ASN B N 1
ATOM 5348 C CA . ASN B 1 218 ? -4.512 -13 9.516 1 97.94 218 ASN B CA 1
ATOM 5349 C C . ASN B 1 218 ? -4.156 -12.594 8.094 1 97.94 218 ASN B C 1
ATOM 5351 O O . ASN B 1 218 ? -5.016 -12.609 7.203 1 97.94 218 ASN B O 1
ATOM 5355 N N . LEU B 1 219 ? -2.906 -12.203 7.863 1 98.38 219 LEU B N 1
ATOM 5356 C CA . LEU B 1 219 ? -2.473 -11.719 6.559 1 98.38 219 LEU B CA 1
ATOM 5357 C C . LEU B 1 219 ? -3.375 -10.586 6.074 1 98.38 219 LEU B C 1
ATOM 5359 O O . LEU B 1 219 ? -3.721 -10.531 4.891 1 98.38 219 LEU B O 1
ATOM 5363 N N . THR B 1 220 ? -3.818 -9.711 6.988 1 98.69 220 THR B N 1
ATOM 5364 C CA . THR B 1 220 ? -4.688 -8.586 6.645 1 98.69 220 THR B CA 1
ATOM 5365 C C . THR B 1 220 ? -3.896 -7.477 5.965 1 98.69 220 THR B C 1
ATOM 5367 O O . THR B 1 220 ? -2.93 -6.961 6.527 1 98.69 220 THR B O 1
ATOM 5370 N N . PRO B 1 221 ? -4.297 -7.133 4.719 1 98.56 221 PRO B N 1
ATOM 5371 C CA . PRO B 1 221 ? -3.633 -5.988 4.094 1 98.56 221 PRO B CA 1
ATOM 5372 C C . PRO B 1 221 ? -3.879 -4.68 4.84 1 98.56 221 PRO B C 1
ATOM 5374 O O . PRO B 1 221 ? -4.871 -4.555 5.566 1 98.56 221 PRO B O 1
ATOM 5377 N N . LEU B 1 222 ? -2.918 -3.703 4.609 1 98.62 222 LEU B N 1
ATOM 5378 C CA . LEU B 1 222 ? -2.977 -2.48 5.402 1 98.62 222 LEU B CA 1
ATOM 5379 C C . LEU B 1 222 ? -2.807 -1.251 4.52 1 98.62 222 LEU B C 1
ATOM 5381 O O . LEU B 1 222 ? -2.104 -1.301 3.508 1 98.62 222 LEU B O 1
ATOM 5385 N N . THR B 1 223 ? -3.488 -0.199 4.852 1 98.69 223 THR B N 1
ATOM 5386 C CA . THR B 1 223 ? -3.127 1.18 4.543 1 98.69 223 THR B CA 1
ATOM 5387 C C . THR B 1 223 ? -2.703 1.927 5.805 1 98.69 223 THR B C 1
ATOM 5389 O O . THR B 1 223 ? -3.508 2.117 6.719 1 98.69 223 THR B O 1
ATOM 5392 N N . LEU B 1 224 ? -1.444 2.275 5.848 1 98.69 224 LEU B N 1
ATOM 5393 C CA . LEU B 1 224 ? -0.895 2.969 7.008 1 98.69 224 LEU B CA 1
ATOM 5394 C C . LEU B 1 224 ? -0.608 4.43 6.684 1 98.69 224 LEU B C 1
ATOM 5396 O O . LEU B 1 224 ? 0.26 4.73 5.859 1 98.69 224 LEU B O 1
ATOM 5400 N N . GLU B 1 225 ? -1.42 5.25 7.188 1 98.25 225 GLU B N 1
ATOM 5401 C CA . GLU B 1 225 ? -1.201 6.691 7.133 1 98.25 225 GLU B CA 1
ATOM 5402 C C . GLU B 1 225 ? -0.589 7.207 8.43 1 98.25 225 GLU B C 1
ATOM 5404 O O . GLU B 1 225 ? -1.285 7.348 9.438 1 98.25 225 GLU B O 1
ATOM 5409 N N . LEU B 1 226 ? 0.69 7.496 8.297 1 98 226 LEU B N 1
ATOM 5410 C CA . LEU B 1 226 ? 1.413 7.789 9.531 1 98 226 LEU B CA 1
ATOM 5411 C C . LEU B 1 226 ? 2.025 9.188 9.484 1 98 226 LEU B C 1
ATOM 5413 O O . LEU B 1 226 ? 2.129 9.781 8.406 1 98 226 LEU B O 1
ATOM 5417 N N . GLY B 1 227 ? 2.297 9.711 10.578 1 92 227 GLY B N 1
ATOM 5418 C CA . GLY B 1 227 ? 2.846 11.055 10.664 1 92 227 GLY B CA 1
ATOM 5419 C C . GLY B 1 227 ? 4.312 11.125 10.281 1 92 227 GLY B C 1
ATOM 5420 O O . GLY B 1 227 ? 4.879 10.148 9.797 1 92 227 GLY B O 1
ATOM 5421 N N . GLY B 1 228 ? 4.871 12.211 10.375 1 92.44 228 GLY B N 1
ATOM 5422 C CA . GLY B 1 228 ? 6.262 12.555 10.117 1 92.44 228 GLY B CA 1
ATOM 5423 C C . GLY B 1 228 ? 6.531 14.047 10.156 1 92.44 228 GLY B C 1
ATOM 5424 O O . GLY B 1 228 ? 5.621 14.836 10.398 1 92.44 228 GLY B O 1
ATOM 5425 N N . LYS B 1 229 ? 7.809 14.398 10.078 1 97.62 229 LYS B N 1
ATOM 5426 C CA . LYS B 1 229 ? 8.211 15.797 10.109 1 97.62 229 LYS B CA 1
ATOM 5427 C C . LYS B 1 229 ? 8.211 16.406 8.703 1 97.62 229 LYS B C 1
ATOM 5429 O O . LYS B 1 229 ? 9.219 16.328 7.996 1 97.62 229 LYS B O 1
ATOM 5434 N N . SER B 1 230 ? 7.086 16.953 8.297 1 98.56 230 SER B N 1
ATOM 5435 C CA . SER B 1 230 ? 6.879 17.484 6.953 1 98.56 230 SER B CA 1
ATOM 5436 C C . SER B 1 230 ? 7.711 18.734 6.723 1 98.56 230 SER B C 1
ATOM 5438 O O . SER B 1 230 ? 7.465 19.781 7.344 1 98.56 230 SER B O 1
ATOM 5440 N N . PRO B 1 231 ? 8.609 18.75 5.824 1 98.81 231 PRO B N 1
ATOM 5441 C CA . PRO B 1 231 ? 9.453 19.922 5.578 1 98.81 231 PRO B CA 1
ATOM 5442 C C . PRO B 1 231 ? 8.812 20.922 4.609 1 98.81 231 PRO B C 1
ATOM 5444 O O . PRO B 1 231 ? 8.039 20.516 3.736 1 98.81 231 PRO B O 1
ATOM 5447 N N . THR B 1 232 ? 9.18 22.156 4.762 1 98.94 232 THR B N 1
ATOM 5448 C CA . THR B 1 232 ? 8.891 23.234 3.811 1 98.94 232 THR B CA 1
ATOM 5449 C C . THR B 1 232 ? 10.188 23.906 3.359 1 98.94 232 THR B C 1
ATOM 5451 O O . THR B 1 232 ? 10.914 24.484 4.176 1 98.94 232 THR B O 1
ATOM 5454 N N . ILE B 1 233 ? 10.445 23.812 2.111 1 98.94 233 ILE B N 1
ATOM 5455 C CA . ILE B 1 233 ? 11.633 24.453 1.548 1 98.94 233 ILE B CA 1
ATOM 5456 C C . ILE B 1 233 ? 11.25 25.812 0.963 1 98.94 233 ILE B C 1
ATOM 5458 O O . ILE B 1 233 ? 10.344 25.922 0.138 1 98.94 233 ILE B O 1
ATOM 5462 N N . ILE B 1 234 ? 11.938 26.828 1.408 1 98.88 234 ILE B N 1
ATOM 5463 C CA . ILE B 1 234 ? 11.82 28.172 0.832 1 98.88 234 ILE B CA 1
ATOM 5464 C C . ILE B 1 234 ? 13.055 28.469 -0.021 1 98.88 234 ILE B C 1
ATOM 5466 O O . ILE B 1 234 ? 14.133 28.75 0.509 1 98.88 234 ILE B O 1
ATOM 5470 N N . ALA B 1 235 ? 12.859 28.484 -1.271 1 98.56 235 ALA B N 1
ATOM 5471 C CA . ALA B 1 235 ? 13.961 28.688 -2.199 1 98.56 235 ALA B CA 1
ATOM 5472 C C . ALA B 1 235 ? 14.484 30.125 -2.123 1 98.56 235 ALA B C 1
ATOM 5474 O O . ALA B 1 235 ? 13.75 31.031 -1.717 1 98.56 235 ALA B O 1
ATOM 5475 N N . ARG B 1 236 ? 15.719 30.297 -2.596 1 97.94 236 ARG B N 1
ATOM 5476 C CA . ARG B 1 236 ? 16.297 31.641 -2.648 1 97.94 236 ARG B CA 1
ATOM 5477 C C . ARG B 1 236 ? 15.461 32.562 -3.531 1 97.94 236 ARG B C 1
ATOM 5479 O O . ARG B 1 236 ? 15.18 32.25 -4.688 1 97.94 236 ARG B O 1
ATOM 5486 N N . GLY B 1 237 ? 15.047 33.562 -2.93 1 97.19 237 GLY B N 1
ATOM 5487 C CA . GLY B 1 237 ? 14.336 34.562 -3.703 1 97.19 237 GLY B CA 1
ATOM 5488 C C . GLY B 1 237 ? 12.859 34.281 -3.854 1 97.19 237 GLY B C 1
ATOM 5489 O O . GLY B 1 237 ? 12.156 34.938 -4.613 1 97.19 237 GLY B O 1
ATOM 5490 N N . ALA B 1 238 ? 12.344 33.312 -3.18 1 97.69 238 ALA B N 1
ATOM 5491 C CA . ALA B 1 238 ? 10.93 33 -3.238 1 97.69 238 ALA B CA 1
ATOM 5492 C C . ALA B 1 238 ? 10.07 34.156 -2.748 1 97.69 238 ALA B C 1
ATOM 5494 O O . ALA B 1 238 ? 10.578 35.094 -2.141 1 97.69 238 ALA B O 1
ATOM 5495 N N . ASP B 1 239 ? 8.805 34.094 -3.105 1 97.25 239 ASP B N 1
ATOM 5496 C CA . ASP B 1 239 ? 7.84 35.031 -2.557 1 97.25 239 ASP B CA 1
ATOM 5497 C C . ASP B 1 239 ? 7.582 34.781 -1.076 1 97.25 239 ASP B C 1
ATOM 5499 O O . ASP B 1 239 ? 6.742 33.938 -0.73 1 97.25 239 ASP B O 1
ATOM 5503 N N . LEU B 1 240 ? 8.234 35.469 -0.264 1 98.25 240 LEU B N 1
ATOM 5504 C CA . LEU B 1 240 ? 8.25 35.219 1.169 1 98.25 240 LEU B CA 1
ATOM 5505 C C . LEU B 1 240 ? 6.906 35.531 1.805 1 98.25 240 LEU B C 1
ATOM 5507 O O . LEU B 1 240 ? 6.492 34.875 2.766 1 98.25 240 LEU B O 1
ATOM 5511 N N . ASP B 1 241 ? 6.254 36.562 1.305 1 96.44 241 ASP B N 1
ATOM 5512 C CA . ASP B 1 241 ? 4.938 36.906 1.83 1 96.44 241 ASP B CA 1
ATOM 5513 C C . ASP B 1 241 ? 3.924 35.781 1.542 1 96.44 241 ASP B C 1
ATOM 5515 O O . ASP B 1 241 ? 3.133 35.406 2.414 1 96.44 241 ASP B O 1
ATOM 5519 N N . ASN B 1 242 ? 3.98 35.312 0.354 1 95.38 242 ASN B N 1
ATOM 5520 C CA . ASN B 1 242 ? 3.127 34.188 0.005 1 95.38 242 ASN B CA 1
ATOM 5521 C C . ASN B 1 242 ? 3.434 32.969 0.868 1 95.38 242 ASN B C 1
ATOM 5523 O O . ASN B 1 242 ? 2.518 32.281 1.362 1 95.38 242 ASN B O 1
ATOM 5527 N N . ALA B 1 243 ? 4.688 32.656 1.007 1 97.44 243 ALA B N 1
ATOM 5528 C CA . ALA B 1 243 ? 5.105 31.516 1.826 1 97.44 243 ALA B CA 1
ATOM 5529 C C . ALA B 1 243 ? 4.574 31.656 3.252 1 97.44 243 ALA B C 1
ATOM 5531 O O . ALA B 1 243 ? 3.996 30.703 3.793 1 97.44 243 ALA B O 1
ATOM 5532 N N . ALA B 1 244 ? 4.762 32.844 3.797 1 97.81 244 ALA B N 1
ATOM 5533 C CA . ALA B 1 244 ? 4.309 33.094 5.164 1 97.81 244 ALA B CA 1
ATOM 5534 C C . ALA B 1 244 ? 2.801 32.875 5.289 1 97.81 244 ALA B C 1
ATOM 5536 O O . ALA B 1 244 ? 2.34 32.188 6.211 1 97.81 244 ALA B O 1
ATOM 5537 N N . ARG B 1 245 ? 2.1 33.469 4.375 1 95.44 245 ARG B N 1
ATOM 5538 C CA . ARG B 1 245 ? 0.645 33.344 4.383 1 95.44 245 ARG B CA 1
ATOM 5539 C C . ARG B 1 245 ? 0.197 31.906 4.293 1 95.44 245 ARG B C 1
ATOM 5541 O O . ARG B 1 245 ? -0.673 31.469 5.051 1 95.44 245 ARG B O 1
ATOM 5548 N N . ARG B 1 246 ? 0.789 31.141 3.391 1 95.94 246 ARG B N 1
ATOM 5549 C CA . ARG B 1 246 ? 0.398 29.75 3.16 1 95.94 246 ARG B CA 1
ATOM 5550 C C . ARG B 1 246 ? 0.819 28.859 4.328 1 95.94 246 ARG B C 1
ATOM 5552 O O . ARG B 1 246 ? 0.065 27.984 4.75 1 95.94 246 ARG B O 1
ATOM 5559 N N . ILE B 1 247 ? 1.98 29.047 4.836 1 97.75 247 ILE B N 1
ATOM 5560 C CA . ILE B 1 247 ? 2.486 28.25 5.945 1 97.75 247 ILE B CA 1
ATOM 5561 C C . ILE B 1 247 ? 1.59 28.438 7.168 1 97.75 247 ILE B C 1
ATOM 5563 O O . ILE B 1 247 ? 1.146 27.469 7.781 1 97.75 247 ILE B O 1
ATOM 5567 N N . TRP B 1 248 ? 1.271 29.734 7.461 1 96.69 248 TRP B N 1
ATOM 5568 C CA . TRP B 1 248 ? 0.399 29.984 8.602 1 96.69 248 TRP B CA 1
ATOM 5569 C C . TRP B 1 248 ? -1.014 29.484 8.336 1 96.69 248 TRP B C 1
ATOM 5571 O O . TRP B 1 248 ? -1.69 29 9.242 1 96.69 248 TRP B O 1
ATOM 5581 N N . GLY B 1 249 ? -1.451 29.656 7.109 1 93.94 249 GLY B N 1
ATOM 5582 C CA . GLY B 1 249 ? -2.75 29.125 6.746 1 93.94 249 GLY B CA 1
ATOM 5583 C C . GLY B 1 249 ? -2.881 27.641 7.039 1 93.94 249 GLY B C 1
ATOM 5584 O O . GLY B 1 249 ? -3.914 27.188 7.539 1 93.94 249 GLY B O 1
ATOM 5585 N N . GLY B 1 250 ? -1.834 26.859 6.723 1 94.75 250 GLY B N 1
ATOM 5586 C CA . GLY B 1 250 ? -1.809 25.438 6.992 1 94.75 250 GLY B CA 1
ATOM 5587 C C . GLY B 1 250 ? -1.568 25.109 8.453 1 94.75 250 GLY B C 1
ATOM 5588 O O . GLY B 1 250 ? -2.344 24.375 9.07 1 94.75 250 GLY B O 1
ATOM 5589 N N . LYS B 1 251 ? -0.539 25.688 9.023 1 96 251 LYS B N 1
ATOM 5590 C CA . LYS B 1 251 ? -0.167 25.438 10.414 1 96 251 LYS B CA 1
ATOM 5591 C C . LYS B 1 251 ? -1.221 25.969 11.375 1 96 251 LYS B C 1
ATOM 5593 O O . LYS B 1 251 ? -1.31 25.531 12.523 1 96 251 LYS B O 1
ATOM 5598 N N . GLY B 1 252 ? -2.006 26.938 10.898 1 94.44 252 GLY B N 1
ATOM 5599 C CA . GLY B 1 252 ? -3.07 27.5 11.711 1 94.44 252 GLY B CA 1
ATOM 5600 C C . GLY B 1 252 ? -4.285 26.609 11.82 1 94.44 252 GLY B C 1
ATOM 5601 O O . GLY B 1 252 ? -5.145 26.812 12.68 1 94.44 252 GLY B O 1
ATOM 5602 N N . ILE B 1 253 ? -4.359 25.641 10.953 1 94.56 253 ILE B N 1
ATOM 5603 C CA . ILE B 1 253 ? -5.445 24.672 11.055 1 94.56 253 ILE B CA 1
ATOM 5604 C C . ILE B 1 253 ? -5.266 23.812 12.305 1 94.56 253 ILE B C 1
ATOM 5606 O O . ILE B 1 253 ? -4.246 23.141 12.469 1 94.56 253 ILE B O 1
ATOM 5610 N N . SER B 1 254 ? -6.207 23.891 13.18 1 96.12 254 SER B N 1
ATOM 5611 C CA . SER B 1 254 ? -6.191 23.172 14.453 1 96.12 254 SER B CA 1
ATOM 5612 C C . SER B 1 254 ? -4.898 23.438 15.219 1 96.12 254 SER B C 1
ATOM 5614 O O . SER B 1 254 ? -4.344 22.531 15.836 1 96.12 254 SER B O 1
ATOM 5616 N N . SER B 1 255 ? -4.352 24.688 15.055 1 96.88 255 SER B N 1
ATOM 5617 C CA . SER B 1 255 ? -3.119 25.094 15.711 1 96.88 255 SER B CA 1
ATOM 5618 C C . SER B 1 255 ? -1.979 24.125 15.414 1 96.88 255 SER B C 1
ATOM 5620 O O . SER B 1 255 ? -1.226 23.75 16.312 1 96.88 255 SER B O 1
ATOM 5622 N N . GLY B 1 256 ? -1.938 23.625 14.25 1 97 256 GLY B N 1
ATOM 5623 C CA . GLY B 1 256 ? -0.83 22.797 13.797 1 97 256 GLY B CA 1
ATOM 5624 C C . GLY B 1 256 ? -0.986 21.328 14.156 1 97 256 GLY B C 1
ATOM 5625 O O . GLY B 1 256 ? -0.121 20.516 13.836 1 97 256 GLY B O 1
ATOM 5626 N N . GLN B 1 257 ? -2.082 20.922 14.789 1 97.25 257 GLN B N 1
ATOM 5627 C CA . GLN B 1 257 ? -2.316 19.531 15.172 1 97.25 257 GLN B CA 1
ATOM 5628 C C . GLN B 1 257 ? -2.842 18.719 13.992 1 97.25 257 GLN B C 1
ATOM 5630 O O . GLN B 1 257 ? -3.889 18.078 14.094 1 97.25 257 GLN B O 1
ATOM 5635 N N . ALA B 1 258 ? -2.09 18.734 12.922 1 96.94 258 ALA B N 1
ATOM 5636 C CA . ALA B 1 258 ? -2.369 18.047 11.672 1 96.94 258 ALA B CA 1
ATOM 5637 C C . ALA B 1 258 ? -1.115 17.359 11.133 1 96.94 258 ALA B C 1
ATOM 5639 O O . ALA B 1 258 ? -0.03 17.938 11.133 1 96.94 258 ALA B O 1
ATOM 5640 N N . CYS B 1 259 ? -1.241 16.172 10.633 1 96.06 259 CYS B N 1
ATOM 5641 C CA . CYS B 1 259 ? -0.101 15.344 10.273 1 96.06 259 CYS B CA 1
ATOM 5642 C C . CYS B 1 259 ? 0.644 15.914 9.078 1 96.06 259 CYS B C 1
ATOM 5644 O O . CYS B 1 259 ? 1.833 15.648 8.891 1 96.06 259 CYS B O 1
ATOM 5646 N N . ILE B 1 260 ? -0.062 16.703 8.25 1 97.69 260 ILE B N 1
ATOM 5647 C CA . ILE B 1 260 ? 0.616 17.219 7.066 1 97.69 260 ILE B CA 1
ATOM 5648 C C . ILE B 1 260 ? 0.892 18.719 7.242 1 97.69 260 ILE B C 1
ATOM 5650 O O . ILE B 1 260 ? 1.228 19.406 6.277 1 97.69 260 ILE B O 1
ATOM 5654 N N . ALA B 1 261 ? 0.72 19.266 8.422 1 97.94 261 ALA B N 1
ATOM 5655 C CA . ALA B 1 261 ? 1.113 20.656 8.688 1 97.94 261 ALA B CA 1
ATOM 5656 C C . ALA B 1 261 ? 2.623 20.828 8.555 1 97.94 261 ALA B C 1
ATOM 5658 O O . ALA B 1 261 ? 3.391 19.922 8.891 1 97.94 261 ALA B O 1
ATOM 5659 N N . PRO B 1 262 ? 3.023 21.984 8.039 1 98.44 262 PRO B N 1
ATOM 5660 C CA . PRO B 1 262 ? 4.469 22.219 8.055 1 98.44 262 PRO B CA 1
ATOM 5661 C C . PRO B 1 262 ? 5.094 21.984 9.43 1 98.44 262 PRO B C 1
ATOM 5663 O O . PRO B 1 262 ? 4.668 22.594 10.414 1 98.44 262 PRO B O 1
ATOM 5666 N N . ASP B 1 263 ? 6.078 21.125 9.438 1 98.62 263 ASP B N 1
ATOM 5667 C CA . ASP B 1 263 ? 6.695 20.781 10.711 1 98.62 263 ASP B CA 1
ATOM 5668 C C . ASP B 1 263 ? 7.977 21.578 10.938 1 98.62 263 ASP B C 1
ATOM 5670 O O . ASP B 1 263 ? 8.305 21.938 12.078 1 98.62 263 ASP B O 1
ATOM 5674 N N . TYR B 1 264 ? 8.766 21.828 9.914 1 98.81 264 TYR B N 1
ATOM 5675 C CA . TYR B 1 264 ? 9.914 22.719 9.93 1 98.81 264 TYR B CA 1
ATOM 5676 C C . TYR B 1 264 ? 10.133 23.359 8.562 1 98.81 264 TYR B C 1
ATOM 5678 O O . TYR B 1 264 ? 9.633 22.859 7.551 1 98.81 264 TYR B O 1
ATOM 5686 N N . VAL B 1 265 ? 10.812 24.453 8.578 1 98.88 265 VAL B N 1
ATOM 5687 C CA . VAL B 1 265 ? 11.094 25.219 7.363 1 98.88 265 VAL B CA 1
ATOM 5688 C C . VAL B 1 265 ? 12.594 25.25 7.105 1 98.88 265 VAL B C 1
ATOM 5690 O O . VAL B 1 265 ? 13.391 25.422 8.031 1 98.88 265 VAL B O 1
ATOM 5693 N N . LEU B 1 266 ? 12.969 24.938 5.914 1 98.94 266 LEU B N 1
ATOM 5694 C CA . LEU B 1 266 ? 14.312 25.188 5.398 1 98.94 266 LEU B CA 1
ATOM 5695 C C . LEU B 1 266 ? 14.336 26.406 4.488 1 98.94 266 LEU B C 1
ATOM 5697 O O . LEU B 1 266 ? 13.742 26.391 3.406 1 98.94 266 LEU B O 1
ATOM 5701 N N . VAL B 1 267 ? 14.984 27.438 4.914 1 98.88 267 VAL B N 1
ATOM 5702 C CA . VAL B 1 267 ? 15.008 28.688 4.16 1 98.88 267 VAL B CA 1
ATOM 5703 C C . VAL B 1 267 ? 16.453 29.031 3.801 1 98.88 267 VAL B C 1
ATOM 5705 O O . VAL B 1 267 ? 17.375 28.812 4.594 1 98.88 267 VAL B O 1
ATOM 5708 N N . HIS B 1 268 ? 16.625 29.531 2.607 1 98.31 268 HIS B N 1
ATOM 5709 C CA . HIS B 1 268 ? 17.969 30 2.264 1 98.31 268 HIS B CA 1
ATOM 5710 C C . HIS B 1 268 ? 18.453 31.047 3.266 1 98.31 268 HIS B C 1
ATOM 5712 O O . HIS B 1 268 ? 17.703 31.922 3.674 1 98.31 268 HIS B O 1
ATOM 5718 N N . GLU B 1 269 ? 19.656 30.969 3.525 1 98 269 GLU B N 1
ATOM 5719 C CA . GLU B 1 269 ? 20.219 31.812 4.578 1 98 269 GLU B CA 1
ATOM 5720 C C . GLU B 1 269 ? 20.031 33.281 4.266 1 98 269 GLU B C 1
ATOM 5722 O O . GLU B 1 269 ? 19.828 34.094 5.172 1 98 269 GLU B O 1
ATOM 5727 N N . ASP B 1 270 ? 20.016 33.594 3.029 1 97.69 270 ASP B N 1
ATOM 5728 C CA . ASP B 1 270 ? 19.906 35 2.604 1 97.69 270 ASP B CA 1
ATOM 5729 C C . ASP B 1 270 ? 18.516 35.531 2.887 1 97.69 270 ASP B C 1
ATOM 5731 O O . ASP B 1 270 ? 18.328 36.75 2.932 1 97.69 270 ASP B O 1
ATOM 5735 N N . ASP B 1 271 ? 17.578 34.656 3.072 1 98.31 271 ASP B N 1
ATOM 5736 C CA . ASP B 1 271 ? 16.188 35.094 3.111 1 98.31 271 ASP B CA 1
ATOM 5737 C C . ASP B 1 271 ? 15.578 34.875 4.5 1 98.31 271 ASP B C 1
ATOM 5739 O O . ASP B 1 271 ? 14.438 35.281 4.75 1 98.31 271 ASP B O 1
ATOM 5743 N N . ARG B 1 272 ? 16.281 34.312 5.422 1 98.31 272 ARG B N 1
ATOM 5744 C CA . ARG B 1 272 ? 15.742 33.906 6.707 1 98.31 272 ARG B CA 1
ATOM 5745 C C . ARG B 1 272 ? 15.109 35.062 7.453 1 98.31 272 ARG B C 1
ATOM 5747 O O . ARG B 1 272 ? 13.945 35 7.852 1 98.31 272 ARG B O 1
ATOM 5754 N N . GLU B 1 273 ? 15.914 36.188 7.582 1 98.44 273 GLU B N 1
ATOM 5755 C CA . GLU B 1 273 ? 15.414 37.312 8.375 1 98.44 273 GLU B CA 1
ATOM 5756 C C . GLU B 1 273 ? 14.195 37.938 7.715 1 98.44 273 GLU B C 1
ATOM 5758 O O . GLU B 1 273 ? 13.258 38.375 8.398 1 98.44 273 GLU B O 1
ATOM 5763 N N . ARG B 1 274 ? 14.219 38.031 6.434 1 98.56 274 ARG B N 1
ATOM 5764 C CA . ARG B 1 274 ? 13.07 38.562 5.723 1 98.56 274 ARG B CA 1
ATOM 5765 C C . ARG B 1 274 ? 11.844 37.656 5.879 1 98.56 274 ARG B C 1
ATOM 5767 O O . ARG B 1 274 ? 10.719 38.156 5.969 1 98.56 274 ARG B O 1
ATOM 5774 N N . LEU B 1 275 ? 12.07 36.406 5.855 1 98.75 275 LEU B N 1
ATOM 5775 C CA . LEU B 1 275 ? 10.977 35.469 6.09 1 98.75 275 LEU B CA 1
ATOM 5776 C C . LEU B 1 275 ? 10.383 35.688 7.48 1 98.75 275 LEU B C 1
ATOM 5778 O O . LEU B 1 275 ? 9.156 35.688 7.641 1 98.75 275 LEU B O 1
ATOM 5782 N N . LEU B 1 276 ? 11.281 35.812 8.484 1 98.69 276 LEU B N 1
ATOM 5783 C CA . LEU B 1 276 ? 10.828 36 9.859 1 98.69 276 LEU B CA 1
ATOM 5784 C C . LEU B 1 276 ? 9.961 37.25 9.961 1 98.69 276 LEU B C 1
ATOM 5786 O O . LEU B 1 276 ? 8.93 37.25 10.641 1 98.69 276 LEU B O 1
ATOM 5790 N N . VAL B 1 277 ? 10.359 38.281 9.273 1 98.62 277 VAL B N 1
ATOM 5791 C CA . VAL B 1 277 ? 9.602 39.531 9.273 1 98.62 277 VAL B CA 1
ATOM 5792 C C . VAL B 1 277 ? 8.227 39.312 8.656 1 98.62 277 VAL B C 1
ATOM 5794 O O . VAL B 1 277 ? 7.211 39.719 9.234 1 98.62 277 VAL B O 1
ATOM 5797 N N . SER B 1 278 ? 8.227 38.625 7.559 1 98.5 278 SER B N 1
ATOM 5798 C CA . SER B 1 278 ? 6.973 38.344 6.875 1 98.5 278 SER B CA 1
ATOM 5799 C C . SER B 1 278 ? 6.051 37.5 7.742 1 98.5 278 SER B C 1
ATOM 5801 O O . SER B 1 278 ? 4.844 37.719 7.805 1 98.5 278 SER B O 1
ATOM 5803 N N . MET B 1 279 ? 6.609 36.5 8.398 1 98.44 279 MET B N 1
ATOM 5804 C CA . MET B 1 279 ? 5.812 35.594 9.219 1 98.44 279 MET B CA 1
ATOM 5805 C C . MET B 1 279 ? 5.223 36.344 10.422 1 98.44 279 MET B C 1
ATOM 5807 O O . MET B 1 279 ? 4.062 36.125 10.781 1 98.44 279 MET B O 1
ATOM 5811 N N . GLN B 1 280 ? 6.051 37.219 11.016 1 98.12 280 GLN B N 1
ATOM 5812 C CA . GLN B 1 280 ? 5.586 38 12.164 1 98.12 280 GLN B CA 1
ATOM 5813 C C . GLN B 1 280 ? 4.488 38.969 11.766 1 98.12 280 GLN B C 1
ATOM 5815 O O . GLN B 1 280 ? 3.633 39.312 12.578 1 98.12 280 GLN B O 1
ATOM 5820 N N . ALA B 1 281 ? 4.504 39.375 10.516 1 97.75 281 ALA B N 1
ATOM 5821 C CA . ALA B 1 281 ? 3.51 40.312 10.016 1 97.75 281 ALA B CA 1
ATOM 5822 C C . ALA B 1 281 ? 2.215 39.625 9.633 1 97.75 281 ALA B C 1
ATOM 5824 O O . ALA B 1 281 ? 1.124 40.156 9.797 1 97.75 281 ALA B O 1
ATOM 5825 N N . GLU B 1 282 ? 2.326 38.406 9.156 1 96.56 282 GLU B N 1
ATOM 5826 C CA . GLU B 1 282 ? 1.188 37.719 8.547 1 96.56 282 GLU B CA 1
ATOM 5827 C C . GLU B 1 282 ? 0.308 37.094 9.609 1 96.56 282 GLU B C 1
ATOM 5829 O O . GLU B 1 282 ? -0.919 37.094 9.5 1 96.56 282 GLU B O 1
ATOM 5834 N N . LEU B 1 283 ? 0.866 36.469 10.664 1 96.88 283 LEU B N 1
ATOM 5835 C CA . LEU B 1 283 ? 0.104 35.688 11.633 1 96.88 283 LEU B CA 1
ATOM 5836 C C . LEU B 1 283 ? -0.956 36.562 12.312 1 96.88 283 LEU B C 1
ATOM 5838 O O . LEU B 1 283 ? -2.102 36.125 12.469 1 96.88 283 LEU B O 1
ATOM 5842 N N . PRO B 1 284 ? -0.614 37.875 12.734 1 96.88 284 PRO B N 1
ATOM 5843 C CA . PRO B 1 284 ? -1.604 38.719 13.414 1 96.88 284 PRO B CA 1
ATOM 5844 C C . PRO B 1 284 ? -2.811 39.031 12.531 1 96.88 284 PRO B C 1
ATOM 5846 O O . PRO B 1 284 ? -3.902 39.281 13.047 1 96.88 284 PRO B O 1
ATOM 5849 N N . ARG B 1 285 ? -2.615 38.938 11.266 1 94.31 285 ARG B N 1
ATOM 5850 C CA . ARG B 1 285 ? -3.727 39.188 10.344 1 94.31 285 ARG B CA 1
ATOM 5851 C C . ARG B 1 285 ? -4.75 38.062 10.422 1 94.31 285 ARG B C 1
ATOM 5853 O O . ARG B 1 285 ? -5.949 38.281 10.25 1 94.31 285 ARG B O 1
ATOM 5860 N N . MET B 1 286 ? -4.293 36.906 10.711 1 94 286 MET B N 1
ATOM 5861 C CA . MET B 1 286 ? -5.168 35.719 10.805 1 94 286 MET B CA 1
ATOM 5862 C C . MET B 1 286 ? -5.699 35.562 12.227 1 94 286 MET B C 1
ATOM 5864 O O . MET B 1 286 ? -6.871 35.219 12.422 1 94 286 MET B O 1
ATOM 5868 N N . PHE B 1 287 ? -4.809 35.844 13.156 1 96.38 287 PHE B N 1
ATOM 5869 C CA . PHE B 1 287 ? -5.113 35.688 14.578 1 96.38 287 PHE B CA 1
ATOM 5870 C C . PHE B 1 287 ? -4.648 36.906 15.367 1 96.38 287 PHE B C 1
ATOM 5872 O O . PHE B 1 287 ? -3.578 36.875 15.984 1 96.38 287 PHE B O 1
ATOM 5879 N N . PRO B 1 288 ? -5.438 37.938 15.406 1 96.44 288 PRO B N 1
ATOM 5880 C CA . PRO B 1 288 ? -5.035 39.125 16.125 1 96.44 288 PRO B CA 1
ATOM 5881 C C . PRO B 1 288 ? -4.949 38.906 17.641 1 96.44 288 PRO B C 1
ATOM 5883 O O . PRO B 1 288 ? -4.309 39.688 18.344 1 96.44 288 PRO B O 1
ATOM 5886 N N . THR B 1 289 ? -5.699 37.906 18.109 1 97 289 THR B N 1
ATOM 5887 C CA . THR B 1 289 ? -5.641 37.406 19.5 1 97 289 THR B CA 1
ATOM 5888 C C . THR B 1 289 ? -5.52 35.906 19.547 1 97 289 THR B C 1
ATOM 5890 O O . THR B 1 289 ? -5.719 35.219 18.531 1 97 289 THR B O 1
ATOM 5893 N N . ILE B 1 290 ? -5.125 35.375 20.703 1 96.94 290 ILE B N 1
ATOM 5894 C CA . ILE B 1 290 ? -4.926 33.938 20.828 1 96.94 290 ILE B CA 1
ATOM 5895 C C . ILE B 1 290 ? -5.84 33.375 21.922 1 96.94 290 ILE B C 1
ATOM 5897 O O . ILE B 1 290 ? -6.652 32.5 21.656 1 96.94 290 ILE B O 1
ATOM 5901 N N . ARG B 1 291 ? -5.836 34 23.062 1 96.31 291 ARG B N 1
ATOM 5902 C CA . ARG B 1 291 ? -6.434 33.438 24.281 1 96.31 291 ARG B CA 1
ATOM 5903 C C . ARG B 1 291 ? -7.914 33.156 24.078 1 96.31 291 ARG B C 1
ATOM 5905 O O . ARG B 1 291 ? -8.375 32.031 24.328 1 96.31 291 ARG B O 1
ATOM 5912 N N . ASN B 1 292 ? -8.695 34.125 23.641 1 94.62 292 ASN B N 1
ATOM 5913 C CA . ASN B 1 292 ? -10.141 33.969 23.484 1 94.62 292 ASN B CA 1
ATOM 5914 C C . ASN B 1 292 ? -10.562 34.031 22.016 1 94.62 292 ASN B C 1
ATOM 5916 O O . ASN B 1 292 ? -11.734 34.281 21.719 1 94.62 292 ASN B O 1
ATOM 5920 N N . ASN B 1 293 ? -9.547 33.875 21.188 1 94.62 293 ASN B N 1
ATOM 5921 C CA . ASN B 1 293 ? -9.844 33.906 19.75 1 94.62 293 ASN B CA 1
ATOM 5922 C C . ASN B 1 293 ? -10.688 32.719 19.344 1 94.62 293 ASN B C 1
ATOM 5924 O O . ASN B 1 293 ? -10.281 31.562 19.531 1 94.62 293 ASN B O 1
ATOM 5928 N N . PRO B 1 294 ? -11.883 32.906 18.766 1 92.81 294 PRO B N 1
ATOM 5929 C CA . PRO B 1 294 ? -12.758 31.781 18.422 1 92.81 294 PRO B CA 1
ATOM 5930 C C . PRO B 1 294 ? -12.195 30.922 17.281 1 92.81 294 PRO B C 1
ATOM 5932 O O . PRO B 1 294 ? -12.625 29.781 17.109 1 92.81 294 PRO B O 1
ATOM 5935 N N . ASP B 1 295 ? -11.227 31.453 16.578 1 94.31 295 ASP B N 1
ATOM 5936 C CA . ASP B 1 295 ? -10.695 30.75 15.406 1 94.31 295 ASP B CA 1
ATOM 5937 C C . ASP B 1 295 ? -9.406 30 15.75 1 94.31 295 ASP B C 1
ATOM 5939 O O . ASP B 1 295 ? -8.883 29.25 14.93 1 94.31 295 ASP B O 1
ATOM 5943 N N . TYR B 1 296 ? -8.898 30.219 16.891 1 96 296 TYR B N 1
ATOM 5944 C CA . TYR B 1 296 ? -7.633 29.594 17.281 1 96 296 TYR B CA 1
ATOM 5945 C C . TYR B 1 296 ? -7.871 28.422 18.219 1 96 296 TYR B C 1
ATOM 5947 O O . TYR B 1 296 ? -8.469 28.562 19.281 1 96 296 TYR B O 1
ATOM 5955 N N . THR B 1 297 ? -7.418 27.297 17.844 1 96.56 297 THR B N 1
ATOM 5956 C CA . THR B 1 297 ? -7.73 26.031 18.5 1 96.56 297 THR B CA 1
ATOM 5957 C C . THR B 1 297 ? -6.758 25.766 19.641 1 96.56 297 THR B C 1
ATOM 5959 O O . THR B 1 297 ? -5.566 26.062 19.531 1 96.56 297 THR B O 1
ATOM 5962 N N . ALA B 1 298 ? -7.246 25.203 20.734 1 96.69 298 ALA B N 1
ATOM 5963 C CA . ALA B 1 298 ? -6.434 24.781 21.875 1 96.69 298 ALA B CA 1
ATOM 5964 C C . ALA B 1 298 ? -5.766 23.438 21.594 1 96.69 298 ALA B C 1
ATOM 5966 O O . ALA B 1 298 ? -6.18 22.703 20.703 1 96.69 298 ALA B O 1
ATOM 5967 N N . MET B 1 299 ? -4.641 23.125 22.359 1 96.06 299 MET B N 1
ATOM 5968 C CA . MET B 1 299 ? -4.086 21.781 22.328 1 96.06 299 MET B CA 1
ATOM 5969 C C . MET B 1 299 ? -5.121 20.75 22.766 1 96.06 299 MET B C 1
ATOM 5971 O O . MET B 1 299 ? -5.879 21 23.703 1 96.06 299 MET B O 1
ATOM 5975 N N . ALA B 1 300 ? -5.141 19.656 22.125 1 93.81 300 ALA B N 1
ATOM 5976 C CA . ALA B 1 300 ? -6.223 18.688 22.234 1 93.81 300 ALA B CA 1
ATOM 5977 C C . ALA B 1 300 ? -6.297 18.109 23.641 1 93.81 300 ALA B C 1
ATOM 5979 O O . ALA B 1 300 ? -7.387 17.875 24.172 1 93.81 300 ALA B O 1
ATOM 5980 N N . THR B 1 301 ? -5.18 17.781 24.266 1 93.69 301 THR B N 1
ATOM 5981 C CA . THR B 1 301 ? -5.137 17.172 25.594 1 93.69 301 THR B CA 1
ATOM 5982 C C . THR B 1 301 ? -4.078 17.828 26.469 1 93.69 301 THR B C 1
ATOM 5984 O O . THR B 1 301 ? -3.164 18.484 25.953 1 93.69 301 THR B O 1
ATOM 5987 N N . PRO B 1 302 ? -4.27 17.672 27.781 1 95.25 302 PRO B N 1
ATOM 5988 C CA . PRO B 1 302 ? -3.209 18.172 28.672 1 95.25 302 PRO B CA 1
ATOM 5989 C C . PRO B 1 302 ? -1.841 17.578 28.328 1 95.25 302 PRO B C 1
ATOM 5991 O O . PRO B 1 302 ? -0.824 18.266 28.438 1 95.25 302 PRO B O 1
ATOM 5994 N N . GLY B 1 303 ? -1.874 16.344 27.938 1 95.62 303 GLY B N 1
ATOM 5995 C CA . GLY B 1 303 ? -0.627 15.703 27.562 1 95.62 303 GLY B CA 1
ATOM 5996 C C . GLY B 1 303 ? 0.051 16.375 26.375 1 95.62 303 GLY B C 1
ATOM 5997 O O . GLY B 1 303 ? 1.261 16.609 26.406 1 95.62 303 GLY B O 1
ATOM 5998 N N . GLN B 1 304 ? -0.705 16.672 25.359 1 95.25 304 GLN B N 1
ATOM 5999 C CA . GLN B 1 304 ? -0.163 17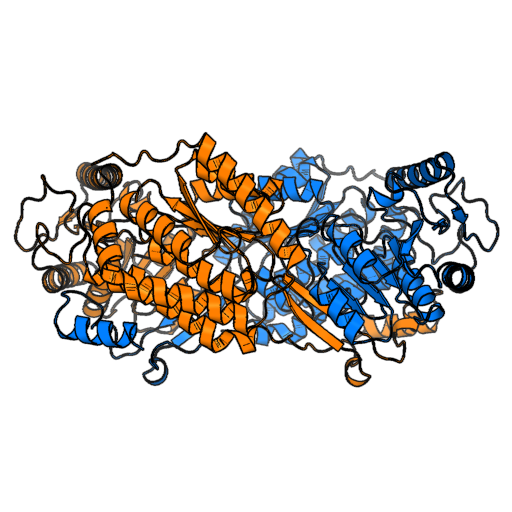.359 24.188 1 95.25 304 GLN B CA 1
ATOM 6000 C C . GLN B 1 304 ? 0.353 18.75 24.531 1 95.25 304 GLN B C 1
ATOM 6002 O O . GLN B 1 304 ? 1.389 19.172 24.016 1 95.25 304 GLN B O 1
ATOM 6007 N N . TYR B 1 305 ? -0.421 19.406 25.406 1 97.31 305 TYR B N 1
ATOM 6008 C CA . TYR B 1 305 ? -0.02 20.734 25.875 1 97.31 305 TYR B CA 1
ATOM 6009 C C . TYR B 1 305 ? 1.325 20.688 26.594 1 97.31 305 TYR B C 1
ATOM 6011 O O . TYR B 1 305 ? 2.234 21.453 26.266 1 97.31 305 TYR B O 1
ATOM 6019 N N . GLN B 1 306 ? 1.464 19.766 27.469 1 97.69 306 GLN B N 1
ATOM 6020 C CA . GLN B 1 306 ? 2.686 19.641 28.25 1 97.69 306 GLN B CA 1
ATOM 6021 C C . GLN B 1 306 ? 3.865 19.219 27.375 1 97.69 306 GLN B C 1
ATOM 6023 O O . GLN B 1 306 ? 4.992 19.672 27.594 1 97.69 306 GLN B O 1
ATOM 6028 N N . ARG B 1 307 ? 3.604 18.391 26.453 1 97.62 307 ARG B N 1
ATOM 6029 C CA . ARG B 1 307 ? 4.641 17.984 25.516 1 97.62 307 ARG B CA 1
ATOM 6030 C C . ARG B 1 307 ? 5.215 19.172 24.766 1 97.62 307 ARG B C 1
ATOM 6032 O O . ARG B 1 307 ? 6.434 19.344 24.688 1 97.62 307 ARG B O 1
ATOM 6039 N N . LEU B 1 308 ? 4.383 20.078 24.297 1 98.06 308 LEU B N 1
ATOM 6040 C CA . LEU B 1 308 ? 4.836 21.25 23.547 1 98.06 308 LEU B CA 1
ATOM 6041 C C . LEU B 1 308 ? 5.543 22.234 24.453 1 98.06 308 LEU B C 1
ATOM 6043 O O . LEU B 1 308 ? 6.504 22.891 24.047 1 98.06 308 LEU B O 1
ATOM 6047 N N . GLN B 1 309 ? 5.023 22.312 25.688 1 97.75 309 GLN B N 1
ATOM 6048 C CA . GLN B 1 309 ? 5.723 23.141 26.656 1 97.75 309 GLN B CA 1
ATOM 6049 C C . GLN B 1 309 ? 7.137 22.625 26.906 1 97.75 309 GLN B C 1
ATOM 6051 O O . GLN B 1 309 ? 8.078 23.406 27.062 1 97.75 309 GLN B O 1
ATOM 6056 N N . SER B 1 310 ? 7.258 21.328 26.938 1 98.44 310 SER B N 1
ATOM 6057 C CA . SER B 1 310 ? 8.578 20.734 27.125 1 98.44 310 SER B CA 1
ATOM 6058 C C . SER B 1 310 ? 9.492 21.031 25.953 1 98.44 310 SER B C 1
ATOM 6060 O O . SER B 1 310 ? 10.703 21.203 26.125 1 98.44 310 SER B O 1
ATOM 6062 N N . TYR B 1 311 ? 8.984 21.109 24.734 1 98.56 311 TYR B N 1
ATOM 6063 C CA . TYR B 1 311 ? 9.773 21.469 23.562 1 98.56 311 TYR B CA 1
ATOM 6064 C C . TYR B 1 311 ? 10.289 22.891 23.672 1 98.56 311 TYR B C 1
ATOM 6066 O O . TYR B 1 311 ? 11.453 23.172 23.375 1 98.56 311 TYR B O 1
ATOM 6074 N N . LEU B 1 312 ? 9.414 23.766 24.094 1 98 312 LEU B N 1
ATOM 6075 C CA . LEU B 1 312 ? 9.789 25.172 24.297 1 98 312 LEU B CA 1
ATOM 6076 C C . LEU B 1 312 ? 10.859 25.297 25.375 1 98 312 LEU B C 1
ATOM 6078 O O . LEU B 1 312 ? 11.844 26.016 25.203 1 98 312 LEU B O 1
ATOM 6082 N N . GLY B 1 313 ? 10.609 24.578 26.453 1 98.31 313 GLY B N 1
ATOM 6083 C CA . GLY B 1 313 ? 11.602 24.578 27.516 1 98.31 313 GLY B CA 1
ATOM 6084 C C . GLY B 1 313 ? 12.961 24.078 27.062 1 98.31 313 GLY B C 1
ATOM 6085 O O . GLY B 1 313 ? 13.992 24.656 27.406 1 98.31 313 GLY B O 1
ATOM 6086 N N . ASP B 1 314 ? 12.977 23.016 26.328 1 98.62 314 ASP B N 1
ATOM 6087 C CA . ASP B 1 314 ? 14.203 22.453 25.781 1 98.62 314 ASP B CA 1
ATOM 6088 C C . ASP B 1 314 ? 14.914 23.469 24.891 1 98.62 314 ASP B C 1
ATOM 6090 O O . ASP B 1 314 ? 16.125 23.672 25 1 98.62 314 ASP B O 1
ATOM 6094 N N . ALA B 1 315 ? 14.172 24.141 24.016 1 98.31 315 ALA B N 1
ATOM 6095 C CA . ALA B 1 315 ? 14.734 25.156 23.125 1 98.31 315 ALA B CA 1
ATOM 6096 C C . ALA B 1 315 ? 15.359 26.297 23.906 1 98.31 315 ALA B C 1
ATOM 6098 O O . ALA B 1 315 ? 16.453 26.766 23.594 1 98.31 315 ALA B O 1
ATOM 6099 N N . GLU B 1 316 ? 14.672 26.672 24.906 1 97.69 316 GLU B N 1
ATOM 6100 C CA . GLU B 1 316 ? 15.18 27.734 25.75 1 97.69 316 GLU B CA 1
ATOM 6101 C C . GLU B 1 316 ? 16.469 27.328 26.453 1 97.69 316 GLU B C 1
ATOM 6103 O O . GLU B 1 316 ? 17.438 28.094 26.5 1 97.69 316 GLU B O 1
ATOM 6108 N N . ALA B 1 317 ? 16.422 26.188 26.984 1 98.25 317 ALA B N 1
ATOM 6109 C CA . ALA B 1 317 ? 17.594 25.672 27.688 1 98.25 317 ALA B CA 1
ATOM 6110 C C . ALA B 1 317 ? 18.797 25.578 26.75 1 98.25 317 ALA B C 1
ATOM 6112 O O . ALA B 1 317 ? 19.938 25.75 27.172 1 98.25 317 ALA B O 1
ATOM 6113 N N . LEU B 1 318 ? 18.531 25.375 25.516 1 98.25 318 LEU B N 1
ATOM 6114 C CA . LEU B 1 318 ? 19.594 25.219 24.516 1 98.25 318 LEU B CA 1
ATOM 6115 C C . LEU B 1 318 ? 20 26.578 23.953 1 98.25 318 LEU B C 1
ATOM 6117 O O . LEU B 1 318 ? 20.891 26.656 23.109 1 98.25 318 LEU B O 1
ATOM 6121 N N . GLY B 1 319 ? 19.359 27.641 24.344 1 98.19 319 GLY B N 1
ATOM 6122 C CA . GLY B 1 319 ? 19.703 28.984 23.922 1 98.19 319 GLY B CA 1
ATOM 6123 C C . GLY B 1 319 ? 19.172 29.344 22.547 1 98.19 319 GLY B C 1
ATOM 6124 O O . GLY B 1 319 ? 19.703 30.219 21.875 1 98.19 319 GLY B O 1
ATOM 6125 N N . VAL B 1 320 ? 18.125 28.641 22.156 1 98.56 320 VAL B N 1
ATOM 6126 C CA . VAL B 1 320 ? 17.531 28.891 20.844 1 98.56 320 VAL B CA 1
ATOM 6127 C C . VAL B 1 320 ? 16.797 30.234 20.859 1 98.56 320 VAL B C 1
ATOM 6129 O O . VAL B 1 320 ? 16.109 30.578 21.828 1 98.56 320 VAL B O 1
ATOM 6132 N N . ARG B 1 321 ? 17 31.016 19.766 1 98.38 321 ARG B N 1
ATOM 6133 C CA . ARG B 1 321 ? 16.188 32.219 19.594 1 98.38 321 ARG B CA 1
ATOM 6134 C C . ARG B 1 321 ? 14.742 31.859 19.297 1 98.38 321 ARG B C 1
ATOM 6136 O O . ARG B 1 321 ? 14.445 31.266 18.266 1 98.38 321 ARG B O 1
ATOM 6143 N N . CYS B 1 322 ? 13.883 32.25 20.25 1 98.31 322 CYS B N 1
ATOM 6144 C CA . CYS B 1 322 ? 12.461 31.969 20.094 1 98.31 322 CYS B CA 1
ATOM 6145 C C . CYS B 1 322 ? 11.672 33.25 19.891 1 98.31 322 CYS B C 1
ATOM 6147 O O . CYS B 1 322 ? 11.836 34.219 20.656 1 98.31 322 CYS B O 1
ATOM 6149 N N . ILE B 1 323 ? 10.906 33.281 18.797 1 98.44 323 ILE B N 1
ATOM 6150 C CA . ILE B 1 323 ? 10.031 34.438 18.531 1 98.44 323 ILE B CA 1
ATOM 6151 C C . ILE B 1 323 ? 8.578 34.031 18.734 1 98.44 323 ILE B C 1
ATOM 6153 O O . ILE B 1 323 ? 7.973 33.406 17.844 1 98.44 323 ILE B O 1
ATOM 6157 N N . GLU B 1 324 ? 8.062 34.25 19.875 1 98.12 324 GLU B N 1
ATOM 6158 C CA . GLU B 1 324 ? 6.652 34.031 20.156 1 98.12 324 GLU B CA 1
ATOM 6159 C C . GLU B 1 324 ? 5.781 35.125 19.5 1 98.12 324 GLU B C 1
ATOM 6161 O O . GLU B 1 324 ? 6.047 36.312 19.656 1 98.12 324 GLU B O 1
ATOM 6166 N N . ILE B 1 325 ? 4.836 34.75 18.734 1 98.12 325 ILE B N 1
ATOM 6167 C CA . ILE B 1 325 ? 3.918 35.688 18.109 1 98.12 325 ILE B CA 1
ATOM 6168 C C . ILE B 1 325 ? 2.594 35.688 18.875 1 98.12 325 ILE B C 1
ATOM 6170 O O . ILE B 1 325 ? 1.711 34.875 18.594 1 98.12 325 ILE B O 1
ATOM 6174 N N . ASN B 1 326 ? 2.486 36.531 19.797 1 97.94 326 ASN B N 1
ATOM 6175 C CA . ASN B 1 326 ? 1.332 36.812 20.641 1 97.94 326 ASN B CA 1
ATOM 6176 C C . ASN B 1 326 ? 0.89 38.281 20.516 1 97.94 326 ASN B C 1
ATOM 6178 O O . ASN B 1 326 ? 1.208 39.094 21.359 1 97.94 326 ASN B O 1
ATOM 6182 N N . PRO B 1 327 ? 0.17 38.5 19.438 1 96.19 327 PRO B N 1
ATOM 6183 C CA . PRO B 1 327 ? -0.027 39.906 18.984 1 96.19 327 PRO B CA 1
ATOM 6184 C C . PRO B 1 327 ? -0.615 40.781 20.078 1 96.19 327 PRO B C 1
ATOM 6186 O O . PRO B 1 327 ? -0.281 41.969 20.156 1 96.19 327 PRO B O 1
ATOM 6189 N N . ALA B 1 328 ? -1.433 40.312 20.906 1 96.94 328 ALA B N 1
ATOM 6190 C CA . ALA B 1 328 ? -2.1 41.125 21.938 1 96.94 328 ALA B CA 1
ATOM 6191 C C . ALA B 1 328 ? -1.4 41 23.281 1 96.94 328 ALA B C 1
ATOM 6193 O O . ALA B 1 328 ? -1.88 41.5 24.297 1 96.94 328 ALA B O 1
ATOM 6194 N N . GLY B 1 329 ? -0.298 40.281 23.328 1 96.94 329 GLY B N 1
ATOM 6195 C CA . GLY B 1 329 ? 0.476 40.125 24.547 1 96.94 329 GLY B CA 1
ATOM 6196 C C . GLY B 1 329 ? -0.305 39.469 25.672 1 96.94 329 GLY B C 1
ATOM 6197 O O . GLY B 1 329 ? -0.254 39.906 26.812 1 96.94 329 GLY B O 1
ATOM 6198 N N . GLU B 1 330 ? -1.046 38.469 25.344 1 97.75 330 GLU B N 1
ATOM 6199 C CA . GLU B 1 330 ? -1.967 37.844 26.281 1 97.75 330 GLU B CA 1
ATOM 6200 C C . GLU B 1 330 ? -1.246 36.812 27.156 1 97.75 330 GLU B C 1
ATOM 6202 O O . GLU B 1 330 ? -0.248 36.219 26.75 1 97.75 330 GLU B O 1
ATOM 6207 N N . ASP B 1 331 ? -1.721 36.688 28.391 1 97.31 331 ASP B N 1
ATOM 6208 C CA . ASP B 1 331 ? -1.291 35.594 29.25 1 97.31 331 ASP B CA 1
ATOM 6209 C C . ASP B 1 331 ? -2.031 34.312 28.922 1 97.31 331 ASP B C 1
ATOM 6211 O O . ASP B 1 331 ? -3.25 34.219 29.078 1 97.31 331 ASP B O 1
ATOM 6215 N N . LEU B 1 332 ? -1.323 33.312 28.5 1 96.25 332 LEU B N 1
ATOM 6216 C CA . LEU B 1 332 ? -1.929 32.094 28.047 1 96.25 332 LEU B CA 1
ATOM 6217 C C . LEU B 1 332 ? -1.72 30.969 29.062 1 96.25 332 LEU B C 1
ATOM 6219 O O . LEU B 1 332 ? -2.029 29.797 28.781 1 96.25 332 LEU B O 1
ATOM 6223 N N . SER B 1 333 ? -1.268 31.203 30.234 1 92.94 333 SER B N 1
ATOM 6224 C CA . SER B 1 333 ? -0.832 30.203 31.219 1 92.94 333 SER B CA 1
ATOM 6225 C C . SER B 1 333 ? -2.012 29.406 31.75 1 92.94 333 SER B C 1
ATOM 6227 O O . SER B 1 333 ? -1.835 28.312 32.281 1 92.94 333 SER B O 1
ATOM 6229 N N . SER B 1 334 ? -3.246 29.938 31.656 1 92.94 334 SER B N 1
ATOM 6230 C CA . SER B 1 334 ? -4.406 29.281 32.25 1 92.94 334 SER B CA 1
ATOM 6231 C C . SER B 1 334 ? -5.25 28.578 31.188 1 92.94 334 SER B C 1
ATOM 6233 O O . SER B 1 334 ? -6.324 28.062 31.484 1 92.94 334 SER B O 1
ATOM 6235 N N . VAL B 1 335 ? -4.836 28.656 29.984 1 94.19 335 VAL B N 1
ATOM 6236 C CA . VAL B 1 335 ? -5.555 28 28.906 1 94.19 335 VAL B CA 1
ATOM 6237 C C . VAL B 1 335 ? -4.617 27.047 28.156 1 94.19 335 VAL B C 1
ATOM 6239 O O . VAL B 1 335 ? -3.395 27.203 28.219 1 94.19 335 VAL B O 1
ATOM 6242 N N . ARG B 1 336 ? -5.113 26.094 27.484 1 96.06 336 ARG B N 1
ATOM 6243 C CA . ARG B 1 336 ? -4.289 25.125 26.781 1 96.06 336 ARG B CA 1
ATOM 6244 C C . ARG B 1 336 ? -3.982 25.594 25.359 1 96.06 336 ARG B C 1
AT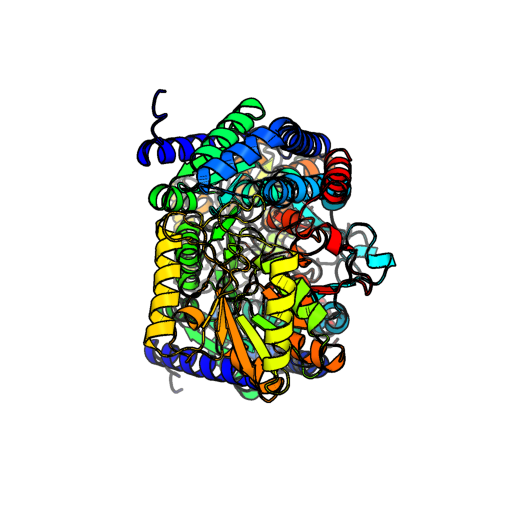OM 6246 O O . ARG B 1 336 ? -3.963 24.797 24.422 1 96.06 336 ARG B O 1
ATOM 6253 N N . LYS B 1 337 ? -3.994 26.891 25.156 1 97.44 337 LYS B N 1
ATOM 6254 C CA . LYS B 1 337 ? -3.562 27.484 23.891 1 97.44 337 LYS B CA 1
ATOM 6255 C C . LYS B 1 337 ? -2.1 27.906 23.953 1 97.44 337 LYS B C 1
ATOM 6257 O O . LYS B 1 337 ? -1.633 28.391 25 1 97.44 337 LYS B O 1
ATOM 6262 N N . ILE B 1 338 ? -1.378 27.672 22.969 1 97.81 338 ILE B N 1
ATOM 6263 C CA . ILE B 1 338 ? 0.029 28.031 22.828 1 97.81 338 ILE B CA 1
ATOM 6264 C C . ILE B 1 338 ? 0.204 29.016 21.688 1 97.81 338 ILE B C 1
ATOM 6266 O O . ILE B 1 338 ? -0.32 28.797 20.594 1 97.81 338 ILE B O 1
ATOM 6270 N N . ALA B 1 339 ? 0.858 30.125 21.984 1 98.06 339 ALA B N 1
ATOM 6271 C CA . ALA B 1 339 ? 1.117 31.109 20.922 1 98.06 339 ALA B CA 1
ATOM 6272 C C . ALA B 1 339 ? 2.074 30.531 19.875 1 98.06 339 ALA B C 1
ATOM 6274 O O . ALA B 1 339 ? 3.053 29.859 20.219 1 98.06 339 ALA B O 1
ATOM 6275 N N . PRO B 1 340 ? 1.745 30.734 18.562 1 98.44 340 PRO B N 1
ATOM 6276 C CA . PRO B 1 340 ? 2.711 30.312 17.547 1 98.44 340 PRO B CA 1
ATOM 6277 C C . PRO B 1 340 ? 4.117 30.859 17.797 1 98.44 340 PRO B C 1
ATOM 6279 O O . PRO B 1 340 ? 4.277 32.031 18.141 1 98.44 340 PRO B O 1
ATOM 6282 N N . THR B 1 341 ? 5.09 30.047 17.75 1 98.75 341 THR B N 1
ATOM 6283 C CA . THR B 1 341 ? 6.457 30.406 18.094 1 98.75 341 THR B CA 1
ATOM 6284 C C . THR B 1 341 ? 7.434 29.906 17.031 1 98.75 341 THR B C 1
ATOM 6286 O O . THR B 1 341 ? 7.41 28.734 16.656 1 98.75 341 THR B O 1
ATOM 6289 N N . LEU B 1 342 ? 8.188 30.797 16.484 1 98.81 342 LEU B N 1
ATOM 6290 C CA . LEU B 1 342 ? 9.281 30.484 15.578 1 98.81 342 LEU B CA 1
ATOM 6291 C C . LEU B 1 342 ? 10.555 30.156 16.344 1 98.81 342 LEU B C 1
ATOM 6293 O O . LEU B 1 342 ? 10.914 30.875 17.281 1 98.81 342 LEU B O 1
ATOM 6297 N N . LEU B 1 343 ? 11.164 29.078 16.078 1 98.88 343 LEU B N 1
ATOM 6298 C CA . LEU B 1 343 ? 12.445 28.688 16.672 1 98.88 343 LEU B CA 1
ATOM 6299 C C . LEU B 1 343 ? 13.562 28.734 15.633 1 98.88 343 LEU B C 1
ATOM 6301 O O . LEU B 1 343 ? 13.586 27.938 14.703 1 98.88 343 LEU B O 1
ATOM 6305 N N . ILE B 1 344 ? 14.477 29.609 15.852 1 98.75 344 ILE B N 1
ATOM 6306 C CA . ILE B 1 344 ? 15.414 29.969 14.789 1 98.75 344 ILE B CA 1
ATOM 6307 C C . ILE B 1 344 ? 16.688 29.141 14.953 1 98.75 344 ILE B C 1
ATOM 6309 O O . ILE B 1 344 ? 17.359 29.234 15.984 1 98.75 344 ILE B O 1
ATOM 6313 N N . ASP B 1 345 ? 17 28.266 13.922 1 98.44 345 ASP B N 1
ATOM 6314 C CA . ASP B 1 345 ? 18.203 27.469 13.781 1 98.44 345 ASP B CA 1
ATOM 6315 C C . ASP B 1 345 ? 18.5 26.688 15.062 1 98.44 345 ASP B C 1
ATOM 6317 O O . ASP B 1 345 ? 19.609 26.766 15.594 1 98.44 345 ASP B O 1
ATOM 6321 N N . PRO B 1 346 ? 17.531 26.047 15.539 1 98.69 346 PRO B N 1
ATOM 6322 C CA . PRO B 1 346 ? 17.828 25.188 16.688 1 98.69 346 PRO B CA 1
ATOM 6323 C C . PRO B 1 346 ? 18.906 24.156 16.391 1 98.69 346 PRO B C 1
ATOM 6325 O O . PRO B 1 346 ? 19.047 23.734 15.234 1 98.69 346 PRO B O 1
ATOM 6328 N N . PRO B 1 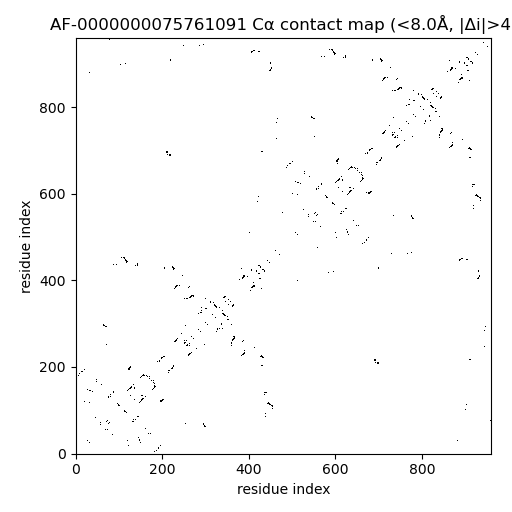347 ? 19.656 23.781 17.484 1 98.19 347 PRO B N 1
ATOM 6329 C CA . PRO B 1 347 ? 20.609 22.672 17.266 1 98.19 347 PRO B CA 1
ATOM 6330 C C . PRO B 1 347 ? 19.922 21.359 16.922 1 98.19 347 PRO B C 1
ATOM 6332 O O . PRO B 1 347 ? 18.766 21.141 17.281 1 98.19 347 PRO B O 1
ATOM 6335 N N . GLN B 1 348 ? 20.609 20.516 16.297 1 97.06 348 GLN B N 1
ATOM 6336 C CA . GLN B 1 348 ? 20.031 19.312 15.688 1 97.06 348 GLN B CA 1
ATOM 6337 C C . GLN B 1 348 ? 19.484 18.375 16.766 1 97.06 348 GLN B C 1
ATOM 6339 O O . GLN B 1 348 ? 18.625 17.547 16.484 1 97.06 348 GLN B O 1
ATOM 6344 N N . ASP B 1 349 ? 19.953 18.406 17.906 1 96.75 349 ASP B N 1
ATOM 6345 C CA . ASP B 1 349 ? 19.516 17.5 18.969 1 96.75 349 ASP B CA 1
ATOM 6346 C C . ASP B 1 349 ? 18.328 18.078 19.734 1 96.75 349 ASP B C 1
ATOM 6348 O O . ASP B 1 349 ? 17.812 17.453 20.656 1 96.75 349 ASP B O 1
ATOM 6352 N N . ALA B 1 350 ? 17.938 19.391 19.344 1 98.5 350 ALA B N 1
ATOM 6353 C CA . ALA B 1 350 ? 16.734 19.969 19.969 1 98.5 350 ALA B CA 1
ATOM 6354 C C . ALA B 1 350 ? 15.516 19.094 19.734 1 98.5 350 ALA B C 1
ATOM 6356 O O . ALA B 1 350 ? 15.336 18.547 18.641 1 98.5 350 ALA B O 1
ATOM 6357 N N . LEU B 1 351 ? 14.609 18.953 20.734 1 98.38 351 LEU B N 1
ATOM 6358 C CA . LEU B 1 351 ? 13.414 18.125 20.641 1 98.38 351 LEU B CA 1
ATOM 6359 C C . LEU B 1 351 ? 12.531 18.547 19.484 1 98.38 351 LEU B C 1
ATOM 6361 O O . LEU B 1 351 ? 11.93 17.703 18.812 1 98.38 351 LEU B O 1
ATOM 6365 N N . VAL B 1 352 ? 12.492 19.859 19.141 1 98.44 352 VAL B N 1
ATOM 6366 C CA . VAL B 1 352 ? 11.641 20.391 18.094 1 98.44 352 VAL B CA 1
ATOM 6367 C C . VAL B 1 352 ? 12.102 19.875 16.734 1 98.44 352 VAL B C 1
ATOM 6369 O O . VAL B 1 352 ? 11.336 19.906 15.758 1 98.44 352 VAL B O 1
ATOM 6372 N N . LEU B 1 353 ? 13.375 19.438 16.625 1 98.25 353 LEU B N 1
ATOM 6373 C CA . LEU B 1 353 ? 13.867 18.906 15.367 1 98.25 353 LEU B CA 1
ATOM 6374 C C . LEU B 1 353 ? 13.883 17.375 15.383 1 98.25 353 LEU B C 1
ATOM 6376 O O . LEU B 1 353 ? 13.992 16.734 14.336 1 98.25 353 LEU B O 1
ATOM 6380 N N . GLN B 1 354 ? 13.766 16.797 16.625 1 96.88 354 GLN B N 1
ATOM 6381 C CA . GLN B 1 354 ? 13.859 15.344 16.75 1 96.88 354 GLN B CA 1
ATOM 6382 C C . GLN B 1 354 ? 12.477 14.703 16.703 1 96.88 354 GLN B C 1
ATOM 6384 O O . GLN B 1 354 ? 12.328 13.586 16.203 1 96.88 354 GLN B O 1
ATOM 6389 N N . GLU B 1 355 ? 11.492 15.375 17.156 1 96.31 355 GLU B N 1
ATOM 6390 C CA . GLU B 1 355 ? 10.156 14.812 17.312 1 96.31 355 GLU B CA 1
ATOM 6391 C C . GLU B 1 355 ? 9.141 15.562 16.469 1 96.31 355 GLU B C 1
ATOM 6393 O O . GLU B 1 355 ? 9.258 16.781 16.266 1 96.31 355 GLU B O 1
ATOM 6398 N N . GLU B 1 356 ? 8.164 14.836 15.953 1 96.56 356 GLU B N 1
ATOM 6399 C CA . GLU B 1 356 ? 7.047 15.516 15.305 1 96.56 356 GLU B CA 1
ATOM 6400 C C . GLU B 1 356 ? 6.379 16.516 16.25 1 96.56 356 GLU B C 1
ATOM 6402 O O . GLU B 1 356 ? 6.062 16.172 17.391 1 96.56 356 GLU B O 1
ATOM 6407 N N . ILE B 1 357 ? 6.184 17.688 15.805 1 97.81 357 ILE B N 1
ATOM 6408 C CA . ILE B 1 357 ? 5.75 18.781 16.656 1 97.81 357 ILE B CA 1
ATOM 6409 C C . ILE B 1 357 ? 4.246 18.672 16.906 1 97.81 357 ILE B C 1
ATOM 6411 O O . ILE B 1 357 ? 3.803 18.594 18.062 1 97.81 357 ILE B O 1
ATOM 6415 N N . PHE B 1 358 ? 3.457 18.641 15.789 1 97.44 358 PHE B N 1
ATOM 6416 C CA . PHE B 1 358 ? 2.014 18.5 15.93 1 97.44 358 PHE B CA 1
ATOM 6417 C C . PHE B 1 358 ? 1.443 19.594 16.828 1 97.44 358 PHE B C 1
ATOM 6419 O O . PHE B 1 358 ? 0.713 19.297 17.781 1 97.44 358 PHE B O 1
ATOM 6426 N N . GLY B 1 359 ? 1.761 20.859 16.562 1 98 359 GLY B N 1
ATOM 6427 C CA . GLY B 1 359 ? 1.4 22.047 17.312 1 98 359 GLY B CA 1
ATOM 6428 C C . GLY B 1 359 ? 1.92 23.328 16.688 1 98 359 GLY B C 1
ATOM 6429 O O . GLY B 1 359 ? 2.438 23.312 15.57 1 98 359 GLY B O 1
ATOM 6430 N N . PRO B 1 360 ? 1.771 24.406 17.375 1 98.19 360 PRO B N 1
ATOM 6431 C CA . PRO B 1 360 ? 2.006 25.688 16.719 1 98.19 360 PRO B CA 1
ATOM 6432 C C . PRO B 1 360 ? 3.449 26.172 16.859 1 98.19 360 PRO B C 1
ATOM 6434 O O . PRO B 1 360 ? 3.707 27.375 16.875 1 98.19 360 PRO B O 1
ATOM 6437 N N . LEU B 1 361 ? 4.418 25.312 17.047 1 98.81 361 LEU B N 1
ATOM 6438 C CA . LEU B 1 361 ? 5.844 25.625 17.016 1 98.81 361 LEU B CA 1
ATOM 6439 C C . LEU B 1 361 ? 6.418 25.375 15.625 1 98.81 361 LEU B C 1
ATOM 6441 O O . LEU B 1 361 ? 6.043 24.406 14.953 1 98.81 361 LEU B O 1
ATOM 6445 N N . LEU B 1 362 ? 7.293 26.219 15.188 1 98.88 362 LEU B N 1
ATOM 6446 C CA . LEU B 1 362 ? 7.816 26.078 13.828 1 98.88 362 LEU B CA 1
ATOM 6447 C C . LEU B 1 362 ? 9.312 26.391 13.789 1 98.88 362 LEU B C 1
ATOM 6449 O O . LEU B 1 362 ? 9.703 27.562 13.781 1 98.88 362 LEU B O 1
ATOM 6453 N N . PRO B 1 363 ? 10.148 25.375 13.758 1 98.88 363 PRO B N 1
ATOM 6454 C CA . PRO B 1 363 ? 11.578 25.609 13.531 1 98.88 363 PRO B CA 1
ATOM 6455 C C . PRO B 1 363 ? 11.859 26.203 12.148 1 98.88 363 PRO B C 1
ATOM 6457 O O . PRO B 1 363 ? 11.273 25.766 11.156 1 98.88 363 PRO B O 1
ATOM 6460 N N . ILE B 1 364 ? 12.625 27.203 12.148 1 98.88 364 ILE B N 1
ATOM 6461 C CA . ILE B 1 364 ? 13.148 27.828 10.938 1 98.88 364 ILE B CA 1
ATOM 6462 C C . ILE B 1 364 ? 14.648 27.547 10.82 1 98.88 364 ILE B C 1
ATOM 6464 O O . ILE B 1 364 ? 15.445 28.078 11.594 1 98.88 364 ILE B O 1
ATOM 6468 N N . CYS B 1 365 ? 14.977 26.734 9.867 1 98.75 365 CYS B N 1
ATOM 6469 C CA . CYS B 1 365 ? 16.359 26.328 9.664 1 98.75 365 CYS B CA 1
ATOM 6470 C C . CYS B 1 365 ? 16.906 26.891 8.359 1 98.75 365 CYS B C 1
ATOM 6472 O O . CYS B 1 365 ? 16.219 26.922 7.348 1 98.75 365 CYS B O 1
ATOM 6474 N N . SER B 1 366 ? 18.125 27.312 8.43 1 98.38 366 SER B N 1
ATOM 6475 C CA . SER B 1 366 ? 18.75 27.906 7.246 1 98.38 366 SER B CA 1
ATOM 6476 C C . SER B 1 366 ? 19.531 26.859 6.465 1 98.38 366 SER B C 1
ATOM 6478 O O . SER B 1 366 ? 20.031 25.891 7.039 1 98.38 366 SER B O 1
ATOM 6480 N N . TYR B 1 367 ? 19.516 26.953 5.199 1 98.5 367 TYR B N 1
ATOM 6481 C CA . TYR B 1 367 ? 20.391 26.172 4.332 1 98.5 367 TYR B CA 1
ATOM 6482 C C . TYR B 1 367 ? 21.109 27.078 3.34 1 98.5 367 TYR B C 1
ATOM 6484 O O . TYR B 1 367 ? 20.75 28.25 3.176 1 98.5 367 TYR B O 1
ATOM 6492 N N . ARG B 1 368 ? 22.359 26.672 2.645 1 98.06 368 ARG B N 1
ATOM 6493 C CA . ARG B 1 368 ? 23.188 27.484 1.762 1 98.06 368 ARG B CA 1
ATOM 6494 C C . ARG B 1 368 ? 23 27.078 0.304 1 98.06 368 ARG B C 1
ATOM 6496 O O . ARG B 1 368 ? 23.188 27.891 -0.603 1 98.06 368 ARG B O 1
ATOM 6503 N N . SER B 1 369 ? 22.516 25.812 0.112 1 98.44 369 SER B N 1
ATOM 6504 C CA . SER B 1 369 ? 22.25 25.312 -1.231 1 98.44 369 SER B CA 1
ATOM 6505 C C . SER B 1 369 ? 21.078 24.359 -1.233 1 98.44 369 SER B C 1
ATOM 6507 O O . SER B 1 369 ? 20.828 23.656 -0.242 1 98.44 369 SER B O 1
ATOM 6509 N N . ILE B 1 370 ? 20.406 24.312 -2.402 1 98.38 370 ILE B N 1
ATOM 6510 C CA . ILE B 1 370 ? 19.234 23.469 -2.502 1 98.38 370 ILE B CA 1
ATOM 6511 C C . ILE B 1 370 ? 19.625 22.016 -2.25 1 98.38 370 ILE B C 1
ATOM 6513 O O . ILE B 1 370 ? 18.844 21.25 -1.66 1 98.38 370 ILE B O 1
ATOM 6517 N N . ASP B 1 371 ? 20.844 21.625 -2.588 1 97.94 371 ASP B N 1
ATOM 6518 C CA . ASP B 1 371 ? 21.312 20.25 -2.369 1 97.94 371 ASP B CA 1
ATOM 6519 C C . ASP B 1 371 ? 21.516 19.969 -0.882 1 97.94 371 ASP B C 1
ATOM 6521 O O . ASP B 1 371 ? 21.312 18.844 -0.427 1 97.94 371 ASP B O 1
ATOM 6525 N N . GLU B 1 372 ? 21.922 21 -0.186 1 98.31 372 GLU B N 1
ATOM 6526 C CA . GLU B 1 372 ? 22.031 20.859 1.264 1 98.31 372 GLU B CA 1
ATOM 6527 C C . GLU B 1 372 ? 20.656 20.609 1.891 1 98.31 372 GLU B C 1
ATOM 6529 O O . GLU B 1 372 ? 20.531 19.781 2.803 1 98.31 372 GLU B O 1
ATOM 6534 N N . ALA B 1 373 ? 19.672 21.312 1.435 1 98.69 373 ALA B N 1
ATOM 6535 C CA . ALA B 1 373 ? 18.312 21.109 1.914 1 98.69 373 ALA B CA 1
ATOM 6536 C C . ALA B 1 373 ? 17.828 19.703 1.603 1 98.69 373 ALA B C 1
ATOM 6538 O O . ALA B 1 373 ? 17.266 19.031 2.465 1 98.69 373 ALA B O 1
ATOM 6539 N N . ILE B 1 374 ? 18.047 19.25 0.43 1 98.19 374 ILE B N 1
ATOM 6540 C CA . ILE B 1 374 ? 17.672 17.906 -0.003 1 98.19 374 ILE B CA 1
ATOM 6541 C C . ILE B 1 374 ? 18.375 16.859 0.867 1 98.19 374 ILE B C 1
ATOM 6543 O O . ILE B 1 374 ? 17.734 15.922 1.351 1 98.19 374 ILE B O 1
ATOM 6547 N N . ALA B 1 375 ? 19.688 17.016 1.071 1 97.56 375 ALA B N 1
ATOM 6548 C CA . ALA B 1 375 ? 20.469 16.078 1.889 1 97.56 375 ALA B CA 1
ATOM 6549 C C . ALA B 1 375 ? 19.938 16.031 3.318 1 97.56 375 ALA B C 1
ATOM 6551 O O . ALA B 1 375 ? 19.875 14.961 3.928 1 97.56 375 ALA B O 1
ATOM 6552 N N . TYR B 1 376 ? 19.594 17.203 3.811 1 98.06 376 TYR B N 1
ATOM 6553 C CA . TYR B 1 376 ? 19.047 17.312 5.16 1 98.06 376 TYR B CA 1
ATOM 6554 C C . TYR B 1 376 ? 17.766 16.484 5.289 1 98.06 376 TYR B C 1
ATOM 6556 O O . TYR B 1 376 ? 17.625 15.711 6.242 1 98.06 376 TYR B O 1
ATOM 6564 N N . ILE B 1 377 ? 16.891 16.625 4.363 1 97.94 377 ILE B N 1
ATOM 6565 C CA . ILE B 1 377 ? 15.602 15.914 4.367 1 97.94 377 ILE B CA 1
ATOM 6566 C C . ILE B 1 377 ? 15.836 14.414 4.234 1 97.94 377 ILE B C 1
ATOM 6568 O O . ILE B 1 377 ? 15.25 13.617 4.973 1 97.94 377 ILE B O 1
ATOM 6572 N N . ASN B 1 378 ? 16.766 13.992 3.387 1 96.12 378 ASN B N 1
ATOM 6573 C CA . ASN B 1 378 ? 16.984 12.586 3.078 1 96.12 378 ASN B CA 1
ATOM 6574 C C . ASN B 1 378 ? 17.719 11.875 4.215 1 96.12 378 ASN B C 1
ATOM 6576 O O . ASN B 1 378 ? 17.734 10.641 4.266 1 96.12 378 ASN B O 1
ATOM 6580 N N . ALA B 1 379 ? 18.312 12.625 5.113 1 95.75 379 ALA B N 1
ATOM 6581 C CA . ALA B 1 379 ? 19.016 12.047 6.262 1 95.75 379 ALA B CA 1
ATOM 6582 C C . ALA B 1 379 ? 18.031 11.695 7.375 1 95.75 379 ALA B C 1
ATOM 6584 O O . ALA B 1 379 ? 18.422 11.148 8.406 1 95.75 379 ALA B O 1
ATOM 6585 N N . ARG B 1 380 ? 16.812 11.938 7.148 1 96.38 380 ARG B N 1
ATOM 6586 C CA . ARG B 1 380 ? 15.766 11.734 8.148 1 96.38 380 ARG B CA 1
ATOM 6587 C C . ARG B 1 380 ? 14.641 10.859 7.594 1 96.38 380 ARG B C 1
ATOM 6589 O O . ARG B 1 380 ? 14.586 10.602 6.391 1 96.38 380 ARG B O 1
ATOM 6596 N N . PRO B 1 381 ? 13.758 10.328 8.531 1 96.94 381 PRO B N 1
ATOM 6597 C CA . PRO B 1 381 ? 12.664 9.484 8.039 1 96.94 381 PRO B CA 1
ATOM 6598 C C . PRO B 1 381 ? 11.797 10.195 7.004 1 96.94 381 PRO B C 1
ATOM 6600 O O . PRO B 1 381 ? 11.539 11.391 7.125 1 96.94 381 PRO B O 1
ATOM 6603 N N . ARG B 1 382 ? 11.328 9.492 5.965 1 97.75 382 ARG B N 1
ATOM 6604 C CA . ARG B 1 382 ? 10.508 10.055 4.898 1 97.75 382 ARG B CA 1
ATOM 6605 C C . ARG B 1 382 ? 9.203 10.617 5.449 1 97.75 382 ARG B C 1
ATOM 6607 O O . ARG B 1 382 ? 8.453 9.906 6.125 1 97.75 382 ARG B O 1
ATOM 6614 N N . PRO B 1 383 ? 8.93 11.844 5.191 1 98.19 383 PRO B N 1
ATOM 6615 C CA . PRO B 1 383 ? 7.75 12.5 5.766 1 98.19 383 PRO B CA 1
ATOM 6616 C C . PRO B 1 383 ? 6.469 12.211 4.984 1 98.19 383 PRO B C 1
ATOM 6618 O O . PRO B 1 383 ? 6.527 11.656 3.883 1 98.19 383 PRO B O 1
ATOM 6621 N N . LEU B 1 384 ? 5.332 12.609 5.547 1 98.38 384 LEU B N 1
ATOM 6622 C CA . LEU B 1 384 ? 4.031 12.43 4.914 1 98.38 384 LEU B CA 1
ATOM 6623 C C . LEU B 1 384 ? 3.803 13.469 3.826 1 98.38 384 LEU B C 1
ATOM 6625 O O . LEU B 1 384 ? 3.131 13.195 2.828 1 98.38 384 LEU B O 1
ATOM 6629 N N . ALA B 1 385 ? 4.379 14.664 4.027 1 98.62 385 ALA B N 1
ATOM 6630 C CA . ALA B 1 385 ? 4.223 15.734 3.047 1 98.62 385 ALA B CA 1
ATOM 6631 C C . ALA B 1 385 ? 5.504 16.547 2.922 1 98.62 385 ALA B C 1
ATOM 6633 O O . ALA B 1 385 ? 6.332 16.562 3.838 1 98.62 385 ALA B O 1
ATOM 6634 N N . LEU B 1 386 ? 5.699 17.156 1.82 1 98.81 386 LEU B N 1
ATOM 6635 C CA . LEU B 1 386 ? 6.781 18.094 1.551 1 98.81 386 LEU B CA 1
ATOM 6636 C C . LEU B 1 386 ? 6.277 19.297 0.765 1 98.81 386 LEU B C 1
ATOM 6638 O O . LEU B 1 386 ? 5.484 19.141 -0.167 1 98.81 386 LEU B O 1
ATOM 6642 N N . TYR B 1 387 ? 6.77 20.484 1.084 1 98.88 387 TYR B N 1
ATOM 6643 C CA . TYR B 1 387 ? 6.336 21.703 0.421 1 98.88 387 TYR B CA 1
ATOM 6644 C C . TYR B 1 387 ? 7.531 22.484 -0.105 1 98.88 387 TYR B C 1
ATOM 6646 O O . TYR B 1 387 ? 8.578 22.562 0.551 1 98.88 387 TYR B O 1
ATOM 6654 N N . TYR B 1 388 ? 7.367 23.016 -1.275 1 98.88 388 TYR B N 1
ATOM 6655 C CA . TYR B 1 388 ? 8.398 23.828 -1.917 1 98.88 388 TYR B CA 1
ATOM 6656 C C . TYR B 1 388 ? 7.832 25.172 -2.359 1 98.88 388 TYR B C 1
ATOM 6658 O O . TYR B 1 388 ? 6.773 25.234 -2.988 1 98.88 388 TYR B O 1
ATOM 6666 N N . PHE B 1 389 ? 8.5 26.234 -1.996 1 98.62 389 PHE B N 1
ATOM 6667 C CA . PHE B 1 389 ? 8.164 27.594 -2.443 1 98.62 389 PHE B CA 1
ATOM 6668 C C . PHE B 1 389 ? 9.281 28.172 -3.307 1 98.62 389 PHE B C 1
ATOM 6670 O O . PHE B 1 389 ? 10.422 28.281 -2.861 1 98.62 389 PHE B O 1
ATOM 6677 N N . GLY B 1 390 ? 8.992 28.484 -4.465 1 97.56 390 GLY B N 1
ATOM 6678 C CA . GLY B 1 390 ? 9.914 29.094 -5.414 1 97.56 390 GLY B CA 1
ATOM 6679 C C . GLY B 1 390 ? 9.352 29.188 -6.816 1 97.56 390 GLY B C 1
ATOM 6680 O O . GLY B 1 390 ? 8.336 28.562 -7.129 1 97.56 390 GLY B O 1
ATOM 6681 N N . ASP B 1 391 ? 10.031 29.938 -7.652 1 94.69 391 ASP B N 1
ATOM 6682 C CA . ASP B 1 391 ? 9.523 30.172 -9 1 94.69 391 ASP B CA 1
ATOM 6683 C C . ASP B 1 391 ? 10.391 29.453 -10.039 1 94.69 391 ASP B C 1
ATOM 6685 O O . ASP B 1 391 ? 10.047 29.422 -11.227 1 94.69 391 ASP B O 1
ATOM 6689 N N . ASP B 1 392 ? 11.461 28.875 -9.617 1 96.88 392 ASP B N 1
ATOM 6690 C CA . ASP B 1 392 ? 12.32 28.109 -10.508 1 96.88 392 ASP B CA 1
ATOM 6691 C C . ASP B 1 392 ? 11.789 26.688 -10.703 1 96.88 392 ASP B C 1
ATOM 6693 O O . ASP B 1 392 ? 12.016 25.828 -9.859 1 96.88 392 ASP B O 1
ATOM 6697 N N . GLN B 1 393 ? 11.211 26.5 -11.805 1 95.88 393 GLN B N 1
ATOM 6698 C CA . GLN B 1 393 ? 10.57 25.219 -12.078 1 95.88 393 GLN B CA 1
ATOM 6699 C C . GLN B 1 393 ? 11.602 24.094 -12.109 1 95.88 393 GLN B C 1
ATOM 6701 O O . GLN B 1 393 ? 11.297 22.953 -11.727 1 95.88 393 GLN B O 1
ATOM 6706 N N . ALA B 1 394 ? 12.758 24.359 -12.641 1 97.75 394 ALA B N 1
ATOM 6707 C CA . ALA B 1 394 ? 13.812 23.344 -12.688 1 97.75 394 ALA B CA 1
ATOM 6708 C C . ALA B 1 394 ? 14.234 22.922 -11.289 1 97.75 394 ALA B C 1
ATOM 6710 O O . ALA B 1 394 ? 14.469 21.734 -11.031 1 97.75 394 ALA B O 1
ATOM 6711 N N . GLU B 1 395 ? 14.32 23.922 -10.422 1 98.12 395 GLU B N 1
ATOM 6712 C CA . GLU B 1 395 ? 14.68 23.609 -9.039 1 98.12 395 GLU B CA 1
ATOM 6713 C C . GLU B 1 395 ? 13.578 22.812 -8.352 1 98.12 395 GLU B C 1
ATOM 6715 O O . GLU B 1 395 ? 13.859 21.875 -7.598 1 98.12 395 GLU B O 1
ATOM 6720 N N . ALA B 1 396 ? 12.359 23.203 -8.578 1 98.19 396 ALA B N 1
ATOM 6721 C CA . ALA B 1 396 ? 11.227 22.469 -8.016 1 98.19 396 ALA B CA 1
ATOM 6722 C C . ALA B 1 396 ? 11.258 21 -8.461 1 98.19 396 ALA B C 1
ATOM 6724 O O . ALA B 1 396 ? 11.086 20.094 -7.641 1 98.19 396 ALA B O 1
ATOM 6725 N N . ARG B 1 397 ? 11.477 20.797 -9.734 1 97.38 397 ARG B N 1
ATOM 6726 C CA . ARG B 1 397 ? 11.562 19.438 -10.273 1 97.38 397 ARG B CA 1
ATOM 6727 C C . ARG B 1 397 ? 12.719 18.672 -9.641 1 97.38 397 ARG B C 1
ATOM 6729 O O . ARG B 1 397 ? 12.594 17.484 -9.352 1 97.38 397 ARG B O 1
ATOM 6736 N N . HIS B 1 398 ? 13.82 19.375 -9.477 1 97.62 398 HIS B N 1
ATOM 6737 C CA . HIS B 1 398 ? 14.992 18.781 -8.859 1 97.62 398 HIS B CA 1
ATOM 6738 C C . HIS B 1 398 ? 14.695 18.328 -7.43 1 97.62 398 HIS B C 1
ATOM 6740 O O . HIS B 1 398 ? 15.055 17.219 -7.035 1 97.62 398 HIS B O 1
ATOM 6746 N N . VAL B 1 399 ? 14.016 19.141 -6.691 1 98.44 399 VAL B N 1
ATOM 6747 C CA . VAL B 1 399 ? 13.641 18.828 -5.312 1 98.44 399 VAL B CA 1
ATOM 6748 C C . VAL B 1 399 ? 12.711 17.625 -5.289 1 98.44 399 VAL B C 1
ATOM 6750 O O . VAL B 1 399 ? 12.938 16.672 -4.531 1 98.44 399 VAL B O 1
ATOM 6753 N N . LEU B 1 400 ? 11.727 17.656 -6.113 1 98 400 LEU B N 1
ATOM 6754 C CA . LEU B 1 400 ? 10.75 16.562 -6.145 1 98 400 LEU B CA 1
ATOM 6755 C C . LEU B 1 400 ? 11.406 15.25 -6.547 1 98 400 LEU B C 1
ATOM 6757 O O . LEU B 1 400 ? 11.102 14.203 -5.98 1 98 400 LEU B O 1
ATOM 6761 N N . ALA B 1 401 ? 12.344 15.273 -7.449 1 96.31 401 ALA B N 1
ATOM 6762 C CA . ALA B 1 401 ? 12.984 14.07 -7.973 1 96.31 401 ALA B CA 1
ATOM 6763 C C . ALA B 1 401 ? 13.938 13.469 -6.945 1 96.31 401 ALA B C 1
ATOM 6765 O O . ALA B 1 401 ? 14.227 12.266 -6.984 1 96.31 401 ALA B O 1
ATOM 6766 N N . HIS B 1 402 ? 14.414 14.312 -5.992 1 97.06 402 HIS B N 1
ATOM 6767 C CA . HIS B 1 402 ? 15.5 13.844 -5.141 1 97.06 402 HIS B CA 1
ATOM 6768 C C . HIS B 1 402 ? 15.078 13.828 -3.674 1 97.06 402 HIS B C 1
ATOM 6770 O O . HIS B 1 402 ? 15.93 13.734 -2.781 1 97.06 402 HIS B O 1
ATOM 6776 N N . THR B 1 403 ? 13.812 13.977 -3.436 1 97.69 403 THR B N 1
ATOM 6777 C CA . THR B 1 403 ? 13.25 13.789 -2.104 1 97.69 403 THR B CA 1
ATOM 6778 C C . THR B 1 403 ? 12.055 12.844 -2.148 1 97.69 403 THR B C 1
ATOM 6780 O O . THR B 1 403 ? 11.547 12.523 -3.227 1 97.69 403 THR B O 1
ATOM 6783 N N . TYR B 1 404 ? 11.711 12.398 -0.949 1 97.44 404 TYR B N 1
ATOM 6784 C CA . TYR B 1 404 ? 10.594 11.469 -0.829 1 97.44 404 TYR B CA 1
ATOM 6785 C C . TYR B 1 404 ? 9.609 11.938 0.236 1 97.44 404 TYR B C 1
ATOM 6787 O O . TYR B 1 404 ? 10.016 12.391 1.308 1 97.44 404 TYR B O 1
ATOM 6795 N N . SER B 1 405 ? 8.359 11.914 -0.083 1 98.38 405 SER B N 1
ATOM 6796 C CA . SER B 1 405 ? 7.23 12.195 0.803 1 98.38 405 SER B CA 1
ATOM 6797 C C . SER B 1 405 ? 5.949 11.547 0.291 1 98.38 405 SER B C 1
ATOM 6799 O O . SER B 1 405 ? 5.879 11.133 -0.869 1 98.38 405 SER B O 1
ATOM 6801 N N . GLY B 1 406 ? 4.965 11.398 1.18 1 97.75 406 GLY B N 1
ATOM 6802 C CA . GLY B 1 406 ? 3.678 10.891 0.731 1 97.75 406 GLY B CA 1
ATOM 6803 C C . GLY B 1 406 ? 3.033 11.758 -0.334 1 97.75 406 GLY B C 1
ATOM 6804 O O . GLY B 1 406 ? 2.521 11.25 -1.332 1 97.75 406 GLY B O 1
ATOM 6805 N N . GLY B 1 407 ? 3.01 13.07 -0.149 1 98.19 407 GLY B N 1
ATOM 6806 C CA . GLY B 1 407 ? 2.547 14.086 -1.083 1 98.19 407 GLY B CA 1
ATOM 6807 C C . GLY B 1 407 ? 3.393 15.344 -1.063 1 98.19 407 GLY B C 1
ATOM 6808 O O . GLY B 1 407 ? 4.254 15.508 -0.195 1 98.19 407 GLY B O 1
ATOM 6809 N N . ALA B 1 408 ? 3.148 16.172 -2.051 1 98.69 408 ALA B N 1
ATOM 6810 C CA . ALA B 1 408 ? 3.906 17.422 -2.121 1 98.69 408 ALA B CA 1
ATOM 6811 C C . ALA B 1 408 ? 3.07 18.547 -2.74 1 98.69 408 ALA B C 1
ATOM 6813 O O . ALA B 1 408 ? 2.123 18.281 -3.486 1 98.69 408 ALA B O 1
ATOM 6814 N N . CYS B 1 409 ? 3.418 19.719 -2.363 1 98.19 409 CYS B N 1
ATOM 6815 C CA . CYS B 1 409 ? 2.84 20.906 -2.986 1 98.19 409 CYS B CA 1
ATOM 6816 C C . CYS B 1 409 ? 3.926 21.891 -3.398 1 98.19 409 CYS B C 1
ATOM 6818 O O . CYS B 1 409 ? 4.973 21.984 -2.754 1 98.19 409 CYS B O 1
ATOM 6820 N N . ILE B 1 410 ? 3.652 22.594 -4.434 1 98 410 ILE B N 1
ATOM 6821 C CA . ILE B 1 410 ? 4.488 23.703 -4.887 1 98 410 ILE B CA 1
ATOM 6822 C C . ILE B 1 410 ? 3.75 25.016 -4.676 1 98 410 ILE B C 1
ATOM 6824 O O . ILE B 1 410 ? 2.65 25.219 -5.199 1 98 410 ILE B O 1
ATOM 6828 N N . ASN B 1 411 ? 4.34 25.906 -3.82 1 97.06 411 ASN B N 1
ATOM 6829 C CA . ASN B 1 411 ? 3.844 27.234 -3.504 1 97.06 411 ASN B CA 1
ATOM 6830 C C . ASN B 1 411 ? 2.5 27.172 -2.783 1 97.06 411 ASN B C 1
ATOM 6832 O O . ASN B 1 411 ? 1.652 28.047 -2.971 1 97.06 411 ASN B O 1
ATOM 6836 N N . GLU B 1 412 ? 2.377 26.125 -2.088 1 95.12 412 GLU B N 1
ATOM 6837 C CA . GLU B 1 412 ? 1.191 25.844 -1.29 1 95.12 412 GLU B CA 1
ATOM 6838 C C . GLU B 1 412 ? 1.495 24.812 -0.206 1 95.12 412 GLU B C 1
ATOM 6840 O O . GLU B 1 412 ? 2.525 24.125 -0.256 1 95.12 412 GLU B O 1
ATOM 6845 N N . VAL B 1 413 ? 0.638 24.766 0.772 1 96.12 413 VAL B N 1
ATOM 6846 C CA . VAL B 1 413 ? 0.766 23.703 1.771 1 96.12 413 VAL B CA 1
ATOM 6847 C C . VAL B 1 413 ? -0.574 23 1.942 1 96.12 413 VAL B C 1
ATOM 6849 O O . VAL B 1 413 ? -1.634 23.609 1.807 1 96.12 413 VAL B O 1
ATOM 6852 N N . MET B 1 414 ? -0.551 21.703 2.092 1 95.06 414 MET B N 1
ATOM 6853 C CA . MET B 1 414 ? -1.595 20.812 2.592 1 95.06 414 MET B CA 1
ATOM 6854 C C . MET B 1 414 ? -2.697 20.625 1.553 1 95.06 414 MET B C 1
ATOM 6856 O O . MET B 1 414 ? -3.504 19.703 1.655 1 95.06 414 MET B O 1
ATOM 6860 N N . GLN B 1 415 ? -2.76 21.406 0.46 1 93.06 415 GLN B N 1
ATOM 6861 C CA . GLN B 1 415 ? -3.941 21.453 -0.397 1 93.06 415 GLN B CA 1
ATOM 6862 C C . GLN B 1 415 ? -4.078 20.172 -1.217 1 93.06 415 GLN B C 1
ATOM 6864 O O . GLN B 1 415 ? -5.137 19.906 -1.8 1 93.06 415 GLN B O 1
ATOM 6869 N N . HIS B 1 416 ? -3.059 19.391 -1.301 1 94.38 416 HIS B N 1
ATOM 6870 C CA . HIS B 1 416 ? -3.174 18.109 -1.983 1 94.38 416 HIS B CA 1
ATOM 6871 C C . HIS B 1 416 ? -4.203 17.203 -1.303 1 94.38 416 HIS B C 1
ATOM 6873 O O . HIS B 1 416 ? -4.82 16.359 -1.951 1 94.38 416 HIS B O 1
ATOM 6879 N N . ILE B 1 417 ? -4.5 17.453 -0.016 1 92.88 417 ILE B N 1
ATOM 6880 C CA . ILE B 1 417 ? -5.441 16.625 0.733 1 92.88 417 ILE B CA 1
ATOM 6881 C C . ILE B 1 417 ? -6.867 16.938 0.294 1 92.88 417 ILE B C 1
ATOM 6883 O O . ILE B 1 417 ? -7.777 16.125 0.483 1 92.88 417 ILE B O 1
ATOM 6887 N N . PHE B 1 418 ? -7.078 18.094 -0.309 1 90.75 418 PHE B N 1
ATOM 6888 C CA . PHE B 1 418 ? -8.414 18.531 -0.689 1 90.75 418 PHE B CA 1
ATOM 6889 C C . PHE B 1 418 ? -8.734 18.125 -2.125 1 90.75 418 PHE B C 1
ATOM 6891 O O . PHE B 1 418 ? -9.805 18.438 -2.643 1 90.75 418 PHE B O 1
ATOM 6898 N N . GLN B 1 419 ? -7.762 17.484 -2.752 1 94.06 419 GLN B N 1
ATOM 6899 C CA . GLN B 1 419 ? -7.973 17 -4.109 1 94.06 419 GLN B CA 1
ATOM 6900 C C . GLN B 1 419 ? -8.453 15.547 -4.098 1 94.06 419 GLN B C 1
ATOM 6902 O O . GLN B 1 419 ? -7.648 14.625 -3.928 1 94.06 419 GLN B O 1
ATOM 6907 N N . ASN B 1 420 ? -9.711 15.305 -4.379 1 94.56 420 ASN B N 1
ATOM 6908 C CA . ASN B 1 420 ? -10.258 13.953 -4.312 1 94.56 420 ASN B CA 1
ATOM 6909 C C . ASN B 1 420 ? -9.711 13.07 -5.43 1 94.56 420 ASN B C 1
ATOM 6911 O O . ASN B 1 420 ? -9.797 11.844 -5.352 1 94.56 420 ASN B O 1
ATOM 6915 N N . SER B 1 421 ? -9.156 13.688 -6.43 1 96 421 SER B N 1
ATOM 6916 C CA . SER B 1 421 ? -8.625 12.945 -7.562 1 96 421 SER B CA 1
ATOM 6917 C C . SER B 1 421 ? -7.203 12.453 -7.285 1 96 421 SER B C 1
ATOM 6919 O O . SER B 1 421 ? -6.668 11.633 -8.031 1 96 421 SER B O 1
ATOM 6921 N N . LEU B 1 422 ? -6.566 12.922 -6.203 1 97.62 422 LEU B N 1
ATOM 6922 C CA . LEU B 1 422 ? -5.207 12.531 -5.855 1 97.62 422 LEU B CA 1
ATOM 6923 C C . LEU B 1 422 ? -5.211 11.508 -4.723 1 97.62 422 LEU B C 1
ATOM 6925 O O . LEU B 1 422 ? -5.953 11.656 -3.75 1 97.62 422 LEU B O 1
ATOM 6929 N N . PRO B 1 423 ? -4.398 10.477 -4.898 1 97.25 423 PRO B N 1
ATOM 6930 C CA . PRO B 1 423 ? -4.254 9.539 -3.779 1 97.25 423 PRO B CA 1
ATOM 6931 C C . PRO B 1 423 ? -3.547 10.164 -2.576 1 97.25 423 PRO B C 1
ATOM 6933 O O . PRO B 1 423 ? -2.748 11.086 -2.738 1 97.25 423 PRO B O 1
ATOM 6936 N N . PHE B 1 424 ? -3.879 9.703 -1.417 1 97.62 424 PHE B N 1
ATOM 6937 C CA . PHE B 1 424 ? -3.262 10.133 -0.17 1 97.62 424 PHE B CA 1
ATOM 6938 C C . PHE B 1 424 ? -2.637 8.953 0.563 1 97.62 424 PHE B C 1
ATOM 6940 O O . PHE B 1 424 ? -3.201 7.855 0.582 1 97.62 424 PHE B O 1
ATOM 6947 N N . GLY B 1 425 ? -1.475 9.133 1.107 1 96.88 425 GLY B N 1
ATOM 6948 C CA . GLY B 1 425 ? -0.771 8.102 1.854 1 96.88 425 GLY B CA 1
ATOM 6949 C C . GLY B 1 425 ? 0.688 8.438 2.1 1 96.88 425 GLY B C 1
ATOM 6950 O O . GLY B 1 425 ? 1.173 9.484 1.67 1 96.88 425 GLY B O 1
ATOM 6951 N N . GLY B 1 426 ? 1.384 7.566 2.869 1 96.94 426 GLY B N 1
ATOM 6952 C CA . GLY B 1 426 ? 2.758 7.832 3.266 1 96.94 426 GLY B CA 1
ATOM 6953 C C . GLY B 1 426 ? 3.773 7.035 2.467 1 96.94 426 GLY B C 1
ATOM 6954 O O . GLY B 1 426 ? 3.451 6.492 1.408 1 96.94 426 GLY B O 1
ATOM 6955 N N . CYS B 1 427 ? 4.98 7.102 2.881 1 96.94 427 CYS B N 1
ATOM 6956 C CA . CYS B 1 427 ? 6.117 6.359 2.344 1 96.94 427 CYS B CA 1
ATOM 6957 C C . CYS B 1 427 ? 7.191 6.164 3.408 1 96.94 427 CYS B C 1
ATOM 6959 O O . CYS B 1 427 ? 7.582 7.117 4.082 1 96.94 427 CYS B O 1
ATOM 6961 N N . GLY B 1 428 ? 7.633 4.949 3.539 1 96.75 428 GLY B N 1
ATOM 6962 C CA . GLY B 1 428 ? 8.617 4.695 4.578 1 96.75 428 GLY B CA 1
ATOM 6963 C C . GLY B 1 428 ? 8.062 4.859 5.98 1 96.75 428 GLY B C 1
ATOM 6964 O O . GLY B 1 428 ? 7.035 4.262 6.32 1 96.75 428 GLY B O 1
ATOM 6965 N N . ASN B 1 429 ? 8.703 5.746 6.641 1 97.31 429 ASN B N 1
ATOM 6966 C CA . ASN B 1 429 ? 8.32 5.961 8.031 1 97.31 429 ASN B CA 1
ATOM 6967 C C . ASN B 1 429 ? 6.922 6.57 8.141 1 97.31 429 ASN B C 1
ATOM 6969 O O . ASN B 1 429 ? 6.238 6.387 9.148 1 97.31 429 ASN B O 1
ATOM 6973 N N . SER B 1 430 ? 6.52 7.281 7.16 1 98.25 430 SER B N 1
ATOM 6974 C CA . SER B 1 430 ? 5.191 7.887 7.184 1 98.25 430 SER B CA 1
ATOM 6975 C C . SER B 1 430 ? 4.133 6.914 6.68 1 98.25 430 SER B C 1
ATOM 6977 O O . SER B 1 430 ? 2.975 7.293 6.488 1 98.25 430 SER B O 1
ATOM 6979 N N . GLY B 1 431 ? 4.512 5.68 6.441 1 98.06 431 GLY B N 1
ATOM 6980 C CA . GLY B 1 431 ? 3.543 4.629 6.164 1 98.06 431 GLY B CA 1
ATOM 6981 C C . GLY B 1 431 ? 3.553 4.176 4.719 1 98.06 431 GLY B C 1
ATOM 6982 O O . GLY B 1 431 ? 4.551 4.34 4.016 1 98.06 431 GLY B O 1
ATOM 6983 N N . TYR B 1 432 ? 2.48 3.438 4.309 1 98 432 TYR B N 1
ATOM 6984 C CA . TYR B 1 432 ? 2.326 2.967 2.938 1 98 432 TYR B CA 1
ATOM 6985 C C . TYR B 1 432 ? 0.86 2.701 2.613 1 98 432 TYR B C 1
ATOM 6987 O O . TYR B 1 432 ? 0.011 2.699 3.508 1 98 432 TYR B O 1
ATOM 6995 N N . GLY B 1 433 ? 0.599 2.477 1.307 1 97.5 433 GLY B N 1
ATOM 6996 C CA . GLY B 1 433 ? -0.766 2.377 0.814 1 97.5 433 GLY B CA 1
ATOM 6997 C C . GLY B 1 433 ? -1.357 3.717 0.422 1 97.5 433 GLY B C 1
ATOM 6998 O O . GLY B 1 433 ? -0.91 4.762 0.896 1 97.5 433 GLY B O 1
ATOM 6999 N N . ARG B 1 434 ? -2.268 3.662 -0.455 1 97.38 434 ARG B N 1
ATOM 7000 C CA . ARG B 1 434 ? -2.971 4.855 -0.912 1 97.38 434 ARG B CA 1
ATOM 7001 C C . ARG B 1 434 ? -4.48 4.684 -0.785 1 97.38 434 ARG B C 1
ATOM 7003 O O . ARG B 1 434 ? -5.004 3.588 -0.984 1 97.38 434 ARG B O 1
ATOM 7010 N N . TYR B 1 435 ? -5.023 5.77 -0.451 1 96 435 TYR B N 1
ATOM 7011 C CA . TYR B 1 435 ? -6.48 5.805 -0.473 1 96 435 TYR B CA 1
ATOM 7012 C C . TYR B 1 435 ? -6.988 7.16 -0.949 1 96 435 TYR B C 1
ATOM 7014 O O . TYR B 1 435 ? -6.227 7.953 -1.506 1 96 435 TYR B O 1
ATOM 7022 N N . ARG B 1 436 ? -8.273 7.406 -0.917 1 95.06 436 ARG B N 1
ATOM 7023 C CA . ARG B 1 436 ? -9.039 8.578 -1.343 1 95.06 436 ARG B CA 1
ATOM 7024 C C . ARG B 1 436 ? -9.547 8.406 -2.77 1 95.06 436 ARG B C 1
ATOM 7026 O O . ARG B 1 436 ? -8.797 7.988 -3.656 1 95.06 436 ARG B O 1
ATOM 7033 N N . GLY B 1 437 ? -10.75 8.758 -2.959 1 95.31 437 GLY B N 1
ATOM 7034 C CA . GLY B 1 437 ? -11.367 8.672 -4.27 1 95.31 437 GLY B CA 1
ATOM 7035 C C . GLY B 1 437 ? -11.234 7.301 -4.906 1 95.31 437 GLY B C 1
ATOM 7036 O O . GLY B 1 437 ? -11.539 6.285 -4.281 1 95.31 437 GLY B O 1
ATOM 7037 N N . GLY B 1 438 ? -10.836 7.344 -6.16 1 96.31 438 GLY B N 1
ATOM 7038 C CA . GLY B 1 438 ? -10.703 6.109 -6.914 1 96.31 438 GLY B CA 1
ATOM 7039 C C . GLY B 1 438 ? -9.617 5.191 -6.371 1 96.31 438 GLY B C 1
ATOM 7040 O O . GLY B 1 438 ? -9.734 3.969 -6.453 1 96.31 438 GLY B O 1
ATOM 7041 N N . ASP B 1 439 ? -8.586 5.746 -5.789 1 96.81 439 ASP B N 1
ATOM 7042 C CA . ASP B 1 439 ? -7.504 4.945 -5.223 1 96.81 439 ASP B CA 1
ATOM 7043 C C . ASP B 1 439 ? -7.953 4.238 -3.947 1 96.81 439 ASP B C 1
ATOM 7045 O O . ASP B 1 439 ? -7.52 3.121 -3.664 1 96.81 439 ASP B O 1
ATOM 7049 N N . GLY B 1 440 ? -8.82 4.934 -3.182 1 97.75 440 GLY B N 1
ATOM 7050 C CA . GLY B 1 440 ? -9.43 4.27 -2.043 1 97.75 440 GLY B CA 1
ATOM 7051 C C . GLY B 1 440 ? -10.367 3.145 -2.441 1 97.75 440 GLY B C 1
ATOM 7052 O O . GLY B 1 440 ? -10.383 2.088 -1.807 1 97.75 440 GLY B O 1
ATOM 7053 N N . PHE B 1 441 ? -11.195 3.357 -3.564 1 98.5 441 PHE B N 1
ATOM 7054 C CA . PHE B 1 441 ? -12.039 2.309 -4.129 1 98.5 441 PHE B CA 1
ATOM 7055 C C . PHE B 1 441 ? -11.211 1.076 -4.473 1 98.5 441 PHE B C 1
ATOM 7057 O O . PHE B 1 441 ? -11.562 -0.043 -4.102 1 98.5 441 PHE B O 1
ATOM 7064 N N . LYS B 1 442 ? -10.117 1.28 -5.066 1 97.88 442 LYS B N 1
ATOM 7065 C CA . LYS B 1 442 ? -9.258 0.173 -5.477 1 97.88 442 LYS B CA 1
ATOM 7066 C C . LYS B 1 442 ? -8.609 -0.502 -4.27 1 97.88 442 LYS B C 1
ATOM 7068 O O . LYS B 1 442 ? -8.539 -1.73 -4.207 1 97.88 442 LYS B O 1
ATOM 7073 N N . ALA B 1 443 ? -8.148 0.295 -3.287 1 97.81 443 ALA B N 1
ATOM 7074 C CA . ALA B 1 443 ? -7.496 -0.245 -2.096 1 97.81 443 ALA B CA 1
ATOM 7075 C C . ALA B 1 443 ? -8.43 -1.185 -1.34 1 97.81 443 ALA B C 1
ATOM 7077 O O . ALA B 1 443 ? -7.984 -2.168 -0.744 1 97.81 443 ALA B O 1
ATOM 7078 N N . PHE B 1 444 ? -9.734 -0.855 -1.421 1 98.62 444 PHE B N 1
ATOM 7079 C CA . PHE B 1 444 ? -10.703 -1.636 -0.655 1 98.62 444 PHE B CA 1
ATOM 7080 C C . PHE B 1 444 ? -11.469 -2.592 -1.562 1 98.62 444 PHE B C 1
ATOM 7082 O O . PHE B 1 444 ? -12.586 -3 -1.24 1 98.62 444 PHE B O 1
ATOM 7089 N N . SER B 1 445 ? -10.852 -2.922 -2.719 1 98.38 445 SER B N 1
ATOM 7090 C CA . SER B 1 445 ? -11.398 -3.908 -3.645 1 98.38 445 SER B CA 1
ATOM 7091 C C . SER B 1 445 ? -10.383 -5.008 -3.943 1 98.38 445 SER B C 1
ATOM 7093 O O . SER B 1 445 ? -9.172 -4.766 -3.918 1 98.38 445 SER B O 1
ATOM 7095 N N . LEU B 1 446 ? -10.891 -6.168 -4.148 1 98.12 446 LEU B N 1
ATOM 7096 C CA . LEU B 1 446 ? -10.094 -7.18 -4.82 1 98.12 446 LEU B CA 1
ATOM 7097 C C . LEU B 1 446 ? -9.922 -6.844 -6.301 1 98.12 446 LEU B C 1
ATOM 7099 O O . LEU B 1 446 ? -10.906 -6.766 -7.039 1 98.12 446 LEU B O 1
ATOM 7103 N N . GLN B 1 447 ? -8.742 -6.574 -6.676 1 97.88 447 GLN B N 1
ATOM 7104 C CA . GLN B 1 447 ? -8.383 -6.453 -8.086 1 97.88 447 GLN B CA 1
ATOM 7105 C C . GLN B 1 447 ? -8.109 -7.824 -8.703 1 97.88 447 GLN B C 1
ATOM 7107 O O . GLN B 1 447 ? -6.988 -8.328 -8.641 1 97.88 447 GLN B O 1
ATOM 7112 N N . ARG B 1 448 ? -9.164 -8.414 -9.352 1 98.25 448 ARG B N 1
ATOM 7113 C CA . ARG B 1 448 ? -9.086 -9.805 -9.781 1 98.25 448 ARG B CA 1
ATOM 7114 C C . ARG B 1 448 ? -8.867 -9.898 -11.289 1 98.25 448 ARG B C 1
ATOM 7116 O O . ARG B 1 448 ? -9.672 -9.375 -12.07 1 98.25 448 ARG B O 1
ATOM 7123 N N . SER B 1 449 ? -7.809 -10.555 -11.719 1 98.38 449 SER B N 1
ATOM 7124 C CA . SER B 1 449 ? -7.578 -10.852 -13.125 1 98.38 449 SER B CA 1
ATOM 7125 C C . SER B 1 449 ? -8.469 -11.992 -13.602 1 98.38 449 SER B C 1
ATOM 7127 O O . SER B 1 449 ? -8.508 -13.055 -12.984 1 98.38 449 SER B O 1
ATOM 7129 N N . VAL B 1 450 ? -9.18 -11.773 -14.664 1 98.44 450 VAL B N 1
ATOM 7130 C CA . VAL B 1 450 ? -10.031 -12.789 -15.273 1 98.44 450 VAL B CA 1
ATOM 7131 C C . VAL B 1 450 ? -9.656 -12.969 -16.75 1 98.44 450 VAL B C 1
ATOM 7133 O O . VAL B 1 450 ? -9.648 -12 -17.516 1 98.44 450 VAL B O 1
ATOM 7136 N N . PHE B 1 451 ? -9.352 -14.188 -17.125 1 97.62 451 PHE B N 1
ATOM 7137 C CA . PHE B 1 451 ? -8.945 -14.484 -18.5 1 97.62 451 PHE B CA 1
ATOM 7138 C C . PHE B 1 451 ? -9.859 -15.531 -19.125 1 97.62 451 PHE B C 1
ATOM 7140 O O . PHE B 1 451 ? -10.195 -16.531 -18.484 1 97.62 451 PHE B O 1
ATOM 7147 N N . SER B 1 452 ? -10.312 -15.32 -20.281 1 95.75 452 SER B N 1
ATOM 7148 C CA . SER B 1 452 ? -11.039 -16.266 -21.125 1 95.75 452 SER B CA 1
ATOM 7149 C C . SER B 1 452 ? -10.367 -16.438 -22.484 1 95.75 452 SER B C 1
ATOM 7151 O O . SER B 1 452 ? -10.203 -15.461 -23.219 1 95.75 452 SER B O 1
ATOM 7153 N N . PRO B 1 453 ? -10.039 -17.641 -22.797 1 92 453 PRO B N 1
ATOM 7154 C CA . PRO B 1 453 ? -9.367 -17.859 -24.078 1 92 453 PRO B CA 1
ATOM 7155 C C . PRO B 1 453 ? -10.312 -17.719 -25.266 1 92 453 PRO B C 1
ATOM 7157 O O . PRO B 1 453 ? -11.531 -17.641 -25.094 1 92 453 PRO B O 1
ATOM 7160 N N . ALA B 1 454 ? -9.617 -17.703 -26.359 1 88.06 454 ALA B N 1
ATOM 7161 C CA . ALA B 1 454 ? -10.406 -17.781 -27.578 1 88.06 454 ALA B CA 1
ATOM 7162 C C . ALA B 1 454 ? -10.984 -19.172 -27.781 1 88.06 454 ALA B C 1
ATOM 7164 O O . ALA B 1 454 ? -10.562 -20.125 -27.125 1 88.06 454 ALA B O 1
ATOM 7165 N N . ARG B 1 455 ? -11.953 -19.25 -28.672 1 80.19 455 ARG B N 1
ATOM 7166 C CA . ARG B 1 455 ? -12.594 -20.531 -28.953 1 80.19 455 ARG B CA 1
ATOM 7167 C C . ARG B 1 455 ? -11.594 -21.531 -29.531 1 80.19 455 ARG B C 1
ATOM 7169 O O . ARG B 1 455 ? -11.617 -22.719 -29.172 1 80.19 455 ARG B O 1
ATOM 7176 N N . PHE B 1 456 ? -10.688 -21 -30.281 1 79.31 456 PHE B N 1
ATOM 7177 C CA . PHE B 1 456 ? -9.633 -21.859 -30.812 1 79.31 456 PHE B CA 1
ATOM 7178 C C . PHE B 1 456 ? -8.469 -21.953 -29.844 1 79.31 456 PHE B C 1
ATOM 7180 O O . PHE B 1 456 ? -8 -20.938 -29.328 1 79.31 456 PHE B O 1
ATOM 7187 N N . ASP B 1 457 ? -8.102 -23.141 -29.484 1 79.44 457 ASP B N 1
ATOM 7188 C CA . ASP B 1 457 ? -7.07 -23.406 -28.484 1 79.44 457 ASP B CA 1
ATOM 7189 C C . ASP B 1 457 ? -5.68 -23.094 -29.031 1 79.44 457 ASP B C 1
ATOM 7191 O O . ASP B 1 457 ? -4.891 -24 -29.281 1 79.44 457 ASP B O 1
ATOM 7195 N N . VAL B 1 458 ? -5.312 -21.922 -29.078 1 67.75 458 VAL B N 1
ATOM 7196 C CA . VAL B 1 458 ? -4.039 -21.469 -29.625 1 67.75 458 VAL B CA 1
ATOM 7197 C C . VAL B 1 458 ? -2.896 -21.906 -28.719 1 67.75 458 VAL B C 1
ATOM 7199 O O . VAL B 1 458 ? -1.768 -22.094 -29.172 1 67.75 458 VAL B O 1
ATOM 7202 N N . MET B 1 459 ? -3.266 -22.266 -27.5 1 71.12 459 MET B N 1
ATOM 7203 C CA . MET B 1 459 ? -2.223 -22.562 -26.516 1 71.12 459 MET B CA 1
ATOM 7204 C C . MET B 1 459 ? -1.976 -24.062 -26.406 1 71.12 459 MET B C 1
ATOM 7206 O O . MET B 1 459 ? -1.131 -24.5 -25.625 1 71.12 459 MET B O 1
ATOM 7210 N N . ALA B 1 460 ? -2.65 -24.828 -27.281 1 76.12 460 ALA B N 1
ATOM 7211 C CA . ALA B 1 460 ? -2.486 -26.281 -27.312 1 76.12 460 ALA B CA 1
ATOM 7212 C C . ALA B 1 460 ? -1.043 -26.656 -27.625 1 76.12 460 ALA B C 1
ATOM 7214 O O . ALA B 1 460 ? -0.539 -27.672 -27.141 1 76.12 460 ALA B O 1
ATOM 7215 N N . MET B 1 461 ? -0.437 -25.75 -28.375 1 73.81 461 MET B N 1
ATOM 7216 C CA . MET B 1 461 ? 0.933 -26.031 -28.812 1 73.81 461 MET B CA 1
ATOM 7217 C C . MET B 1 461 ? 1.901 -25.906 -27.641 1 73.81 461 MET B C 1
ATOM 7219 O O . MET B 1 461 ? 3.041 -26.375 -27.719 1 73.81 461 MET B O 1
ATOM 7223 N N . LEU B 1 462 ? 1.394 -25.359 -26.578 1 77.88 462 LEU B N 1
ATOM 7224 C CA . LEU B 1 462 ? 2.254 -25.156 -25.406 1 77.88 462 LEU B CA 1
ATOM 7225 C C . LEU B 1 462 ? 2.113 -26.297 -24.422 1 77.88 462 LEU B C 1
ATOM 7227 O O . LEU B 1 462 ? 2.742 -26.297 -23.359 1 77.88 462 LEU B O 1
ATOM 7231 N N . ARG B 1 463 ? 1.44 -27.344 -24.828 1 84 463 ARG B N 1
ATOM 7232 C CA . ARG B 1 463 ? 1.238 -28.484 -23.953 1 84 463 ARG B CA 1
ATOM 7233 C C . ARG B 1 463 ? 2.01 -29.703 -24.453 1 84 463 ARG B C 1
ATOM 7235 O O . ARG B 1 463 ? 2.289 -29.812 -25.656 1 84 463 ARG B O 1
ATOM 7242 N N . PRO B 1 464 ? 2.359 -30.656 -23.562 1 85.31 464 PRO B N 1
ATOM 7243 C CA . PRO B 1 464 ? 3.039 -31.875 -23.984 1 85.31 464 PRO B CA 1
ATOM 7244 C C . PRO B 1 464 ? 2.152 -32.781 -24.844 1 85.31 464 PRO B C 1
ATOM 7246 O O . PRO B 1 464 ? 0.924 -32.656 -24.797 1 85.31 464 PRO B O 1
ATOM 7249 N N . PRO B 1 465 ? 2.865 -33.625 -25.562 1 88.94 465 PRO B N 1
ATOM 7250 C CA . PRO B 1 465 ? 4.309 -33.812 -25.719 1 88.94 465 PRO B CA 1
ATOM 7251 C C . PRO B 1 465 ? 4.973 -32.719 -26.531 1 88.94 465 PRO B C 1
ATOM 7253 O O . PRO B 1 465 ? 4.402 -32.25 -27.531 1 88.94 465 PRO B O 1
ATOM 7256 N N . TYR B 1 466 ? 6.098 -32.406 -26.047 1 88.81 466 TYR B N 1
ATOM 7257 C CA . TYR B 1 466 ? 6.809 -31.344 -26.734 1 88.81 466 TYR B CA 1
ATOM 7258 C C . TYR B 1 466 ? 7.59 -31.875 -27.922 1 88.81 466 TYR B C 1
ATOM 7260 O O . TYR B 1 466 ? 8.328 -32.844 -27.812 1 88.81 466 TYR B O 1
ATOM 7268 N N . GLY B 1 467 ? 7.277 -31.359 -29.109 1 86.69 467 GLY B N 1
ATOM 7269 C CA . GLY B 1 467 ? 7.926 -31.797 -30.328 1 86.69 467 GLY B CA 1
ATOM 7270 C C . GLY B 1 467 ? 8.57 -30.672 -31.109 1 86.69 467 GLY B C 1
ATOM 7271 O O . GLY B 1 467 ? 8.938 -29.641 -30.531 1 86.69 467 GLY B O 1
ATOM 7272 N N . LYS B 1 468 ? 8.773 -30.891 -32.344 1 88 468 LYS B N 1
ATOM 7273 C CA . LYS B 1 468 ? 9.5 -29.969 -33.219 1 88 468 LYS B CA 1
ATOM 7274 C C . LYS B 1 468 ? 8.773 -28.625 -33.344 1 88 468 LYS B C 1
ATOM 7276 O O . LYS B 1 468 ? 9.406 -27.578 -33.312 1 88 468 LYS B O 1
ATOM 7281 N N . LEU B 1 469 ? 7.512 -28.672 -33.406 1 84.75 469 LEU B N 1
ATOM 7282 C CA . LEU B 1 469 ? 6.742 -27.438 -33.562 1 84.75 469 LEU B CA 1
ATOM 7283 C C . LEU B 1 469 ? 6.875 -26.578 -32.312 1 84.75 469 LEU B C 1
ATOM 7285 O O . LEU B 1 469 ? 7.102 -25.375 -32.406 1 84.75 469 LEU B O 1
ATOM 7289 N N . PHE B 1 470 ? 6.73 -27.188 -31.172 1 88.12 470 PHE B N 1
ATOM 7290 C CA . PHE B 1 470 ? 6.922 -26.469 -29.922 1 88.12 470 PHE B CA 1
ATOM 7291 C C . PHE B 1 470 ? 8.297 -25.812 -29.859 1 88.12 470 PHE B C 1
ATOM 7293 O O . PHE B 1 470 ? 8.414 -24.625 -29.562 1 88.12 470 PHE B O 1
ATOM 7300 N N . ARG B 1 471 ? 9.258 -26.484 -30.219 1 90.06 471 ARG B N 1
ATOM 7301 C CA . ARG B 1 471 ? 10.625 -25.984 -30.141 1 90.06 471 ARG B CA 1
ATOM 7302 C C . ARG B 1 471 ? 10.859 -24.859 -31.141 1 90.06 471 ARG B C 1
ATOM 7304 O O . ARG B 1 471 ? 11.609 -23.922 -30.859 1 90.06 471 ARG B O 1
ATOM 7311 N N . ARG B 1 472 ? 10.195 -24.953 -32.281 1 88.06 472 ARG B N 1
ATOM 7312 C CA . ARG B 1 472 ? 10.289 -23.875 -33.281 1 88.06 472 ARG B CA 1
ATOM 7313 C C . ARG B 1 472 ? 9.633 -22.594 -32.75 1 88.06 472 ARG B C 1
ATOM 7315 O O . ARG B 1 472 ? 10.195 -21.516 -32.875 1 88.06 472 ARG B O 1
ATOM 7322 N N . VAL B 1 473 ? 8.508 -22.766 -32.156 1 85 473 VAL B N 1
ATOM 7323 C CA . VAL B 1 473 ? 7.781 -21.625 -31.625 1 85 473 VAL B CA 1
ATOM 7324 C C . VAL B 1 473 ? 8.57 -21.016 -30.469 1 85 473 VAL B C 1
ATOM 7326 O O . VAL B 1 473 ? 8.734 -19.781 -30.391 1 85 473 VAL B O 1
ATOM 7329 N N . MET B 1 474 ? 9.07 -21.875 -29.594 1 87.94 474 MET B N 1
ATOM 7330 C CA . MET B 1 474 ? 9.898 -21.422 -28.484 1 87.94 474 MET B CA 1
ATOM 7331 C C . MET B 1 474 ? 11.117 -20.656 -28.984 1 87.94 474 MET B C 1
ATOM 7333 O O . MET B 1 474 ? 11.445 -19.594 -28.453 1 87.94 474 MET B O 1
ATOM 7337 N N . GLY B 1 475 ? 11.711 -21.234 -30.016 1 88.75 475 GLY B N 1
ATOM 7338 C CA . GLY B 1 475 ? 12.859 -20.578 -30.609 1 88.75 475 GLY B CA 1
ATOM 7339 C C . GLY B 1 475 ? 12.539 -19.188 -31.141 1 88.75 475 GLY B C 1
ATOM 7340 O O . GLY B 1 475 ? 13.312 -18.25 -30.953 1 88.75 475 GLY B O 1
ATOM 7341 N N . LEU B 1 476 ? 11.375 -19 -31.688 1 85.38 476 LEU B N 1
ATOM 7342 C CA . LEU B 1 476 ? 10.938 -17.719 -32.219 1 85.38 476 LEU B CA 1
ATOM 7343 C C . LEU B 1 476 ? 10.641 -16.719 -31.109 1 85.38 476 LEU B C 1
ATOM 7345 O O . LEU B 1 476 ? 11.039 -15.555 -31.188 1 85.38 476 LEU B O 1
ATOM 7349 N N . LEU B 1 477 ? 10.023 -17.25 -30.047 1 84.62 477 LEU B N 1
ATOM 7350 C CA . LEU B 1 477 ? 9.602 -16.391 -28.953 1 84.62 477 LEU B CA 1
ATOM 7351 C C . LEU B 1 477 ? 10.812 -15.93 -28.141 1 84.62 477 LEU B C 1
ATOM 7353 O O . LEU B 1 477 ? 10.812 -14.82 -27.609 1 84.62 477 LEU B O 1
ATOM 7357 N N . LEU B 1 478 ? 11.766 -16.781 -28.109 1 88.06 478 LEU B N 1
ATOM 7358 C CA . LEU B 1 478 ? 12.953 -16.453 -27.328 1 88.06 478 LEU B CA 1
ATOM 7359 C C . LEU B 1 478 ? 13.867 -15.5 -28.094 1 88.06 478 LEU B C 1
ATOM 7361 O O . LEU B 1 478 ? 14.672 -14.789 -27.5 1 88.06 478 LEU B O 1
ATOM 7365 N N . ARG B 1 479 ? 13.836 -15.422 -29.594 1 80.81 479 ARG B N 1
ATOM 7366 C CA . ARG B 1 479 ? 14.664 -14.555 -30.438 1 80.81 479 ARG B CA 1
ATOM 7367 C C . ARG B 1 479 ? 14 -13.195 -30.641 1 80.81 479 ARG B C 1
ATOM 7369 O O . ARG B 1 479 ? 14.68 -12.211 -30.922 1 80.81 479 ARG B O 1
ATOM 7376 N N . ALA B 1 480 ? 12.867 -13.234 -30.516 1 73.88 480 ALA B N 1
ATOM 7377 C CA . ALA B 1 480 ? 12.156 -11.984 -30.734 1 73.88 480 ALA B CA 1
ATOM 7378 C C . ALA B 1 480 ? 12.375 -11.008 -29.578 1 73.88 480 ALA B C 1
ATOM 7380 O O . ALA B 1 480 ? 12.617 -9.82 -29.812 1 73.88 480 ALA B O 1
#

Organism: Stutzerimonas stutzeri (strain A1501) (NCBI:txid379731)

pLDDT: mean 95.44, std 7.57, range [25.47, 98.94]

Nearest PDB structures (foldseek):
  3ros-assembly1_A-2  TM=8.998E-01  e=7.179E-29  Lactobacillus acidophilus
  1ky8-assembly1_A  TM=8.833E-01  e=2.424E-29  Thermoproteus tenax
  3efv-assembly1_A  TM=8.946E-01  e=8.920E-29  Salmonella enterica subsp. enterica serovar Typhimurium
  4oht-assembly1_B  TM=8.795E-01  e=1.658E-29  Streptococcus pyogenes MGAS1882
  8qmq-assembly1_B  TM=9.135E-01  e=1.969E-27  Escherichia coli K-12

Foldseek 3Di:
DPPPPAPDLVVLLVVLQVLQVLLQVCCVVVDFDDLVQLLVVLVLVLCLLVVCLPQLLVLLCVLQVGAFSVLLCVQQRVLLSLLSVLLSVCLVVLQDWAWDDDPPNLVVQPKTKTWGWAFQTEEEEEADSLRQRNSFRQLVSLNSSLRYAYEYETEPSRVSNQVVVQVSCVVRDDSSRYGYGYDDDSNLLSSLLDLGQEYEHEEALVVVVSSVVSVVNNVHHYFYQHADQAEEEEDVPFPLLLVLQQLCVQCQNLQNLDRQRHLEYEYAPVCQVVSVVSNLVNNCVVPVAWQPTSNGTFGSDPVLLVVLVVLVVQLVVQVWDKDFRGNVPDDNPVDRIGTQIETEAGDCVRCSNVDRNSHRYYYYHYDNDLVRVLVVQVVDFAGQEYEYTDDDPVSVVVSVVRHHHQYYDYSHGPCLSSDQVDWGGTDGSSGDATDGNSSSNRSSIDTDIDIDGRPDPPCVQVDDPPDDVVVVVVVVVVVD/DPPPPAPDLVVLLVVLQVLQVLLQVCCVVVDFDDLVQLLVVLVLVLCLLVVCLPQLLVLLCVLQVGAFSVLLCVQQRVLLSLLSVLLSVCLVVLQDWDWDDDPPNLVVQPKTKTWGWAFQTEEEEEAESLRQRNSFRQLVSLNSSLRYAYEYETEPSRVSNQVVVQVSCVVRDDSSRYGYGYDDDSNLLSSLLDLGQEYEHEEALVVVVSSVVSVVNNVHHYFYQHADQAEEEEDVPFPLLLVLQQLCVQCQNLQNLDRQRHLEYEYAPVCQVVSVVSNLVNNCVVPVAWQPTSNGTFGSDPVLLVVLVVLVVQLVVQVWDKDFRGNVPDDNPPTRIGTQIETEQGDCPRPSNVDRNSHRYYYYHYDNDLVRVLVVQVVDFAGQEYEYTDDDPVSVVVSVVRHHHQYYYYSHGPCLSSDQVDWGGTDGSSGDATDGNSSSNRSSIDTDIDIDGRPDPPCVQVDDPPDDVVVVVVVVVVVD

Secondary structure (DSSP, 8-state):
--------HHHHHHHHHHHHHHHHHHHHHH-SPPHHHHHHHHHHHHHHHHHTHHHHHHHHHHHHS---HHHHIIIIIIHHHHHHHHHHHHHHHHTSPEEEPPGGGGGGGT-EEEEEEEE-SEEEEE--SSSHHHHHHHHHHHHHHHT-EEEEEEETT-HHHHHHHHHHHHHHS-TTTEEEEEE-HHHHHHHHTS--SEEEEEE-HHHHHHHHHHHGGGT--EEEEE----EEEE-TT--HHHHHHHHHHHHTGGGG-STTS--EEEEEGGGHHHHHHHHHHHHHHH-S-STT-TTSPPPSSHHHHHHHHHHHHHHHHTT-EEEE--TT----TTSS----EEEES--TTSHHHHS---SSEEEEEEESSHHHHHHHHHTSPPPSEEEEE-S-HHHHHHHHHH---SEEEESSSSGGGG-TTS-B---GGGEE--BSHHHHHHHTEEEEEEEE--SS-GGGGGSSSP-HHHHHHHHHHHH-/--------HHHHHHHHHHHHHHHHHHHHHH-SPPHHHHHHHHHHHHHHHHHTHHHHHHHHHHHHS---HHHHIIIIIIHHHHHHHHHHHHHHHHTSPEEEPPGGGGGGGT-EEEEEEEE-SEEEEE--SSSHHHHHHHHHHHHHHHT-EEEEEEETT-HHHHHHHHHHHHHHS-TTTEEEEEE-HHHHHHHHTS--SEEEEEE-HHHHHHHHHHHGGGT--EEEEE----EEEE-TT--HHHHHHHHHHHHTGGGG-STTS--EEEEEGGGHHHHHHHHHHHHHHH-S-STT-TTSPPPSSHHHHHHHHHHHHHHHHTT-EEEE--TT----TTSS----EEEES--TTSHHHHS---SSEEEEEEESSHHHHHHHHHTSPPPSEEEEE-S-HHHHHHHHHH---SEEEESSSSGGGG-TTS-B---GGGEE--BSHHHHHHHTEEEEEEEE--SS-GGGGGSSSP-HHHHHHHHHHHH-

Sequence (960 aa):
MSSSQQPDAESTIARMRDVLKRQQAAFIAEGPPSVELRIARIDKVIALLQDNQQLLCEALASDFSWRSHDQSLMTDVLLPIAGLKYARKHLRQWMKPERRRAELGAGLLGAKAEIHYQPLGSIGVMTPWNFPVAIAFGPLAEAFAAGNRAMIVLSEFNPATAALLIELLAEKFADTEVAAFIGGAEVGAAFSSLPLDHIIFTGSPRVGRLVMRAAAENLTPLTLELGGKSPTIIARGADLDNAARRIWGGKGISSGQACIAPDYVLVHEDDRERLLVSMQAELPRMFPTIRNNPDYTAMATPGQYQRLQSYLGDAEALGVRCIEINPAGEDLSSVRKIAPTLLIDPPQDALVLQEEIFGPLLPICSYRSIDEAIAYINARPRPLALYYFGDDQAEARHVLAHTYSGGACINEVMQHIFQNSLPFGGCGNSGYGRYRGGDGFKAFSLQRSVFSPARFDVMAMLRPPYGKLFRRVMGLLLRAMSSSQQPDAESTIARMRDVLKRQQAAFIAEGPPSVELRIARIDKVIALLQDNQQLLCEALASDFSWRSHDQSLMTDVLLPIAGLKYARKHLRQWMKPERRRAELGAGLLGAKAEIHYQPLGSIGVMTPWNFPVAIAFGPLAEAFAAGNRAMIVLSEFNPATAALLIELLAEKFADTEVAAFIGGAEVGAAFSSLPLDHIIFTGSPRVGRLVMRAAAENLTPLTLELGGKSPTIIARGADLDNAARRIWGGKGISSGQACIAPDYVLVHEDDRERLLVSMQAELPRMFPTIRNNPDYTAMATPGQYQRLQSYLGDAEALGVRCIEINPAGEDLSSVRKIAPTLLIDPPQDALVLQEEIFGPLLPICSYRSIDEAIAYINARPRPLALYYFGDDQAEARHVLAHTYSGGACINEVMQHIFQNSLPFGGCGNSGYGRYRGGDGFKAFSLQRSVFSPARFDVMAMLRPPYGKLFRRVMGLLLRA

InterPro domains:
  IPR012394 Aldehyde dehydrogenase NAD(P)-dependent [PIRSF036492] (13-476)
  IPR012394 Aldehyde dehydrogenase NAD(P)-dependent [PTHR43570] (15-469)
  IPR015590 Aldehyde dehydrogenase domain [PF00171] (31-449)
  IPR016161 Aldehyde/histidinol dehydrogenase [SSF53720] (10-451)
  IPR016162 Aldehyde dehydrogenase, N-terminal [G3DSA:3.40.605.10] (25-448)
  IPR016163 Aldehyde dehydrogenase, C-terminal [G3DSA:3.40.309.10] (228-430)
  IPR029510 Aldehyde dehydrogenase, glutamic acid active site [PS00687] (224-231)